Protein 9OPV (pdb70)

Radius of gyration: 39.74 Å; Cα contacts (8 Å, |Δi|>4): 251; chains: 10; bounding box: 102×103×92 Å

B-factor: mean 119.55, std 32.11, range [40.73, 216.34]

Sequence (780 aa):
AASRLVRLIINMDINDTVRSYLDRQAFRTAVVNNINGVLEGYINNLFGTIERLRETNAGLATQLQERDRELRRATVGDINDTVRSYLDEAGAFRTAVVNNINGVLEGYINNLFGTIERLRETNAGLATQLQERDRELRRATAGALERQQRAADLAAAASRLVRLIINMDINDTVRSYLDRQAFRTAVVNNINGVLEGYINNLFGTIERLRETNAGLATQLQERDRELRRATVGDINDTVRSYLDEAGAFRTAVVNNINGVLEGYINNLFGTIERLRETNAGLATQLQERDRELRRATAGALERQQRAADLAAAASRLVRLIINMDINDTVRSYLDRQAFRTAVVNNINGVLEGYINNLFGTIERLRETNAGLATQLQERDRELRRATVGDINDTVRSYLDEAGAFRTAVVNNINGVLEGYINNLFGTIERLRETNAGLATQLQERDRELRRATAGALERQQRAADLAAAASRLVRLIINMDINDTVRSYLDRQAFRTAVVNNINGVLEGYINNLFGTIERLRETNAGLATQLQERDRELRRATVGDINDTVRSYLDEAGAFRTAVVNNINGVLEGYINNLFGTIERLRETNAGLATQLQERDRELRRATAGALERQQRAADLAAAASRLVRLIINMDINDTVRSYLDRQAFRTAVVNNINGVLEGYINNLFGTIERLRETNAGLATQLQERDRELRRATVGDINDTVRSYLDEAGAFRTAVVNNINGVLEGYINNLFGTIERLRETNAGLATQLQERDRELRRATAGALERQQRAADLAA

Solvent-accessible surface area: 53303 Å² total; per-residue (Å²): 42,4,60,114,21,57,105,10,16,128,62,160,128,25,26,53,73,27,22,71,123,73,60,205,132,74,151,153,59,52,33,26,105,89,32,9,42,60,25,64,35,68,18,69,100,15,83,22,43,8,95,156,18,136,116,67,35,51,31,44,35,90,82,33,108,82,11,30,142,102,41,177,179,67,171,120,49,28,24,69,44,30,25,105,8,44,95,96,84,62,89,115,150,150,48,47,40,27,56,59,5,4,24,40,9,15,34,50,3,54,80,7,76,32,31,15,105,161,40,147,126,62,23,58,33,40,48,76,53,21,93,92,74,47,118,34,50,129,164,49,75,51,35,64,127,114,189,107,97,166,48,44,86,144,89,125,42,18,78,36,24,51,123,22,28,118,43,169,137,26,39,69,67,20,20,76,86,55,56,224,111,77,157,84,54,61,22,20,83,70,15,8,48,43,6,36,35,36,20,98,103,24,67,21,35,10,105,140,16,156,123,57,36,64,35,40,36,80,64,29,86,91,71,29,122,85,60,159,157,70,164,116,41,9,16,92,55,28,23,102,10,56,104,93,82,38,94,106,103,115,15,44,15,7,38,42,16,9,24,22,20,22,38,52,0,66,98,23,88,30,51,6,84,153,38,134,113,64,23,60,40,48,39,77,47,35,58,74,95,22,114,53,31,129,147,53,86,61,32,48,121,111,177,117,110,157,62,61,93,157,93,119,24,19,70,44,21,65,152,36,51,128,80,172,125,20,36,63,42,20,16,65,128,66,100,249,113,78,165,94,61,59,36,18,102,61,45,13,46,40,8,64,33,40,20,89,101,16,56,18,46,20,83,156,26,161,114,66,34,58,30,35,32,83,105,31,98,116,29,57,90,78,30,155,178,66,137,127,35,16,18,106,54,28,11,100,16,20,92,90,86,33,99,94,99,127,19,44,40,24,35,43,20,7,21,29,25,23,42,45,1,69,87,13,58,30,42,10,76,146,25,137,115,73,40,64,36,50,31,71,52,14,84,89,78,56,128,90,35,177,180,50,76,56,38,53,121,120,126,102,111,131,35,63,95,144,91,122,47,8,79,55,16,68,136,41,68,104,54,164,126,37,56,57,68,16,28,71,153,68,67,234,121,78,162,137,47,47,31,16,98,87,40,14,40,63,27,74,29,60,10,88,102,15,58,14,68,10,107,138,20,145,127,68,16,56,36,52,30,83,86,37,101,98,14,46,117,68,25,137,146,64,124,120,44,4,21,85,40,15,27,118,19,56,98,104,37,77,93,95,130,168,25,46,23,16,46,56,10,6,25,42,18,28,37,62,7,65,97,24,51,24,49,12,95,168,32,141,124,60,38,64,34,38,52,88,50,20,93,86,97,54,107,49,26,129,161,55,67,56,27,63,118,101,189,125,115,123,53,61,90,137,91,124,43,15,81,126,19,35,164,21,26,105,70,160,123,11,31,66,48,35,16,80,90,42,102,150,133,76,137,91,57,53,32,12,102,91,18,10,41,60,1,51,33,53,10,95,107,14,50,24,32,14,98,141,15,150,106,53,21,61,41,50,28,88,89,32,105,91,7,54,139,94,40,164,180,80,136,123,44,19,20,77,53,45,22,101,10,30,90,90,61,32,92,102,89,152,21,40,44,31,23,54,14,6,30,51,12,21,34,48,3,56,88,7,50,25,31,17,103,145,33,148,116,68,39,58,23,36,49,72,74,22,97,80,69,59,129,69,54,170,174,51,83,63,41,56,122,98,170,113,105,137,49,61,101,147,90,122

Secondary structure (DSSP, 8-state):
-HHHHHHHHHH--HHHHHHHHH--HHHHHHHHHHHHHHHHHHHHHHHHHHHHHHHHHHHHHHHHHHHHHHHHHH-/-HHHHHHHHHHHHHH--HHHHHHHHHHHHHHHHHHHHHHHHHHHHHHHHHHHHHHHHHHHHHHHHHHHHHHHHHHHHHHH-/-HHHHHHHHHH--HHHHHHHHH--HHHHHHHHHHHHHHHHHHHHHHHHHHHHHHHHHHHHHHHHHHHHHHHHHH-/-HHHHHHHHHHHHHH--HHHHHHHHHHHHHHHHHHHHHHHHHHHHHHHHHHHHHHHHHHHHHHHHHHHHHHHHHHHHHHH-/-HHHHHHHHHH--HHHHHHHHH--HHHHHHHHHHHHHHHHHHHHHHHHHHHHHHHHHHHHHHHHHHHHHHHHHH-/--HHHHHHHHHHHHH--HHHHHHHHHHHHHHHHHHHHHHHHHHHHHHHHHHHHHHHHHHHHHHHHHHHHHHHHHHHHHHH-/-HHHHHHHHHH--HHHHHHHHH--HHHHHHHHHHHHHHHHHHHHHHHHHHHHHHHHHHHHHHHHHHHHHHHHHH-/-THHHHHHHHHHHHH--HHHHHHHHHHHHHHHHHHHHHHHHHHHHHHHHHHHHHHHHHHHHHHHHHHHHHHHHHHHHHHH-/-HHHHHHHHHH--HHHHHHHHH--HHHHHHHHHHHHHHHHHHHHHHHHHHHHHHHHHHHHHHHHHHHHHHHHHH-/-HHHHHHHHHHHHHH--HHHHHHHHHHHHHHHHHHHHHHHHHHHHHHHHHHHHHHHHHHHHHHHHHHHHHHHHHHHHHHH-

Structure (mmCIF, N/CA/C/O backbone):
data_9OPV
#
_entry.id   9OPV
#
_cell.length_a   1.00
_cell.length_b   1.00
_cell.length_c   1.00
_cell.angle_alpha   90.00
_cell.angle_beta   90.00
_cell.angle_gamma   90.00
#
_symmetry.space_group_name_H-M   'P 1'
#
loop_
_atom_site.group_PDB
_atom_site.id
_atom_site.type_symbol
_atom_site.label_atom_id
_atom_site.label_alt_id
_atom_site.label_comp_id
_atom_site.label_asym_id
_atom_site.label_entity_id
_atom_site.label_seq_id
_atom_site.pdbx_PDB_ins_code
_atom_site.Cartn_x
_atom_site.Cartn_y
_atom_site.Cartn_z
_atom_site.occupancy
_atom_site.B_iso_or_equiv
_atom_site.auth_seq_id
_atom_site.auth_comp_id
_atom_site.auth_asym_id
_atom_site.auth_atom_id
_atom_site.pdbx_PDB_model_num
ATOM 1 N N . ALA A 1 337 ? 274.154 290.222 226.725 1.00 61.57 33 ALA M N 1
ATOM 2 C CA . ALA A 1 337 ? 273.358 289.578 227.763 1.00 61.57 33 ALA M CA 1
ATOM 3 C C . ALA A 1 337 ? 274.210 289.266 228.989 1.00 61.57 33 ALA M C 1
ATOM 4 O O . ALA A 1 337 ? 273.689 289.097 230.091 1.00 61.57 33 ALA M O 1
ATOM 6 N N . ALA A 1 338 ? 275.527 289.187 228.785 1.00 71.90 34 ALA M N 1
ATOM 7 C CA . ALA A 1 338 ? 276.433 288.926 229.898 1.00 71.90 34 ALA M CA 1
ATOM 8 C C . ALA A 1 338 ? 276.462 290.087 230.883 1.00 71.90 34 ALA M C 1
ATOM 9 O O . ALA A 1 338 ? 276.739 289.885 232.072 1.00 71.90 34 ALA M O 1
ATOM 11 N N . SER A 1 339 ? 276.190 291.305 230.409 1.00 81.60 35 SER M N 1
ATOM 12 C CA . SER A 1 339 ? 276.105 292.447 231.312 1.00 81.60 35 SER M CA 1
ATOM 13 C C . SER A 1 339 ? 274.962 292.273 232.303 1.00 81.60 35 SER M C 1
ATOM 14 O O . SER A 1 339 ? 275.094 292.620 233.482 1.00 81.60 35 SER M O 1
ATOM 17 N N . ARG A 1 340 ? 273.831 291.733 231.843 1.00 82.48 36 ARG M N 1
ATOM 18 C CA . ARG A 1 340 ? 272.739 291.418 232.758 1.00 82.48 36 ARG M CA 1
ATOM 19 C C . ARG A 1 340 ? 273.180 290.398 233.799 1.00 82.48 36 ARG M C 1
ATOM 20 O O . ARG A 1 340 ? 272.839 290.517 234.981 1.00 82.48 36 ARG M O 1
ATOM 28 N N . LEU A 1 341 ? 273.949 289.393 233.375 1.00 81.08 37 LEU M N 1
ATOM 29 C CA . LEU A 1 341 ? 274.453 288.385 234.302 1.00 81.08 37 LEU M CA 1
ATOM 30 C C . LEU A 1 341 ? 275.339 289.012 235.372 1.00 81.08 37 LEU M C 1
ATOM 31 O O . LEU A 1 341 ? 275.174 288.743 236.569 1.00 81.08 37 LEU M O 1
ATOM 36 N N . VAL A 1 342 ? 276.295 289.846 234.957 1.00 86.15 38 VAL M N 1
ATOM 37 C CA . VAL A 1 342 ? 277.216 290.427 235.929 1.00 86.15 38 VAL M CA 1
ATOM 38 C C . VAL A 1 342 ? 276.489 291.405 236.844 1.00 86.15 38 VAL M C 1
ATOM 39 O O . VAL A 1 342 ? 276.791 291.482 238.041 1.00 86.15 38 VAL M O 1
ATOM 43 N N . ARG A 1 343 ? 275.513 292.151 236.316 1.00 95.89 39 ARG M N 1
ATOM 44 C CA . ARG A 1 343 ? 274.731 293.047 237.159 1.00 95.89 39 ARG M CA 1
ATOM 45 C C . ARG A 1 343 ? 273.918 292.269 238.186 1.00 95.89 39 ARG M C 1
ATOM 46 O O . ARG A 1 343 ? 273.844 292.661 239.356 1.00 95.89 39 ARG M O 1
ATOM 54 N N . LEU A 1 344 ? 273.305 291.159 237.769 1.00 94.17 40 LEU M N 1
ATOM 55 C CA . LEU A 1 344 ? 272.545 290.339 238.706 1.00 94.17 40 LEU M CA 1
ATOM 56 C C . LEU A 1 344 ? 273.447 289.752 239.783 1.00 94.17 40 LEU M C 1
ATOM 57 O O . LEU A 1 344 ? 273.076 289.716 240.962 1.00 94.17 40 LEU M O 1
ATOM 62 N N . ILE A 1 345 ? 274.635 289.282 239.399 1.00 91.19 41 ILE M N 1
ATOM 63 C CA . ILE A 1 345 ? 275.527 288.664 240.375 1.00 91.19 41 ILE M CA 1
ATOM 64 C C . ILE A 1 345 ? 276.075 289.704 241.347 1.00 91.19 41 ILE M C 1
ATOM 65 O O . ILE A 1 345 ? 276.183 289.447 242.551 1.00 91.19 41 ILE M O 1
ATOM 70 N N . ILE A 1 346 ? 276.418 290.897 240.853 1.00 92.67 42 ILE M N 1
ATOM 71 C CA . ILE A 1 346 ? 276.874 291.959 241.742 1.00 92.67 42 ILE M CA 1
ATOM 72 C C . ILE A 1 346 ? 275.736 292.563 242.551 1.00 92.67 42 ILE M C 1
ATOM 73 O O . ILE A 1 346 ? 275.989 293.264 243.537 1.00 92.67 42 ILE M O 1
ATOM 78 N N . ASN A 1 347 ? 274.485 292.299 242.162 1.00 108.10 43 ASN M N 1
ATOM 79 C CA . ASN A 1 347 ? 273.346 292.859 242.881 1.00 108.10 43 ASN M CA 1
ATOM 80 C C . ASN A 1 347 ? 273.227 292.275 244.285 1.00 108.10 43 ASN M C 1
ATOM 81 O O . ASN A 1 347 ? 272.966 293.007 245.246 1.00 108.10 43 ASN M O 1
ATOM 86 N N . MET A 1 348 ? 273.418 290.966 244.428 1.00 93.83 44 MET M N 1
ATOM 87 C CA . MET A 1 348 ? 273.267 290.322 245.730 1.00 93.83 44 MET M CA 1
ATOM 88 C C . MET A 1 348 ? 274.443 290.645 246.645 1.00 93.83 44 MET M C 1
ATOM 89 O O . MET A 1 348 ? 274.659 289.971 247.652 1.00 93.83 44 MET M O 1
ATOM 94 N N . ASP A 1 356 ? 274.005 280.297 243.210 1.00 85.73 52 ASP M N 1
ATOM 95 C CA . ASP A 1 356 ? 272.785 279.729 242.646 1.00 85.73 52 ASP M CA 1
ATOM 96 C C . ASP A 1 356 ? 272.608 280.124 241.181 1.00 85.73 52 ASP M C 1
ATOM 97 O O . ASP A 1 356 ? 272.371 279.271 240.327 1.00 85.73 52 ASP M O 1
ATOM 102 N N . ILE A 1 357 ? 272.722 281.422 240.896 1.00 116.21 53 ILE M N 1
ATOM 103 C CA . ILE A 1 357 ? 272.598 281.896 239.520 1.00 116.21 53 ILE M CA 1
ATOM 104 C C . ILE A 1 357 ? 273.789 281.440 238.687 1.00 116.21 53 ILE M C 1
ATOM 105 O O . ILE A 1 357 ? 273.632 280.993 237.542 1.00 116.21 53 ILE M O 1
ATOM 110 N N . ASN A 1 358 ? 274.997 281.541 239.247 1.00 128.01 54 ASN M N 1
ATOM 111 C CA . ASN A 1 358 ? 276.202 281.211 238.492 1.00 128.01 54 ASN M CA 1
ATOM 112 C C . ASN A 1 358 ? 276.209 279.744 238.082 1.00 128.01 54 ASN M C 1
ATOM 113 O O . ASN A 1 358 ? 276.510 279.412 236.930 1.00 128.01 54 ASN M O 1
ATOM 118 N N . ASP A 1 359 ? 275.871 278.851 239.014 1.00 137.56 55 ASP M N 1
ATOM 119 C CA . ASP A 1 359 ? 275.887 277.423 238.712 1.00 137.56 55 ASP M CA 1
ATOM 120 C C . ASP A 1 359 ? 274.883 277.085 237.618 1.00 137.56 55 ASP M C 1
ATOM 121 O O . ASP A 1 359 ? 275.198 276.351 236.675 1.00 137.56 55 ASP M O 1
ATOM 126 N N . THR A 1 360 ? 273.668 277.627 237.721 1.00 120.54 56 THR M N 1
ATOM 127 C CA . THR A 1 360 ? 272.643 277.332 236.727 1.00 120.54 56 THR M CA 1
ATOM 128 C C . THR A 1 360 ? 273.032 277.873 235.356 1.00 120.54 56 THR M C 1
ATOM 129 O O . THR A 1 360 ? 272.888 277.183 234.339 1.00 120.54 56 THR M O 1
ATOM 133 N N . VAL A 1 361 ? 273.542 279.106 235.307 1.00 116.37 57 VAL M N 1
ATOM 134 C CA . VAL A 1 361 ? 273.864 279.693 234.010 1.00 116.37 57 VAL M CA 1
ATOM 135 C C . VAL A 1 361 ? 275.060 278.986 233.379 1.00 116.37 57 VAL M C 1
ATOM 136 O O . VAL A 1 361 ? 275.113 278.814 232.156 1.00 116.37 57 VAL M O 1
ATOM 140 N N . ARG A 1 362 ? 276.030 278.549 234.190 1.00 131.94 58 ARG M N 1
ATOM 141 C CA . ARG A 1 362 ? 277.182 277.860 233.616 1.00 131.94 58 ARG M CA 1
ATOM 142 C C . ARG A 1 362 ? 276.824 276.441 233.194 1.00 131.94 58 ARG M C 1
ATOM 143 O O . ARG A 1 362 ? 277.378 275.923 232.217 1.00 131.94 58 ARG M O 1
ATOM 151 N N . SER A 1 363 ? 275.900 275.792 233.911 1.00 135.47 59 SER M N 1
ATOM 152 C CA . SER A 1 363 ? 275.442 274.477 233.478 1.00 135.47 59 SER M CA 1
ATOM 153 C C . SER A 1 363 ? 274.610 274.572 232.207 1.00 135.47 59 SER M C 1
ATOM 154 O O . SER A 1 363 ? 274.639 273.653 231.380 1.00 135.47 59 SER M O 1
ATOM 157 N N . TYR A 1 364 ? 273.865 275.666 232.031 1.00 125.13 60 TYR M N 1
ATOM 158 C CA . TYR A 1 364 ? 273.148 275.859 230.774 1.00 125.13 60 TYR M CA 1
ATOM 159 C C . TYR A 1 364 ? 274.102 276.178 229.630 1.00 125.13 60 TYR M C 1
ATOM 160 O O . TYR A 1 364 ? 273.930 275.674 228.514 1.00 125.13 60 TYR M O 1
ATOM 169 N N . LEU A 1 365 ? 275.103 277.024 229.884 1.00 110.27 61 LEU M N 1
ATOM 170 C CA . LEU A 1 365 ? 275.997 277.460 228.816 1.00 110.27 61 LEU M CA 1
ATOM 171 C C . LEU A 1 365 ? 276.752 276.282 228.214 1.00 110.27 61 LEU M C 1
ATOM 172 O O . LEU A 1 365 ? 276.898 276.189 226.990 1.00 110.27 61 LEU M O 1
ATOM 177 N N . ASP A 1 366 ? 277.232 275.373 229.054 1.00 108.93 62 ASP M N 1
ATOM 178 C CA . ASP A 1 366 ? 277.957 274.203 228.579 1.00 108.93 62 ASP M CA 1
ATOM 179 C C . ASP A 1 366 ? 276.995 273.102 228.145 1.00 108.93 62 ASP M C 1
ATOM 180 O O . ASP A 1 366 ? 275.900 273.379 227.655 1.00 108.93 62 ASP M O 1
ATOM 185 N N . ARG A 1 407 ? 281.931 276.801 212.059 1.00 122.02 103 ARG M N 1
ATOM 186 C CA . ARG A 1 407 ? 281.628 277.157 213.440 1.00 122.02 103 ARG M CA 1
ATOM 187 C C . ARG A 1 407 ? 281.977 276.009 214.385 1.00 122.02 103 ARG M C 1
ATOM 188 O O . ARG A 1 407 ? 282.146 276.212 215.587 1.00 122.02 103 ARG M O 1
ATOM 196 N N . GLN A 1 408 ? 282.075 274.799 213.828 1.00 113.50 104 GLN M N 1
ATOM 197 C CA . GLN A 1 408 ? 282.429 273.633 214.631 1.00 113.50 104 GLN M CA 1
ATOM 198 C C . GLN A 1 408 ? 283.838 273.762 215.199 1.00 113.50 104 GLN M C 1
ATOM 199 O O . GLN A 1 408 ? 284.071 273.501 216.385 1.00 113.50 104 GLN M O 1
ATOM 205 N N . ALA A 1 409 ? 284.796 274.166 214.359 1.00 109.27 105 ALA M N 1
ATOM 206 C CA . ALA A 1 409 ? 286.166 274.345 214.828 1.00 109.27 105 ALA M CA 1
ATOM 207 C C . ALA A 1 409 ? 286.256 275.472 215.848 1.00 109.27 105 ALA M C 1
ATOM 208 O O . ALA A 1 409 ? 286.999 275.374 216.834 1.00 109.27 105 ALA M O 1
ATOM 210 N N . PHE A 1 410 ? 285.510 276.556 215.623 1.00 110.96 106 PHE M N 1
ATOM 211 C CA . PHE A 1 410 ? 285.490 277.658 216.579 1.00 110.96 106 PHE M CA 1
ATOM 212 C C . PHE A 1 410 ? 284.990 277.185 217.938 1.00 110.96 106 PHE M C 1
ATOM 213 O O . PHE A 1 410 ? 285.573 277.510 218.979 1.00 110.96 106 PHE M O 1
ATOM 221 N N . ARG A 1 411 ? 283.912 276.396 217.942 1.00 111.03 107 ARG M N 1
ATOM 222 C CA . ARG A 1 411 ? 283.373 275.886 219.197 1.00 111.03 107 ARG M CA 1
ATOM 223 C C . ARG A 1 411 ? 284.330 274.906 219.861 1.00 111.03 107 ARG M C 1
ATOM 224 O O . ARG A 1 411 ? 284.445 274.897 221.091 1.00 111.03 107 ARG M O 1
ATOM 232 N N . THR A 1 412 ? 285.030 274.086 219.074 1.00 108.79 108 THR M N 1
ATOM 233 C CA . THR A 1 412 ? 286.023 273.182 219.647 1.00 108.79 108 THR M CA 1
ATOM 234 C C . THR A 1 412 ? 287.141 273.962 220.332 1.00 108.79 108 THR M C 1
ATOM 235 O O . THR A 1 412 ? 287.554 273.632 221.451 1.00 108.79 108 THR M O 1
ATOM 239 N N . ALA A 1 413 ? 287.635 275.013 219.672 1.00 108.80 109 ALA M N 1
ATOM 240 C CA . ALA A 1 413 ? 288.685 275.834 220.268 1.00 108.80 109 ALA M CA 1
ATOM 241 C C . ALA A 1 413 ? 288.195 276.527 221.534 1.00 108.80 109 ALA M C 1
ATOM 242 O O . ALA A 1 413 ? 288.925 276.610 222.531 1.00 108.80 109 ALA M O 1
ATOM 244 N N . VAL A 1 414 ? 286.960 277.035 221.512 1.00 107.42 110 VAL M N 1
ATOM 245 C CA . VAL A 1 414 ? 286.402 277.688 222.694 1.00 107.42 110 VAL M CA 1
ATOM 246 C C . VAL A 1 414 ? 286.287 276.697 223.847 1.00 107.42 110 VAL M C 1
ATOM 247 O O . VAL A 1 414 ? 286.593 277.024 225.001 1.00 107.42 110 VAL M O 1
ATOM 251 N N . VAL A 1 415 ? 285.843 275.472 223.553 1.00 103.31 111 VAL M N 1
ATOM 252 C CA . VAL A 1 415 ? 285.743 274.440 224.581 1.00 103.31 111 VAL M CA 1
ATOM 253 C C . VAL A 1 415 ? 287.117 274.133 225.162 1.00 103.31 111 VAL M C 1
ATOM 254 O O . VAL A 1 415 ? 287.274 273.980 226.380 1.00 103.31 111 VAL M O 1
ATOM 258 N N . ASN A 1 416 ? 288.133 274.035 224.300 1.00 105.94 112 ASN M N 1
ATOM 259 C CA . ASN A 1 416 ? 289.488 273.771 224.778 1.00 105.94 112 ASN M CA 1
ATOM 260 C C . ASN A 1 416 ? 289.973 274.884 225.702 1.00 105.94 112 ASN M C 1
ATOM 261 O O . ASN A 1 416 ? 290.550 274.620 226.767 1.00 105.94 112 ASN M O 1
ATOM 266 N N . ASN A 1 417 ? 289.741 276.140 225.310 1.00 100.46 113 ASN M N 1
ATOM 267 C CA . ASN A 1 417 ? 290.161 277.264 226.144 1.00 100.46 113 ASN M CA 1
ATOM 268 C C . ASN A 1 417 ? 289.441 277.256 227.488 1.00 100.46 113 ASN M C 1
ATOM 269 O O . ASN A 1 417 ? 290.060 277.486 228.536 1.00 100.46 113 ASN M O 1
ATOM 274 N N . ILE A 1 418 ? 288.132 276.992 227.475 1.00 100.13 114 ILE M N 1
ATOM 275 C CA . ILE A 1 418 ? 287.368 276.942 228.718 1.00 100.13 114 ILE M CA 1
ATOM 276 C C . ILE A 1 418 ? 287.898 275.841 229.626 1.00 100.13 114 ILE M C 1
ATOM 277 O O . ILE A 1 418 ? 288.059 276.036 230.838 1.00 100.13 114 ILE M O 1
ATOM 282 N N . ASN A 1 419 ? 288.171 274.666 229.055 1.00 102.12 115 ASN M N 1
ATOM 283 C CA . ASN A 1 419 ? 288.664 273.551 229.856 1.00 102.12 115 ASN M CA 1
ATOM 284 C C . ASN A 1 419 ? 290.019 273.873 230.474 1.00 102.12 115 ASN M C 1
ATOM 285 O O . ASN A 1 419 ? 290.262 273.574 231.651 1.00 102.12 115 ASN M O 1
ATOM 290 N N . GLY A 1 420 ? 290.915 274.487 229.696 1.00 104.41 116 GLY M N 1
ATOM 291 C CA . GLY A 1 420 ? 292.208 274.871 230.242 1.00 104.41 116 GLY M CA 1
ATOM 292 C C . GLY A 1 420 ? 292.091 275.888 231.362 1.00 104.41 116 GLY M C 1
ATOM 293 O O . GLY A 1 420 ? 292.773 275.784 232.388 1.00 104.41 116 GLY M O 1
ATOM 294 N N . VAL A 1 421 ? 291.219 276.884 231.182 1.00 98.88 117 VAL M N 1
ATOM 295 C CA . VAL A 1 421 ? 291.007 277.888 232.223 1.00 98.88 117 VAL M CA 1
ATOM 296 C C . VAL A 1 421 ? 290.488 277.231 233.496 1.00 98.88 117 VAL M C 1
ATOM 297 O O . VAL A 1 421 ? 290.946 277.531 234.608 1.00 98.88 117 VAL M O 1
ATOM 301 N N . LEU A 1 422 ? 289.520 276.323 233.350 1.00 92.43 118 LEU M N 1
ATOM 302 C CA . LEU A 1 422 ? 288.963 275.650 234.518 1.00 92.43 118 LEU M CA 1
ATOM 303 C C . LEU A 1 422 ? 290.019 274.817 235.232 1.00 92.43 118 LEU M C 1
ATOM 304 O O . LEU A 1 422 ? 290.085 274.817 236.467 1.00 92.43 118 LEU M O 1
ATOM 309 N N . GLU A 1 423 ? 290.856 274.101 234.475 1.00 94.66 119 GLU M N 1
ATOM 310 C CA . GLU A 1 423 ? 291.904 273.298 235.102 1.00 94.66 119 GLU M CA 1
ATOM 311 C C . GLU A 1 423 ? 292.893 274.175 235.863 1.00 94.66 119 GLU M C 1
ATOM 312 O O . GLU A 1 423 ? 293.304 273.838 236.983 1.00 94.66 119 GLU M O 1
ATOM 318 N N . GLY A 1 424 ? 293.284 275.308 235.273 1.00 88.58 120 GLY M N 1
ATOM 319 C CA . GLY A 1 424 ? 294.171 276.221 235.978 1.00 88.58 120 GLY M CA 1
ATOM 320 C C . GLY A 1 424 ? 293.559 276.753 237.261 1.00 88.58 120 GLY M C 1
ATOM 321 O O . GLY A 1 424 ? 294.228 276.830 238.299 1.00 88.58 120 GLY M O 1
ATOM 322 N N . TYR A 1 425 ? 292.276 277.120 237.213 1.00 88.17 121 TYR M N 1
ATOM 323 C CA . TYR A 1 425 ? 291.626 277.632 238.414 1.00 88.17 121 TYR M CA 1
ATOM 324 C C . TYR A 1 425 ? 291.506 276.553 239.485 1.00 88.17 121 TYR M C 1
ATOM 325 O O . TYR A 1 425 ? 291.635 276.848 240.679 1.00 88.17 121 TYR M O 1
ATOM 334 N N . ILE A 1 426 ? 291.264 275.305 239.078 1.00 87.46 122 ILE M N 1
ATOM 335 C CA . ILE A 1 426 ? 291.220 274.198 240.032 1.00 87.46 122 ILE M CA 1
ATOM 336 C C . ILE A 1 426 ? 292.579 274.010 240.695 1.00 87.46 122 ILE M C 1
ATOM 337 O O . ILE A 1 426 ? 292.671 273.775 241.908 1.00 87.46 122 ILE M O 1
ATOM 342 N N . ASN A 1 427 ? 293.654 274.097 239.908 1.00 81.05 123 ASN M N 1
ATOM 343 C CA . ASN A 1 427 ? 294.993 274.004 240.485 1.00 81.05 123 ASN M CA 1
ATOM 344 C C . ASN A 1 427 ? 295.232 275.117 241.500 1.00 81.05 123 ASN M C 1
ATOM 345 O O . ASN A 1 427 ? 295.790 274.879 242.581 1.00 81.05 123 ASN M O 1
ATOM 350 N N . ASN A 1 428 ? 294.809 276.340 241.171 1.00 78.99 124 ASN M N 1
ATOM 351 C CA . ASN A 1 428 ? 294.972 277.449 242.108 1.00 78.99 124 ASN M CA 1
ATOM 352 C C . ASN A 1 428 ? 294.179 277.215 243.392 1.00 78.99 124 ASN M C 1
ATOM 353 O O . ASN A 1 428 ? 294.659 277.514 244.495 1.00 78.99 124 ASN M O 1
ATOM 358 N N . LEU A 1 429 ? 292.959 276.689 243.268 1.00 87.80 125 LEU M N 1
ATOM 359 C CA . LEU A 1 429 ? 292.164 276.389 244.455 1.00 87.80 125 LEU M CA 1
ATOM 360 C C . LEU A 1 429 ? 292.833 275.323 245.314 1.00 87.80 125 LEU M C 1
ATOM 361 O O . LEU A 1 429 ? 292.804 275.400 246.548 1.00 87.80 125 LEU M O 1
ATOM 366 N N . PHE A 1 430 ? 293.433 274.313 244.683 1.00 86.53 126 PHE M N 1
ATOM 367 C CA . PHE A 1 430 ? 294.166 273.312 245.453 1.00 86.53 126 PHE M CA 1
ATOM 368 C C . PHE A 1 430 ? 295.354 273.943 246.172 1.00 86.53 126 PHE M C 1
ATOM 369 O O . PHE A 1 430 ? 295.691 273.559 247.302 1.00 86.53 126 PHE M O 1
ATOM 377 N N . GLY A 1 431 ? 296.004 274.913 245.527 1.00 80.18 127 GLY M N 1
ATOM 378 C CA . GLY A 1 431 ? 297.064 275.648 246.201 1.00 80.18 127 GLY M CA 1
ATOM 379 C C . GLY A 1 431 ? 296.571 276.382 247.436 1.00 80.18 127 GLY M C 1
ATOM 380 O O . GLY A 1 431 ? 297.208 276.343 248.494 1.00 80.18 127 GLY M O 1
ATOM 381 N N . THR A 1 432 ? 295.427 277.060 247.323 1.00 78.01 128 THR M N 1
ATOM 382 C CA . THR A 1 432 ? 294.869 277.725 248.501 1.00 78.01 128 THR M CA 1
ATOM 383 C C . THR A 1 432 ? 294.510 276.710 249.582 1.00 78.01 128 THR M C 1
ATOM 384 O O . THR A 1 432 ? 294.662 276.983 250.782 1.00 78.01 128 THR M O 1
ATOM 388 N N . ILE A 1 433 ? 294.039 275.529 249.170 1.00 86.75 129 ILE M N 1
ATOM 389 C CA . ILE A 1 433 ? 293.730 274.467 250.126 1.00 86.75 129 ILE M CA 1
ATOM 390 C C . ILE A 1 433 ? 294.972 274.086 250.917 1.00 86.75 129 ILE M C 1
ATOM 391 O O . ILE A 1 433 ? 294.934 273.972 252.148 1.00 86.75 129 ILE M O 1
ATOM 396 N N . GLU A 1 434 ? 296.089 273.863 250.221 1.00 87.28 130 GLU M N 1
ATOM 397 C CA . GLU A 1 434 ? 297.295 273.456 250.937 1.00 87.28 130 GLU M CA 1
ATOM 398 C C . GLU A 1 434 ? 297.803 274.581 251.834 1.00 87.28 130 GLU M C 1
ATOM 399 O O . GLU A 1 434 ? 298.291 274.322 252.944 1.00 87.28 130 GLU M O 1
ATOM 405 N N . ARG A 1 435 ? 297.674 275.836 251.387 1.00 86.07 131 ARG M N 1
ATOM 406 C CA . ARG A 1 435 ? 298.046 276.961 252.245 1.00 86.07 131 ARG M CA 1
ATOM 407 C C . ARG A 1 435 ? 297.268 276.933 253.556 1.00 86.07 131 ARG M C 1
ATOM 408 O O . ARG A 1 435 ? 297.855 276.971 254.649 1.00 86.07 131 ARG M O 1
ATOM 416 N N . LEU A 1 436 ? 295.939 276.857 253.465 1.00 88.70 132 LEU M N 1
ATOM 417 C CA . LEU A 1 436 ? 295.136 276.907 254.683 1.00 88.70 132 LEU M CA 1
ATOM 418 C C . LEU A 1 436 ? 295.326 275.659 255.537 1.00 88.70 132 LEU M C 1
ATOM 419 O O . LEU A 1 436 ? 295.238 275.739 256.766 1.00 88.70 132 LEU M O 1
ATOM 424 N N . ARG A 1 437 ? 295.592 274.506 254.919 1.00 89.14 133 ARG M N 1
ATOM 425 C CA . ARG A 1 437 ? 295.846 273.303 255.706 1.00 89.14 133 ARG M CA 1
ATOM 426 C C . ARG A 1 437 ? 297.144 273.423 256.494 1.00 89.14 133 ARG M C 1
ATOM 427 O O . ARG A 1 437 ? 297.204 273.029 257.667 1.00 89.14 133 ARG M O 1
ATOM 435 N N . GLU A 1 438 ? 298.191 273.970 255.871 1.00 108.81 134 GLU M N 1
ATOM 436 C CA . GLU A 1 438 ? 299.428 274.220 256.603 1.00 108.81 134 GLU M CA 1
ATOM 437 C C . GLU A 1 438 ? 299.190 275.195 257.749 1.00 108.81 134 GLU M C 1
ATOM 438 O O . GLU A 1 438 ? 299.691 274.993 258.867 1.00 108.81 134 GLU M O 1
ATOM 444 N N . THR A 1 439 ? 298.416 276.253 257.492 1.00 109.35 135 THR M N 1
ATOM 445 C CA . THR A 1 439 ? 298.107 277.215 258.547 1.00 109.35 135 THR M CA 1
ATOM 446 C C . THR A 1 439 ? 297.383 276.542 259.709 1.00 109.35 135 THR M C 1
ATOM 447 O O . THR A 1 439 ? 297.712 276.771 260.880 1.00 109.35 135 THR M O 1
ATOM 451 N N . ASN A 1 440 ? 296.394 275.700 259.398 1.00 109.79 136 ASN M N 1
ATOM 452 C CA . ASN A 1 440 ? 295.633 275.018 260.439 1.00 109.79 136 ASN M CA 1
ATOM 453 C C . ASN A 1 440 ? 296.517 274.083 261.252 1.00 109.79 136 ASN M C 1
ATOM 454 O O . ASN A 1 440 ? 296.401 274.020 262.483 1.00 109.79 136 ASN M O 1
ATOM 459 N N . ALA A 1 441 ? 297.400 273.338 260.582 1.00 113.40 137 ALA M N 1
ATOM 460 C CA . ALA A 1 441 ? 298.299 272.438 261.298 1.00 113.40 137 ALA M CA 1
ATOM 461 C C . ALA A 1 441 ? 299.211 273.213 262.242 1.00 113.40 137 ALA M C 1
ATOM 462 O O . ALA A 1 441 ? 299.406 272.822 263.402 1.00 113.40 137 ALA M O 1
ATOM 464 N N . GLY A 1 442 ? 299.778 274.323 261.760 1.00 121.34 138 GLY M N 1
ATOM 465 C CA . GLY A 1 442 ? 300.627 275.133 262.619 1.00 121.34 138 GLY M CA 1
ATOM 466 C C . GLY A 1 442 ? 299.881 275.687 263.818 1.00 121.34 138 GLY M C 1
ATOM 467 O O . GLY A 1 442 ? 300.390 275.670 264.945 1.00 121.34 138 GLY M O 1
ATOM 468 N N . LEU A 1 443 ? 298.660 276.179 263.595 1.00 118.39 139 LEU M N 1
ATOM 469 C CA . LEU A 1 443 ? 297.871 276.711 264.700 1.00 118.39 139 LEU M CA 1
ATOM 470 C C . LEU A 1 443 ? 297.555 275.627 265.722 1.00 118.39 139 LEU M C 1
ATOM 471 O O . LEU A 1 443 ? 297.620 275.869 266.932 1.00 118.39 139 LEU M O 1
ATOM 476 N N . ALA A 1 444 ? 297.216 274.422 265.255 1.00 116.07 140 ALA M N 1
ATOM 477 C CA . ALA A 1 444 ? 296.905 273.333 266.178 1.00 116.07 140 ALA M CA 1
ATOM 478 C C . ALA A 1 444 ? 298.123 272.938 267.007 1.00 116.07 140 ALA M C 1
ATOM 479 O O . ALA A 1 444 ? 298.012 272.709 268.220 1.00 116.07 140 ALA M O 1
ATOM 481 N N . THR A 1 445 ? 299.294 272.843 266.370 1.00 122.29 141 THR M N 1
ATOM 482 C CA . THR A 1 445 ? 300.499 272.494 267.119 1.00 122.29 141 THR M CA 1
ATOM 483 C C . THR A 1 445 ? 300.837 273.565 268.151 1.00 122.29 141 THR M C 1
ATOM 484 O O . THR A 1 445 ? 301.203 273.246 269.291 1.00 122.29 141 THR M O 1
ATOM 488 N N . GLN A 1 446 ? 300.716 274.842 267.772 1.00 122.57 142 GLN M N 1
ATOM 489 C CA . GLN A 1 446 ? 300.969 275.914 268.731 1.00 122.57 142 GLN M CA 1
ATOM 490 C C . GLN A 1 446 ? 299.980 275.856 269.888 1.00 122.57 142 GLN M C 1
ATOM 491 O O . GLN A 1 446 ? 300.355 276.068 271.048 1.00 122.57 142 GLN M O 1
ATOM 497 N N . LEU A 1 447 ? 298.710 275.576 269.587 1.00 125.38 143 LEU M N 1
ATOM 498 C CA . LEU A 1 447 ? 297.694 275.435 270.625 1.00 125.38 143 LEU M CA 1
ATOM 499 C C . LEU A 1 447 ? 298.074 274.347 271.621 1.00 125.38 143 LEU M C 1
ATOM 500 O O . LEU A 1 447 ? 298.044 274.562 272.840 1.00 125.38 143 LEU M O 1
ATOM 505 N N . GLN A 1 448 ? 298.437 273.166 271.112 1.00 123.71 144 GLN M N 1
ATOM 506 C CA . GLN A 1 448 ? 298.787 272.061 271.999 1.00 123.71 144 GLN M CA 1
ATOM 507 C C . GLN A 1 448 ? 300.014 272.392 272.840 1.00 123.71 144 GLN M C 1
ATOM 508 O O . GLN A 1 448 ? 300.043 272.116 274.046 1.00 123.71 144 GLN M O 1
ATOM 514 N N . GLU A 1 449 ? 301.034 272.994 272.224 1.00 131.39 145 GLU M N 1
ATOM 515 C CA . GLU A 1 449 ? 302.247 273.338 272.960 1.00 131.39 145 GLU M CA 1
ATOM 516 C C . GLU A 1 449 ? 301.953 274.346 274.067 1.00 131.39 145 GLU M C 1
ATOM 517 O O . GLU A 1 449 ? 302.428 274.202 275.205 1.00 131.39 145 GLU M O 1
ATOM 523 N N . ARG A 1 450 ? 301.157 275.370 273.757 1.00 127.37 146 ARG M N 1
ATOM 524 C CA . ARG A 1 450 ? 300.853 276.384 274.758 1.00 127.37 146 ARG M CA 1
ATOM 525 C C . ARG A 1 450 ? 300.021 275.805 275.895 1.00 127.37 146 ARG M C 1
ATOM 526 O O . ARG A 1 450 ? 300.230 276.158 277.059 1.00 127.37 146 ARG M O 1
ATOM 534 N N . ASP A 1 451 ? 299.072 274.914 275.584 1.00 132.63 147 ASP M N 1
ATOM 535 C CA . ASP A 1 451 ? 298.350 274.233 276.656 1.00 132.63 147 ASP M CA 1
ATOM 536 C C . ASP A 1 451 ? 299.286 273.388 277.508 1.00 132.63 147 ASP M C 1
ATOM 537 O O . ASP A 1 451 ? 299.097 273.284 278.728 1.00 132.63 147 ASP M O 1
ATOM 542 N N . ARG A 1 452 ? 300.288 272.765 276.883 1.00 137.14 148 ARG M N 1
ATOM 543 C CA . ARG A 1 452 ? 301.269 271.998 277.641 1.00 137.14 148 ARG M CA 1
ATOM 544 C C . ARG A 1 452 ? 301.983 272.881 278.657 1.00 137.14 148 ARG M C 1
ATOM 545 O O . ARG A 1 452 ? 302.052 272.545 279.845 1.00 137.14 148 ARG M O 1
ATOM 553 N N . GLU A 1 453 ? 302.512 274.024 278.210 1.00 143.36 149 GLU M N 1
ATOM 554 C CA . GLU A 1 453 ? 303.130 274.934 279.176 1.00 143.36 149 GLU M CA 1
ATOM 555 C C . GLU A 1 453 ? 302.135 275.478 280.197 1.00 143.36 149 GLU M C 1
ATOM 556 O O . GLU A 1 453 ? 302.516 275.696 281.353 1.00 143.36 149 GLU M O 1
ATOM 562 N N . LEU A 1 454 ? 300.879 275.694 279.805 1.00 133.69 150 LEU M N 1
ATOM 563 C CA . LEU A 1 454 ? 299.864 276.132 280.758 1.00 133.69 150 LEU M CA 1
ATOM 564 C C . LEU A 1 454 ? 299.725 275.138 281.902 1.00 133.69 150 LEU M C 1
ATOM 565 O O . LEU A 1 454 ? 299.737 275.517 283.079 1.00 133.69 150 LEU M O 1
ATOM 570 N N . ARG A 1 455 ? 299.588 273.855 281.570 1.00 134.52 151 ARG M N 1
ATOM 571 C CA . ARG A 1 455 ? 299.414 272.846 282.608 1.00 134.52 151 ARG M CA 1
ATOM 572 C C . ARG A 1 455 ? 300.711 272.564 283.356 1.00 134.52 151 ARG M C 1
ATOM 573 O O . ARG A 1 455 ? 300.670 272.098 284.500 1.00 134.52 151 ARG M O 1
ATOM 581 N N . ARG A 1 456 ? 301.862 272.838 282.739 1.00 128.82 152 ARG M N 1
ATOM 582 C CA . ARG A 1 456 ? 303.131 272.712 283.446 1.00 128.82 152 ARG M CA 1
ATOM 583 C C . ARG A 1 456 ? 303.441 273.920 284.321 1.00 128.82 152 ARG M C 1
ATOM 584 O O . ARG A 1 456 ? 304.388 273.863 285.113 1.00 128.82 152 ARG M O 1
ATOM 592 N N . ALA A 1 457 ? 302.677 275.008 284.187 1.00 118.86 153 ALA M N 1
ATOM 593 C CA . ALA A 1 457 ? 302.966 276.217 284.954 1.00 118.86 153 ALA M CA 1
ATOM 594 C C . ALA A 1 457 ? 302.871 275.969 286.455 1.00 118.86 153 ALA M C 1
ATOM 595 O O . ALA A 1 457 ? 303.735 276.414 287.220 1.00 118.86 153 ALA M O 1
ATOM 597 N N . THR A 1 458 ? 301.834 275.266 286.897 1.00 101.24 154 THR M N 1
ATOM 598 C CA . THR A 1 458 ? 301.649 275.010 288.322 1.00 101.24 154 THR M CA 1
ATOM 599 C C . THR A 1 458 ? 302.648 273.976 288.831 1.00 101.24 154 THR M C 1
ATOM 600 O O . THR A 1 458 ? 303.404 274.240 289.766 1.00 101.24 154 THR M O 1
ATOM 604 N N . VAL B 1 354 ? 290.629 251.542 241.881 1.00 166.90 50 VAL N N 1
ATOM 605 C CA . VAL B 1 354 ? 291.507 252.424 241.123 1.00 166.90 50 VAL N CA 1
ATOM 606 C C . VAL B 1 354 ? 291.970 251.726 239.849 1.00 166.90 50 VAL N C 1
ATOM 607 O O . VAL B 1 354 ? 291.958 252.316 238.768 1.00 166.90 50 VAL N O 1
ATOM 611 N N . GLY B 1 355 ? 292.376 250.461 239.985 1.00 177.28 51 GLY N N 1
ATOM 612 C CA . GLY B 1 355 ? 292.797 249.698 238.823 1.00 177.28 51 GLY N CA 1
ATOM 613 C C . GLY B 1 355 ? 291.685 249.489 237.816 1.00 177.28 51 GLY N C 1
ATOM 614 O O . GLY B 1 355 ? 291.933 249.460 236.606 1.00 177.28 51 GLY N O 1
ATOM 615 N N . ASP B 1 356 ? 290.448 249.337 238.295 1.00 180.70 52 ASP N N 1
ATOM 616 C CA . ASP B 1 356 ? 289.312 249.227 237.386 1.00 180.70 52 ASP N CA 1
ATOM 617 C C . ASP B 1 356 ? 289.148 250.496 236.559 1.00 180.70 52 ASP N C 1
ATOM 618 O O . ASP B 1 356 ? 288.819 250.432 235.368 1.00 180.70 52 ASP N O 1
ATOM 623 N N . ILE B 1 357 ? 289.378 251.659 237.173 1.00 180.88 53 ILE N N 1
ATOM 624 C CA . ILE B 1 357 ? 289.304 252.918 236.439 1.00 180.88 53 ILE N CA 1
ATOM 625 C C . ILE B 1 357 ? 290.363 252.956 235.346 1.00 180.88 53 ILE N C 1
ATOM 626 O O . ILE B 1 357 ? 290.093 253.371 234.212 1.00 180.88 53 ILE N O 1
ATOM 631 N N . ASN B 1 358 ? 291.583 252.519 235.667 1.00 191.76 54 ASN N N 1
ATOM 632 C CA . ASN B 1 358 ? 292.645 252.487 234.667 1.00 191.76 54 ASN N CA 1
ATOM 633 C C . ASN B 1 358 ? 292.303 251.537 233.527 1.00 191.76 54 ASN N C 1
ATOM 634 O O . ASN B 1 358 ? 292.556 251.845 232.357 1.00 191.76 54 ASN N O 1
ATOM 639 N N . ASP B 1 359 ? 291.730 250.376 233.846 1.00 189.17 55 ASP N N 1
ATOM 640 C CA . ASP B 1 359 ? 291.383 249.423 232.797 1.00 189.17 55 ASP N CA 1
ATOM 641 C C . ASP B 1 359 ? 290.265 249.959 231.908 1.00 189.17 55 ASP N C 1
ATOM 642 O O . ASP B 1 359 ? 290.291 249.772 230.685 1.00 189.17 55 ASP N O 1
ATOM 647 N N . THR B 1 360 ? 289.272 250.625 232.504 1.00 186.44 56 THR N N 1
ATOM 648 C CA . THR B 1 360 ? 288.218 251.248 231.710 1.00 186.44 56 THR N CA 1
ATOM 649 C C . THR B 1 360 ? 288.784 252.343 230.814 1.00 186.44 56 THR N C 1
ATOM 650 O O . THR B 1 360 ? 288.383 252.479 229.650 1.00 186.44 56 THR N O 1
ATOM 654 N N . VAL B 1 361 ? 289.717 253.136 231.346 1.00 187.26 57 VAL N N 1
ATOM 655 C CA . VAL B 1 361 ? 290.383 254.159 230.546 1.00 187.26 57 VAL N CA 1
ATOM 656 C C . VAL B 1 361 ? 291.118 253.520 229.376 1.00 187.26 57 VAL N C 1
ATOM 657 O O . VAL B 1 361 ? 291.078 254.024 228.249 1.00 187.26 57 VAL N O 1
ATOM 661 N N . ARG B 1 362 ? 291.795 252.397 229.626 1.00 194.64 58 ARG N N 1
ATOM 662 C CA . ARG B 1 362 ? 292.492 251.684 228.559 1.00 194.64 58 ARG N CA 1
ATOM 663 C C . ARG B 1 362 ? 291.519 251.222 227.480 1.00 194.64 58 ARG N C 1
ATOM 664 O O . ARG B 1 362 ? 291.770 251.395 226.280 1.00 194.64 58 ARG N O 1
ATOM 672 N N . SER B 1 363 ? 290.397 250.628 227.894 1.00 184.57 59 SER N N 1
ATOM 673 C CA . SER B 1 363 ? 289.428 250.120 226.927 1.00 184.57 59 SER N CA 1
ATOM 674 C C . SER B 1 363 ? 288.842 251.246 226.084 1.00 184.57 59 SER N C 1
ATOM 675 O O . SER B 1 363 ? 288.698 251.113 224.861 1.00 184.57 59 SER N O 1
ATOM 678 N N . TYR B 1 364 ? 288.510 252.372 226.714 1.00 195.84 60 TYR N N 1
ATOM 679 C CA . TYR B 1 364 ? 287.910 253.464 225.958 1.00 195.84 60 TYR N CA 1
ATOM 680 C C . TYR B 1 364 ? 288.933 254.228 225.126 1.00 195.84 60 TYR N C 1
ATOM 681 O O . TYR B 1 364 ? 288.569 254.814 224.102 1.00 195.84 60 TYR N O 1
ATOM 690 N N . LEU B 1 365 ? 290.205 254.228 225.530 1.00 187.03 61 LEU N N 1
ATOM 691 C CA . LEU B 1 365 ? 291.249 254.749 224.656 1.00 187.03 61 LEU N CA 1
ATOM 692 C C . LEU B 1 365 ? 291.441 253.849 223.444 1.00 187.03 61 LEU N C 1
ATOM 693 O O . LEU B 1 365 ? 291.738 254.332 222.345 1.00 187.03 61 LEU N O 1
ATOM 698 N N . ASP B 1 366 ? 291.295 252.535 223.629 1.00 188.14 62 ASP N N 1
ATOM 699 C CA . ASP B 1 366 ? 291.313 251.628 222.485 1.00 188.14 62 ASP N CA 1
ATOM 700 C C . ASP B 1 366 ? 290.142 251.901 221.551 1.00 188.14 62 ASP N C 1
ATOM 701 O O . ASP B 1 366 ? 290.304 251.912 220.325 1.00 188.14 62 ASP N O 1
ATOM 706 N N . GLU B 1 367 ? 288.950 252.113 222.113 1.00 184.32 63 GLU N N 1
ATOM 707 C CA . GLU B 1 367 ? 287.779 252.380 221.281 1.00 184.32 63 GLU N CA 1
ATOM 708 C C . GLU B 1 367 ? 287.923 253.694 220.519 1.00 184.32 63 GLU N C 1
ATOM 709 O O . GLU B 1 367 ? 287.768 253.735 219.293 1.00 184.32 63 GLU N O 1
ATOM 715 N N . ALA B 1 368 ? 288.226 254.782 221.231 1.00 177.10 64 ALA N N 1
ATOM 716 C CA . ALA B 1 368 ? 288.234 256.102 220.610 1.00 177.10 64 ALA N CA 1
ATOM 717 C C . ALA B 1 368 ? 289.473 256.323 219.752 1.00 177.10 64 ALA N C 1
ATOM 718 O O . ALA B 1 368 ? 289.394 256.967 218.700 1.00 177.10 64 ALA N O 1
ATOM 720 N N . GLY B 1 369 ? 290.619 255.808 220.183 1.00 168.56 65 GLY N N 1
ATOM 721 C CA . GLY B 1 369 ? 291.866 256.000 219.467 1.00 168.56 65 GLY N CA 1
ATOM 722 C C . GLY B 1 369 ? 291.864 255.425 218.064 1.00 168.56 65 GLY N C 1
ATOM 723 O O . GLY B 1 369 ? 291.731 256.160 217.086 1.00 168.56 65 GLY N O 1
ATOM 724 N N . ALA B 1 409 ? 284.825 263.517 217.229 1.00 186.60 105 ALA N N 1
ATOM 725 C CA . ALA B 1 409 ? 283.535 264.093 217.592 1.00 186.60 105 ALA N CA 1
ATOM 726 C C . ALA B 1 409 ? 283.149 263.709 219.016 1.00 186.60 105 ALA N C 1
ATOM 727 O O . ALA B 1 409 ? 282.781 264.565 219.821 1.00 186.60 105 ALA N O 1
ATOM 729 N N . PHE B 1 410 ? 283.232 262.411 219.316 1.00 191.23 106 PHE N N 1
ATOM 730 C CA . PHE B 1 410 ? 282.911 261.938 220.659 1.00 191.23 106 PHE N CA 1
ATOM 731 C C . PHE B 1 410 ? 283.885 262.502 221.687 1.00 191.23 106 PHE N C 1
ATOM 732 O O . PHE B 1 410 ? 283.515 262.730 222.846 1.00 191.23 106 PHE N O 1
ATOM 740 N N . ARG B 1 411 ? 285.134 262.734 221.277 1.00 182.58 107 ARG N N 1
ATOM 741 C CA . ARG B 1 411 ? 286.132 263.279 222.192 1.00 182.58 107 ARG N CA 1
ATOM 742 C C . ARG B 1 411 ? 285.721 264.655 222.700 1.00 182.58 107 ARG N C 1
ATOM 743 O O . ARG B 1 411 ? 285.888 264.964 223.886 1.00 182.58 107 ARG N O 1
ATOM 751 N N . THR B 1 412 ? 285.172 265.494 221.817 1.00 180.12 108 THR N N 1
ATOM 752 C CA . THR B 1 412 ? 284.733 266.824 222.229 1.00 180.12 108 THR N CA 1
ATOM 753 C C . THR B 1 412 ? 283.593 266.746 223.241 1.00 180.12 108 THR N C 1
ATOM 754 O O . THR B 1 412 ? 283.568 267.503 224.218 1.00 180.12 108 THR N O 1
ATOM 758 N N . ALA B 1 413 ? 282.638 265.839 223.022 1.00 182.90 109 ALA N N 1
ATOM 759 C CA . ALA B 1 413 ? 281.536 265.683 223.968 1.00 182.90 109 ALA N CA 1
ATOM 760 C C . ALA B 1 413 ? 282.033 265.175 225.318 1.00 182.90 109 ALA N C 1
ATOM 761 O O . ALA B 1 413 ? 281.563 265.624 226.373 1.00 182.90 109 ALA N O 1
ATOM 763 N N . VAL B 1 414 ? 282.978 264.232 225.302 1.00 177.16 110 VAL N N 1
ATOM 764 C CA . VAL B 1 414 ? 283.569 263.755 226.550 1.00 177.16 110 VAL N CA 1
ATOM 765 C C . VAL B 1 414 ? 284.259 264.900 227.277 1.00 177.16 110 VAL N C 1
ATOM 766 O O . VAL B 1 414 ? 284.135 265.045 228.500 1.00 177.16 110 VAL N O 1
ATOM 770 N N . VAL B 1 415 ? 284.990 265.735 226.536 1.00 174.23 111 VAL N N 1
ATOM 771 C CA . VAL B 1 415 ? 285.653 266.890 227.136 1.00 174.23 111 VAL N CA 1
ATOM 772 C C . VAL B 1 415 ? 284.628 267.831 227.757 1.00 174.23 111 VAL N C 1
ATOM 773 O O . VAL B 1 415 ? 284.824 268.339 228.866 1.00 174.23 111 VAL N O 1
ATOM 777 N N . ASN B 1 416 ? 283.520 268.072 227.055 1.00 172.05 112 ASN N N 1
ATOM 778 C CA . ASN B 1 416 ? 282.483 268.964 227.570 1.00 172.05 112 ASN N CA 1
ATOM 779 C C . ASN B 1 416 ? 281.891 268.427 228.871 1.00 172.05 112 ASN N C 1
ATOM 780 O O . ASN B 1 416 ? 281.702 269.174 229.843 1.00 172.05 112 ASN N O 1
ATOM 785 N N . ASN B 1 417 ? 281.594 267.127 228.913 1.00 171.55 113 ASN N N 1
ATOM 786 C CA . ASN B 1 417 ? 280.987 266.582 230.123 1.00 171.55 113 ASN N CA 1
ATOM 787 C C . ASN B 1 417 ? 281.979 266.534 231.281 1.00 171.55 113 ASN N C 1
ATOM 788 O O . ASN B 1 417 ? 281.592 266.754 232.436 1.00 171.55 113 ASN N O 1
ATOM 793 N N . ILE B 1 418 ? 283.257 266.263 231.000 1.00 166.15 114 ILE N N 1
ATOM 794 C CA . ILE B 1 418 ? 284.270 266.346 232.049 1.00 166.15 114 ILE N CA 1
ATOM 795 C C . ILE B 1 418 ? 284.391 267.781 232.548 1.00 166.15 114 ILE N C 1
ATOM 796 O O . ILE B 1 418 ? 284.602 268.025 233.742 1.00 166.15 114 ILE N O 1
ATOM 801 N N . ASN B 1 419 ? 284.243 268.752 231.644 1.00 160.43 115 ASN N N 1
ATOM 802 C CA . ASN B 1 419 ? 284.239 270.152 232.049 1.00 160.43 115 ASN N CA 1
ATOM 803 C C . ASN B 1 419 ? 283.089 270.443 233.003 1.00 160.43 115 ASN N C 1
ATOM 804 O O . ASN B 1 419 ? 283.261 271.157 233.997 1.00 160.43 115 ASN N O 1
ATOM 809 N N . GLY B 1 420 ? 281.906 269.899 232.716 1.00 156.93 116 GLY N N 1
ATOM 810 C CA . GLY B 1 420 ? 280.786 270.067 233.634 1.00 156.93 116 GLY N CA 1
ATOM 811 C C . GLY B 1 420 ? 281.029 269.423 234.990 1.00 156.93 116 GLY N C 1
ATOM 812 O O . GLY B 1 420 ? 280.715 270.002 236.039 1.00 156.93 116 GLY N O 1
ATOM 813 N N . VAL B 1 421 ? 281.590 268.213 234.991 1.00 157.87 117 VAL N N 1
ATOM 814 C CA . VAL B 1 421 ? 281.882 267.548 236.259 1.00 157.87 117 VAL N CA 1
ATOM 815 C C . VAL B 1 421 ? 282.876 268.370 237.072 1.00 157.87 117 VAL N C 1
ATOM 816 O O . VAL B 1 421 ? 282.725 268.537 238.291 1.00 157.87 117 VAL N O 1
ATOM 820 N N . LEU B 1 422 ? 283.898 268.916 236.411 1.00 155.37 118 LEU N N 1
ATOM 821 C CA . LEU B 1 422 ? 284.882 269.715 237.132 1.00 155.37 118 LEU N CA 1
ATOM 822 C C . LEU B 1 422 ? 284.311 271.061 237.570 1.00 155.37 118 LEU N C 1
ATOM 823 O O . LEU B 1 422 ? 284.738 271.608 238.592 1.00 155.37 118 LEU N O 1
ATOM 828 N N . GLU B 1 423 ? 283.336 271.606 236.837 1.00 152.69 119 GLU N N 1
ATOM 829 C CA . GLU B 1 423 ? 282.717 272.845 237.299 1.00 152.69 119 GLU N CA 1
ATOM 830 C C . GLU B 1 423 ? 281.841 272.600 238.524 1.00 152.69 119 GLU N C 1
ATOM 831 O O . GLU B 1 423 ? 281.668 273.504 239.349 1.00 152.69 119 GLU N O 1
ATOM 837 N N . GLY B 1 424 ? 281.276 271.397 238.658 1.00 135.97 120 GLY N N 1
ATOM 838 C CA . GLY B 1 424 ? 280.670 271.025 239.933 1.00 135.97 120 GLY N CA 1
ATOM 839 C C . GLY B 1 424 ? 281.702 270.842 241.036 1.00 135.97 120 GLY N C 1
ATOM 840 O O . GLY B 1 424 ? 281.488 271.244 242.193 1.00 135.97 120 GLY N O 1
ATOM 841 N N . TYR B 1 425 ? 282.836 270.226 240.694 1.00 143.00 121 TYR N N 1
ATOM 842 C CA . TYR B 1 425 ? 283.941 270.116 241.640 1.00 143.00 121 TYR N CA 1
ATOM 843 C C . TYR B 1 425 ? 284.396 271.489 242.118 1.00 143.00 121 TYR N C 1
ATOM 844 O O . TYR B 1 425 ? 284.911 271.620 243.232 1.00 143.00 121 TYR N O 1
ATOM 853 N N . ILE B 1 426 ? 284.219 272.516 241.287 1.00 128.81 122 ILE N N 1
ATOM 854 C CA . ILE B 1 426 ? 284.558 273.882 241.686 1.00 128.81 122 ILE N CA 1
ATOM 855 C C . ILE B 1 426 ? 283.723 274.310 242.891 1.00 128.81 122 ILE N C 1
ATOM 856 O O . ILE B 1 426 ? 284.241 274.875 243.864 1.00 128.81 122 ILE N O 1
ATOM 861 N N . ASN B 1 427 ? 282.412 274.056 242.839 1.00 113.67 123 ASN N N 1
ATOM 862 C CA . ASN B 1 427 ? 281.546 274.390 243.966 1.00 113.67 123 ASN N CA 1
ATOM 863 C C . ASN B 1 427 ? 281.905 273.570 245.197 1.00 113.67 123 ASN N C 1
ATOM 864 O O . ASN B 1 427 ? 281.902 274.088 246.326 1.00 113.67 123 ASN N O 1
ATOM 869 N N . ASN B 1 428 ? 282.203 272.283 244.999 1.00 119.68 124 ASN N N 1
ATOM 870 C CA . ASN B 1 428 ? 282.682 271.467 246.116 1.00 119.68 124 ASN N CA 1
ATOM 871 C C . ASN B 1 428 ? 283.915 272.098 246.762 1.00 119.68 124 ASN N C 1
ATOM 872 O O . ASN B 1 428 ? 284.018 272.190 247.997 1.00 119.68 124 ASN N O 1
ATOM 877 N N . LEU B 1 429 ? 284.851 272.554 245.929 1.00 127.45 125 LEU N N 1
ATOM 878 C CA . LEU B 1 429 ? 286.079 273.165 246.420 1.00 127.45 125 LEU N CA 1
ATOM 879 C C . LEU B 1 429 ? 285.779 274.432 247.208 1.00 127.45 125 LEU N C 1
ATOM 880 O O . LEU B 1 429 ? 286.381 274.677 248.260 1.00 127.45 125 LEU N O 1
ATOM 885 N N . PHE B 1 430 ? 284.853 275.254 246.705 1.00 125.71 126 PHE N N 1
ATOM 886 C CA . PHE B 1 430 ? 284.485 276.480 247.408 1.00 125.71 126 PHE N CA 1
ATOM 887 C C . PHE B 1 430 ? 283.913 276.173 248.786 1.00 125.71 126 PHE N C 1
ATOM 888 O O . PHE B 1 430 ? 284.245 276.847 249.774 1.00 125.71 126 PHE N O 1
ATOM 896 N N . GLY B 1 431 ? 283.041 275.166 248.869 1.00 117.87 127 GLY N N 1
ATOM 897 C CA . GLY B 1 431 ? 282.496 274.786 250.164 1.00 117.87 127 GLY N CA 1
ATOM 898 C C . GLY B 1 431 ? 283.572 274.341 251.137 1.00 117.87 127 GLY N C 1
ATOM 899 O O . GLY B 1 431 ? 283.568 274.732 252.313 1.00 117.87 127 GLY N O 1
ATOM 900 N N . THR B 1 432 ? 284.514 273.523 250.657 1.00 118.46 128 THR N N 1
ATOM 901 C CA . THR B 1 432 ? 285.616 273.094 251.516 1.00 118.46 128 THR N CA 1
ATOM 902 C C . THR B 1 432 ? 286.439 274.288 251.993 1.00 118.46 128 THR N C 1
ATOM 903 O O . THR B 1 432 ? 286.820 274.362 253.172 1.00 118.46 128 THR N O 1
ATOM 907 N N . ILE B 1 433 ? 286.711 275.235 251.091 1.00 124.52 129 ILE N N 1
ATOM 908 C CA . ILE B 1 433 ? 287.479 276.427 251.449 1.00 124.52 129 ILE N CA 1
ATOM 909 C C . ILE B 1 433 ? 286.784 277.192 252.566 1.00 124.52 129 ILE N C 1
ATOM 910 O O . ILE B 1 433 ? 287.411 277.591 253.556 1.00 124.52 129 ILE N O 1
ATOM 915 N N . GLU B 1 434 ? 285.476 277.415 252.418 1.00 117.19 130 GLU N N 1
ATOM 916 C CA . GLU B 1 434 ? 284.746 278.193 253.415 1.00 117.19 130 GLU N CA 1
ATOM 917 C C . GLU B 1 434 ? 284.749 277.495 254.771 1.00 117.19 130 GLU N C 1
ATOM 918 O O . GLU B 1 434 ? 284.985 278.129 255.813 1.00 117.19 130 GLU N O 1
ATOM 924 N N . ARG B 1 435 ? 284.498 276.182 254.778 1.00 122.76 131 ARG N N 1
ATOM 925 C CA . ARG B 1 435 ? 284.476 275.455 256.045 1.00 122.76 131 ARG N CA 1
ATOM 926 C C . ARG B 1 435 ? 285.831 275.516 256.741 1.00 122.76 131 ARG N C 1
ATOM 927 O O . ARG B 1 435 ? 285.910 275.756 257.956 1.00 122.76 131 ARG N O 1
ATOM 935 N N . LEU B 1 436 ? 286.914 275.323 255.985 1.00 113.02 132 LEU N N 1
ATOM 936 C CA . LEU B 1 436 ? 288.234 275.330 256.603 1.00 113.02 132 LEU N CA 1
ATOM 937 C C . LEU B 1 436 ? 288.629 276.724 257.079 1.00 113.02 132 LEU N C 1
ATOM 938 O O . LEU B 1 436 ? 289.300 276.858 258.111 1.00 113.02 132 LEU N O 1
ATOM 943 N N . ARG B 1 437 ? 288.213 277.772 256.362 1.00 117.93 133 ARG N N 1
ATOM 944 C CA . ARG B 1 437 ? 288.462 279.130 256.841 1.00 117.93 133 ARG N CA 1
ATOM 945 C C . ARG B 1 437 ? 287.742 279.390 258.160 1.00 117.93 133 ARG N C 1
ATOM 946 O O . ARG B 1 437 ? 288.304 280.009 259.076 1.00 117.93 133 ARG N O 1
ATOM 954 N N . GLU B 1 438 ? 286.492 278.931 258.273 1.00 124.45 134 GLU N N 1
ATOM 955 C CA . GLU B 1 438 ? 285.772 279.083 259.535 1.00 124.45 134 GLU N CA 1
ATOM 956 C C . GLU B 1 438 ? 286.484 278.348 260.666 1.00 124.45 134 GLU N C 1
ATOM 957 O O . GLU B 1 438 ? 286.600 278.867 261.788 1.00 124.45 134 GLU N O 1
ATOM 963 N N . THR B 1 439 ? 286.967 277.134 260.385 1.00 113.17 135 THR N N 1
ATOM 964 C CA . THR B 1 439 ? 287.717 276.389 261.393 1.00 113.17 135 THR N CA 1
ATOM 965 C C . THR B 1 439 ? 288.962 277.155 261.830 1.00 113.17 135 THR N C 1
ATOM 966 O O . THR B 1 439 ? 289.282 277.212 263.026 1.00 113.17 135 THR N O 1
ATOM 970 N N . ASN B 1 440 ? 289.676 277.754 260.872 1.00 105.64 136 ASN N N 1
ATOM 971 C CA . ASN B 1 440 ? 290.871 278.523 261.209 1.00 105.64 136 ASN N CA 1
ATOM 972 C C . ASN B 1 440 ? 290.534 279.716 262.097 1.00 105.64 136 ASN N C 1
ATOM 973 O O . ASN B 1 440 ? 291.262 280.014 263.054 1.00 105.64 136 ASN N O 1
ATOM 978 N N . ALA B 1 441 ? 289.440 280.417 261.790 1.00 107.35 137 ALA N N 1
ATOM 979 C CA . ALA B 1 441 ? 289.047 281.559 262.616 1.00 107.35 137 ALA N CA 1
ATOM 980 C C . ALA B 1 441 ? 288.721 281.126 264.043 1.00 107.35 137 ALA N C 1
ATOM 981 O O . ALA B 1 441 ? 289.124 281.787 265.015 1.00 107.35 137 ALA N O 1
ATOM 983 N N . GLY B 1 442 ? 287.987 280.019 264.188 1.00 108.54 138 GLY N N 1
ATOM 984 C CA . GLY B 1 442 ? 287.701 279.513 265.523 1.00 108.54 138 GLY N CA 1
ATOM 985 C C . GLY B 1 442 ? 288.961 279.143 266.285 1.00 108.54 138 GLY N C 1
ATOM 986 O O . GLY B 1 442 ? 289.096 279.445 267.479 1.00 108.54 138 GLY N O 1
ATOM 987 N N . LEU B 1 443 ? 289.905 278.491 265.602 1.00 102.03 139 LEU N N 1
ATOM 988 C CA . LEU B 1 443 ? 291.175 278.160 266.239 1.00 102.03 139 LEU N CA 1
ATOM 989 C C . LEU B 1 443 ? 291.897 279.417 266.707 1.00 102.03 139 LEU N C 1
ATOM 990 O O . LEU B 1 443 ? 292.443 279.450 267.816 1.00 102.03 139 LEU N O 1
ATOM 995 N N . ALA B 1 444 ? 291.899 280.465 265.880 1.00 98.42 140 ALA N N 1
ATOM 996 C CA . ALA B 1 444 ? 292.581 281.702 266.253 1.00 98.42 140 ALA N CA 1
ATOM 997 C C . ALA B 1 444 ? 291.958 282.335 267.494 1.00 98.42 140 ALA N C 1
ATOM 998 O O . ALA B 1 444 ? 292.675 282.794 268.397 1.00 98.42 140 ALA N O 1
ATOM 1000 N N . THR B 1 445 ? 290.624 282.373 267.562 1.00 103.09 141 THR N N 1
ATOM 1001 C CA . THR B 1 445 ? 290.000 282.986 268.735 1.00 103.09 141 THR N CA 1
ATOM 1002 C C . THR B 1 445 ? 290.265 282.162 269.995 1.00 103.09 141 THR N C 1
ATOM 1003 O O . THR B 1 445 ? 290.479 282.725 271.082 1.00 103.09 141 THR N O 1
ATOM 1007 N N . GLN B 1 446 ? 290.294 280.829 269.868 1.00 103.47 142 GLN N N 1
ATOM 1008 C CA . GLN B 1 446 ? 290.655 280.003 271.017 1.00 103.47 142 GLN N CA 1
ATOM 1009 C C . GLN B 1 446 ? 292.087 280.286 271.460 1.00 103.47 142 GLN N C 1
ATOM 1010 O O . GLN B 1 446 ? 292.378 280.347 272.665 1.00 103.47 142 GLN N O 1
ATOM 1016 N N . LEU B 1 447 ? 292.994 280.453 270.494 1.00 99.22 143 LEU N N 1
ATOM 1017 C CA . LEU B 1 447 ? 294.371 280.819 270.809 1.00 99.22 143 LEU N CA 1
ATOM 1018 C C . LEU B 1 447 ? 294.413 282.104 271.624 1.00 99.22 143 LEU N C 1
ATOM 1019 O O . LEU B 1 447 ? 295.143 282.203 272.618 1.00 99.22 143 LEU N O 1
ATOM 1024 N N . GLN B 1 448 ? 293.638 283.105 271.203 1.00 107.02 144 GLN N N 1
ATOM 1025 C CA . GLN B 1 448 ? 293.644 284.389 271.902 1.00 107.02 144 GLN N CA 1
ATOM 1026 C C . GLN B 1 448 ? 293.151 284.240 273.339 1.00 107.02 144 GLN N C 1
ATOM 1027 O O . GLN B 1 448 ? 293.745 284.800 274.275 1.00 107.02 144 GLN N O 1
ATOM 1033 N N . GLU B 1 449 ? 292.069 283.479 273.536 1.00 103.94 145 GLU N N 1
ATOM 1034 C CA . GLU B 1 449 ? 291.558 283.267 274.891 1.00 103.94 145 GLU N CA 1
ATOM 1035 C C . GLU B 1 449 ? 292.601 282.587 275.774 1.00 103.94 145 GLU N C 1
ATOM 1036 O O . GLU B 1 449 ? 292.801 282.968 276.941 1.00 103.94 145 GLU N O 1
ATOM 1042 N N . ARG B 1 450 ? 293.274 281.568 275.235 1.00 101.64 146 ARG N N 1
ATOM 1043 C CA . ARG B 1 450 ? 294.273 280.860 276.028 1.00 101.64 146 ARG N CA 1
ATOM 1044 C C . ARG B 1 450 ? 295.462 281.759 276.354 1.00 101.64 146 ARG N C 1
ATOM 1045 O O . ARG B 1 450 ? 296.034 281.670 277.449 1.00 101.64 146 ARG N O 1
ATOM 1053 N N . ASP B 1 451 ? 295.843 282.637 275.424 1.00 101.07 147 ASP N N 1
ATOM 1054 C CA . ASP B 1 451 ? 296.885 283.614 275.725 1.00 101.07 147 ASP N CA 1
ATOM 1055 C C . ASP B 1 451 ? 296.477 284.495 276.898 1.00 101.07 147 ASP N C 1
ATOM 1056 O O . ASP B 1 451 ? 297.268 284.727 277.826 1.00 101.07 147 ASP N O 1
ATOM 1061 N N . ARG B 1 452 ? 295.235 284.987 276.876 1.00 101.59 148 ARG N N 1
ATOM 1062 C CA . ARG B 1 452 ? 294.748 285.806 277.984 1.00 101.59 148 ARG N CA 1
ATOM 1063 C C . ARG B 1 452 ? 294.893 285.074 279.312 1.00 101.59 148 ARG N C 1
ATOM 1064 O O . ARG B 1 452 ? 295.487 285.597 280.270 1.00 101.59 148 ARG N O 1
ATOM 1072 N N . GLU B 1 453 ? 294.364 283.849 279.381 1.00 97.63 149 GLU N N 1
ATOM 1073 C CA . GLU B 1 453 ? 294.341 283.146 280.661 1.00 97.63 149 GLU N CA 1
ATOM 1074 C C . GLU B 1 453 ? 295.751 282.820 281.147 1.00 97.63 149 GLU N C 1
ATOM 1075 O O . GLU B 1 453 ? 296.034 282.912 282.351 1.00 97.63 149 GLU N O 1
ATOM 1081 N N . LEU B 1 454 ? 296.657 282.449 280.234 1.00 85.02 150 LEU N N 1
ATOM 1082 C CA . LEU B 1 454 ? 298.021 282.160 280.668 1.00 85.02 150 LEU N CA 1
ATOM 1083 C C . LEU B 1 454 ? 298.702 283.413 281.202 1.00 85.02 150 LEU N C 1
ATOM 1084 O O . LEU B 1 454 ? 299.467 283.344 282.174 1.00 85.02 150 LEU N O 1
ATOM 1089 N N . ARG B 1 455 ? 298.449 284.568 280.575 1.00 100.07 151 ARG N N 1
ATOM 1090 C CA . ARG B 1 455 ? 299.037 285.803 281.086 1.00 100.07 151 ARG N CA 1
ATOM 1091 C C . ARG B 1 455 ? 298.543 286.105 282.496 1.00 100.07 151 ARG N C 1
ATOM 1092 O O . ARG B 1 455 ? 299.339 286.467 283.377 1.00 100.07 151 ARG N O 1
ATOM 1100 N N . ARG B 1 456 ? 297.235 285.949 282.738 1.00 99.89 152 ARG N N 1
ATOM 1101 C CA . ARG B 1 456 ? 296.739 286.175 284.097 1.00 99.89 152 ARG N CA 1
ATOM 1102 C C . ARG B 1 456 ? 297.377 285.206 285.086 1.00 99.89 152 ARG N C 1
ATOM 1103 O O . ARG B 1 456 ? 297.743 285.597 286.203 1.00 99.89 152 ARG N O 1
ATOM 1111 N N . ALA B 1 457 ? 297.513 283.935 284.697 1.00 88.01 153 ALA N N 1
ATOM 1112 C CA . ALA B 1 457 ? 298.093 282.945 285.600 1.00 88.01 153 ALA N CA 1
ATOM 1113 C C . ALA B 1 457 ? 299.531 283.302 285.964 1.00 88.01 153 ALA N C 1
ATOM 1114 O O . ALA B 1 457 ? 299.919 283.251 287.140 1.00 88.01 153 ALA N O 1
ATOM 1116 N N . THR B 1 458 ? 300.337 283.667 284.963 1.00 80.26 154 THR N N 1
ATOM 1117 C CA . THR B 1 458 ? 301.730 284.016 285.233 1.00 80.26 154 THR N CA 1
ATOM 1118 C C . THR B 1 458 ? 301.828 285.253 286.118 1.00 80.26 154 THR N C 1
ATOM 1119 O O . THR B 1 458 ? 302.653 285.301 287.044 1.00 80.26 154 THR N O 1
ATOM 1123 N N . ALA B 1 459 ? 300.997 286.266 285.850 1.00 76.72 155 ALA N N 1
ATOM 1124 C CA . ALA B 1 459 ? 301.02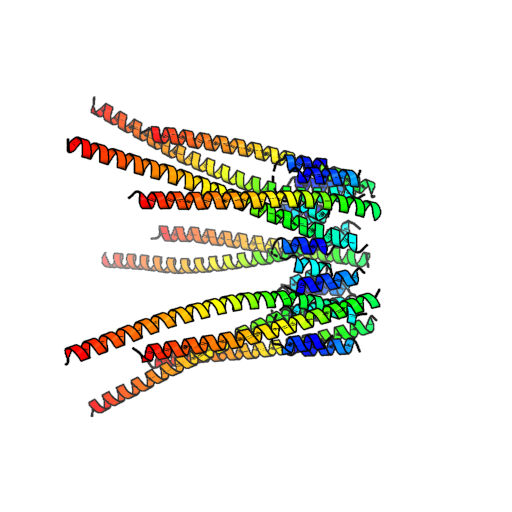1 287.464 286.682 1.00 76.72 155 ALA N CA 1
ATOM 1125 C C . ALA B 1 459 ? 300.676 287.137 288.129 1.00 76.72 155 ALA N C 1
ATOM 1126 O O . ALA B 1 459 ? 301.346 287.607 289.058 1.00 76.72 155 ALA N O 1
ATOM 1128 N N . GLY B 1 460 ? 299.640 286.322 288.340 1.00 79.66 156 GLY N N 1
ATOM 1129 C CA . GLY B 1 460 ? 299.277 285.946 289.696 1.00 79.66 156 GLY N CA 1
ATOM 1130 C C . GLY B 1 460 ? 300.376 285.177 290.405 1.00 79.66 156 GLY N C 1
ATOM 1131 O O . GLY B 1 460 ? 300.640 285.402 291.591 1.00 79.66 156 GLY N O 1
ATOM 1132 N N . ALA B 1 461 ? 301.029 284.257 289.690 1.00 77.17 157 ALA N N 1
ATOM 1133 C CA . ALA B 1 461 ? 302.117 283.493 290.292 1.00 77.17 157 ALA N CA 1
ATOM 1134 C C . ALA B 1 461 ? 303.257 284.408 290.722 1.00 77.17 157 ALA N C 1
ATOM 1135 O O . ALA B 1 461 ? 303.798 284.277 291.830 1.00 77.17 157 ALA N O 1
ATOM 1137 N N . LEU B 1 462 ? 303.634 285.352 289.854 1.00 74.70 158 LEU N N 1
ATOM 1138 C CA . LEU B 1 462 ? 304.709 286.275 290.206 1.00 74.70 158 LEU N CA 1
ATOM 1139 C C . LEU B 1 462 ? 304.326 287.137 291.402 1.00 74.70 158 LEU N C 1
ATOM 1140 O O . LEU B 1 462 ? 305.155 287.391 292.286 1.00 74.70 158 LEU N O 1
ATOM 1145 N N . GLU B 1 463 ? 303.072 287.599 291.446 1.00 78.08 159 GLU N N 1
ATOM 1146 C CA . GLU B 1 463 ? 302.629 288.411 292.575 1.00 78.08 159 GLU N CA 1
ATOM 1147 C C . GLU B 1 463 ? 302.688 287.627 293.880 1.00 78.08 159 GLU N C 1
ATOM 1148 O O . GLU B 1 463 ? 303.125 288.154 294.912 1.00 78.08 159 GLU N O 1
ATOM 1154 N N . ARG B 1 464 ? 302.249 286.364 293.858 1.00 72.18 160 ARG N N 1
ATOM 1155 C CA . ARG B 1 464 ? 302.309 285.551 295.070 1.00 72.18 160 ARG N CA 1
ATOM 1156 C C . ARG B 1 464 ? 303.749 285.336 295.517 1.00 72.18 160 ARG N C 1
ATOM 1157 O O . ARG B 1 464 ? 304.055 285.411 296.716 1.00 72.18 160 ARG N O 1
ATOM 1165 N N . GLN B 1 465 ? 304.649 285.063 294.568 1.00 73.44 161 GLN N N 1
ATOM 1166 C CA . GLN B 1 465 ? 306.051 284.876 294.928 1.00 73.44 161 GLN N CA 1
ATOM 1167 C C . GLN B 1 465 ? 306.630 286.142 295.550 1.00 73.44 161 GLN N C 1
ATOM 1168 O O . GLN B 1 465 ? 307.356 286.077 296.551 1.00 73.44 161 GLN N O 1
ATOM 1174 N N . GLN B 1 466 ? 306.314 287.305 294.973 1.00 76.42 162 GLN N N 1
ATOM 1175 C CA . GLN B 1 466 ? 306.817 288.560 295.524 1.00 76.42 162 GLN N CA 1
ATOM 1176 C C . GLN B 1 466 ? 306.271 288.808 296.924 1.00 76.42 162 GLN N C 1
ATOM 1177 O O . GLN B 1 466 ? 307.001 289.269 297.810 1.00 76.42 162 GLN N O 1
ATOM 1183 N N . ARG B 1 467 ? 304.986 288.515 297.142 1.00 77.13 163 ARG N N 1
ATOM 1184 C CA . ARG B 1 467 ? 304.412 288.676 298.475 1.00 77.13 163 ARG N CA 1
ATOM 1185 C C . ARG B 1 467 ? 305.106 287.774 299.487 1.00 77.13 163 ARG N C 1
ATOM 1186 O O . ARG B 1 467 ? 305.416 288.203 300.607 1.00 77.13 163 ARG N O 1
ATOM 1194 N N . ALA B 1 468 ? 305.356 286.517 299.111 1.00 75.86 164 ALA N N 1
ATOM 1195 C CA . ALA B 1 468 ? 306.043 285.602 300.017 1.00 75.86 164 ALA N CA 1
ATOM 1196 C C . ALA B 1 468 ? 307.450 286.093 300.331 1.00 75.86 164 ALA N C 1
ATOM 1197 O O . ALA B 1 468 ? 307.901 286.022 301.481 1.00 75.86 164 ALA N O 1
ATOM 1199 N N . ALA B 1 469 ? 308.159 286.596 299.317 1.00 74.49 165 ALA N N 1
ATOM 1200 C CA . ALA B 1 469 ? 309.499 287.127 299.544 1.00 74.49 165 ALA N CA 1
ATOM 1201 C C . ALA B 1 469 ? 309.464 288.328 300.481 1.00 74.49 165 ALA N C 1
ATOM 1202 O O . ALA B 1 469 ? 310.328 288.470 301.354 1.00 74.49 165 ALA N O 1
ATOM 1204 N N . ASP B 1 470 ? 308.474 289.208 300.309 1.00 82.79 166 ASP N N 1
ATOM 1205 C CA . ASP B 1 470 ? 308.347 290.361 301.196 1.00 82.79 166 ASP N CA 1
ATOM 1206 C C . ASP B 1 470 ? 308.084 289.926 302.631 1.00 82.79 166 ASP N C 1
ATOM 1207 O O . ASP B 1 470 ? 308.660 290.485 303.572 1.00 82.79 166 ASP N O 1
ATOM 1212 N N . LEU B 1 471 ? 307.211 288.933 302.821 1.00 83.08 167 LEU N N 1
ATOM 1213 C CA . LEU B 1 471 ? 306.952 288.435 304.169 1.00 83.08 167 LEU N CA 1
ATOM 1214 C C . LEU B 1 471 ? 308.204 287.817 304.780 1.00 83.08 167 LEU N C 1
ATOM 1215 O O . LEU B 1 471 ? 308.476 287.999 305.973 1.00 83.08 167 LEU N O 1
ATOM 1220 N N . ALA B 1 472 ? 308.977 287.079 303.979 1.00 84.86 168 ALA N N 1
ATOM 1221 C CA . ALA B 1 472 ? 310.170 286.424 304.504 1.00 84.86 168 ALA N CA 1
ATOM 1222 C C . ALA B 1 472 ? 311.226 287.429 304.947 1.00 84.86 168 ALA N C 1
ATOM 1223 O O . ALA B 1 472 ? 311.959 287.169 305.909 1.00 84.86 168 ALA N O 1
ATOM 1225 N N . ALA B 1 473 ? 311.324 288.567 304.267 1.00 70.76 169 ALA N N 1
ATOM 1226 C CA . ALA B 1 473 ? 312.329 289.573 304.593 1.00 70.76 169 ALA N CA 1
ATOM 1227 C C . ALA B 1 473 ? 312.103 290.157 305.983 1.00 70.76 169 ALA N C 1
ATOM 1228 O O . ALA B 1 473 ? 312.894 289.927 306.898 1.00 70.76 169 ALA N O 1
ATOM 1230 N N . ALA C 1 337 ? 291.542 263.401 226.940 1.00 57.17 33 ALA O N 1
ATOM 1231 C CA . ALA C 1 337 ? 290.432 263.283 227.878 1.00 57.17 33 ALA O CA 1
ATOM 1232 C C . ALA C 1 337 ? 290.760 262.291 228.988 1.00 57.17 33 ALA O C 1
ATOM 1233 O O . ALA C 1 337 ? 290.450 262.526 230.156 1.00 57.17 33 ALA O O 1
ATOM 1235 N N . ALA C 1 338 ? 291.387 261.174 228.610 1.00 70.63 34 ALA O N 1
ATOM 1236 C CA . ALA C 1 338 ? 291.775 260.173 229.597 1.00 70.63 34 ALA O CA 1
ATOM 1237 C C . ALA C 1 338 ? 292.830 260.708 230.553 1.00 70.63 34 ALA O C 1
ATOM 1238 O O . ALA C 1 338 ? 292.865 260.313 231.725 1.00 70.63 34 ALA O O 1
ATOM 1240 N N . SER C 1 339 ? 293.702 261.598 230.071 1.00 75.18 35 SER O N 1
ATOM 1241 C CA . SER C 1 339 ? 294.726 262.174 230.935 1.00 75.18 35 SER O CA 1
ATOM 1242 C C . SER C 1 339 ? 294.102 262.980 232.067 1.00 75.18 35 SER O C 1
ATOM 1243 O O . SER C 1 339 ? 294.572 262.927 233.208 1.00 75.18 35 SER O O 1
ATOM 1246 N N . ARG C 1 340 ? 293.038 263.730 231.772 1.00 81.01 36 ARG O N 1
ATOM 1247 C CA . ARG C 1 340 ? 292.368 264.493 232.819 1.00 81.01 36 ARG O CA 1
ATOM 1248 C C . ARG C 1 340 ? 291.759 263.573 233.870 1.00 81.01 36 ARG O C 1
ATOM 1249 O O . ARG C 1 340 ? 291.862 263.839 235.074 1.00 81.01 36 ARG O O 1
ATOM 1257 N N . LEU C 1 341 ? 291.123 262.483 233.435 1.00 79.43 37 LEU O N 1
ATOM 1258 C CA . LEU C 1 341 ? 290.522 261.552 234.384 1.00 79.43 37 LEU O CA 1
ATOM 1259 C C . LEU C 1 341 ? 291.581 260.868 235.240 1.00 79.43 37 LEU O C 1
ATOM 1260 O O . LEU C 1 341 ? 291.394 260.705 236.453 1.00 79.43 37 LEU O O 1
ATOM 1265 N N . VAL C 1 342 ? 292.697 260.457 234.633 1.00 92.17 38 VAL O N 1
ATOM 1266 C CA . VAL C 1 342 ? 293.738 259.805 235.422 1.00 92.17 38 VAL O CA 1
ATOM 1267 C C . VAL C 1 342 ? 294.391 260.799 236.376 1.00 92.17 38 VAL O C 1
ATOM 1268 O O . VAL C 1 342 ? 294.746 260.439 237.503 1.00 92.17 38 VAL O O 1
ATOM 1272 N N . ARG C 1 343 ? 294.535 262.063 235.967 1.00 93.58 39 ARG O N 1
ATOM 1273 C CA . ARG C 1 343 ? 295.040 263.086 236.878 1.00 93.58 39 ARG O CA 1
ATOM 1274 C C . ARG C 1 343 ? 294.093 263.282 238.057 1.00 93.58 39 ARG O C 1
ATOM 1275 O O . ARG C 1 343 ? 294.528 263.376 239.212 1.00 93.58 39 ARG O O 1
ATOM 1283 N N . LEU C 1 344 ? 292.788 263.336 237.783 1.00 89.16 40 LEU O N 1
ATOM 1284 C CA . LEU C 1 344 ? 291.821 263.556 238.852 1.00 89.16 40 LEU O CA 1
ATOM 1285 C C . LEU C 1 344 ? 291.747 262.368 239.802 1.00 89.16 40 LEU O C 1
ATOM 1286 O O . LEU C 1 344 ? 291.519 262.552 241.003 1.00 89.16 40 LEU O O 1
ATOM 1291 N N . ILE C 1 345 ? 291.926 261.146 239.294 1.00 92.18 41 ILE O N 1
ATOM 1292 C CA . ILE C 1 345 ? 291.922 259.996 240.193 1.00 92.18 41 ILE O CA 1
ATOM 1293 C C . ILE C 1 345 ? 293.250 259.889 240.937 1.00 92.18 41 ILE O C 1
ATOM 1294 O O . ILE C 1 345 ? 293.304 259.351 242.050 1.00 92.18 41 ILE O O 1
ATOM 1299 N N . ILE C 1 346 ? 294.336 260.398 240.348 1.00 93.59 42 ILE O N 1
ATOM 1300 C CA . ILE C 1 346 ? 295.605 260.485 241.061 1.00 93.59 42 ILE O CA 1
ATOM 1301 C C . ILE C 1 346 ? 295.508 261.501 242.191 1.00 93.59 42 ILE O C 1
ATOM 1302 O O . ILE C 1 346 ? 296.151 261.343 243.238 1.00 93.59 42 ILE O O 1
ATOM 1307 N N . ASN C 1 347 ? 294.697 262.547 242.006 1.00 87.25 43 ASN O N 1
ATOM 1308 C CA . ASN C 1 347 ? 294.482 263.536 243.059 1.00 87.25 43 ASN O CA 1
ATOM 1309 C C . ASN C 1 347 ? 294.046 262.876 244.363 1.00 87.25 43 ASN O C 1
ATOM 1310 O O . ASN C 1 347 ? 294.506 263.255 245.446 1.00 87.25 43 ASN O O 1
ATOM 1315 N N . MET C 1 348 ? 293.168 261.882 244.279 1.00 60.92 44 MET O N 1
ATOM 1316 C CA . MET C 1 348 ? 292.709 261.168 245.465 1.00 60.92 44 MET O CA 1
ATOM 1317 C C . MET C 1 348 ? 293.758 260.176 245.959 1.00 60.92 44 MET O C 1
ATOM 1318 O O . MET C 1 348 ? 294.820 260.026 245.355 1.00 60.92 44 MET O O 1
ATOM 1323 N N . ASP C 1 356 ? 282.446 259.669 243.207 1.00 82.23 52 ASP O N 1
ATOM 1324 C CA . ASP C 1 356 ? 281.657 260.748 242.621 1.00 82.23 52 ASP O CA 1
ATOM 1325 C C . ASP C 1 356 ? 282.089 261.033 241.184 1.00 82.23 52 ASP O C 1
ATOM 1326 O O . ASP C 1 356 ? 281.251 261.138 240.288 1.00 82.23 52 ASP O O 1
ATOM 1331 N N . ILE C 1 357 ? 283.399 261.160 240.968 1.00 116.78 53 ILE O N 1
ATOM 1332 C CA . ILE C 1 357 ? 283.913 261.378 239.618 1.00 116.78 53 ILE O CA 1
ATOM 1333 C C . ILE C 1 357 ? 283.684 260.146 238.750 1.00 116.78 53 ILE O C 1
ATOM 1334 O O . ILE C 1 357 ? 283.164 260.240 237.630 1.00 116.78 53 ILE O O 1
ATOM 1339 N N . ASN C 1 358 ? 284.047 258.968 239.263 1.00 131.83 54 ASN O N 1
ATOM 1340 C CA . ASN C 1 358 ? 283.936 257.755 238.463 1.00 131.83 54 ASN O CA 1
ATOM 1341 C C . ASN C 1 358 ? 282.481 257.409 238.187 1.00 131.83 54 ASN O C 1
ATOM 1342 O O . ASN C 1 358 ? 282.150 256.940 237.093 1.00 131.83 54 ASN O O 1
ATOM 1347 N N . ASP C 1 359 ? 281.600 257.633 239.164 1.00 135.11 55 ASP O N 1
ATOM 1348 C CA . ASP C 1 359 ? 280.182 257.355 238.960 1.00 135.11 55 ASP O CA 1
ATOM 1349 C C . ASP C 1 359 ? 279.637 258.152 237.782 1.00 135.11 55 ASP O C 1
ATOM 1350 O O . ASP C 1 359 ? 279.038 257.587 236.859 1.00 135.11 55 ASP O O 1
ATOM 1355 N N . THR C 1 360 ? 279.858 259.469 237.785 1.00 130.25 56 THR O N 1
ATOM 1356 C CA . THR C 1 360 ? 279.353 260.310 236.705 1.00 130.25 56 THR O CA 1
ATOM 1357 C C . THR C 1 360 ? 280.017 259.974 235.374 1.00 130.25 56 THR O C 1
ATOM 1358 O O . THR C 1 360 ? 279.344 259.918 234.335 1.00 130.25 56 THR O O 1
ATOM 1362 N N . VAL C 1 361 ? 281.333 259.747 235.382 1.00 123.03 57 VAL O N 1
ATOM 1363 C CA . VAL C 1 361 ? 282.038 259.455 234.135 1.00 123.03 57 VAL O CA 1
ATOM 1364 C C . VAL C 1 361 ? 281.513 258.165 233.517 1.00 123.03 57 VAL O C 1
ATOM 1365 O O . VAL C 1 361 ? 281.200 258.111 232.320 1.00 123.03 57 VAL O O 1
ATOM 1369 N N . ARG C 1 362 ? 281.390 257.110 234.329 1.00 135.13 58 ARG O N 1
ATOM 1370 C CA . ARG C 1 362 ? 280.915 255.831 233.817 1.00 135.13 58 ARG O CA 1
ATOM 1371 C C . ARG C 1 362 ? 279.439 255.886 233.451 1.00 135.13 58 ARG O C 1
ATOM 1372 O O . ARG C 1 362 ? 279.000 255.151 232.560 1.00 135.13 58 ARG O O 1
ATOM 1380 N N . SER C 1 363 ? 278.658 256.741 234.116 1.00 139.00 59 SER O N 1
ATOM 1381 C CA . SER C 1 363 ? 277.268 256.914 233.716 1.00 139.00 59 SER O CA 1
ATOM 1382 C C . SER C 1 363 ? 277.164 257.597 232.361 1.00 139.00 59 SER O C 1
ATOM 1383 O O . SER C 1 363 ? 276.272 257.267 231.570 1.00 139.00 59 SER O O 1
ATOM 1386 N N . TYR C 1 364 ? 278.058 258.545 232.073 1.00 122.07 60 TYR O N 1
ATOM 1387 C CA . TYR C 1 364 ? 278.022 259.203 230.770 1.00 122.07 60 TYR O CA 1
ATOM 1388 C C . TYR C 1 364 ? 278.511 258.274 229.665 1.00 122.07 60 TYR O C 1
ATOM 1389 O O . TYR C 1 364 ? 277.836 258.106 228.642 1.00 122.07 60 TYR O O 1
ATOM 1398 N N . LEU C 1 365 ? 279.688 257.669 229.847 1.00 112.94 61 LEU O N 1
ATOM 1399 C CA . LEU C 1 365 ? 280.267 256.859 228.776 1.00 112.94 61 LEU O CA 1
ATOM 1400 C C . LEU C 1 365 ? 279.410 255.642 228.448 1.00 112.94 61 LEU O C 1
ATOM 1401 O O . LEU C 1 365 ? 279.370 255.210 227.291 1.00 112.94 61 LEU O O 1
ATOM 1406 N N . ASP C 1 366 ? 278.723 255.081 229.436 1.00 123.46 62 ASP O N 1
ATOM 1407 C CA . ASP C 1 366 ? 277.886 253.911 229.202 1.00 123.46 62 ASP O CA 1
ATOM 1408 C C . ASP C 1 366 ? 276.570 254.314 228.545 1.00 123.46 62 ASP O C 1
ATOM 1409 O O . ASP C 1 366 ? 276.539 254.689 227.373 1.00 123.46 62 ASP O O 1
ATOM 1414 N N . ARG C 1 407 ? 279.308 251.145 212.528 1.00 130.27 103 ARG O N 1
ATOM 1415 C CA . ARG C 1 407 ? 279.531 251.545 213.913 1.00 130.27 103 ARG O CA 1
ATOM 1416 C C . ARG C 1 407 ? 279.055 250.453 214.867 1.00 130.27 103 ARG O C 1
ATOM 1417 O O . ARG C 1 407 ? 279.501 250.375 216.012 1.00 130.27 103 ARG O O 1
ATOM 1425 N N . GLN C 1 408 ? 278.148 249.604 214.378 1.00 144.95 104 GLN O N 1
ATOM 1426 C CA . GLN C 1 408 ? 277.577 248.558 215.221 1.00 144.95 104 GLN O CA 1
ATOM 1427 C C . GLN C 1 408 ? 278.621 247.520 215.618 1.00 144.95 104 GLN O C 1
ATOM 1428 O O . GLN C 1 408 ? 278.617 247.037 216.756 1.00 144.95 104 GLN O O 1
ATOM 1434 N N . ALA C 1 409 ? 279.515 247.155 214.695 1.00 132.74 105 ALA O N 1
ATOM 1435 C CA . ALA C 1 409 ? 280.494 246.108 214.981 1.00 132.74 105 ALA O CA 1
ATOM 1436 C C . ALA C 1 409 ? 281.476 246.545 216.064 1.00 132.74 105 ALA O C 1
ATOM 1437 O O . ALA C 1 409 ? 281.738 245.802 217.020 1.00 132.74 105 ALA O O 1
ATOM 1439 N N . PHE C 1 410 ? 282.038 247.747 215.922 1.00 135.21 106 PHE O N 1
ATOM 1440 C CA . PHE C 1 410 ? 282.961 248.257 216.932 1.00 135.21 106 PHE O CA 1
ATOM 1441 C C . PHE C 1 410 ? 282.259 248.428 218.271 1.00 135.21 106 PHE O C 1
ATOM 1442 O O . PHE C 1 410 ? 282.828 248.121 219.327 1.00 135.21 106 PHE O O 1
ATOM 1450 N N . ARG C 1 411 ? 281.022 248.928 218.244 1.00 131.97 107 ARG O N 1
ATOM 1451 C CA . ARG C 1 411 ? 280.235 249.063 219.464 1.00 131.97 107 ARG O CA 1
ATOM 1452 C C . ARG C 1 411 ? 280.073 247.718 220.159 1.00 131.97 107 ARG O C 1
ATOM 1453 O O . ARG C 1 411 ? 280.294 247.602 221.370 1.00 131.97 107 ARG O O 1
ATOM 1461 N N . THR C 1 412 ? 279.713 246.683 219.398 1.00 125.39 108 THR O N 1
ATOM 1462 C CA . THR C 1 412 ? 279.526 245.357 219.978 1.00 125.39 108 THR O CA 1
ATOM 1463 C C . THR C 1 412 ? 280.826 244.818 220.562 1.00 125.39 108 THR O C 1
ATOM 1464 O O . THR C 1 412 ? 280.834 244.260 221.665 1.00 125.39 108 THR O O 1
ATOM 1468 N N . ALA C 1 413 ? 281.937 244.977 219.838 1.00 119.01 109 ALA O N 1
ATOM 1469 C CA . ALA C 1 413 ? 283.213 244.454 220.320 1.00 119.01 109 ALA O CA 1
ATOM 1470 C C . ALA C 1 413 ? 283.642 245.142 221.612 1.00 119.01 109 ALA O C 1
ATOM 1471 O O . ALA C 1 413 ? 284.054 244.484 222.579 1.00 119.01 109 ALA O O 1
ATOM 1473 N N . VAL C 1 414 ? 283.550 246.475 221.648 1.00 113.61 110 VAL O N 1
ATOM 1474 C CA . VAL C 1 414 ? 283.927 247.208 222.852 1.00 113.61 110 VAL O CA 1
ATOM 1475 C C . VAL C 1 414 ? 283.007 246.837 224.007 1.00 113.61 110 VAL O C 1
ATOM 1476 O O . VAL C 1 414 ? 283.453 246.686 225.153 1.00 113.61 110 VAL O O 1
ATOM 1480 N N . VAL C 1 415 ? 281.712 246.674 223.725 1.00 114.47 111 VAL O N 1
ATOM 1481 C CA . VAL C 1 415 ? 280.770 246.281 224.767 1.00 114.47 111 VAL O CA 1
ATOM 1482 C C . VAL C 1 415 ? 281.149 244.924 225.342 1.00 114.47 111 VAL O C 1
ATOM 1483 O O . VAL C 1 415 ? 281.161 244.737 226.563 1.00 114.47 111 VAL O O 1
ATOM 1487 N N . ASN C 1 416 ? 281.481 243.962 224.475 1.00 122.19 112 ASN O N 1
ATOM 1488 C CA . ASN C 1 416 ? 281.858 242.634 224.952 1.00 122.19 112 ASN O CA 1
ATOM 1489 C C . ASN C 1 416 ? 283.121 242.686 225.804 1.00 122.19 112 ASN O C 1
ATOM 1490 O O . ASN C 1 416 ? 283.211 242.007 226.836 1.00 122.19 112 ASN O O 1
ATOM 1495 N N . ASN C 1 417 ? 284.112 243.479 225.386 1.00 122.30 113 ASN O N 1
ATOM 1496 C CA . ASN C 1 417 ? 285.325 243.614 226.192 1.00 122.30 113 ASN O CA 1
ATOM 1497 C C . ASN C 1 417 ? 285.010 244.202 227.564 1.00 122.30 113 ASN O C 1
ATOM 1498 O O . ASN C 1 417 ? 285.526 243.733 228.593 1.00 122.30 113 ASN O O 1
ATOM 1503 N N . ILE C 1 418 ? 284.155 245.229 227.595 1.00 109.11 114 ILE O N 1
ATOM 1504 C CA . ILE C 1 418 ? 283.754 245.831 228.862 1.00 109.11 114 ILE O CA 1
ATOM 1505 C C . ILE C 1 418 ? 283.068 244.801 229.747 1.00 109.11 114 ILE O C 1
ATOM 1506 O O . ILE C 1 418 ? 283.353 244.707 230.946 1.00 109.11 114 ILE O O 1
ATOM 1511 N N . ASN C 1 419 ? 282.157 244.011 229.172 1.00 110.65 115 ASN O N 1
ATOM 1512 C CA . ASN C 1 419 ? 281.462 242.990 229.952 1.00 110.65 115 ASN O CA 1
ATOM 1513 C C . ASN C 1 419 ? 282.448 241.993 230.538 1.00 110.65 115 ASN O C 1
ATOM 1514 O O . ASN C 1 419 ? 282.343 241.613 231.710 1.00 110.65 115 ASN O O 1
ATOM 1519 N N . GLY C 1 420 ? 283.408 241.547 229.726 1.00 125.50 116 GLY O N 1
ATOM 1520 C CA . GLY C 1 420 ? 284.381 240.586 230.218 1.00 125.50 116 GLY O CA 1
ATOM 1521 C C . GLY C 1 420 ? 285.161 241.118 231.404 1.00 125.50 116 GLY O C 1
ATOM 1522 O O . GLY C 1 420 ? 285.265 240.458 232.443 1.00 125.50 116 GLY O O 1
ATOM 1523 N N . VAL C 1 421 ? 285.682 242.342 231.281 1.00 116.31 117 VAL O N 1
ATOM 1524 C CA . VAL C 1 421 ? 286.465 242.921 232.375 1.00 116.31 117 VAL O CA 1
ATOM 1525 C C . VAL C 1 421 ? 285.600 243.092 233.622 1.00 116.31 117 VAL O C 1
ATOM 1526 O O . VAL C 1 421 ? 286.002 242.730 234.745 1.00 116.31 117 VAL O O 1
ATOM 1530 N N . LEU C 1 422 ? 284.398 243.651 233.443 1.00 100.80 118 LEU O N 1
ATOM 1531 C CA . LEU C 1 422 ? 283.548 243.954 234.585 1.00 100.80 118 LEU O CA 1
ATOM 1532 C C . LEU C 1 422 ? 283.143 242.687 235.321 1.00 100.80 118 LEU O C 1
ATOM 1533 O O . LEU C 1 422 ? 283.212 242.634 236.552 1.00 100.80 118 LEU O O 1
ATOM 1538 N N . GLU C 1 423 ? 282.739 241.647 234.586 1.00 97.31 119 GLU O N 1
ATOM 1539 C CA . GLU C 1 423 ? 282.351 240.403 235.241 1.00 97.31 119 GLU O CA 1
ATOM 1540 C C . GLU C 1 423 ? 283.550 239.698 235.860 1.00 97.31 119 GLU O C 1
ATOM 1541 O O . GLU C 1 423 ? 283.405 239.027 236.890 1.00 97.31 119 GLU O O 1
ATOM 1547 N N . GLY C 1 424 ? 284.741 239.851 235.273 1.00 94.40 120 GLY O N 1
ATOM 1548 C CA . GLY C 1 424 ? 285.926 239.293 235.902 1.00 94.40 120 GLY O CA 1
ATOM 1549 C C . GLY C 1 424 ? 286.165 239.862 237.287 1.00 94.40 120 GLY O C 1
ATOM 1550 O O . GLY C 1 424 ? 286.300 239.120 238.270 1.00 94.40 120 GLY O O 1
ATOM 1551 N N . TYR C 1 425 ? 286.187 241.193 237.401 1.00 87.52 121 TYR O N 1
ATOM 1552 C CA . TYR C 1 425 ? 286.446 241.688 238.751 1.00 87.52 121 TYR O CA 1
ATOM 1553 C C . TYR C 1 425 ? 285.195 241.661 239.626 1.00 87.52 121 TYR O C 1
ATOM 1554 O O . TYR C 1 425 ? 285.317 241.741 240.849 1.00 87.52 121 TYR O O 1
ATOM 1563 N N . ILE C 1 426 ? 284.011 241.476 239.037 1.00 78.78 122 ILE O N 1
ATOM 1564 C CA . ILE C 1 426 ? 282.824 241.108 239.809 1.00 78.78 122 ILE O CA 1
ATOM 1565 C C . ILE C 1 426 ? 283.037 239.780 240.527 1.00 78.78 122 ILE O C 1
ATOM 1566 O O . ILE C 1 426 ? 282.760 239.645 241.728 1.00 78.78 122 ILE O O 1
ATOM 1571 N N . ASN C 1 427 ? 283.516 238.772 239.796 1.00 68.30 123 ASN O N 1
ATOM 1572 C CA . ASN C 1 427 ? 283.799 237.484 240.419 1.00 68.30 123 ASN O CA 1
ATOM 1573 C C . ASN C 1 427 ? 284.893 237.618 241.471 1.00 68.30 123 ASN O C 1
ATOM 1574 O O . ASN C 1 427 ? 284.818 237.004 242.545 1.00 68.30 123 ASN O O 1
ATOM 1579 N N . ASN C 1 428 ? 285.917 238.426 241.182 1.00 78.81 124 ASN O N 1
ATOM 1580 C CA . ASN C 1 428 ? 286.966 238.657 242.175 1.00 78.81 124 ASN O CA 1
ATOM 1581 C C . ASN C 1 428 ? 286.403 239.295 243.445 1.00 78.81 124 ASN O C 1
ATOM 1582 O O . ASN C 1 428 ? 286.782 238.922 244.564 1.00 78.81 124 ASN O O 1
ATOM 1587 N N . LEU C 1 429 ? 285.491 240.259 243.292 1.00 72.44 125 LEU O N 1
ATOM 1588 C CA . LEU C 1 429 ? 284.901 240.910 244.456 1.00 72.44 125 LEU O CA 1
ATOM 1589 C C . LEU C 1 429 ? 284.025 239.947 245.252 1.00 72.44 125 LEU O C 1
ATOM 1590 O O . LEU C 1 429 ? 283.991 240.013 246.486 1.00 72.44 125 LEU O O 1
ATOM 1595 N N . PHE C 1 430 ? 283.300 239.052 244.572 1.00 67.94 126 PHE O N 1
ATOM 1596 C CA . PHE C 1 430 ? 282.567 238.030 245.321 1.00 67.94 126 PHE O CA 1
ATOM 1597 C C . PHE C 1 430 ? 283.505 237.098 246.077 1.00 67.94 126 PHE O C 1
ATOM 1598 O O . PHE C 1 430 ? 283.182 236.666 247.192 1.00 67.94 126 PHE O O 1
ATOM 1606 N N . GLY C 1 431 ? 284.651 236.758 245.486 1.00 75.75 127 GLY O N 1
ATOM 1607 C CA . GLY C 1 431 ? 285.644 235.997 246.231 1.00 75.75 127 GLY O CA 1
ATOM 1608 C C . GLY C 1 431 ? 286.103 236.733 247.476 1.00 75.75 127 GLY O C 1
ATOM 1609 O O . GLY C 1 431 ? 286.257 236.142 248.552 1.00 75.75 127 GLY O O 1
ATOM 1610 N N . THR C 1 432 ? 286.318 238.043 247.346 1.00 71.94 128 THR O N 1
ATOM 1611 C CA . THR C 1 432 ? 286.672 238.853 248.508 1.00 71.94 128 THR O CA 1
ATOM 1612 C C . THR C 1 432 ? 285.571 238.807 249.564 1.00 71.94 128 THR O C 1
ATOM 1613 O O . THR C 1 432 ? 285.851 238.685 250.763 1.00 71.94 128 THR O O 1
ATOM 1617 N N . ILE C 1 433 ? 284.312 238.896 249.131 1.00 88.20 129 ILE O N 1
ATOM 1618 C CA . ILE C 1 433 ? 283.186 238.867 250.065 1.00 88.20 129 ILE O CA 1
ATOM 1619 C C . ILE C 1 433 ? 283.152 237.548 250.828 1.00 88.20 129 ILE O C 1
ATOM 1620 O O . ILE C 1 433 ? 282.972 237.523 252.052 1.00 88.20 129 ILE O O 1
ATOM 1625 N N . GLU C 1 434 ? 283.305 236.429 250.115 1.00 83.12 130 GLU O N 1
ATOM 1626 C CA . GLU C 1 434 ? 283.224 235.136 250.789 1.00 83.12 130 GLU O CA 1
ATOM 1627 C C . GLU C 1 434 ? 284.399 234.934 251.742 1.00 83.12 130 GLU O C 1
ATOM 1628 O O . GLU C 1 434 ? 284.224 234.394 252.845 1.00 83.12 130 GLU O O 1
ATOM 1634 N N . ARG C 1 435 ? 285.600 235.375 251.350 1.00 80.06 131 ARG O N 1
ATOM 1635 C CA . ARG C 1 435 ? 286.735 235.267 252.262 1.00 80.06 131 ARG O CA 1
ATOM 1636 C C . ARG C 1 435 ? 286.516 236.121 253.508 1.00 80.06 131 ARG O C 1
ATOM 1637 O O . ARG C 1 435 ? 286.834 235.699 254.629 1.00 80.06 131 ARG O O 1
ATOM 1645 N N . LEU C 1 436 ? 285.936 237.312 253.337 1.00 82.80 132 LEU O N 1
ATOM 1646 C CA . LEU C 1 436 ? 285.649 238.163 254.484 1.00 82.80 132 LEU O CA 1
ATOM 1647 C C . LEU C 1 436 ? 284.615 237.521 255.401 1.00 82.80 132 LEU O C 1
ATOM 1648 O O . LEU C 1 436 ? 284.720 237.619 256.628 1.00 82.80 132 LEU O O 1
ATOM 1653 N N . ARG C 1 437 ? 283.591 236.891 254.824 1.00 84.66 133 ARG O N 1
ATOM 1654 C CA . ARG C 1 437 ? 282.574 236.240 255.645 1.00 84.66 133 ARG O CA 1
ATOM 1655 C C . ARG C 1 437 ? 283.166 235.077 256.432 1.00 84.66 133 ARG O C 1
ATOM 1656 O O . ARG C 1 437 ? 282.825 234.870 257.606 1.00 84.66 133 ARG O O 1
ATOM 1664 N N . GLU C 1 438 ? 284.062 234.312 255.805 1.00 96.19 134 GLU O N 1
ATOM 1665 C CA . GLU C 1 438 ? 284.760 233.258 256.535 1.00 96.19 134 GLU O CA 1
ATOM 1666 C C . GLU C 1 438 ? 285.575 233.836 257.687 1.00 96.19 134 GLU O C 1
ATOM 1667 O O . GLU C 1 438 ? 285.585 233.282 258.797 1.00 96.19 134 GLU O O 1
ATOM 1673 N N . THR C 1 439 ? 286.265 234.954 257.440 1.00 97.80 135 THR O N 1
ATOM 1674 C CA . THR C 1 439 ? 287.024 235.604 258.505 1.00 97.80 135 THR O CA 1
ATOM 1675 C C . THR C 1 439 ? 286.112 236.036 259.648 1.00 97.80 135 THR O C 1
ATOM 1676 O O . THR C 1 439 ? 286.452 235.865 260.826 1.00 97.80 135 THR O O 1
ATOM 1680 N N . ASN C 1 440 ? 284.951 236.603 259.314 1.00 95.21 136 ASN O N 1
ATOM 1681 C CA . ASN C 1 440 ? 284.001 237.025 260.338 1.00 95.21 136 ASN O CA 1
ATOM 1682 C C . ASN C 1 440 ? 283.537 235.847 261.178 1.00 95.21 136 ASN O C 1
ATOM 1683 O O . ASN C 1 440 ? 283.460 235.944 262.407 1.00 95.21 136 ASN O O 1
ATOM 1688 N N . ALA C 1 441 ? 283.218 234.725 260.532 1.00 108.09 137 ALA O N 1
ATOM 1689 C CA . ALA C 1 441 ? 282.773 233.551 261.277 1.00 108.09 137 ALA O CA 1
ATOM 1690 C C . ALA C 1 441 ? 283.865 233.043 262.211 1.00 108.09 137 ALA O C 1
ATOM 1691 O O . ALA C 1 441 ? 283.600 232.734 263.382 1.00 108.09 137 ALA O O 1
ATOM 1693 N N . GLY C 1 442 ? 285.101 232.958 261.713 1.00 115.11 138 GLY O N 1
ATOM 1694 C CA . GLY C 1 442 ? 286.194 232.500 262.560 1.00 115.11 138 GLY O CA 1
ATOM 1695 C C . GLY C 1 442 ? 286.414 233.398 263.763 1.00 115.11 138 GLY O C 1
ATOM 1696 O O . GLY C 1 442 ? 286.561 232.922 264.894 1.00 115.11 138 GLY O O 1
ATOM 1697 N N . LEU C 1 443 ? 286.431 234.715 263.534 1.00 123.00 139 LEU O N 1
ATOM 1698 C CA . LEU C 1 443 ? 286.613 235.653 264.638 1.00 123.00 139 LEU O CA 1
ATOM 1699 C C . LEU C 1 443 ? 285.477 235.551 265.645 1.00 123.00 139 LEU O C 1
ATOM 1700 O O . LEU C 1 443 ? 285.711 235.567 266.854 1.00 123.00 139 LEU O O 1
ATOM 1705 N N . ALA C 1 444 ? 284.242 235.424 265.166 1.00 127.20 140 ALA O N 1
ATOM 1706 C CA . ALA C 1 444 ? 283.095 235.323 266.063 1.00 127.20 140 ALA O CA 1
ATOM 1707 C C . ALA C 1 444 ? 283.206 234.091 266.948 1.00 127.20 140 ALA O C 1
ATOM 1708 O O . ALA C 1 444 ? 283.098 234.187 268.173 1.00 127.20 140 ALA O O 1
ATOM 1710 N N . THR C 1 445 ? 283.446 232.920 266.346 1.00 127.47 141 THR O N 1
ATOM 1711 C CA . THR C 1 445 ? 283.513 231.695 267.142 1.00 127.47 141 THR O CA 1
ATOM 1712 C C . THR C 1 445 ? 284.690 231.720 268.104 1.00 127.47 141 THR O C 1
ATOM 1713 O O . THR C 1 445 ? 284.573 231.218 269.229 1.00 127.47 141 THR O O 1
ATOM 1717 N N . GLN C 1 446 ? 285.813 232.325 267.704 1.00 134.05 142 GLN O N 1
ATOM 1718 C CA . GLN C 1 446 ? 286.917 232.503 268.640 1.00 134.05 142 GLN O CA 1
ATOM 1719 C C . GLN C 1 446 ? 286.495 233.378 269.815 1.00 134.05 142 GLN O C 1
ATOM 1720 O O . GLN C 1 446 ? 286.860 233.110 270.968 1.00 134.05 142 GLN O O 1
ATOM 1726 N N . LEU C 1 447 ? 285.704 234.418 269.540 1.00 143.67 143 LEU O N 1
ATOM 1727 C CA . LEU C 1 447 ? 285.205 235.286 270.602 1.00 143.67 143 LEU O CA 1
ATOM 1728 C C . LEU C 1 447 ? 284.311 234.526 271.581 1.00 143.67 143 LEU O C 1
ATOM 1729 O O . LEU C 1 447 ? 284.467 234.657 272.802 1.00 143.67 143 LEU O O 1
ATOM 1734 N N . GLN C 1 448 ? 283.348 233.744 271.076 1.00 148.30 144 GLN O N 1
ATOM 1735 C CA . GLN C 1 448 ? 282.501 233.002 272.015 1.00 148.30 144 GLN O CA 1
ATOM 1736 C C . GLN C 1 448 ? 283.322 232.005 272.813 1.00 148.30 144 GLN O C 1
ATOM 1737 O O . GLN C 1 448 ? 283.065 231.795 274.004 1.00 148.30 144 GLN O O 1
ATOM 1743 N N . GLU C 1 449 ? 284.315 231.378 272.178 1.00 152.54 145 GLU O N 1
ATOM 1744 C CA . GLU C 1 449 ? 285.141 230.419 272.901 1.00 152.54 145 GLU O CA 1
ATOM 1745 C C . GLU C 1 449 ? 285.904 231.092 274.040 1.00 152.54 145 GLU O C 1
ATOM 1746 O O . GLU C 1 449 ? 285.961 230.562 275.159 1.00 152.54 145 GLU O O 1
ATOM 1752 N N . ARG C 1 450 ? 286.484 232.269 273.785 1.00 152.14 146 ARG O N 1
ATOM 1753 C CA . ARG C 1 450 ? 287.223 232.952 274.846 1.00 152.14 146 ARG O CA 1
ATOM 1754 C C . ARG C 1 450 ? 286.291 233.444 275.948 1.00 152.14 146 ARG O C 1
ATOM 1755 O O . ARG C 1 450 ? 286.652 233.420 277.131 1.00 152.14 146 ARG O O 1
ATOM 1763 N N . ASP C 1 451 ? 285.093 233.908 275.582 1.00 160.56 147 ASP O N 1
ATOM 1764 C CA . ASP C 1 451 ? 284.131 234.331 276.597 1.00 160.56 147 ASP O CA 1
ATOM 1765 C C . ASP C 1 451 ? 283.708 233.160 277.476 1.00 160.56 147 ASP O C 1
ATOM 1766 O O . ASP C 1 451 ? 283.574 233.303 278.700 1.00 160.56 147 ASP O O 1
ATOM 1771 N N . ARG C 1 452 ? 283.487 231.992 276.869 1.00 162.21 148 ARG O N 1
ATOM 1772 C CA . ARG C 1 452 ? 283.153 230.806 277.648 1.00 162.21 148 ARG O CA 1
ATOM 1773 C C . ARG C 1 452 ? 284.302 230.413 278.566 1.00 162.21 148 ARG O C 1
ATOM 1774 O O . ARG C 1 452 ? 284.077 229.992 279.706 1.00 162.21 148 ARG O O 1
ATOM 1782 N N . GLU C 1 453 ? 285.542 230.536 278.084 1.00 168.86 149 GLU O N 1
ATOM 1783 C CA . GLU C 1 453 ? 286.689 230.272 278.950 1.00 168.86 149 GLU O CA 1
ATOM 1784 C C . GLU C 1 453 ? 286.713 231.234 280.133 1.00 168.86 149 GLU O C 1
ATOM 1785 O O . GLU C 1 453 ? 286.985 230.829 281.270 1.00 168.86 149 GLU O O 1
ATOM 1791 N N . LEU C 1 454 ? 286.427 232.513 279.879 1.00 151.11 150 LEU O N 1
ATOM 1792 C CA . LEU C 1 454 ? 286.316 233.487 280.961 1.00 151.11 150 LEU O CA 1
ATOM 1793 C C . LEU C 1 454 ? 285.278 233.045 281.983 1.00 151.11 150 LEU O C 1
ATOM 1794 O O . LEU C 1 454 ? 285.512 233.105 283.195 1.00 151.11 150 LEU O O 1
ATOM 1799 N N . ARG C 1 455 ? 284.114 232.608 281.503 1.00 156.48 151 ARG O N 1
ATOM 1800 C CA . ARG C 1 455 ? 283.056 232.188 282.417 1.00 156.48 151 ARG O CA 1
ATOM 1801 C C . ARG C 1 455 ? 283.476 230.969 283.231 1.00 156.48 151 ARG O C 1
ATOM 1802 O O . ARG C 1 455 ? 283.178 230.881 284.428 1.00 156.48 151 ARG O O 1
ATOM 1810 N N . ARG C 1 456 ? 284.170 230.017 282.603 1.00 161.42 152 ARG O N 1
ATOM 1811 C CA . ARG C 1 456 ? 284.633 228.843 283.340 1.00 161.42 152 ARG O CA 1
ATOM 1812 C C . ARG C 1 456 ? 285.752 229.193 284.313 1.00 161.42 152 ARG O C 1
ATOM 1813 O O . ARG C 1 456 ? 286.001 228.441 285.263 1.00 161.42 152 ARG O O 1
ATOM 1821 N N . ALA C 1 457 ? 286.442 230.314 284.086 1.00 149.11 153 ALA O N 1
ATOM 1822 C CA . ALA C 1 457 ? 287.601 230.654 284.908 1.00 149.11 153 ALA O CA 1
ATOM 1823 C C . ALA C 1 457 ? 287.218 230.845 286.370 1.00 149.11 153 ALA O C 1
ATOM 1824 O O . ALA C 1 457 ? 287.924 230.375 287.270 1.00 149.11 153 ALA O O 1
ATOM 1826 N N . THR C 1 458 ? 286.109 231.529 286.628 1.00 129.35 154 THR O N 1
ATOM 1827 C CA . THR C 1 458 ? 285.681 231.801 287.995 1.00 129.35 154 THR O CA 1
ATOM 1828 C C . THR C 1 458 ? 285.262 230.521 288.710 1.00 129.35 154 THR O C 1
ATOM 1829 O O . THR C 1 458 ? 285.971 230.029 289.588 1.00 129.35 154 THR O O 1
ATOM 1833 N N . VAL D 1 354 ? 261.065 233.666 242.934 1.00 100.49 50 VAL P N 1
ATOM 1834 C CA . VAL D 1 354 ? 259.715 234.027 242.521 1.00 100.49 50 VAL P CA 1
ATOM 1835 C C . VAL D 1 354 ? 259.520 233.702 241.043 1.00 100.49 50 VAL P C 1
ATOM 1836 O O . VAL D 1 354 ? 260.428 233.886 240.235 1.00 100.49 50 VAL P O 1
ATOM 1840 N N . GLY D 1 355 ? 258.329 233.209 240.697 1.00 123.69 51 GLY P N 1
ATOM 1841 C CA . GLY D 1 355 ? 258.060 232.806 239.328 1.00 123.69 51 GLY P CA 1
ATOM 1842 C C . GLY D 1 355 ? 257.841 233.955 238.366 1.00 123.69 51 GLY P C 1
ATOM 1843 O O . GLY D 1 355 ? 257.908 233.747 237.150 1.00 123.69 51 GLY P O 1
ATOM 1844 N N . ASP D 1 356 ? 257.572 235.158 238.879 1.00 128.02 52 ASP P N 1
ATOM 1845 C CA . ASP D 1 356 ? 257.307 236.292 237.998 1.00 128.02 52 ASP P CA 1
ATOM 1846 C C . ASP D 1 356 ? 258.537 236.659 237.176 1.00 128.02 52 ASP P C 1
ATOM 1847 O O . ASP D 1 356 ? 258.434 236.925 235.972 1.00 128.02 52 ASP P O 1
ATOM 1852 N N . ILE D 1 357 ? 259.712 236.679 237.809 1.00 124.35 53 ILE P N 1
ATOM 1853 C CA . ILE D 1 357 ? 260.937 237.011 237.087 1.00 124.35 53 ILE P CA 1
ATOM 1854 C C . ILE D 1 357 ? 261.256 235.940 236.051 1.00 124.35 53 ILE P C 1
ATOM 1855 O O . ILE D 1 357 ? 261.700 236.247 234.938 1.00 124.35 53 ILE P O 1
ATOM 1860 N N . ASN D 1 358 ? 261.025 234.670 236.391 1.00 129.09 54 ASN P N 1
ATOM 1861 C CA . ASN D 1 358 ? 261.253 233.596 235.432 1.00 129.09 54 ASN P CA 1
ATOM 1862 C C . ASN D 1 358 ? 260.308 233.712 234.244 1.00 129.09 54 ASN P C 1
ATOM 1863 O O . ASN D 1 358 ? 260.714 233.501 233.095 1.00 129.09 54 ASN P O 1
ATOM 1868 N N . ASP D 1 359 ? 259.043 234.049 234.501 1.00 133.71 55 ASP P N 1
ATOM 1869 C CA . ASP D 1 359 ? 258.087 234.228 233.414 1.00 133.71 55 ASP P CA 1
ATOM 1870 C C . ASP D 1 359 ? 258.479 235.399 232.523 1.00 133.71 55 ASP P C 1
ATOM 1871 O O . ASP D 1 359 ? 258.373 235.316 231.294 1.00 133.71 55 ASP P O 1
ATOM 1876 N N . THR D 1 360 ? 258.929 236.503 233.124 1.00 134.50 56 THR P N 1
ATOM 1877 C CA . THR D 1 360 ? 259.379 237.644 232.332 1.00 134.50 56 THR P CA 1
ATOM 1878 C C . THR D 1 360 ? 260.590 237.278 231.481 1.00 134.50 56 THR P C 1
ATOM 1879 O O . THR D 1 360 ? 260.676 237.658 230.305 1.00 134.50 56 THR P O 1
ATOM 1883 N N . VAL D 1 361 ? 261.534 236.533 232.060 1.00 137.84 57 VAL P N 1
ATOM 1884 C CA . VAL D 1 361 ? 262.708 236.089 231.315 1.00 137.84 57 VAL P CA 1
ATOM 1885 C C . VAL D 1 361 ? 262.293 235.212 230.141 1.00 137.84 57 VAL P C 1
ATOM 1886 O O . VAL D 1 361 ? 262.798 235.366 229.023 1.00 137.84 57 VAL P O 1
ATOM 1890 N N . ARG D 1 362 ? 261.365 234.281 230.377 1.00 146.52 58 ARG P N 1
ATOM 1891 C CA . ARG D 1 362 ? 260.889 233.415 229.303 1.00 146.52 58 ARG P CA 1
ATOM 1892 C C . ARG D 1 362 ? 260.207 234.222 228.206 1.00 146.52 58 ARG P C 1
ATOM 1893 O O . ARG D 1 362 ? 260.415 233.964 227.014 1.00 146.52 58 ARG P O 1
ATOM 1901 N N . SER D 1 363 ? 259.384 235.200 228.590 1.00 145.29 59 SER P N 1
ATOM 1902 C CA . SER D 1 363 ? 258.687 236.011 227.598 1.00 145.29 59 SER P CA 1
ATOM 1903 C C . SER D 1 363 ? 259.667 236.812 226.752 1.00 145.29 59 SER P C 1
ATOM 1904 O O . SER D 1 363 ? 259.521 236.891 225.526 1.00 145.29 59 SER P O 1
ATOM 1907 N N . TYR D 1 364 ? 260.684 237.404 227.382 1.00 163.26 60 TYR P N 1
ATOM 1908 C CA . TYR D 1 364 ? 261.646 238.178 226.604 1.00 163.26 60 TYR P CA 1
ATOM 1909 C C . TYR D 1 364 ? 262.528 237.280 225.746 1.00 163.26 60 TYR P C 1
ATOM 1910 O O . TYR D 1 364 ? 262.932 237.682 224.648 1.00 163.26 60 TYR P O 1
ATOM 1919 N N . LEU D 1 365 ? 262.843 236.073 226.221 1.00 157.86 61 LEU P N 1
ATOM 1920 C CA . LEU D 1 365 ? 263.595 235.131 225.399 1.00 157.86 61 LEU P CA 1
ATOM 1921 C C . LEU D 1 365 ? 262.785 234.704 224.181 1.00 157.86 61 LEU P C 1
ATOM 1922 O O . LEU D 1 365 ? 263.334 234.544 223.085 1.00 157.86 61 LEU P O 1
ATOM 1927 N N . ASP D 1 366 ? 261.477 234.506 224.359 1.00 155.78 62 ASP P N 1
ATOM 1928 C CA . ASP D 1 366 ? 260.607 234.226 223.221 1.00 155.78 62 ASP P CA 1
ATOM 1929 C C . ASP D 1 366 ? 260.549 235.415 222.270 1.00 155.78 62 ASP P C 1
ATOM 1930 O O . ASP D 1 366 ? 260.512 235.242 221.046 1.00 155.78 62 ASP P O 1
ATOM 1935 N N . GLU D 1 367 ? 260.529 236.632 222.819 1.00 161.21 63 GLU P N 1
ATOM 1936 C CA . GLU D 1 367 ? 260.548 237.830 221.985 1.00 161.21 63 GLU P CA 1
ATOM 1937 C C . GLU D 1 367 ? 261.818 237.892 221.144 1.00 161.21 63 GLU P C 1
ATOM 1938 O O . GLU D 1 367 ? 261.776 238.235 219.957 1.00 161.21 63 GLU P O 1
ATOM 1944 N N . ALA D 1 368 ? 262.962 237.568 221.751 1.00 157.27 64 ALA P N 1
ATOM 1945 C CA . ALA D 1 368 ? 264.224 237.586 221.018 1.00 157.27 64 ALA P CA 1
ATOM 1946 C C . ALA D 1 368 ? 264.225 236.563 219.890 1.00 157.27 64 ALA P C 1
ATOM 1947 O O . ALA D 1 368 ? 264.686 236.851 218.780 1.00 157.27 64 ALA P O 1
ATOM 1949 N N . GLY D 1 369 ? 263.715 235.364 220.154 1.00 158.32 65 GLY P N 1
ATOM 1950 C CA . GLY D 1 369 ? 263.661 234.320 219.149 1.00 158.32 65 GLY P CA 1
ATOM 1951 C C . GLY D 1 369 ? 262.257 234.039 218.652 1.00 158.32 65 GLY P C 1
ATOM 1952 O O . GLY D 1 369 ? 261.845 232.884 218.541 1.00 158.32 65 GLY P O 1
ATOM 1953 N N . ALA D 1 409 ? 270.984 243.525 217.372 1.00 135.03 105 ALA P N 1
ATOM 1954 C CA . ALA D 1 409 ? 270.454 244.836 217.730 1.00 135.03 105 ALA P CA 1
ATOM 1955 C C . ALA D 1 409 ? 269.927 244.836 219.160 1.00 135.03 105 ALA P C 1
ATOM 1956 O O . ALA D 1 409 ? 270.413 245.580 220.012 1.00 135.03 105 ALA P O 1
ATOM 1958 N N . PHE D 1 410 ? 268.923 243.994 219.411 1.00 145.97 106 PHE P N 1
ATOM 1959 C CA . PHE D 1 410 ? 268.356 243.887 220.752 1.00 145.97 106 PHE P CA 1
ATOM 1960 C C . PHE D 1 410 ? 269.381 243.360 221.748 1.00 145.97 106 PHE P C 1
ATOM 1961 O O . PHE D 1 410 ? 269.422 243.803 222.904 1.00 145.97 106 PHE P O 1
ATOM 1969 N N . ARG D 1 411 ? 270.218 242.412 221.317 1.00 148.98 107 ARG P N 1
ATOM 1970 C CA . ARG D 1 411 ? 271.187 241.798 222.218 1.00 148.98 107 ARG P CA 1
ATOM 1971 C C . ARG D 1 411 ? 272.151 242.834 222.782 1.00 148.98 107 ARG P C 1
ATOM 1972 O O . ARG D 1 411 ? 272.414 242.861 223.990 1.00 148.98 107 ARG P O 1
ATOM 1980 N N . THR D 1 412 ? 272.680 243.706 221.920 1.00 147.28 108 THR P N 1
ATOM 1981 C CA . THR D 1 412 ? 273.653 244.695 222.373 1.00 147.28 108 THR P CA 1
ATOM 1982 C C . THR D 1 412 ? 273.029 245.678 223.357 1.00 147.28 108 THR P C 1
ATOM 1983 O O . THR D 1 412 ? 273.648 246.037 224.366 1.00 147.28 108 THR P O 1
ATOM 1987 N N . ALA D 1 413 ? 271.801 246.126 223.082 1.00 146.51 109 ALA P N 1
ATOM 1988 C CA . ALA D 1 413 ? 271.131 247.051 223.993 1.00 146.51 109 ALA P CA 1
ATOM 1989 C C . ALA D 1 413 ? 270.851 246.398 225.341 1.00 146.51 109 ALA P C 1
ATOM 1990 O O . ALA D 1 413 ? 271.033 247.024 226.395 1.00 146.51 109 ALA P O 1
ATOM 1992 N N . VAL D 1 414 ? 270.406 245.139 225.330 1.00 151.46 110 VAL P N 1
ATOM 1993 C CA . VAL D 1 414 ? 270.163 244.434 226.586 1.00 151.46 110 VAL P CA 1
ATOM 1994 C C . VAL D 1 414 ? 271.461 244.287 227.368 1.00 151.46 110 VAL P C 1
ATOM 1995 O O . VAL D 1 414 ? 271.488 244.443 228.597 1.00 151.46 110 VAL P O 1
ATOM 1999 N N . VAL D 1 415 ? 272.559 243.997 226.670 1.00 148.48 111 VAL P N 1
ATOM 2000 C CA . VAL D 1 415 ? 273.850 243.872 227.338 1.00 148.48 111 VAL P CA 1
ATOM 2001 C C . VAL D 1 415 ? 274.285 245.212 227.922 1.00 148.48 111 VAL P C 1
ATOM 2002 O O . VAL D 1 415 ? 274.880 245.269 229.002 1.00 148.48 111 VAL P O 1
ATOM 2006 N N . ASN D 1 416 ? 273.997 246.311 227.221 1.00 143.22 112 ASN P N 1
ATOM 2007 C CA . ASN D 1 416 ? 274.312 247.633 227.757 1.00 143.22 112 ASN P CA 1
ATOM 2008 C C . ASN D 1 416 ? 273.516 247.915 229.029 1.00 143.22 112 ASN P C 1
ATOM 2009 O O . ASN D 1 416 ? 274.043 248.481 229.998 1.00 143.22 112 ASN P O 1
ATOM 2014 N N . ASN D 1 417 ? 272.239 247.529 229.040 1.00 148.32 113 ASN P N 1
ATOM 2015 C CA . ASN D 1 417 ? 271.431 247.687 230.247 1.00 148.32 113 ASN P CA 1
ATOM 2016 C C . ASN D 1 417 ? 271.997 246.858 231.396 1.00 148.32 113 ASN P C 1
ATOM 2017 O O . ASN D 1 417 ? 272.042 247.314 232.551 1.00 148.32 113 ASN P O 1
ATOM 2022 N N . ILE D 1 418 ? 272.429 245.633 231.093 1.00 156.21 114 ILE P N 1
ATOM 2023 C CA . ILE D 1 418 ? 273.054 244.786 232.105 1.00 156.21 114 ILE P CA 1
ATOM 2024 C C . ILE D 1 418 ? 274.345 245.424 232.603 1.00 156.21 114 ILE P C 1
ATOM 2025 O O . ILE D 1 418 ? 274.687 245.329 233.784 1.00 156.21 114 ILE P O 1
ATOM 2030 N N . ASN D 1 419 ? 275.073 246.098 231.712 1.00 146.95 115 ASN P N 1
ATOM 2031 C CA . ASN D 1 419 ? 276.273 246.827 232.112 1.00 146.95 115 ASN P CA 1
ATOM 2032 C C . ASN D 1 419 ? 275.940 247.940 233.101 1.00 146.95 115 ASN P C 1
ATOM 2033 O O . ASN D 1 419 ? 276.651 248.138 234.097 1.00 146.95 115 ASN P O 1
ATOM 2038 N N . GLY D 1 420 ? 274.863 248.681 232.840 1.00 142.54 116 GLY P N 1
ATOM 2039 C CA . GLY D 1 420 ? 274.470 249.739 233.762 1.00 142.54 116 GLY P CA 1
ATOM 2040 C C . GLY D 1 420 ? 274.093 249.207 235.135 1.00 142.54 116 GLY P C 1
ATOM 2041 O O . GLY D 1 420 ? 274.538 249.724 236.171 1.00 142.54 116 GLY P O 1
ATOM 2042 N N . VAL D 1 421 ? 273.270 248.156 235.166 1.00 147.84 117 VAL P N 1
ATOM 2043 C CA . VAL D 1 421 ? 272.904 247.598 236.467 1.00 147.84 117 VAL P CA 1
ATOM 2044 C C . VAL D 1 421 ? 274.128 246.986 237.142 1.00 147.84 117 VAL P C 1
ATOM 2045 O O . VAL D 1 421 ? 274.246 247.005 238.376 1.00 147.84 117 VAL P O 1
ATOM 2049 N N . LEU D 1 422 ? 275.076 246.477 236.350 1.00 145.76 118 LEU P N 1
ATOM 2050 C CA . LEU D 1 422 ? 276.294 245.908 236.910 1.00 145.76 118 LEU P CA 1
ATOM 2051 C C . LEU D 1 422 ? 277.145 246.974 237.584 1.00 145.76 118 LEU P C 1
ATOM 2052 O O . LEU D 1 422 ? 277.706 246.731 238.654 1.00 145.76 118 LEU P O 1
ATOM 2057 N N . GLU D 1 423 ? 277.268 248.157 236.976 1.00 140.58 119 GLU P N 1
ATOM 2058 C CA . GLU D 1 423 ? 278.061 249.201 237.626 1.00 140.58 119 GLU P CA 1
ATOM 2059 C C . GLU D 1 423 ? 277.354 249.749 238.865 1.00 140.58 119 GLU P C 1
ATOM 2060 O O . GLU D 1 423 ? 278.014 250.079 239.868 1.00 140.58 119 GLU P O 1
ATOM 2066 N N . GLY D 1 424 ? 276.020 249.829 238.834 1.00 131.10 120 GLY P N 1
ATOM 2067 C CA . GLY D 1 424 ? 275.300 250.145 240.061 1.00 131.10 120 GLY P CA 1
ATOM 2068 C C . GLY D 1 424 ? 275.607 249.160 241.176 1.00 131.10 120 GLY P C 1
ATOM 2069 O O . GLY D 1 424 ? 275.872 249.550 242.322 1.00 131.10 120 GLY P O 1
ATOM 2070 N N . TYR D 1 425 ? 275.607 247.866 240.851 1.00 127.58 121 TYR P N 1
ATOM 2071 C CA . TYR D 1 425 ? 275.955 246.866 241.852 1.00 127.58 121 TYR P CA 1
ATOM 2072 C C . TYR D 1 425 ? 277.431 246.908 242.229 1.00 127.58 121 TYR P C 1
ATOM 2073 O O . TYR D 1 425 ? 277.776 246.507 243.341 1.00 127.58 121 TYR P O 1
ATOM 2082 N N . ILE D 1 426 ? 278.302 247.388 241.339 1.00 113.00 122 ILE P N 1
ATOM 2083 C CA . ILE D 1 426 ? 279.690 247.654 241.717 1.00 113.00 122 ILE P CA 1
ATOM 2084 C C . ILE D 1 426 ? 279.738 248.651 242.864 1.00 113.00 122 ILE P C 1
ATOM 2085 O O . ILE D 1 426 ? 280.437 248.447 243.866 1.00 113.00 122 ILE P O 1
ATOM 2090 N N . ASN D 1 427 ? 279.000 249.753 242.725 1.00 95.15 123 ASN P N 1
ATOM 2091 C CA . ASN D 1 427 ? 278.969 250.752 243.792 1.00 95.15 123 ASN P CA 1
ATOM 2092 C C . ASN D 1 427 ? 278.419 250.153 245.086 1.00 95.15 123 ASN P C 1
ATOM 2093 O O . ASN D 1 427 ? 278.989 250.343 246.175 1.00 95.15 123 ASN P O 1
ATOM 2098 N N . ASN D 1 428 ? 277.316 249.407 244.977 1.00 103.17 124 ASN P N 1
ATOM 2099 C CA . ASN D 1 428 ? 276.715 248.790 246.160 1.00 103.17 124 ASN P CA 1
ATOM 2100 C C . ASN D 1 428 ? 277.700 247.846 246.849 1.00 103.17 124 ASN P C 1
ATOM 2101 O O . ASN D 1 428 ? 277.832 247.845 248.083 1.00 103.17 124 ASN P O 1
ATOM 2106 N N . LEU D 1 429 ? 278.405 247.035 246.059 1.00 108.31 125 LEU P N 1
ATOM 2107 C CA . LEU D 1 429 ? 279.320 246.051 246.617 1.00 108.31 125 LEU P CA 1
ATOM 2108 C C . LEU D 1 429 ? 280.527 246.723 247.256 1.00 108.31 125 LEU P C 1
ATOM 2109 O O . LEU D 1 429 ? 281.022 246.260 248.288 1.00 108.31 125 LEU P O 1
ATOM 2114 N N . PHE D 1 430 ? 281.013 247.819 246.669 1.00 100.96 126 PHE P N 1
ATOM 2115 C CA . PHE D 1 430 ? 282.083 248.577 247.313 1.00 100.96 126 PHE P CA 1
ATOM 2116 C C . PHE D 1 430 ? 281.641 249.080 248.683 1.00 100.96 126 PHE P C 1
ATOM 2117 O O . PHE D 1 430 ? 282.386 248.981 249.672 1.00 100.96 126 PHE P O 1
ATOM 2125 N N . GLY D 1 431 ? 280.421 249.619 248.759 1.00 97.04 127 GLY P N 1
ATOM 2126 C CA . GLY D 1 431 ? 279.918 250.080 250.046 1.00 97.04 127 GLY P CA 1
ATOM 2127 C C . GLY D 1 431 ? 279.859 248.969 251.080 1.00 97.04 127 GLY P C 1
ATOM 2128 O O . GLY D 1 431 ? 280.308 249.133 252.225 1.00 97.04 127 GLY P O 1
ATOM 2129 N N . THR D 1 432 ? 279.314 247.814 250.687 1.00 104.75 128 THR P N 1
ATOM 2130 C CA . THR D 1 432 ? 279.204 246.719 251.647 1.00 104.75 128 THR P CA 1
ATOM 2131 C C . THR D 1 432 ? 280.578 246.180 252.044 1.00 104.75 128 THR P C 1
ATOM 2132 O O . THR D 1 432 ? 280.768 245.771 253.197 1.00 104.75 128 THR P O 1
ATOM 2136 N N . ILE D 1 433 ? 281.551 246.205 251.127 1.00 104.39 129 ILE P N 1
ATOM 2137 C CA . ILE D 1 433 ? 282.912 245.792 251.468 1.00 104.39 129 ILE P CA 1
ATOM 2138 C C . ILE D 1 433 ? 283.488 246.702 252.543 1.00 104.39 129 ILE P C 1
ATOM 2139 O O . ILE D 1 433 ? 284.097 246.238 253.516 1.00 104.39 129 ILE P O 1
ATOM 2144 N N . GLU D 1 434 ? 283.315 248.016 252.377 1.00 105.69 130 GLU P N 1
ATOM 2145 C CA . GLU D 1 434 ? 283.839 248.947 253.375 1.00 105.69 130 GLU P CA 1
ATOM 2146 C C . GLU D 1 434 ? 283.198 248.710 254.739 1.00 105.69 130 GLU P C 1
ATOM 2147 O O . GLU D 1 434 ? 283.891 248.655 255.770 1.00 105.69 130 GLU P O 1
ATOM 2153 N N . ARG D 1 435 ? 281.871 248.551 254.763 1.00 107.41 131 ARG P N 1
ATOM 2154 C CA . ARG D 1 435 ? 281.187 248.325 256.035 1.00 107.41 131 ARG P CA 1
ATOM 2155 C C . ARG D 1 435 ? 281.685 247.047 256.705 1.00 107.41 131 ARG P C 1
ATOM 2156 O O . ARG D 1 435 ? 281.946 247.018 257.918 1.00 107.41 131 ARG P O 1
ATOM 2164 N N . LEU D 1 436 ? 281.834 245.979 255.920 1.00 98.35 132 LEU P N 1
ATOM 2165 C CA . LEU D 1 436 ? 282.284 244.709 256.475 1.00 98.35 132 LEU P CA 1
ATOM 2166 C C . LEU D 1 436 ? 283.710 244.805 257.005 1.00 98.35 132 LEU P C 1
ATOM 2167 O O . LEU D 1 436 ? 284.040 244.198 258.030 1.00 98.35 132 LEU P O 1
ATOM 2172 N N . ARG D 1 437 ? 284.574 245.556 256.317 1.00 99.83 133 ARG P N 1
ATOM 2173 C CA . ARG D 1 437 ? 285.935 245.745 256.811 1.00 99.83 133 ARG P CA 1
ATOM 2174 C C . ARG D 1 437 ? 285.938 246.459 258.158 1.00 99.83 133 ARG P C 1
ATOM 2175 O O . ARG D 1 437 ? 286.687 246.083 259.074 1.00 99.83 133 ARG P O 1
ATOM 2183 N N . GLU D 1 438 ? 285.104 247.495 258.300 1.00 107.21 134 GLU P N 1
ATOM 2184 C CA . GLU D 1 438 ? 285.011 248.172 259.593 1.00 107.21 134 GLU P CA 1
ATOM 2185 C C . GLU D 1 438 ? 284.537 247.214 260.683 1.00 107.21 134 GLU P C 1
ATOM 2186 O O . GLU D 1 438 ? 285.059 247.225 261.811 1.00 107.21 134 GLU P O 1
ATOM 2192 N N . THR D 1 439 ? 283.552 246.371 260.359 1.00 112.57 135 THR P N 1
ATOM 2193 C CA . THR D 1 439 ? 283.084 245.384 261.330 1.00 112.57 135 THR P CA 1
ATOM 2194 C C . THR D 1 439 ? 284.207 244.435 261.735 1.00 112.57 135 THR P C 1
ATOM 2195 O O . THR D 1 439 ? 284.359 244.103 262.921 1.00 112.57 135 THR P O 1
ATOM 2199 N N . ASN D 1 440 ? 285.004 243.990 260.760 1.00 107.92 136 ASN P N 1
ATOM 2200 C CA . ASN D 1 440 ? 286.128 243.109 261.062 1.00 107.92 136 ASN P CA 1
ATOM 2201 C C . ASN D 1 440 ? 287.102 243.773 262.021 1.00 107.92 136 ASN P C 1
ATOM 2202 O O . ASN D 1 440 ? 287.591 243.137 262.962 1.00 107.92 136 ASN P O 1
ATOM 2207 N N . ALA D 1 441 ? 287.405 245.050 261.789 1.00 107.00 137 ALA P N 1
ATOM 2208 C CA . ALA D 1 441 ? 288.328 245.760 262.671 1.00 107.00 137 ALA P CA 1
ATOM 2209 C C . ALA D 1 441 ? 287.786 245.822 264.096 1.00 107.00 137 ALA P C 1
ATOM 2210 O O . ALA D 1 441 ? 288.522 245.592 265.068 1.00 107.00 137 ALA P O 1
ATOM 2212 N N . GLY D 1 442 ? 286.495 246.131 264.237 1.00 110.85 138 GLY P N 1
ATOM 2213 C CA . GLY D 1 442 ? 285.909 246.186 265.570 1.00 110.85 138 GLY P CA 1
ATOM 2214 C C . GLY D 1 442 ? 285.986 244.854 266.295 1.00 110.85 138 GLY P C 1
ATOM 2215 O O . GLY D 1 442 ? 286.349 244.788 267.479 1.00 110.85 138 GLY P O 1
ATOM 2216 N N . LEU D 1 443 ? 285.643 243.770 265.590 1.00 114.86 139 LEU P N 1
ATOM 2217 C CA . LEU D 1 443 ? 285.725 242.445 266.201 1.00 114.86 139 LEU P CA 1
ATOM 2218 C C . LEU D 1 443 ? 287.157 242.099 266.589 1.00 114.86 139 LEU P C 1
ATOM 2219 O O . LEU D 1 443 ? 287.399 241.544 267.670 1.00 114.86 139 LEU P O 1
ATOM 2224 N N . ALA D 1 444 ? 288.122 242.422 265.725 1.00 116.98 140 ALA P N 1
ATOM 2225 C CA . ALA D 1 444 ? 289.520 242.184 266.063 1.00 116.98 140 ALA P CA 1
ATOM 2226 C C . ALA D 1 444 ? 289.888 242.881 267.370 1.00 116.98 140 ALA P C 1
ATOM 2227 O O . ALA D 1 444 ? 290.422 242.254 268.297 1.00 116.98 140 ALA P O 1
ATOM 2229 N N . THR D 1 445 ? 289.563 244.173 267.476 1.00 120.72 141 THR P N 1
ATOM 2230 C CA . THR D 1 445 ? 289.936 244.940 268.664 1.00 120.72 141 THR P CA 1
ATOM 2231 C C . THR D 1 445 ? 289.316 244.350 269.925 1.00 120.72 141 THR P C 1
ATOM 2232 O O . THR D 1 445 ? 289.997 244.174 270.951 1.00 120.72 141 THR P O 1
ATOM 2236 N N . GLN D 1 446 ? 288.019 244.042 269.871 1.00 123.67 142 GLN P N 1
ATOM 2237 C CA . GLN D 1 446 ? 287.367 243.519 271.065 1.00 123.67 142 GLN P CA 1
ATOM 2238 C C . GLN D 1 446 ? 287.925 242.152 271.456 1.00 123.67 142 GLN P C 1
ATOM 2239 O O . GLN D 1 446 ? 288.017 241.836 272.651 1.00 123.67 142 GLN P O 1
ATOM 2245 N N . LEU D 1 447 ? 288.350 241.341 270.481 1.00 122.25 143 LEU P N 1
ATOM 2246 C CA . LEU D 1 447 ? 288.920 240.051 270.856 1.00 122.25 143 LEU P CA 1
ATOM 2247 C C . LEU D 1 447 ? 290.287 240.208 271.524 1.00 122.25 143 LEU P C 1
ATOM 2248 O O . LEU D 1 447 ? 290.575 239.510 272.507 1.00 122.25 143 LEU P O 1
ATOM 2253 N N . GLN D 1 448 ? 291.147 241.126 271.045 1.00 128.70 144 GLN P N 1
ATOM 2254 C CA . GLN D 1 448 ? 292.421 241.209 271.772 1.00 128.70 144 GLN P CA 1
ATOM 2255 C C . GLN D 1 448 ? 292.228 241.812 273.160 1.00 128.70 144 GLN P C 1
ATOM 2256 O O . GLN D 1 448 ? 292.955 241.445 274.095 1.00 128.70 144 GLN P O 1
ATOM 2262 N N . GLU D 1 449 ? 291.265 242.727 273.330 1.00 128.09 145 GLU P N 1
ATOM 2263 C CA . GLU D 1 449 ? 291.064 243.269 274.674 1.00 128.09 145 GLU P CA 1
ATOM 2264 C C . GLU D 1 449 ? 290.506 242.204 275.618 1.00 128.09 145 GLU P C 1
ATOM 2265 O O . GLU D 1 449 ? 290.873 242.159 276.803 1.00 128.09 145 GLU P O 1
ATOM 2271 N N . ARG D 1 450 ? 289.638 241.323 275.105 1.00 130.21 146 ARG P N 1
ATOM 2272 C CA . ARG D 1 450 ? 289.193 240.184 275.904 1.00 130.21 146 ARG P CA 1
ATOM 2273 C C . ARG D 1 450 ? 290.3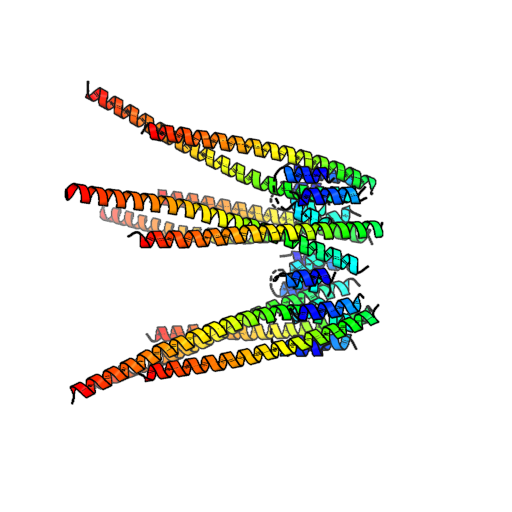66 239.289 276.291 1.00 130.21 146 ARG P C 1
ATOM 2274 O O . ARG D 1 450 ? 290.451 238.814 277.431 1.00 130.21 146 ARG P O 1
ATOM 2282 N N . ASP D 1 451 ? 291.275 239.036 275.348 1.00 127.95 147 ASP P N 1
ATOM 2283 C CA . ASP D 1 451 ? 292.444 238.220 275.662 1.00 127.95 147 ASP P CA 1
ATOM 2284 C C . ASP D 1 451 ? 293.270 238.848 276.779 1.00 127.95 147 ASP P C 1
ATOM 2285 O O . ASP D 1 451 ? 293.720 238.156 277.705 1.00 127.95 147 ASP P O 1
ATOM 2290 N N . ARG D 1 452 ? 293.480 240.162 276.707 1.00 132.39 148 ARG P N 1
ATOM 2291 C CA . ARG D 1 452 ? 294.294 240.840 277.712 1.00 132.39 148 ARG P CA 1
ATOM 2292 C C . ARG D 1 452 ? 293.641 240.779 279.094 1.00 132.39 148 ARG P C 1
ATOM 2293 O O . ARG D 1 452 ? 294.309 240.505 280.107 1.00 132.39 148 ARG P O 1
ATOM 2301 N N . GLU D 1 453 ? 292.329 241.031 279.160 1.00 129.81 149 GLU P N 1
ATOM 2302 C CA . GLU D 1 453 ? 291.661 240.970 280.459 1.00 129.81 149 GLU P CA 1
ATOM 2303 C C . GLU D 1 453 ? 291.666 239.552 281.030 1.00 129.81 149 GLU P C 1
ATOM 2304 O O . GLU D 1 453 ? 291.850 239.365 282.242 1.00 129.81 149 GLU P O 1
ATOM 2310 N N . LEU D 1 454 ? 291.509 238.532 280.179 1.00 116.37 150 LEU P N 1
ATOM 2311 C CA . LEU D 1 454 ? 291.537 237.176 280.721 1.00 116.37 150 LEU P CA 1
ATOM 2312 C C . LEU D 1 454 ? 292.938 236.783 281.181 1.00 116.37 150 LEU P C 1
ATOM 2313 O O . LEU D 1 454 ? 293.077 236.009 282.139 1.00 116.37 150 LEU P O 1
ATOM 2318 N N . ARG D 1 455 ? 293.987 237.295 280.525 1.00 123.29 151 ARG P N 1
ATOM 231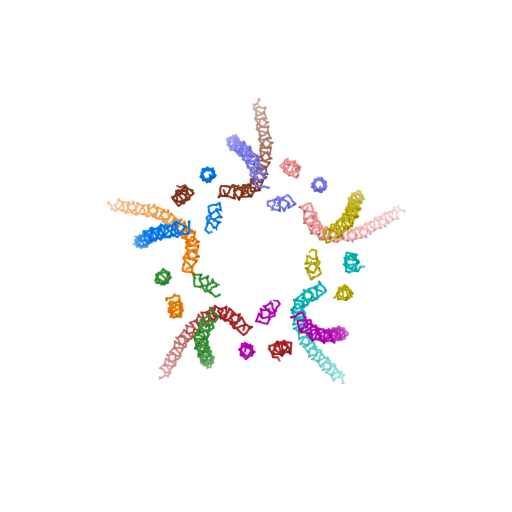9 C CA . ARG D 1 455 ? 295.331 236.973 280.998 1.00 123.29 151 ARG P CA 1
ATOM 2320 C C . ARG D 1 455 ? 295.612 237.625 282.350 1.00 123.29 151 ARG P C 1
ATOM 2321 O O . ARG D 1 455 ? 296.213 236.992 283.231 1.00 123.29 151 ARG P O 1
ATOM 2329 N N . ARG D 1 456 ? 295.162 238.872 282.558 1.00 119.35 152 ARG P N 1
ATOM 2330 C CA . ARG D 1 456 ? 295.244 239.415 283.917 1.00 119.35 152 ARG P CA 1
ATOM 2331 C C . ARG D 1 456 ? 294.443 238.579 284.912 1.00 119.35 152 ARG P C 1
ATOM 2332 O O . ARG D 1 456 ? 294.887 238.364 286.049 1.00 119.35 152 ARG P O 1
ATOM 2340 N N . ALA D 1 457 ? 293.262 238.103 284.511 1.00 100.59 153 ALA P N 1
ATOM 2341 C CA . ALA D 1 457 ? 292.457 237.284 285.415 1.00 100.59 153 ALA P CA 1
ATOM 2342 C C . ALA D 1 457 ? 293.221 236.044 285.871 1.00 100.59 153 ALA P C 1
ATOM 2343 O O . ALA D 1 457 ? 293.317 235.759 287.075 1.00 100.59 153 ALA P O 1
ATOM 2345 N N . THR D 1 458 ? 293.780 235.295 284.917 1.00 96.22 154 THR P N 1
ATOM 2346 C CA . THR D 1 458 ? 294.471 234.060 285.277 1.00 96.22 154 THR P CA 1
ATOM 2347 C C . THR D 1 458 ? 295.748 234.335 286.066 1.00 96.22 154 THR P C 1
ATOM 2348 O O . THR D 1 458 ? 296.088 233.566 286.977 1.00 96.22 154 THR P O 1
ATOM 2352 N N . ALA D 1 459 ? 296.457 235.427 285.756 1.00 101.17 155 ALA P N 1
ATOM 2353 C CA . ALA D 1 459 ? 297.645 235.767 286.534 1.00 101.17 155 ALA P CA 1
ATOM 2354 C C . ALA D 1 459 ? 297.280 236.060 287.984 1.00 101.17 155 ALA P C 1
ATOM 2355 O O . ALA D 1 459 ? 297.954 235.597 288.916 1.00 101.17 155 ALA P O 1
ATOM 2357 N N . GLY D 1 460 ? 296.209 236.828 288.195 1.00 93.08 156 GLY P N 1
ATOM 2358 C CA . GLY D 1 460 ? 295.768 237.100 289.552 1.00 93.08 156 GLY P CA 1
ATOM 2359 C C . GLY D 1 460 ? 295.364 235.840 290.292 1.00 93.08 156 GLY P C 1
ATOM 2360 O O . GLY D 1 460 ? 295.670 235.677 291.479 1.00 93.08 156 GLY P O 1
ATOM 2361 N N . ALA D 1 461 ? 294.671 234.930 289.602 1.00 98.11 157 ALA P N 1
ATOM 2362 C CA . ALA D 1 461 ? 294.276 233.673 290.232 1.00 98.11 157 ALA P CA 1
ATOM 2363 C C . ALA D 1 461 ? 295.497 232.871 290.672 1.00 98.11 157 ALA P C 1
ATOM 2364 O O . ALA D 1 461 ? 295.540 232.336 291.790 1.00 98.11 157 ALA P O 1
ATOM 2366 N N . LEU D 1 462 ? 296.505 232.780 289.800 1.00 96.43 158 LEU P N 1
ATOM 2367 C CA . LEU D 1 462 ? 297.713 232.040 290.152 1.00 96.43 158 LEU P CA 1
ATOM 2368 C C . LEU D 1 462 ? 298.430 232.683 291.333 1.00 96.43 158 LEU P C 1
ATOM 2369 O O . LEU D 1 462 ? 298.929 231.982 292.223 1.00 96.43 158 LEU P O 1
ATOM 2374 N N . GLU D 1 463 ? 298.498 234.018 291.354 1.00 97.72 159 GLU P N 1
ATOM 2375 C CA . GLU D 1 463 ? 299.138 234.697 292.477 1.00 97.72 159 GLU P CA 1
ATOM 2376 C C . GLU D 1 463 ? 298.411 234.409 293.784 1.00 97.72 159 GLU P C 1
ATOM 2377 O O . GLU D 1 463 ? 299.047 234.162 294.818 1.00 97.72 159 GLU P O 1
ATOM 2383 N N . ARG D 1 464 ? 297.075 234.441 293.761 1.00 95.72 160 ARG P N 1
ATOM 2384 C CA . ARG D 1 464 ? 296.314 234.137 294.969 1.00 95.72 160 ARG P CA 1
ATOM 2385 C C . ARG D 1 464 ? 296.575 232.714 295.444 1.00 95.72 160 ARG P C 1
ATOM 2386 O O . ARG D 1 464 ? 296.758 232.474 296.646 1.00 95.72 160 ARG P O 1
ATOM 2394 N N . GLN D 1 465 ? 296.589 231.754 294.515 1.00 92.14 161 GLN P N 1
ATOM 2395 C CA . GLN D 1 465 ? 296.861 230.373 294.902 1.00 92.14 161 GLN P CA 1
ATOM 2396 C C . GLN D 1 465 ? 298.248 230.237 295.518 1.00 92.14 161 GLN P C 1
ATOM 2397 O O . GLN D 1 465 ? 298.424 229.540 296.526 1.00 92.14 161 GLN P O 1
ATOM 2403 N N . GLN D 1 466 ? 299.246 230.897 294.925 1.00 98.90 162 GLN P N 1
ATOM 2404 C CA . GLN D 1 466 ? 300.601 230.812 295.460 1.00 98.90 162 GLN P CA 1
ATOM 2405 C C . GLN D 1 466 ? 300.684 231.408 296.859 1.00 98.90 162 GLN P C 1
ATOM 2406 O O . GLN D 1 466 ? 301.327 230.835 297.747 1.00 98.90 162 GLN P O 1
ATOM 2412 N N . ARG D 1 467 ? 300.044 232.561 297.076 1.00 95.62 163 ARG P N 1
ATOM 2413 C CA . ARG D 1 467 ? 300.066 233.168 298.404 1.00 95.62 163 ARG P CA 1
ATOM 2414 C C . ARG D 1 467 ? 299.384 232.274 299.432 1.00 95.62 163 ARG P C 1
ATOM 2415 O O . ARG D 1 467 ? 299.878 232.117 300.557 1.00 95.62 163 ARG P O 1
ATOM 2423 N N . ALA D 1 468 ? 298.243 231.682 299.066 1.00 94.67 164 ALA P N 1
ATOM 2424 C CA . ALA D 1 468 ? 297.552 230.791 299.993 1.00 94.67 164 ALA P CA 1
ATOM 2425 C C . ALA D 1 468 ? 298.409 229.578 300.333 1.00 94.67 164 ALA P C 1
ATOM 2426 O O . ALA D 1 468 ? 298.491 229.172 301.499 1.00 94.67 164 ALA P O 1
ATOM 2428 N N . ALA D 1 469 ? 299.061 228.990 299.326 1.00 93.88 165 ALA P N 1
ATOM 2429 C CA . ALA D 1 469 ? 299.923 227.840 299.576 1.00 93.88 165 ALA P CA 1
ATOM 2430 C C . ALA D 1 469 ? 301.099 228.214 300.469 1.00 93.88 165 ALA P C 1
ATOM 2431 O O . ALA D 1 469 ? 301.473 227.451 301.367 1.00 93.88 165 ALA P O 1
ATOM 2433 N N . ASP D 1 470 ? 301.698 229.384 300.233 1.00 105.80 166 ASP P N 1
ATOM 2434 C CA . ASP D 1 470 ? 302.819 229.819 301.057 1.00 105.80 166 ASP P CA 1
ATOM 2435 C C . ASP D 1 470 ? 302.393 230.029 302.504 1.00 105.80 166 ASP P C 1
ATOM 2436 O O . ASP D 1 470 ? 303.103 229.623 303.433 1.00 105.80 166 ASP P O 1
ATOM 2441 N N . LEU D 1 471 ? 301.237 230.662 302.718 1.00 110.28 167 LEU P N 1
ATOM 2442 C CA . LEU D 1 471 ? 300.766 230.877 304.083 1.00 110.28 167 LEU P CA 1
ATOM 2443 C C . LEU D 1 471 ? 300.420 229.560 304.765 1.00 110.28 167 LEU P C 1
ATOM 2444 O O . LEU D 1 471 ? 300.664 229.394 305.966 1.00 110.28 167 LEU P O 1
ATOM 2449 N N . ALA D 1 472 ? 299.850 228.611 304.018 1.00 104.99 168 ALA P N 1
ATOM 2450 C CA . ALA D 1 472 ? 299.496 227.324 304.608 1.00 104.99 168 ALA P CA 1
ATOM 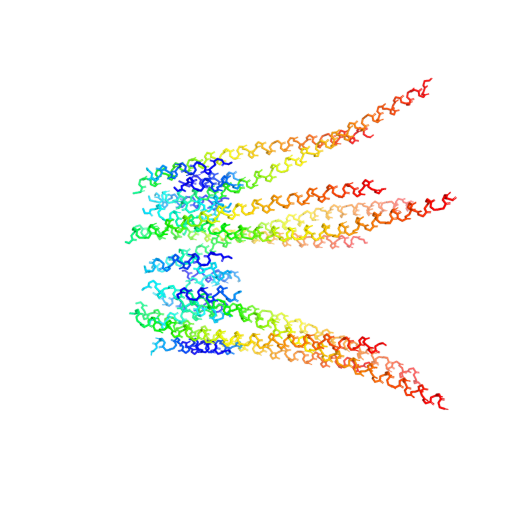2451 C C . ALA D 1 472 ? 300.728 226.529 305.021 1.00 104.99 168 ALA P C 1
ATOM 2452 O O . ALA D 1 472 ? 300.662 225.737 305.968 1.00 104.99 168 ALA P O 1
ATOM 2454 N N . ALA D 1 473 ? 301.848 226.720 304.332 1.00 93.45 169 ALA P N 1
ATOM 2455 C CA . ALA D 1 473 ? 303.068 225.979 304.629 1.00 93.45 169 ALA P CA 1
ATOM 2456 C C . ALA D 1 473 ? 303.628 226.358 305.996 1.00 93.45 169 ALA P C 1
ATOM 2457 O O . ALA D 1 473 ? 304.182 225.517 306.703 1.00 93.45 169 ALA P O 1
ATOM 2459 N N . ALA E 1 337 ? 271.576 236.604 227.096 1.00 92.22 33 ALA Q N 1
ATOM 2460 C CA . ALA E 1 337 ? 271.173 237.765 227.879 1.00 92.22 33 ALA Q CA 1
ATOM 2461 C C . ALA E 1 337 ? 270.427 237.332 229.133 1.00 92.22 33 ALA Q C 1
ATOM 2462 O O . ALA E 1 337 ? 270.651 237.867 230.218 1.00 92.22 33 ALA Q O 1
ATOM 2464 N N . ALA E 1 338 ? 269.533 236.354 228.970 1.00 99.81 34 ALA Q N 1
ATOM 2465 C CA . ALA E 1 338 ? 268.781 235.838 230.108 1.00 99.81 34 ALA Q CA 1
ATOM 2466 C C . ALA E 1 338 ? 269.693 235.175 231.130 1.00 99.81 34 ALA Q C 1
ATOM 2467 O O . ALA E 1 338 ? 269.397 235.193 232.331 1.00 99.81 34 ALA Q O 1
ATOM 2469 N N . SER E 1 339 ? 270.801 234.584 230.676 1.00 111.63 35 SER Q N 1
ATOM 2470 C CA . SER E 1 339 ? 271.722 233.926 231.596 1.00 111.63 35 SER Q CA 1
ATOM 2471 C C . SER E 1 339 ? 272.324 234.920 232.579 1.00 111.63 35 SER Q C 1
ATOM 2472 O O . SER E 1 339 ? 272.554 234.586 233.747 1.00 111.63 35 SER Q O 1
ATOM 2475 N N . ARG E 1 340 ? 272.595 236.145 232.125 1.00 117.34 36 ARG Q N 1
ATOM 2476 C CA . ARG E 1 340 ? 273.124 237.165 233.025 1.00 117.34 36 ARG Q CA 1
ATOM 2477 C C . ARG E 1 340 ? 272.111 237.533 234.102 1.00 117.34 36 ARG Q C 1
ATOM 2478 O O . ARG E 1 340 ? 272.475 237.705 235.271 1.00 117.34 36 ARG Q O 1
ATOM 2486 N N . LEU E 1 341 ? 270.833 237.652 233.730 1.00 105.76 37 LEU Q N 1
ATOM 2487 C CA . LEU E 1 341 ? 269.795 237.901 234.726 1.00 105.76 37 LEU Q CA 1
ATOM 2488 C C . LEU E 1 341 ? 269.685 236.741 235.707 1.00 105.76 37 LEU Q C 1
ATOM 2489 O O . LEU E 1 341 ? 269.500 236.952 236.912 1.00 105.76 37 LEU Q O 1
ATOM 2494 N N . VAL E 1 342 ? 269.787 235.508 235.206 1.00 108.99 38 VAL Q N 1
ATOM 2495 C CA . VAL E 1 342 ? 269.730 234.339 236.082 1.00 108.99 38 VAL Q CA 1
ATOM 2496 C C . VAL E 1 342 ? 270.885 234.366 237.076 1.00 108.99 38 VAL Q C 1
ATOM 2497 O O . VAL E 1 342 ? 270.703 234.124 238.276 1.00 108.99 38 VAL Q O 1
ATOM 2501 N N . ARG E 1 343 ? 272.091 234.668 236.589 1.00 119.31 39 ARG Q N 1
ATOM 2502 C CA . ARG E 1 343 ? 273.247 234.806 237.470 1.00 119.31 39 ARG Q CA 1
ATOM 2503 C C . ARG E 1 343 ? 273.002 235.871 238.530 1.00 119.31 39 ARG Q C 1
ATOM 2504 O O . ARG E 1 343 ? 273.223 235.643 239.727 1.00 119.31 39 ARG Q O 1
ATOM 2512 N N . LEU E 1 344 ? 272.538 237.046 238.102 1.00 113.44 40 LEU Q N 1
ATOM 2513 C CA . LEU E 1 344 ? 272.387 238.170 239.016 1.00 113.44 40 LEU Q CA 1
ATOM 2514 C C . LEU E 1 344 ? 271.300 237.916 240.052 1.00 113.44 40 LEU Q C 1
ATOM 2515 O O . LEU E 1 344 ? 271.382 238.437 241.170 1.00 113.44 40 LEU Q O 1
ATOM 2520 N N . ILE E 1 345 ? 270.280 237.130 239.708 1.00 105.78 41 ILE Q N 1
ATOM 2521 C CA . ILE E 1 345 ? 269.239 236.854 240.692 1.00 105.78 41 ILE Q CA 1
ATOM 2522 C C . ILE E 1 345 ? 269.629 235.683 241.593 1.00 105.78 41 ILE Q C 1
ATOM 2523 O O . ILE E 1 345 ? 269.176 235.607 242.741 1.00 105.78 41 ILE Q O 1
ATOM 2528 N N . ILE E 1 346 ? 270.466 234.761 241.108 1.00 107.14 42 ILE Q N 1
ATOM 2529 C CA . ILE E 1 346 ? 271.028 233.751 242.000 1.00 107.14 42 ILE Q CA 1
ATOM 2530 C C . ILE E 1 346 ? 271.991 234.398 242.987 1.00 107.14 42 ILE Q C 1
ATOM 2531 O O . ILE E 1 346 ? 272.150 233.921 244.118 1.00 107.14 42 ILE Q O 1
ATOM 2536 N N . ASN E 1 347 ? 272.632 235.499 242.583 1.00 110.18 43 ASN Q N 1
ATOM 2537 C CA . ASN E 1 347 ? 273.534 236.225 243.474 1.00 110.18 43 ASN Q CA 1
ATOM 2538 C C . ASN E 1 347 ? 272.853 236.577 244.792 1.00 110.18 43 ASN Q C 1
ATOM 2539 O O . ASN E 1 347 ? 273.391 236.316 245.874 1.00 110.18 43 ASN Q O 1
ATOM 2544 N N . MET E 1 348 ? 271.665 237.169 244.721 1.00 97.46 44 MET Q N 1
ATOM 2545 C CA . MET E 1 348 ? 270.940 237.562 245.923 1.00 97.46 44 MET Q CA 1
ATOM 2546 C C . MET E 1 348 ? 270.217 236.372 246.544 1.00 97.46 44 MET Q C 1
ATOM 2547 O O . MET E 1 348 ? 270.006 235.351 245.890 1.00 97.46 44 MET Q O 1
ATOM 2552 N N . ASP E 1 356 ? 265.221 245.111 243.032 1.00 136.79 52 ASP Q N 1
ATOM 2553 C CA . ASP E 1 356 ? 265.654 246.298 242.302 1.00 136.79 52 ASP Q CA 1
ATOM 2554 C C . ASP E 1 356 ? 266.087 245.952 240.879 1.00 136.79 52 ASP Q C 1
ATOM 2555 O O . ASP E 1 356 ? 265.897 246.745 239.956 1.00 136.79 52 ASP Q O 1
ATOM 2560 N N . ILE E 1 357 ? 266.674 244.766 240.705 1.00 160.64 53 ILE Q N 1
ATOM 2561 C CA . ILE E 1 357 ? 267.095 244.341 239.374 1.00 160.64 53 ILE Q CA 1
ATOM 2562 C C . ILE E 1 357 ? 265.884 244.083 238.486 1.00 160.64 53 ILE Q C 1
ATOM 2563 O O . ILE E 1 357 ? 265.865 244.467 237.310 1.00 160.64 53 ILE Q O 1
ATOM 2568 N N . ASN E 1 358 ? 264.853 243.434 239.034 1.00 183.04 54 ASN Q N 1
ATOM 2569 C CA . ASN E 1 358 ? 263.665 243.125 238.245 1.00 183.04 54 ASN Q CA 1
ATOM 2570 C C . ASN E 1 358 ? 262.965 244.394 237.777 1.00 183.04 54 ASN Q C 1
ATOM 2571 O O . ASN E 1 358 ? 262.537 244.485 236.619 1.00 183.04 54 ASN Q O 1
ATOM 2576 N N . ASP E 1 359 ? 262.838 245.383 238.664 1.00 189.55 55 ASP Q N 1
ATOM 2577 C CA . ASP E 1 359 ? 262.182 246.632 238.295 1.00 189.55 55 ASP Q CA 1
ATOM 2578 C C . ASP E 1 359 ? 262.932 247.334 237.171 1.00 189.55 55 ASP Q C 1
ATOM 2579 O O . ASP E 1 359 ? 262.328 247.784 236.192 1.00 189.55 55 ASP Q O 1
ATOM 2584 N N . THR E 1 360 ? 264.258 247.426 237.293 1.00 174.05 56 THR Q N 1
ATOM 2585 C CA . THR E 1 360 ? 265.048 248.083 236.257 1.00 174.05 56 THR Q CA 1
ATOM 2586 C C . THR E 1 360 ? 264.965 247.328 234.937 1.00 174.05 56 THR Q C 1
ATOM 2587 O O . THR E 1 360 ? 264.821 247.941 233.871 1.00 174.05 56 THR Q O 1
ATOM 2591 N N . VAL E 1 361 ? 265.041 245.997 234.987 1.00 160.63 57 VAL Q N 1
ATOM 2592 C CA . VAL E 1 361 ? 264.988 245.203 233.763 1.00 160.63 57 VAL Q CA 1
ATOM 2593 C C . VAL E 1 361 ? 263.646 245.390 233.066 1.00 160.63 57 VAL Q C 1
ATOM 2594 O O . VAL E 1 361 ? 263.585 245.639 231.856 1.00 160.63 57 VAL Q O 1
ATOM 2598 N N . ARG E 1 362 ? 262.549 245.295 233.823 1.00 176.70 58 ARG Q N 1
ATOM 2599 C CA . ARG E 1 362 ? 261.230 245.418 233.213 1.00 176.70 58 ARG Q CA 1
ATOM 2600 C C . ARG E 1 362 ? 260.962 246.839 232.731 1.00 176.70 58 ARG Q C 1
ATOM 2601 O O . ARG E 1 362 ? 260.249 247.027 231.739 1.00 176.70 58 ARG Q O 1
ATOM 2609 N N . SER E 1 363 ? 261.515 247.848 233.411 1.00 186.51 59 SER Q N 1
ATOM 2610 C CA . SER E 1 363 ? 261.360 249.219 232.940 1.00 186.51 59 SER Q CA 1
ATOM 2611 C C . SER E 1 363 ? 262.140 249.448 231.652 1.00 186.51 59 SER Q C 1
ATOM 2612 O O . SER E 1 363 ? 261.677 250.167 230.759 1.00 186.51 59 SER Q O 1
ATOM 2615 N N . TYR E 1 364 ? 263.327 248.846 231.538 1.00 184.38 60 TYR Q N 1
ATOM 2616 C CA . TYR E 1 364 ? 264.094 248.978 230.305 1.00 184.38 60 TYR Q CA 1
ATOM 2617 C C . TYR E 1 364 ? 263.461 248.186 229.168 1.00 184.38 60 TYR Q C 1
ATOM 2618 O O . TYR E 1 364 ? 263.616 248.555 227.998 1.00 184.38 60 TYR Q O 1
ATOM 2627 N N . LEU E 1 365 ? 262.754 247.099 229.486 1.00 157.38 61 LEU Q N 1
ATOM 2628 C CA . LEU E 1 365 ? 261.986 246.396 228.463 1.00 157.38 61 LEU Q CA 1
ATOM 2629 C C . LEU E 1 365 ? 260.885 247.287 227.902 1.00 157.38 61 LEU Q C 1
ATOM 2630 O O . LEU E 1 365 ? 260.622 247.276 226.694 1.00 157.38 61 LEU Q O 1
ATOM 2635 N N . ASP E 1 366 ? 260.230 248.057 228.765 1.00 169.27 62 ASP Q N 1
ATOM 2636 C CA . ASP E 1 366 ? 259.187 248.990 228.354 1.00 169.27 62 ASP Q CA 1
ATOM 2637 C C . ASP E 1 366 ? 259.734 250.026 227.375 1.00 169.27 62 ASP Q C 1
ATOM 2638 O O . ASP E 1 366 ? 260.923 250.343 227.391 1.00 169.27 62 ASP Q O 1
ATOM 2643 N N . ARG E 1 407 ? 256.361 245.371 212.396 1.00 124.57 103 ARG Q N 1
ATOM 2644 C CA . ARG E 1 407 ? 256.811 245.310 213.782 1.00 124.57 103 ARG Q CA 1
ATOM 2645 C C . ARG E 1 407 ? 255.623 245.400 214.736 1.00 124.57 103 ARG Q C 1
ATOM 2646 O O . ARG E 1 407 ? 255.703 244.973 215.888 1.00 124.57 103 ARG Q O 1
ATOM 2654 N N . GLN E 1 408 ? 254.515 245.955 214.239 1.00 120.30 104 GLN Q N 1
ATOM 2655 C CA . GLN E 1 408 ? 253.341 246.155 215.083 1.00 120.30 104 GLN Q CA 1
ATOM 2656 C C . GLN E 1 408 ? 252.737 244.829 215.533 1.00 120.30 104 GLN Q C 1
ATOM 2657 O O . GLN E 1 408 ? 252.323 244.691 216.689 1.00 120.30 104 GLN Q O 1
ATOM 2663 N N . ALA E 1 409 ? 252.675 243.843 214.635 1.00 119.23 105 ALA Q N 1
ATOM 2664 C CA . ALA E 1 409 ? 252.008 242.584 214.958 1.00 119.23 105 ALA Q CA 1
ATOM 2665 C C . ALA E 1 409 ? 252.764 241.808 216.033 1.00 119.23 105 ALA Q C 1
ATOM 2666 O O . ALA E 1 409 ? 252.167 241.338 217.011 1.00 119.23 105 ALA Q O 1
ATOM 2668 N N . PHE E 1 410 ? 254.078 241.652 215.860 1.00 127.28 106 PHE Q N 1
ATOM 2669 C CA . PHE E 1 410 ? 254.872 240.931 216.850 1.00 127.28 106 PHE Q CA 1
ATOM 2670 C C . PHE E 1 410 ? 254.861 241.654 218.190 1.00 127.28 106 PHE Q C 1
ATOM 2671 O O . PHE E 1 410 ? 254.773 241.019 219.250 1.00 127.28 106 PHE Q O 1
ATOM 2679 N N . ARG E 1 411 ? 254.949 242.986 218.161 1.00 118.61 107 ARG Q N 1
ATOM 2680 C CA . ARG E 1 411 ? 254.885 243.764 219.393 1.00 118.61 107 ARG Q CA 1
ATOM 2681 C C . ARG E 1 411 ? 253.552 243.562 220.100 1.00 118.61 107 ARG Q C 1
ATOM 2682 O O . ARG E 1 411 ? 253.510 243.388 221.323 1.00 118.61 107 ARG Q O 1
ATOM 2690 N N . THR E 1 412 ? 252.452 243.564 219.342 1.00 129.42 108 THR Q N 1
ATOM 2691 C CA . THR E 1 412 ? 251.138 243.341 219.935 1.00 129.42 108 THR Q CA 1
ATOM 2692 C C . THR E 1 412 ? 251.040 241.953 220.554 1.00 129.42 108 THR Q C 1
ATOM 2693 O O . THR E 1 412 ? 250.506 241.794 221.659 1.00 129.42 108 THR Q O 1
ATOM 2697 N N . ALA E 1 413 ? 251.552 240.934 219.858 1.00 123.96 109 ALA Q N 1
ATOM 2698 C CA . ALA E 1 413 ? 251.497 239.576 220.394 1.00 123.96 109 ALA Q CA 1
ATOM 2699 C C . ALA E 1 413 ? 252.303 239.452 221.682 1.00 123.96 109 ALA Q C 1
ATOM 2700 O O . ALA E 1 413 ? 251.848 238.836 222.657 1.00 123.96 109 ALA Q O 1
ATOM 2702 N N . VAL E 1 414 ? 253.504 240.035 221.708 1.00 126.19 110 VAL Q N 1
ATOM 2703 C CA . VAL E 1 414 ? 254.332 239.973 222.910 1.00 126.19 110 VAL Q CA 1
ATOM 2704 C C . VAL E 1 414 ? 253.661 240.719 224.057 1.00 126.19 110 VAL Q C 1
ATOM 2705 O O . VAL E 1 414 ? 253.675 240.262 225.209 1.00 126.19 110 VAL Q O 1
ATOM 2709 N N . VAL E 1 415 ? 253.063 241.876 223.762 1.00 122.49 111 VAL Q N 1
ATOM 2710 C CA . VAL E 1 415 ? 252.354 242.635 224.787 1.00 122.49 111 VAL Q CA 1
ATOM 2711 C C . VAL E 1 415 ? 251.200 241.815 225.350 1.00 122.49 111 VAL Q C 1
ATOM 2712 O O . VAL E 1 415 ? 250.973 241.789 226.565 1.00 122.49 111 VAL Q O 1
ATOM 2716 N N . ASN E 1 416 ? 250.459 241.128 224.477 1.00 129.77 112 ASN Q N 1
ATOM 2717 C CA . ASN E 1 416 ? 249.362 240.281 224.935 1.00 129.77 112 ASN Q CA 1
ATOM 2718 C C . ASN E 1 416 ? 249.864 239.163 225.841 1.00 129.77 112 ASN Q C 1
ATOM 2719 O O . ASN E 1 416 ? 249.247 238.865 226.873 1.00 129.77 112 ASN Q O 1
ATOM 2724 N N . ASN E 1 417 ? 250.977 238.526 225.468 1.00 131.61 113 ASN Q N 1
ATOM 2725 C CA . ASN E 1 417 ? 251.529 237.457 226.298 1.00 131.61 113 ASN Q CA 1
ATOM 2726 C C . ASN E 1 417 ? 251.925 237.980 227.676 1.00 131.61 113 ASN Q C 1
ATOM 2727 O O . ASN E 1 417 ? 251.614 237.363 228.708 1.00 131.61 113 ASN Q O 1
ATOM 2732 N N . ILE E 1 418 ? 252.609 239.128 227.709 1.00 128.62 114 ILE Q N 1
ATOM 2733 C CA . ILE E 1 418 ? 253.020 239.713 228.982 1.00 128.62 114 ILE Q CA 1
ATOM 2734 C C . ILE E 1 418 ? 251.800 240.056 229.828 1.00 128.62 114 ILE Q C 1
ATOM 2735 O O . ILE E 1 418 ? 251.778 239.812 231.041 1.00 128.62 114 ILE Q O 1
ATOM 2740 N N . ASN E 1 419 ? 250.767 240.625 229.200 1.00 126.77 115 ASN Q N 1
ATOM 2741 C CA . ASN E 1 419 ? 249.557 240.982 229.932 1.00 126.77 115 ASN Q CA 1
ATOM 2742 C C . ASN E 1 419 ? 248.889 239.755 230.531 1.00 126.77 115 ASN Q C 1
ATOM 2743 O O . ASN E 1 419 ? 248.446 239.784 231.684 1.00 126.77 115 ASN Q O 1
ATOM 2748 N N . GLY E 1 420 ? 248.798 238.670 229.760 1.00 134.45 116 GLY Q N 1
ATOM 2749 C CA . GLY E 1 420 ? 248.182 237.460 230.284 1.00 134.45 116 GLY Q CA 1
ATOM 2750 C C . GLY E 1 420 ? 248.944 236.893 231.466 1.00 134.45 116 GLY Q C 1
ATOM 2751 O O . GLY E 1 420 ? 248.354 236.532 232.493 1.00 134.45 116 GLY Q O 1
ATOM 2752 N N . VAL E 1 421 ? 250.273 236.823 231.344 1.00 140.24 117 VAL Q N 1
ATOM 2753 C CA . VAL E 1 421 ? 251.088 236.301 232.441 1.00 140.24 117 VAL Q CA 1
ATOM 2754 C C . VAL E 1 421 ? 250.916 237.163 233.687 1.00 140.24 117 VAL Q C 1
ATOM 2755 O O . VAL E 1 421 ? 250.728 236.655 234.803 1.00 140.24 117 VAL Q O 1
ATOM 2759 N N . LEU E 1 422 ? 250.966 238.486 233.511 1.00 134.86 118 LEU Q N 1
ATOM 2760 C CA . LEU E 1 422 ? 250.868 239.385 234.653 1.00 134.86 118 LEU Q CA 1
ATOM 2761 C C . LEU E 1 422 ? 249.494 239.305 235.308 1.00 134.86 118 LEU Q C 1
ATOM 2762 O O . LEU E 1 422 ? 249.385 239.339 236.539 1.00 134.86 118 LEU Q O 1
ATOM 2767 N N . GLU E 1 423 ? 248.433 239.202 234.503 1.00 131.49 119 GLU Q N 1
ATOM 2768 C CA . GLU E 1 423 ? 247.089 239.076 235.059 1.00 131.49 119 GLU Q CA 1
ATOM 2769 C C . GLU E 1 423 ? 246.943 237.790 235.862 1.00 131.49 119 GLU Q C 1
ATOM 2770 O O . GLU E 1 423 ? 246.354 237.792 236.952 1.00 131.49 119 GLU Q O 1
ATOM 2776 N N . GLY E 1 424 ? 247.470 236.680 235.338 1.00 123.84 120 GLY Q N 1
ATOM 2777 C CA . GLY E 1 424 ? 247.441 235.442 236.101 1.00 123.84 120 GLY Q CA 1
ATOM 2778 C C . GLY E 1 424 ? 248.179 235.559 237.421 1.00 123.84 120 GLY Q C 1
ATOM 2779 O O . GLY E 1 424 ? 247.693 235.102 238.465 1.00 123.84 120 GLY Q O 1
ATOM 2780 N N . TYR E 1 425 ? 249.356 236.189 237.400 1.00 128.13 121 TYR Q N 1
ATOM 2781 C CA . TYR E 1 425 ? 250.113 236.340 238.639 1.00 128.13 121 TYR Q CA 1
ATOM 2782 C C . TYR E 1 425 ? 249.387 237.237 239.635 1.00 128.13 121 TYR Q C 1
ATOM 2783 O O . TYR E 1 425 ? 249.422 236.975 240.842 1.00 128.13 121 TYR Q O 1
ATOM 2792 N N . ILE E 1 426 ? 248.722 238.291 239.154 1.00 117.67 122 ILE Q N 1
ATOM 2793 C CA . ILE E 1 426 ? 247.956 239.161 240.044 1.00 117.67 122 ILE Q CA 1
ATOM 2794 C C . ILE E 1 426 ? 246.796 238.400 240.672 1.00 117.67 122 ILE Q C 1
ATOM 2795 O O . ILE E 1 426 ? 246.493 238.570 241.860 1.00 117.67 122 ILE Q O 1
ATOM 2800 N N . ASN E 1 427 ? 246.106 237.578 239.878 1.00 109.55 123 ASN Q N 1
ATOM 2801 C CA . ASN E 1 427 ? 245.022 236.775 240.434 1.00 109.55 123 ASN Q CA 1
ATOM 2802 C C . ASN E 1 427 ? 245.541 235.836 241.517 1.00 109.55 123 ASN Q C 1
ATOM 2803 O O . ASN E 1 427 ? 244.912 235.683 242.574 1.00 109.55 123 ASN Q O 1
ATOM 2808 N N . ASN E 1 428 ? 246.695 235.209 241.276 1.00 119.51 124 ASN Q N 1
ATOM 2809 C CA . ASN E 1 428 ? 247.288 234.349 242.298 1.00 119.51 124 ASN Q CA 1
ATOM 2810 C C . ASN E 1 428 ? 247.636 235.139 243.557 1.00 119.51 124 ASN Q C 1
ATOM 2811 O O . ASN E 1 428 ? 247.420 234.664 244.681 1.00 119.51 124 ASN Q O 1
ATOM 2816 N N . LEU E 1 429 ? 248.181 236.346 243.386 1.00 124.02 125 LEU Q N 1
ATOM 2817 C CA . LEU E 1 429 ? 248.522 237.180 244.535 1.00 124.02 125 LEU Q CA 1
ATOM 2818 C C . LEU E 1 429 ? 247.282 237.524 245.350 1.00 124.02 125 LEU Q C 1
ATOM 2819 O O . LEU E 1 429 ? 247.299 237.463 246.585 1.00 124.02 125 LEU Q O 1
ATOM 2824 N N . PHE E 1 430 ? 246.196 237.899 244.671 1.00 113.70 126 PHE Q N 1
ATOM 2825 C CA . PHE E 1 430 ? 244.959 238.226 245.375 1.00 113.70 126 PHE Q CA 1
ATOM 2826 C C . PHE E 1 430 ? 244.407 237.013 246.110 1.00 113.70 126 PHE Q C 1
ATOM 2827 O O . PHE E 1 430 ? 243.896 237.134 247.233 1.00 113.70 126 PHE Q O 1
ATOM 2835 N N . GLY E 1 431 ? 244.483 235.836 245.485 1.00 124.43 127 GLY Q N 1
ATOM 2836 C CA . GLY E 1 431 ? 244.059 234.626 246.171 1.00 124.43 127 GLY Q CA 1
ATOM 2837 C C . GLY E 1 431 ? 244.850 234.382 247.442 1.00 124.43 127 GLY Q C 1
ATOM 2838 O O . GLY E 1 431 ? 244.283 234.091 248.499 1.00 124.43 127 GLY Q O 1
ATOM 2839 N N . THR E 1 432 ? 246.176 234.514 247.357 1.00 128.65 128 THR Q N 1
ATOM 2840 C CA . THR E 1 432 ? 247.007 234.355 248.547 1.00 128.65 128 THR Q CA 1
ATOM 2841 C C . THR E 1 432 ? 246.628 235.369 249.619 1.00 128.65 128 THR Q C 1
ATOM 2842 O O . THR E 1 432 ? 246.529 235.026 250.809 1.00 128.65 128 THR Q O 1
ATOM 2846 N N . ILE E 1 433 ? 246.407 236.622 249.210 1.00 135.26 129 ILE Q N 1
ATOM 2847 C CA . ILE E 1 433 ? 246.086 237.683 250.160 1.00 135.26 129 ILE Q CA 1
ATOM 2848 C C . ILE E 1 433 ? 244.797 237.361 250.901 1.00 135.26 129 ILE Q C 1
ATOM 2849 O O . ILE E 1 433 ? 244.727 237.471 252.129 1.00 135.26 129 ILE Q O 1
ATOM 2854 N N . GLU E 1 434 ? 243.756 236.954 250.171 1.00 143.76 130 GLU Q N 1
ATOM 2855 C CA . GLU E 1 434 ? 242.498 236.647 250.848 1.00 143.76 130 GLU Q CA 1
ATOM 2856 C C . GLU E 1 434 ? 242.643 235.433 251.761 1.00 143.76 130 GLU Q C 1
ATOM 2857 O O . GLU E 1 434 ? 242.124 235.435 252.887 1.00 143.76 130 GLU Q O 1
ATOM 2863 N N . ARG E 1 435 ? 243.350 234.393 251.300 1.00 142.82 131 ARG Q N 1
ATOM 2864 C CA . ARG E 1 435 ? 243.609 233.227 252.141 1.00 142.82 131 ARG Q CA 1
ATOM 2865 C C . ARG E 1 435 ? 244.167 233.648 253.494 1.00 142.82 131 ARG Q C 1
ATOM 2866 O O . ARG E 1 435 ? 243.573 233.390 254.550 1.00 142.82 131 ARG Q O 1
ATOM 2874 N N . LEU E 1 436 ? 245.317 234.317 253.469 1.00 130.71 132 LEU Q N 1
ATOM 2875 C CA . LEU E 1 436 ? 245.948 234.725 254.716 1.00 130.71 132 LEU Q CA 1
ATOM 2876 C C . LEU E 1 436 ? 245.142 235.771 255.475 1.00 130.71 132 LEU Q C 1
ATOM 2877 O O . LEU E 1 436 ? 245.312 235.895 256.690 1.00 130.71 132 LEU Q O 1
ATOM 2882 N N . ARG E 1 437 ? 244.264 236.518 254.803 1.00 135.80 133 ARG Q N 1
ATOM 2883 C CA . ARG E 1 437 ? 243.422 237.467 255.521 1.00 135.80 133 ARG Q CA 1
ATOM 2884 C C . ARG E 1 437 ? 242.415 236.741 256.401 1.00 135.80 133 ARG Q C 1
ATOM 2885 O O . ARG E 1 437 ? 242.260 237.069 257.587 1.00 135.80 133 ARG Q O 1
ATOM 2893 N N . GLU E 1 438 ? 241.726 235.738 255.845 1.00 155.23 134 GLU Q N 1
ATOM 2894 C CA . GLU E 1 438 ? 240.878 234.921 256.712 1.00 155.23 134 GLU Q CA 1
ATOM 2895 C C . GLU E 1 438 ? 241.698 234.185 257.763 1.00 155.23 134 GLU Q C 1
ATOM 2896 O O . GLU E 1 438 ? 241.229 233.998 258.893 1.00 155.23 134 GLU Q O 1
ATOM 2902 N N . THR E 1 439 ? 242.923 233.775 257.423 1.00 147.09 135 THR Q N 1
ATOM 2903 C CA . THR E 1 439 ? 243.781 233.131 258.416 1.00 147.09 135 THR Q CA 1
ATOM 2904 C C . THR E 1 439 ? 244.043 234.054 259.604 1.00 147.09 135 THR Q C 1
ATOM 2905 O O . THR E 1 439 ? 243.919 233.646 260.766 1.00 147.09 135 THR Q O 1
ATOM 2909 N N . ASN E 1 440 ? 244.403 235.309 259.325 1.00 144.40 136 ASN Q N 1
ATOM 2910 C CA . ASN E 1 440 ? 244.686 236.263 260.392 1.00 144.40 136 ASN Q CA 1
ATOM 2911 C C . ASN E 1 440 ? 243.433 236.584 261.194 1.00 144.40 136 ASN Q C 1
ATOM 2912 O O . ASN E 1 440 ? 243.498 236.748 262.418 1.00 144.40 136 ASN Q O 1
ATOM 2917 N N . ALA E 1 441 ? 242.283 236.687 260.524 1.00 160.85 137 ALA Q N 1
ATOM 2918 C CA . ALA E 1 441 ? 241.036 236.922 261.248 1.00 160.85 137 ALA Q CA 1
ATOM 2919 C C . ALA E 1 441 ? 240.746 235.781 262.217 1.00 160.85 137 ALA Q C 1
ATOM 2920 O O . ALA E 1 441 ? 240.389 236.008 263.382 1.00 160.85 137 ALA Q O 1
ATOM 2922 N N . GLY E 1 442 ? 240.908 234.540 261.751 1.00 167.37 138 GLY Q N 1
ATOM 2923 C CA . GLY E 1 442 ? 240.689 233.399 262.624 1.00 167.37 138 GLY Q CA 1
ATOM 2924 C C . GLY E 1 442 ? 241.660 233.359 263.788 1.00 167.37 138 GLY Q C 1
ATOM 2925 O O . GLY E 1 442 ? 241.278 233.045 264.918 1.00 167.37 138 GLY Q O 1
ATOM 2926 N N . LEU E 1 443 ? 242.931 233.673 263.530 1.00 160.06 139 LEU Q N 1
ATOM 2927 C CA . LEU E 1 443 ? 243.911 233.684 264.612 1.00 160.06 139 LEU Q CA 1
ATOM 2928 C C . LEU E 1 443 ? 243.586 234.759 265.643 1.00 160.06 139 LEU Q C 1
ATOM 2929 O O . LEU E 1 443 ? 243.713 234.529 266.852 1.00 160.06 139 LEU Q O 1
ATOM 2934 N N . ALA E 1 444 ? 243.164 235.941 265.186 1.00 167.07 140 ALA Q N 1
ATOM 2935 C CA . ALA E 1 444 ? 242.792 237.001 266.117 1.00 167.07 140 ALA Q CA 1
ATOM 2936 C C . ALA E 1 444 ? 241.592 236.597 266.965 1.00 167.07 140 ALA Q C 1
ATOM 2937 O O . ALA E 1 444 ? 241.571 236.834 268.182 1.00 167.07 140 ALA Q O 1
ATOM 2939 N N . THR E 1 445 ? 240.579 235.986 266.343 1.00 171.61 141 THR Q N 1
ATOM 2940 C CA . THR E 1 445 ? 239.417 235.549 267.113 1.00 171.61 141 THR Q CA 1
ATOM 2941 C C . THR E 1 445 ? 239.796 234.461 268.111 1.00 171.61 141 THR Q C 1
ATOM 2942 O O . THR E 1 445 ? 239.279 234.433 269.235 1.00 171.61 141 THR Q O 1
ATOM 2946 N N . GLN E 1 446 ? 240.702 233.557 267.722 1.00 169.45 142 GLN Q N 1
ATOM 2947 C CA . GLN E 1 446 ? 241.194 232.553 268.661 1.00 169.45 142 GLN Q CA 1
ATOM 2948 C C . GLN E 1 446 ? 241.901 233.205 269.842 1.00 169.45 142 GLN Q C 1
ATOM 2949 O O . GLN E 1 446 ? 241.721 232.787 270.993 1.00 169.45 142 GLN Q O 1
ATOM 2955 N N . LEU E 1 447 ? 242.720 234.225 269.573 1.00 175.63 143 LEU Q N 1
ATOM 2956 C CA . LEU E 1 447 ? 243.397 234.945 270.647 1.00 175.63 143 LEU Q CA 1
ATOM 2957 C C . LEU E 1 447 ? 242.391 235.561 271.610 1.00 175.63 143 LEU Q C 1
ATOM 2958 O O . LEU E 1 447 ? 242.520 235.426 272.834 1.00 175.63 143 LEU Q O 1
ATOM 2963 N N . GLN E 1 448 ? 241.383 236.250 271.071 1.00 182.38 144 GLN Q N 1
ATOM 2964 C CA . GLN E 1 448 ? 240.385 236.874 271.935 1.00 182.38 144 GLN Q CA 1
ATOM 2965 C C . GLN E 1 448 ? 239.635 235.833 272.756 1.00 182.38 144 GLN Q C 1
ATOM 2966 O O . GLN E 1 448 ? 239.414 236.023 273.959 1.00 182.38 144 GLN Q O 1
ATOM 2972 N N . GLU E 1 449 ? 239.250 234.718 272.129 1.00 189.00 145 GLU Q N 1
ATOM 2973 C CA . GLU E 1 449 ? 238.506 233.685 272.842 1.00 189.00 145 GLU Q CA 1
ATOM 2974 C C . GLU E 1 449 ? 239.341 233.087 273.968 1.00 189.00 145 GLU Q C 1
ATOM 2975 O O . GLU E 1 449 ? 238.850 232.901 275.088 1.00 189.00 145 GLU Q O 1
ATOM 2981 N N . ARG E 1 450 ? 240.609 232.776 273.689 1.00 178.83 146 ARG Q N 1
ATOM 2982 C CA . ARG E 1 450 ? 241.454 232.186 274.722 1.00 178.83 146 ARG Q CA 1
ATOM 2983 C C . ARG E 1 450 ? 241.716 233.167 275.857 1.00 178.83 146 ARG Q C 1
ATOM 2984 O O . ARG E 1 450 ? 241.728 232.775 277.029 1.00 178.83 146 ARG Q O 1
ATOM 2992 N N . ASP E 1 451 ? 241.942 234.444 275.535 1.00 196.06 147 ASP Q N 1
ATOM 2993 C CA . ASP E 1 451 ? 242.154 235.429 276.589 1.00 196.06 147 ASP Q CA 1
ATOM 2994 C C . ASP E 1 451 ? 240.909 235.583 277.451 1.00 196.06 147 ASP Q C 1
ATOM 2995 O O . ASP E 1 451 ? 241.004 235.708 278.679 1.00 196.06 147 ASP Q O 1
ATOM 3000 N N . ARG E 1 452 ? 239.729 235.571 276.826 1.00 206.85 148 ARG Q N 1
ATOM 3001 C CA . ARG E 1 452 ? 238.498 235.683 277.597 1.00 206.85 148 ARG Q CA 1
ATOM 3002 C C . ARG E 1 452 ? 238.292 234.452 278.473 1.00 206.85 148 ARG Q C 1
ATOM 3003 O O . ARG E 1 452 ? 237.800 234.562 279.600 1.00 206.85 148 ARG Q O 1
ATOM 3011 N N . GLU E 1 453 ? 238.655 233.267 277.971 1.00 213.02 149 GLU Q N 1
ATOM 3012 C CA . GLU E 1 453 ? 238.574 232.064 278.798 1.00 213.02 149 GLU Q CA 1
ATOM 3013 C C . GLU E 1 453 ? 239.545 232.141 279.970 1.00 213.02 149 GLU Q C 1
ATOM 3014 O O . GLU E 1 453 ? 239.232 231.692 281.079 1.00 213.02 149 GLU Q O 1
ATOM 3020 N N . LEU E 1 454 ? 240.739 232.690 279.737 1.00 195.31 150 LEU Q N 1
ATOM 3021 C CA . LEU E 1 454 ? 241.689 232.881 280.829 1.00 195.31 150 LEU Q CA 1
ATOM 3022 C C . LEU E 1 454 ? 241.123 233.827 281.881 1.00 195.31 150 LEU Q C 1
ATOM 3023 O O . LEU E 1 454 ? 241.273 233.589 283.085 1.00 195.31 150 LEU Q O 1
ATOM 3028 N N . ARG E 1 455 ? 240.470 234.907 281.443 1.00 200.07 151 ARG Q N 1
ATOM 3029 C CA . ARG E 1 455 ? 239.837 235.820 282.392 1.00 200.07 151 ARG Q CA 1
ATOM 3030 C C . ARG E 1 455 ? 238.682 235.150 283.129 1.00 200.07 151 ARG Q C 1
ATOM 3031 O O . ARG E 1 455 ? 238.424 235.471 284.294 1.00 200.07 151 ARG Q O 1
ATOM 3039 N N . ARG E 1 456 ? 237.963 234.247 282.458 1.00 216.34 152 ARG Q N 1
ATOM 3040 C CA . ARG E 1 456 ? 237.007 233.385 283.149 1.00 216.34 152 ARG Q CA 1
ATOM 3041 C C . ARG E 1 456 ? 237.688 232.573 284.240 1.00 216.34 152 ARG Q C 1
ATOM 3042 O O . ARG E 1 456 ? 237.145 232.410 285.338 1.00 216.34 152 ARG Q O 1
ATOM 3050 N N . ALA E 1 457 ? 238.878 232.042 283.947 1.00 204.47 153 ALA Q N 1
ATOM 3051 C CA . ALA E 1 457 ? 239.549 231.153 284.889 1.00 204.47 153 ALA Q CA 1
ATOM 3052 C C . ALA E 1 457 ? 239.889 231.857 286.196 1.00 204.47 153 ALA Q C 1
ATOM 3053 O O . ALA E 1 457 ? 239.782 231.254 287.270 1.00 204.47 153 ALA Q O 1
ATOM 3055 N N . THR E 1 458 ? 240.294 233.120 286.128 1.00 198.72 154 THR Q N 1
ATOM 3056 C CA . THR E 1 458 ? 240.681 233.870 287.317 1.00 198.72 154 THR Q CA 1
ATOM 3057 C C . THR E 1 458 ? 239.520 234.022 288.295 1.00 198.72 154 THR Q C 1
ATOM 3058 O O . THR E 1 458 ? 239.449 233.318 289.302 1.00 198.72 154 THR Q O 1
ATOM 3062 N N . VAL F 1 354 ? 233.929 258.919 243.942 1.00 83.70 50 VAL R N 1
ATOM 3063 C CA . VAL F 1 354 ? 234.831 259.556 242.991 1.00 83.70 50 VAL R CA 1
ATOM 3064 C C . VAL F 1 354 ? 234.450 259.171 241.566 1.00 83.70 50 VAL R C 1
ATOM 3065 O O . VAL F 1 354 ? 234.767 258.076 241.099 1.00 83.70 50 VAL R O 1
ATOM 3069 N N . GLY F 1 355 ? 233.759 260.078 240.880 1.00 92.12 51 GLY R N 1
ATOM 3070 C CA . GLY F 1 355 ? 233.335 259.857 239.515 1.00 92.12 51 GLY R CA 1
ATOM 3071 C C . GLY F 1 355 ? 234.338 260.227 238.449 1.00 92.12 51 GLY R C 1
ATOM 3072 O O . GLY F 1 355 ? 234.022 260.133 237.260 1.00 92.12 51 GLY R O 1
ATOM 3073 N N . ASP F 1 356 ? 235.542 260.652 238.839 1.00 101.77 52 ASP R N 1
ATOM 3074 C CA . ASP F 1 356 ? 236.540 261.062 237.856 1.00 101.77 52 ASP R CA 1
ATOM 3075 C C . ASP F 1 356 ? 236.957 259.897 236.967 1.00 101.77 52 ASP R C 1
ATOM 3076 O O . ASP F 1 356 ? 237.159 260.072 235.759 1.00 101.77 52 ASP R O 1
ATOM 3081 N N . ILE F 1 357 ? 237.101 258.704 237.547 1.00 102.46 53 ILE R N 1
ATOM 3082 C CA . ILE F 1 357 ? 237.521 257.541 236.769 1.00 102.46 53 ILE R CA 1
ATOM 3083 C C . ILE F 1 357 ? 236.502 257.234 235.678 1.00 102.46 53 ILE R C 1
ATOM 3084 O O . ILE F 1 357 ? 236.860 256.985 234.521 1.00 102.46 53 ILE R O 1
ATOM 3089 N N . ASN F 1 358 ? 235.215 257.248 236.033 1.00 107.24 54 ASN R N 1
ATOM 3090 C CA . ASN F 1 358 ? 234.175 256.942 235.055 1.00 107.24 54 ASN R CA 1
ATOM 3091 C C . ASN F 1 358 ? 234.133 257.983 233.944 1.00 107.24 54 ASN R C 1
ATOM 3092 O O . ASN F 1 358 ? 233.971 257.637 232.768 1.00 107.24 54 ASN R O 1
ATOM 3097 N N . ASP F 1 359 ? 234.271 259.263 234.295 1.00 107.34 55 ASP R N 1
ATOM 3098 C CA . ASP F 1 359 ? 234.270 260.310 233.278 1.00 107.34 55 ASP R CA 1
ATOM 3099 C C . ASP F 1 359 ? 235.470 260.180 232.348 1.00 107.34 55 ASP R C 1
ATOM 3100 O O . ASP F 1 359 ? 235.341 260.356 231.130 1.00 107.34 55 ASP R O 1
ATOM 3105 N N . THR F 1 360 ? 236.646 259.876 232.903 1.00 111.24 56 THR R N 1
ATOM 3106 C CA . THR F 1 360 ? 237.824 259.676 232.067 1.00 111.24 56 THR R CA 1
ATOM 3107 C C . THR F 1 360 ? 237.642 258.480 231.141 1.00 111.24 56 THR R C 1
ATOM 3108 O O . THR F 1 360 ? 238.024 258.530 229.966 1.00 111.24 56 THR R O 1
ATOM 3112 N N . VAL F 1 361 ? 237.057 257.395 231.655 1.00 116.00 57 VAL R N 1
ATOM 3113 C CA . VAL F 1 361 ? 236.791 256.221 230.827 1.00 116.00 57 VAL R CA 1
ATOM 3114 C C . VAL F 1 361 ? 235.844 256.579 229.689 1.00 116.00 57 VAL R C 1
ATOM 3115 O O . VAL F 1 361 ? 236.054 256.185 228.535 1.00 116.00 57 VAL R O 1
ATOM 3119 N N . ARG F 1 362 ? 234.785 257.330 230.000 1.00 118.37 58 ARG R N 1
ATOM 3120 C CA . ARG F 1 362 ? 233.836 257.734 228.968 1.00 118.37 58 ARG R CA 1
ATOM 3121 C C . ARG F 1 362 ? 234.507 258.594 227.906 1.00 118.37 58 ARG R C 1
ATOM 3122 O O . ARG F 1 362 ? 234.288 258.394 226.705 1.00 118.37 58 ARG R O 1
ATOM 3130 N N . SER F 1 363 ? 235.332 259.555 228.330 1.00 115.73 59 SER R N 1
ATOM 3131 C CA . SER F 1 363 ? 236.016 260.416 227.370 1.00 115.73 59 SER R CA 1
ATOM 3132 C C . SER F 1 363 ? 236.967 259.617 226.489 1.00 115.73 59 SER R C 1
ATOM 3133 O O . SER F 1 363 ? 237.033 259.837 225.273 1.00 115.73 59 SER R O 1
ATOM 3136 N N . TYR F 1 364 ? 237.713 258.681 227.083 1.00 130.33 60 TYR R N 1
ATOM 3137 C CA . TYR F 1 364 ? 238.636 257.867 226.300 1.00 130.33 60 TYR R CA 1
ATOM 3138 C C . TYR F 1 364 ? 237.891 256.989 225.303 1.00 130.33 60 TYR R C 1
ATOM 3139 O O . TYR F 1 364 ? 238.322 256.845 224.153 1.00 130.33 60 TYR R O 1
ATOM 3148 N N . LEU F 1 365 ? 236.776 256.386 225.726 1.00 128.28 61 LEU R N 1
ATOM 3149 C CA . LEU F 1 365 ? 236.003 255.548 224.815 1.00 128.28 61 LEU R CA 1
ATOM 3150 C C . LEU F 1 365 ? 235.398 256.371 223.684 1.00 128.28 61 LEU R C 1
ATOM 3151 O O . LEU F 1 365 ? 235.330 255.905 222.540 1.00 128.28 61 LEU R O 1
ATOM 3156 N N . ASP F 1 366 ? 234.945 257.591 223.983 1.00 125.32 62 ASP R N 1
ATOM 3157 C CA . ASP F 1 366 ? 234.438 258.464 222.930 1.00 125.32 62 ASP R CA 1
ATOM 3158 C C . ASP F 1 366 ? 235.543 258.848 221.953 1.00 125.32 62 ASP R C 1
ATOM 3159 O O . ASP F 1 366 ? 235.320 258.888 220.737 1.00 125.32 62 ASP R O 1
ATOM 3164 N N . GLU F 1 367 ? 236.741 259.140 222.466 1.00 130.71 63 GLU R N 1
ATOM 3165 C CA . GLU F 1 367 ? 237.855 259.490 221.590 1.00 130.71 63 GLU R CA 1
ATOM 3166 C C . GLU F 1 367 ? 238.252 258.317 220.701 1.00 130.71 63 GLU R C 1
ATOM 3167 O O . GLU F 1 367 ? 238.515 258.496 219.506 1.00 130.71 63 GLU R O 1
ATOM 3173 N N . ALA F 1 368 ? 238.305 257.110 221.268 1.00 127.87 64 ALA R N 1
ATOM 3174 C CA . ALA F 1 368 ? 238.689 255.937 220.488 1.00 127.87 64 ALA R CA 1
ATOM 3175 C C . ALA F 1 368 ? 237.669 255.635 219.398 1.00 127.87 64 ALA R C 1
ATOM 3176 O O . ALA F 1 368 ? 238.041 255.292 218.270 1.00 127.87 64 ALA R O 1
ATOM 3178 N N . GLY F 1 369 ? 236.383 255.756 219.713 1.00 126.43 65 GLY R N 1
ATOM 3179 C CA . GLY F 1 369 ? 235.333 255.492 218.747 1.00 126.43 65 GLY R CA 1
ATOM 3180 C C . GLY F 1 369 ? 234.447 256.692 218.480 1.00 126.43 65 GLY R C 1
ATOM 3181 O O . GLY F 1 369 ? 233.232 256.559 218.338 1.00 126.43 65 GLY R O 1
ATOM 3182 N N . ALA F 1 409 ? 246.772 251.371 216.893 1.00 145.18 105 ALA R N 1
ATOM 3183 C CA . ALA F 1 409 ? 248.039 252.011 217.225 1.00 145.18 105 ALA R CA 1
ATOM 3184 C C . ALA F 1 409 ? 247.996 252.605 218.628 1.00 145.18 105 ALA R C 1
ATOM 3185 O O . ALA F 1 409 ? 248.803 252.252 219.488 1.00 145.18 105 ALA R O 1
ATOM 3187 N N . PHE F 1 410 ? 247.045 253.516 218.848 1.00 143.35 106 PHE R N 1
ATOM 3188 C CA . PHE F 1 410 ? 246.891 254.127 220.165 1.00 143.35 106 PHE R CA 1
ATOM 3189 C C . PHE F 1 410 ? 246.500 253.091 221.212 1.00 143.35 106 PHE R C 1
ATOM 3190 O O . PHE F 1 410 ? 246.924 253.177 222.372 1.00 143.35 106 PHE R O 1
ATOM 3198 N N . ARG F 1 411 ? 245.683 252.110 220.821 1.00 144.20 107 ARG R N 1
ATOM 3199 C CA . ARG F 1 411 ? 245.264 251.072 221.757 1.00 144.20 107 ARG R CA 1
ATOM 3200 C C . ARG F 1 411 ? 246.463 250.284 222.270 1.00 144.20 107 ARG R C 1
ATOM 3201 O O . ARG F 1 411 ? 246.578 250.016 223.471 1.00 144.20 107 ARG R O 1
ATOM 3209 N N . THR F 1 412 ? 247.379 249.917 221.372 1.00 146.10 108 THR R N 1
ATOM 3210 C CA . THR F 1 412 ? 248.563 249.175 221.793 1.00 146.10 108 THR R CA 1
ATOM 3211 C C . THR F 1 412 ? 249.425 250.002 222.741 1.00 146.10 108 THR R C 1
ATOM 3212 O O . THR F 1 412 ? 249.952 249.479 223.730 1.00 146.10 108 THR R O 1
ATOM 3216 N N . ALA F 1 413 ? 249.575 251.299 222.458 1.00 147.91 109 ALA R N 1
ATOM 3217 C CA . ALA F 1 413 ? 250.385 252.157 223.318 1.00 147.91 109 ALA R CA 1
ATOM 3218 C C . ALA F 1 413 ? 249.772 252.297 224.708 1.00 147.91 109 ALA R C 1
ATOM 3219 O O . ALA F 1 413 ? 250.484 252.220 225.720 1.00 147.91 109 ALA R O 1
ATOM 3221 N N . VAL F 1 414 ? 248.455 252.510 224.782 1.00 145.45 110 VAL R N 1
ATOM 3222 C CA . VAL F 1 414 ? 247.829 252.646 226.094 1.00 145.45 110 VAL R CA 1
ATOM 3223 C C . VAL F 1 414 ? 247.871 251.320 226.846 1.00 145.45 110 VAL R C 1
ATOM 3224 O O . VAL F 1 414 ? 248.011 251.301 228.076 1.00 145.45 110 VAL R O 1
ATOM 3228 N N . VAL F 1 415 ? 247.775 250.194 226.132 1.00 140.13 111 VAL R N 1
ATOM 3229 C CA . VAL F 1 415 ? 247.921 248.895 226.784 1.00 140.13 111 VAL R CA 1
ATOM 3230 C C . VAL F 1 415 ? 249.332 248.728 227.336 1.00 140.13 111 VAL R C 1
ATOM 3231 O O . VAL F 1 415 ? 249.523 248.212 228.442 1.00 140.13 111 VAL R O 1
ATOM 3235 N N . ASN F 1 416 ? 250.342 249.165 226.582 1.00 135.33 112 ASN R N 1
ATOM 3236 C CA . ASN F 1 416 ? 251.713 249.100 227.082 1.00 135.33 112 ASN R CA 1
ATOM 3237 C C . ASN F 1 416 ? 251.882 249.952 228.337 1.00 135.33 112 ASN R C 1
ATOM 3238 O O . ASN F 1 416 ? 252.532 249.532 229.306 1.00 135.33 112 ASN R O 1
ATOM 3243 N N . ASN F 1 417 ? 251.304 251.154 228.337 1.00 138.10 113 ASN R N 1
ATOM 3244 C CA . ASN F 1 417 ? 251.425 252.022 229.506 1.00 138.10 113 ASN R CA 1
ATOM 3245 C C . ASN F 1 417 ? 250.725 251.424 230.723 1.00 138.10 113 ASN R C 1
ATOM 3246 O O . ASN F 1 417 ? 251.268 251.456 231.838 1.00 138.10 113 ASN R O 1
ATOM 3251 N N . ILE F 1 418 ? 249.521 250.878 230.535 1.00 135.30 114 ILE R N 1
ATOM 3252 C CA . ILE F 1 418 ? 248.830 250.252 231.657 1.00 135.30 114 ILE R CA 1
ATOM 3253 C C . ILE F 1 418 ? 249.590 249.015 232.124 1.00 135.30 114 ILE R C 1
ATOM 3254 O O . ILE F 1 418 ? 249.587 248.693 233.317 1.00 135.30 114 ILE R O 1
ATOM 3259 N N . ASN F 1 419 ? 250.276 248.325 231.209 1.00 127.87 115 ASN R N 1
ATOM 3260 C CA . ASN F 1 419 ? 251.136 247.209 231.587 1.00 127.87 115 ASN R CA 1
ATOM 3261 C C . ASN F 1 419 ? 252.259 247.684 232.504 1.00 127.87 115 ASN R C 1
ATOM 3262 O O . ASN F 1 419 ? 252.545 247.062 233.534 1.00 127.87 115 ASN R O 1
ATOM 3267 N N . GLY F 1 420 ? 252.900 248.796 232.145 1.00 123.28 116 GLY R N 1
ATOM 3268 C CA . GLY F 1 420 ? 253.961 249.328 232.990 1.00 123.28 116 GLY R CA 1
ATOM 3269 C C . GLY F 1 420 ? 253.467 249.739 234.366 1.00 123.28 116 GLY R C 1
ATOM 3270 O O . GLY F 1 420 ? 254.110 249.456 235.385 1.00 123.28 116 GLY R O 1
ATOM 3271 N N . VAL F 1 421 ? 252.313 250.407 234.420 1.00 122.57 117 VAL R N 1
ATOM 3272 C CA . VAL F 1 421 ? 251.780 250.820 235.717 1.00 122.57 117 VAL R CA 1
ATOM 3273 C C . VAL F 1 421 ? 251.371 249.604 236.548 1.00 122.57 117 VAL R C 1
ATOM 3274 O O . VAL F 1 421 ? 251.510 249.602 237.780 1.00 122.57 117 VAL R O 1
ATOM 3278 N N . LEU F 1 422 ? 250.864 248.556 235.898 1.00 119.80 118 LEU R N 1
ATOM 3279 C CA . LEU F 1 422 ? 250.586 247.297 236.580 1.00 119.80 118 LEU R CA 1
ATOM 3280 C C . LEU F 1 422 ? 251.858 246.702 237.178 1.00 119.80 118 LEU R C 1
ATOM 3281 O O . LEU F 1 422 ? 251.867 246.219 238.324 1.00 119.80 118 LEU R O 1
ATOM 3286 N N . GLU F 1 423 ? 252.944 246.718 236.401 1.00 117.87 119 GLU R N 1
ATOM 3287 C CA . GLU F 1 423 ? 254.234 246.272 236.915 1.00 117.87 119 GLU R CA 1
ATOM 3288 C C . GLU F 1 423 ? 254.623 247.065 238.154 1.00 117.87 119 GLU R C 1
ATOM 3289 O O . GLU F 1 423 ? 255.144 246.505 239.125 1.00 117.87 119 GLU R O 1
ATOM 3295 N N . GLY F 1 424 ? 254.366 248.373 238.138 1.00 107.83 120 GLY R N 1
ATOM 3296 C CA . GLY F 1 424 ? 254.601 249.174 239.331 1.00 107.83 120 GLY R CA 1
ATOM 3297 C C . GLY F 1 424 ? 253.766 248.723 240.519 1.00 107.83 120 GLY R C 1
ATOM 3298 O O . GLY F 1 424 ? 254.265 248.635 241.644 1.00 107.83 120 GLY R O 1
ATOM 3299 N N . TYR F 1 425 ? 252.483 248.434 240.283 1.00 104.87 121 TYR R N 1
ATOM 3300 C CA . TYR F 1 425 ? 251.586 247.996 241.355 1.00 104.87 121 TYR R CA 1
ATOM 3301 C C . TYR F 1 425 ? 252.037 246.677 241.980 1.00 104.87 121 TYR R C 1
ATOM 3302 O O . TYR F 1 425 ? 251.740 246.402 243.158 1.00 104.87 121 TYR R O 1
ATOM 3311 N N . ILE F 1 426 ? 252.727 245.844 241.199 1.00 92.48 122 ILE R N 1
ATOM 3312 C CA . ILE F 1 426 ? 253.178 244.547 241.709 1.00 92.48 122 ILE R CA 1
ATOM 3313 C C . ILE F 1 426 ? 254.054 244.718 242.950 1.00 92.48 122 ILE R C 1
ATOM 3314 O O . ILE F 1 426 ? 253.957 243.941 243.909 1.00 92.48 122 ILE R O 1
ATOM 3319 N N . ASN F 1 427 ? 254.930 245.727 242.950 1.00 86.66 123 ASN R N 1
ATOM 3320 C CA . ASN F 1 427 ? 255.824 245.929 244.090 1.00 86.66 123 ASN R CA 1
ATOM 3321 C C . ASN F 1 427 ? 255.057 246.324 245.348 1.00 86.66 123 ASN R C 1
ATOM 3322 O O . ASN F 1 427 ? 255.407 245.896 246.456 1.00 86.66 123 ASN R O 1
ATOM 3327 N N . ASN F 1 428 ? 254.027 247.161 245.203 1.00 89.21 124 ASN R N 1
ATOM 3328 C CA . ASN F 1 428 ? 253.167 247.475 246.339 1.00 89.21 124 ASN R CA 1
ATOM 3329 C C . ASN F 1 428 ? 252.525 246.209 246.888 1.00 89.21 124 ASN R C 1
ATOM 3330 O O . ASN F 1 428 ? 252.463 246.006 248.112 1.00 89.21 124 ASN R O 1
ATOM 3335 N N . LEU F 1 429 ? 252.054 245.338 245.991 1.00 90.64 125 LEU R N 1
ATOM 3336 C CA . LEU F 1 429 ? 251.490 244.067 246.437 1.00 90.64 125 LEU R CA 1
ATOM 3337 C C . LEU F 1 429 ? 252.516 243.255 247.224 1.00 90.64 125 LEU R C 1
ATOM 3338 O O . LEU F 1 429 ? 252.196 242.672 248.269 1.00 90.64 125 LEU R O 1
ATOM 3343 N N . PHE F 1 430 ? 253.759 243.216 246.737 1.00 86.72 126 PHE R N 1
ATOM 3344 C CA . PHE F 1 430 ? 254.809 242.456 247.414 1.00 86.72 126 PHE R CA 1
ATOM 3345 C C . PHE F 1 430 ? 255.089 243.008 248.810 1.00 86.72 126 PHE R C 1
ATOM 3346 O O . PHE F 1 430 ? 255.241 242.249 249.777 1.00 86.72 126 PHE R O 1
ATOM 3354 N N . GLY F 1 431 ? 255.186 244.332 248.929 1.00 87.49 127 GLY R N 1
ATOM 3355 C CA . GLY F 1 431 ? 255.426 244.921 250.238 1.00 87.49 127 GLY R CA 1
ATOM 3356 C C . GLY F 1 431 ? 254.310 244.611 251.217 1.00 87.49 127 GLY R C 1
ATOM 3357 O O . GLY F 1 431 ? 254.560 244.260 252.381 1.00 87.49 127 GLY R O 1
ATOM 3358 N N . THR F 1 432 ? 253.062 244.717 250.752 1.00 88.33 128 THR R N 1
ATOM 3359 C CA . THR F 1 432 ? 251.929 244.376 251.604 1.00 88.33 128 THR R CA 1
ATOM 3360 C C . THR F 1 432 ? 252.013 242.926 252.063 1.00 88.33 128 THR R C 1
ATOM 3361 O O . THR F 1 432 ? 251.812 242.624 253.248 1.00 88.33 128 THR R O 1
ATOM 3365 N N . ILE F 1 433 ? 252.331 242.015 251.137 1.00 87.98 129 ILE R N 1
ATOM 3366 C CA . ILE F 1 433 ? 252.334 240.595 251.478 1.00 87.98 129 ILE R CA 1
ATOM 3367 C C . ILE F 1 433 ? 253.423 240.303 252.508 1.00 87.98 129 ILE R C 1
ATOM 3368 O O . ILE F 1 433 ? 253.211 239.542 253.463 1.00 87.98 129 ILE R O 1
ATOM 3373 N N . GLU F 1 434 ? 254.585 240.948 252.372 1.00 84.20 130 GLU R N 1
ATOM 3374 C CA . GLU F 1 434 ? 255.655 240.719 253.339 1.00 84.20 130 GLU R CA 1
ATOM 3375 C C . GLU F 1 434 ? 255.259 241.209 254.728 1.00 84.20 130 GLU R C 1
ATOM 3376 O O . GLU F 1 434 ? 255.406 240.477 255.723 1.00 84.20 130 GLU R O 1
ATOM 3382 N N . ARG F 1 435 ? 254.752 242.445 254.818 1.00 88.81 131 ARG R N 1
ATOM 3383 C CA . ARG F 1 435 ? 254.430 242.988 256.136 1.00 88.81 131 ARG R CA 1
ATOM 3384 C C . ARG F 1 435 ? 253.341 242.168 256.823 1.00 88.81 131 ARG R C 1
ATOM 3385 O O . ARG F 1 435 ? 253.439 241.874 258.026 1.00 88.81 131 ARG R O 1
ATOM 3393 N N . LEU F 1 436 ? 252.307 241.760 256.079 1.00 79.36 132 LEU R N 1
ATOM 3394 C CA . LEU F 1 436 ? 251.277 240.946 256.714 1.00 79.36 132 LEU R CA 1
ATOM 3395 C C . LEU F 1 436 ? 251.803 239.568 257.103 1.00 79.36 132 LEU R C 1
ATOM 3396 O O . LEU F 1 436 ? 251.326 238.985 258.082 1.00 79.36 132 LEU R O 1
ATOM 3401 N N . ARG F 1 437 ? 252.782 239.030 256.366 1.00 86.11 133 ARG R N 1
ATOM 3402 C CA . ARG F 1 437 ? 253.358 237.751 256.772 1.00 86.11 133 ARG R CA 1
ATOM 3403 C C . ARG F 1 437 ? 254.080 237.871 258.112 1.00 86.11 133 ARG R C 1
ATOM 3404 O O . ARG F 1 437 ? 253.934 237.001 258.989 1.00 86.11 133 ARG R O 1
ATOM 3412 N N . GLU F 1 438 ? 254.852 238.947 258.298 1.00 92.78 134 GLU R N 1
ATOM 3413 C CA . GLU F 1 438 ? 255.485 239.145 259.604 1.00 92.78 134 GLU R CA 1
ATOM 3414 C C . GLU F 1 438 ? 254.439 239.318 260.702 1.00 92.78 134 GLU R C 1
ATOM 3415 O O . GLU F 1 438 ? 254.601 238.796 261.818 1.00 92.78 134 GLU R O 1
ATOM 3421 N N . THR F 1 439 ? 253.359 240.048 260.405 1.00 91.52 135 THR R N 1
ATOM 3422 C CA . THR F 1 439 ? 252.285 240.203 261.384 1.00 91.52 135 THR R CA 1
ATOM 3423 C C . THR F 1 439 ? 251.693 238.852 261.772 1.00 91.52 135 THR R C 1
ATOM 3424 O O . THR F 1 439 ? 251.422 238.594 262.954 1.00 91.52 135 THR R O 1
ATOM 3428 N N . ASN F 1 440 ? 251.483 237.978 260.786 1.00 88.96 136 ASN R N 1
ATOM 3429 C CA . ASN F 1 440 ? 250.944 236.649 261.054 1.00 88.96 136 ASN R CA 1
ATOM 3430 C C . ASN F 1 440 ? 251.872 235.857 261.967 1.00 88.96 136 ASN R C 1
ATOM 3431 O O . ASN F 1 440 ? 251.421 235.193 262.910 1.00 88.96 136 ASN R O 1
ATOM 3436 N N . ALA F 1 441 ? 253.178 235.912 261.698 1.00 91.30 137 ALA R N 1
ATOM 3437 C CA . ALA F 1 441 ? 254.129 235.179 262.534 1.00 91.30 137 ALA R CA 1
ATOM 3438 C C . ALA F 1 441 ? 254.090 235.671 263.979 1.00 91.30 137 ALA R C 1
ATOM 3439 O O . ALA F 1 441 ? 254.078 234.869 264.928 1.00 91.30 137 ALA R O 1
ATOM 3441 N N . GLY F 1 442 ? 254.071 236.995 264.163 1.00 99.39 138 GLY R N 1
ATOM 3442 C CA . GLY F 1 442 ? 253.993 237.537 265.512 1.00 99.39 138 GLY R CA 1
ATOM 3443 C C . GLY F 1 442 ? 252.726 237.118 266.235 1.00 99.39 138 GLY R C 1
ATOM 3444 O O . GLY F 1 442 ? 252.762 236.737 267.414 1.00 99.39 138 GLY R O 1
ATOM 3445 N N . LEU F 1 443 ? 251.588 237.174 265.536 1.00 91.80 139 LEU R N 1
ATOM 3446 C CA . LEU F 1 443 ? 250.334 236.735 266.139 1.00 91.80 139 LEU R CA 1
ATOM 3447 C C . LEU F 1 443 ? 250.417 235.279 266.570 1.00 91.80 139 LEU R C 1
ATOM 3448 O O . LEU F 1 443 ? 249.979 234.923 267.671 1.00 91.80 139 LEU R O 1
ATOM 3453 N N . ALA F 1 444 ? 250.993 234.427 265.720 1.00 95.61 140 ALA R N 1
ATOM 3454 C CA . ALA F 1 444 ? 251.103 233.010 266.049 1.00 95.61 140 ALA R CA 1
ATOM 3455 C C . ALA F 1 444 ? 251.922 232.801 267.318 1.00 95.61 140 ALA R C 1
ATOM 3456 O O . ALA F 1 444 ? 251.493 232.092 268.239 1.00 95.61 140 ALA R O 1
ATOM 3458 N N . THR F 1 445 ? 253.103 233.423 267.392 1.00 100.17 141 THR R N 1
ATOM 3459 C CA . THR F 1 445 ? 253.960 233.196 268.556 1.00 100.17 141 THR R CA 1
ATOM 3460 C C . THR F 1 445 ? 253.296 233.708 269.831 1.00 100.17 141 THR R C 1
ATOM 3461 O O . THR F 1 445 ? 253.400 233.073 270.892 1.00 100.17 141 THR R O 1
ATOM 3465 N N . GLN F 1 446 ? 252.572 234.830 269.739 1.00 100.12 142 GLN R N 1
ATOM 3466 C CA . GLN F 1 446 ? 251.819 235.308 270.895 1.00 100.12 142 GLN R CA 1
ATOM 3467 C C . GLN F 1 446 ? 250.763 234.287 271.310 1.00 100.12 142 GLN R C 1
ATOM 3468 O O . GLN F 1 446 ? 250.533 234.058 272.510 1.00 100.12 142 GLN R O 1
ATOM 3474 N N . LEU F 1 447 ? 250.121 233.655 270.324 1.00 101.13 143 LEU R N 1
ATOM 3475 C CA . LEU F 1 447 ? 249.159 232.596 270.609 1.00 101.13 143 LEU R CA 1
ATOM 3476 C C . LEU F 1 447 ? 249.794 231.472 271.420 1.00 101.13 143 LEU R C 1
ATOM 3477 O O . LEU F 1 447 ? 249.235 231.034 272.435 1.00 101.13 143 LEU R O 1
ATOM 3482 N N . GLN F 1 448 ? 250.953 230.971 270.978 1.00 107.75 144 GLN R N 1
ATOM 3483 C CA . GLN F 1 448 ? 251.560 229.867 271.729 1.00 107.75 144 GLN R CA 1
ATOM 3484 C C . GLN F 1 448 ? 251.951 230.295 273.140 1.00 107.75 144 GLN R C 1
ATOM 3485 O O . GLN F 1 448 ? 251.793 229.519 274.096 1.00 107.75 144 GLN R O 1
ATOM 3491 N N . GLU F 1 449 ? 252.475 231.515 273.295 1.00 101.30 145 GLU R N 1
ATOM 3492 C CA . GLU F 1 449 ? 252.862 231.952 274.635 1.00 101.30 145 GLU R CA 1
ATOM 3493 C C . GLU F 1 449 ? 251.662 231.978 275.577 1.00 101.30 145 GLU R C 1
ATOM 3494 O O . GLU F 1 449 ? 251.744 231.505 276.723 1.00 101.30 145 GLU R O 1
ATOM 3500 N N . ARG F 1 450 ? 250.532 232.516 275.109 1.00 100.43 146 ARG R N 1
ATOM 3501 C CA . ARG F 1 450 ? 249.354 232.552 275.971 1.00 100.43 146 ARG R CA 1
ATOM 3502 C C . ARG F 1 450 ? 248.820 231.150 276.240 1.00 100.43 146 ARG R C 1
ATOM 3503 O O . ARG F 1 450 ? 248.313 230.874 277.336 1.00 100.43 146 ARG R O 1
ATOM 3511 N N . ASP F 1 451 ? 248.923 230.254 275.253 1.00 98.60 147 ASP R N 1
ATOM 3512 C CA . ASP F 1 451 ? 248.566 228.855 275.475 1.00 98.60 147 ASP R CA 1
ATOM 3513 C C . ASP F 1 451 ? 249.327 228.285 276.663 1.00 98.60 147 ASP R C 1
ATOM 3514 O O . ASP F 1 451 ? 248.737 227.706 277.588 1.00 98.60 147 ASP R O 1
ATOM 3519 N N . ARG F 1 452 ? 250.652 228.445 276.647 1.00 99.41 148 ARG R N 1
ATOM 3520 C CA . ARG F 1 452 ? 251.475 227.883 277.714 1.00 99.41 148 ARG R CA 1
ATOM 3521 C C . ARG F 1 452 ? 251.132 228.503 279.063 1.00 99.41 148 ARG R C 1
ATOM 3522 O O . ARG F 1 452 ? 251.030 227.794 280.075 1.00 99.41 148 ARG R O 1
ATOM 3530 N N . GLU F 1 453 ? 250.948 229.827 279.096 1.00 100.79 149 GLU R N 1
ATOM 3531 C CA . GLU F 1 453 ? 250.618 230.482 280.361 1.00 100.79 149 GLU R CA 1
ATOM 3532 C C . GLU F 1 453 ? 249.305 229.954 280.930 1.00 100.79 149 GLU R C 1
ATOM 3533 O O . GLU F 1 453 ? 249.200 229.690 282.137 1.00 100.79 149 GLU R O 1
ATOM 3539 N N . LEU F 1 454 ? 248.293 229.789 280.073 1.00 94.81 150 LEU R N 1
ATOM 3540 C CA . LEU F 1 454 ? 247.012 229.271 280.539 1.00 94.81 150 LEU R CA 1
ATOM 3541 C C . LEU F 1 454 ? 247.155 227.849 281.067 1.00 94.81 150 LEU R C 1
ATOM 3542 O O . LEU F 1 454 ? 246.541 227.491 282.083 1.00 94.81 150 LEU R O 1
ATOM 3547 N N . ARG F 1 455 ? 247.950 227.019 280.385 1.00 97.45 151 ARG R N 1
ATOM 3548 C CA . ARG F 1 455 ? 248.157 225.652 280.858 1.00 97.45 151 ARG R CA 1
ATOM 3549 C C . ARG F 1 455 ? 248.773 225.639 282.253 1.00 97.45 151 ARG R C 1
ATOM 3550 O O . ARG F 1 455 ? 248.317 224.903 283.142 1.00 97.45 151 ARG R O 1
ATOM 3558 N N . ARG F 1 456 ? 249.813 226.453 282.466 1.00 93.76 152 ARG R N 1
ATOM 3559 C CA . ARG F 1 456 ? 250.438 226.497 283.788 1.00 93.76 152 ARG R CA 1
ATOM 3560 C C . ARG F 1 456 ? 249.459 226.986 284.850 1.00 93.76 152 ARG R C 1
ATOM 3561 O O . ARG F 1 456 ? 249.423 226.450 285.967 1.00 93.76 152 ARG R O 1
ATOM 3569 N N . ALA F 1 457 ? 248.660 228.007 284.523 1.00 86.79 153 ALA R N 1
ATOM 3570 C CA . ALA F 1 457 ? 247.694 228.515 285.492 1.00 86.79 153 ALA R CA 1
ATOM 3571 C C . ALA F 1 457 ? 246.686 227.441 285.886 1.00 86.79 153 ALA R C 1
ATOM 3572 O O . ALA F 1 457 ? 246.384 227.263 287.076 1.00 86.79 153 ALA R O 1
ATOM 3574 N N . THR F 1 458 ? 246.160 226.708 284.901 1.00 80.08 154 THR R N 1
ATOM 3575 C CA . THR F 1 458 ? 245.186 225.663 285.204 1.00 80.08 154 THR R CA 1
ATOM 3576 C C . THR F 1 458 ? 245.806 224.555 286.046 1.00 80.08 154 THR R C 1
ATOM 3577 O O . THR F 1 458 ? 245.174 224.048 286.985 1.00 80.08 154 THR R O 1
ATOM 3581 N N . ALA F 1 459 ? 247.042 224.160 285.723 1.00 80.94 155 ALA R N 1
ATOM 3582 C CA . ALA F 1 459 ? 247.705 223.125 286.509 1.00 80.94 155 ALA R CA 1
ATOM 3583 C C . ALA F 1 459 ? 247.884 223.563 287.958 1.00 80.94 155 ALA R C 1
ATOM 3584 O O . ALA F 1 459 ? 247.626 222.787 288.889 1.00 80.94 155 ALA R O 1
ATOM 3586 N N . GLY F 1 460 ? 248.319 224.808 288.168 1.00 78.45 156 GLY R N 1
ATOM 3587 C CA . GLY F 1 460 ? 248.468 225.304 289.526 1.00 78.45 156 GLY R CA 1
ATOM 3588 C C . GLY F 1 460 ? 247.155 225.331 290.284 1.00 78.45 156 GLY R C 1
ATOM 3589 O O . GLY F 1 460 ? 247.097 224.966 291.464 1.00 78.45 156 GLY R O 1
ATOM 3590 N N . ALA F 1 461 ? 246.080 225.763 289.617 1.00 86.05 157 ALA R N 1
ATOM 3591 C CA . ALA F 1 461 ? 244.775 225.793 290.271 1.00 86.05 157 ALA R CA 1
ATOM 3592 C C . ALA F 1 461 ? 244.332 224.395 290.686 1.00 86.05 157 ALA R C 1
ATOM 3593 O O . ALA F 1 461 ? 243.830 224.196 291.803 1.00 86.05 157 ALA R O 1
ATOM 3595 N N . LEU F 1 462 ? 244.510 223.412 289.800 1.00 82.16 158 LEU R N 1
ATOM 3596 C CA . LEU F 1 462 ? 244.123 222.045 290.138 1.00 82.16 158 LEU R CA 1
ATOM 3597 C C . LEU F 1 462 ? 244.944 221.512 291.305 1.00 82.16 158 LEU R C 1
ATOM 3598 O O . LEU F 1 462 ? 244.408 220.839 292.196 1.00 82.16 158 LEU R O 1
ATOM 3603 N N . GLU F 1 463 ? 246.249 221.800 291.317 1.00 88.37 159 GLU R N 1
ATOM 3604 C CA . GLU F 1 463 ? 247.085 221.355 292.429 1.00 88.37 159 GLU R CA 1
ATOM 3605 C C . GLU F 1 463 ? 246.623 221.966 293.746 1.00 88.37 159 GLU R C 1
ATOM 3606 O O . GLU F 1 463 ? 246.562 221.276 294.773 1.00 88.37 159 GLU R O 1
ATOM 3612 N N . ARG F 1 464 ? 246.296 223.261 293.738 1.00 83.24 160 ARG R N 1
ATOM 3613 C CA . ARG F 1 464 ? 245.831 223.911 294.960 1.00 83.24 160 ARG R CA 1
ATOM 3614 C C . ARG F 1 464 ? 244.521 223.301 295.447 1.00 83.24 160 ARG R C 1
ATOM 3615 O O . ARG F 1 464 ? 244.349 223.051 296.649 1.00 83.24 160 ARG R O 1
ATOM 3623 N N . GLN F 1 465 ? 243.588 223.045 294.524 1.00 81.53 161 GLN R N 1
ATOM 3624 C CA . GLN F 1 465 ? 242.326 222.423 294.915 1.00 81.53 161 GLN R CA 1
ATOM 3625 C C . GLN F 1 465 ? 242.553 221.043 295.517 1.00 81.53 161 GLN R C 1
ATOM 3626 O O . GLN F 1 465 ? 241.950 220.696 296.542 1.00 81.53 161 GLN R O 1
ATOM 3632 N N . GLN F 1 466 ? 243.416 220.238 294.891 1.00 84.35 162 GLN R N 1
ATOM 3633 C CA . GLN F 1 466 ? 243.674 218.897 295.405 1.00 84.35 162 GLN R CA 1
ATOM 3634 C C . GLN F 1 466 ? 244.319 218.948 296.784 1.00 84.35 162 GLN R C 1
ATOM 3635 O O . GLN F 1 466 ? 243.970 218.158 297.669 1.00 84.35 162 GLN R O 1
ATOM 3641 N N . ARG F 1 467 ? 245.264 219.870 296.985 1.00 81.83 163 ARG R N 1
ATOM 3642 C CA . ARG F 1 467 ? 245.901 219.996 298.292 1.00 81.83 163 ARG R CA 1
ATOM 3643 C C . ARG F 1 467 ? 244.890 220.390 299.361 1.00 81.83 163 ARG R C 1
ATOM 3644 O O . ARG F 1 467 ? 244.903 219.843 300.473 1.00 81.83 163 ARG R O 1
ATOM 3652 N N . ALA F 1 468 ? 244.005 221.340 299.045 1.00 83.99 164 ALA R N 1
ATOM 3653 C CA . ALA F 1 468 ? 242.987 221.739 300.011 1.00 83.99 164 ALA R CA 1
ATOM 3654 C C . ALA F 1 468 ? 242.057 220.579 300.343 1.00 83.99 164 ALA R C 1
ATOM 3655 O O . ALA F 1 468 ? 241.710 220.365 301.511 1.00 83.99 164 ALA R O 1
ATOM 3657 N N . ALA F 1 469 ? 241.644 219.819 299.325 1.00 83.38 165 ALA R N 1
ATOM 3658 C CA . ALA F 1 469 ? 240.771 218.676 299.568 1.00 83.38 165 ALA R CA 1
ATOM 3659 C C . ALA F 1 469 ? 241.461 217.627 300.430 1.00 83.38 165 ALA R C 1
ATOM 3660 O O . ALA F 1 469 ? 240.840 217.043 301.327 1.00 83.38 165 ALA R O 1
ATOM 3662 N N . ASP F 1 470 ? 242.745 217.372 300.170 1.00 87.90 166 ASP R N 1
ATOM 3663 C CA . ASP F 1 470 ? 243.485 216.402 300.970 1.00 87.90 166 ASP R CA 1
ATOM 3664 C C . ASP F 1 470 ? 243.597 216.854 302.420 1.00 87.90 166 ASP R C 1
ATOM 3665 O O . ASP F 1 470 ? 243.435 216.047 303.344 1.00 87.90 166 ASP R O 1
ATOM 3670 N N . LEU F 1 471 ? 243.877 218.141 302.642 1.00 84.18 167 LEU R N 1
ATOM 3671 C CA . LEU F 1 471 ? 243.962 218.646 304.010 1.00 84.18 167 LEU R CA 1
ATOM 3672 C C . LEU F 1 471 ? 242.615 218.560 304.718 1.00 84.18 167 LEU R C 1
ATOM 3673 O O . LEU F 1 471 ? 242.551 218.219 305.905 1.00 84.18 167 LEU R O 1
ATOM 3678 N N . ALA F 1 472 ? 241.528 218.867 304.007 1.00 84.15 168 ALA R N 1
ATOM 3679 C CA . ALA F 1 472 ? 240.208 218.839 304.628 1.00 84.15 168 ALA R CA 1
ATOM 3680 C C . ALA F 1 472 ? 239.786 217.426 305.012 1.00 84.15 168 ALA R C 1
ATOM 3681 O O . ALA F 1 472 ? 238.948 217.253 305.904 1.00 84.15 168 ALA R O 1
ATOM 3683 N N . ALA F 1 473 ? 240.343 216.413 304.357 1.00 82.39 169 ALA R N 1
ATOM 3684 C CA . ALA F 1 473 ? 239.978 215.027 304.631 1.00 82.39 169 ALA R CA 1
ATOM 3685 C C . ALA F 1 473 ? 240.382 214.614 306.042 1.00 82.39 169 ALA R C 1
ATOM 3686 O O . ALA F 1 473 ? 239.530 214.407 306.905 1.00 82.39 169 ALA R O 1
ATOM 3688 N N . ALA G 1 337 ? 242.856 248.363 227.978 1.00 44.56 33 ALA S N 1
ATOM 3689 C CA . ALA G 1 337 ? 241.708 249.194 227.635 1.00 44.56 33 ALA S CA 1
ATOM 3690 C C . ALA G 1 337 ? 241.051 249.762 228.888 1.00 44.56 33 ALA S C 1
ATOM 3691 O O . ALA G 1 337 ? 241.638 249.752 229.969 1.00 44.56 33 ALA S O 1
ATOM 3693 N N . ALA G 1 338 ? 239.823 250.259 228.730 1.00 49.71 34 ALA S N 1
ATOM 3694 C CA . ALA G 1 338 ? 239.095 250.834 229.855 1.00 49.71 34 ALA S CA 1
ATOM 3695 C C . ALA G 1 338 ? 238.684 249.785 230.879 1.00 49.71 34 ALA S C 1
ATOM 3696 O O . ALA G 1 338 ? 238.447 250.133 232.043 1.00 49.71 34 ALA S O 1
ATOM 3698 N N . SER G 1 339 ? 238.588 248.517 230.473 1.00 59.04 35 SER S N 1
ATOM 3699 C CA . SER G 1 339 ? 238.221 247.464 231.414 1.00 59.04 35 SER S CA 1
ATOM 3700 C C . SER G 1 339 ? 239.241 247.338 232.536 1.00 59.04 35 SER S C 1
ATOM 3701 O O . SER G 1 339 ? 238.876 247.019 233.672 1.00 59.04 35 SER S O 1
ATOM 3704 N N . ARG G 1 340 ? 240.520 247.582 232.242 1.00 63.75 36 ARG S N 1
ATOM 3705 C CA . ARG G 1 340 ? 241.533 247.552 233.291 1.00 63.75 36 ARG S CA 1
ATOM 3706 C C . ARG G 1 340 ? 241.309 248.667 234.305 1.00 63.75 36 ARG S C 1
ATOM 3707 O O . ARG G 1 340 ? 241.460 248.452 235.513 1.00 63.75 36 ARG S O 1
ATOM 3715 N N . LEU G 1 341 ? 240.944 249.862 233.836 1.00 61.58 37 LEU S N 1
ATOM 3716 C CA . LEU G 1 341 ? 240.623 250.948 234.758 1.00 61.58 37 LEU S CA 1
ATOM 3717 C C . LEU G 1 341 ? 239.389 250.618 235.587 1.00 61.58 37 LEU S C 1
ATOM 3718 O O . LEU G 1 341 ? 239.327 250.938 236.781 1.00 61.58 37 LEU S O 1
ATOM 3723 N N . VAL G 1 342 ? 238.390 249.986 234.965 1.00 68.62 38 VAL S N 1
ATOM 3724 C CA . VAL G 1 342 ? 237.196 249.576 235.702 1.00 68.62 38 VAL S CA 1
ATOM 3725 C C . VAL G 1 342 ? 237.561 248.573 236.790 1.00 68.62 38 VAL S C 1
ATOM 3726 O O . VAL G 1 342 ? 237.088 248.668 237.930 1.00 68.62 38 VAL S O 1
ATOM 3730 N N . ARG G 1 343 ? 238.406 247.597 236.457 1.00 77.80 39 ARG S N 1
ATOM 3731 C CA . ARG G 1 343 ? 238.851 246.630 237.454 1.00 77.80 39 ARG S CA 1
ATOM 3732 C C . ARG G 1 343 ? 239.629 247.314 238.571 1.00 77.80 39 ARG S C 1
ATOM 3733 O O . ARG G 1 343 ? 239.472 246.972 239.749 1.00 77.80 39 ARG S O 1
ATOM 3741 N N . LEU G 1 344 ? 240.468 248.290 238.219 1.00 70.03 40 LEU S N 1
ATOM 3742 C CA . LEU G 1 344 ? 241.241 249.004 239.228 1.00 70.03 40 LEU S CA 1
ATOM 3743 C C . LEU G 1 344 ? 240.337 249.765 240.188 1.00 70.03 40 LEU S C 1
ATOM 3744 O O . LEU G 1 344 ? 240.555 249.740 241.405 1.00 70.03 40 LEU S O 1
ATOM 3749 N N . ILE G 1 345 ? 239.319 250.453 239.666 1.00 76.21 41 ILE S N 1
ATOM 3750 C CA . ILE G 1 345 ? 238.456 251.235 240.548 1.00 76.21 41 ILE S CA 1
ATOM 3751 C C . ILE G 1 345 ? 237.581 250.319 241.399 1.00 76.21 41 ILE S C 1
ATOM 3752 O O . ILE G 1 345 ? 237.374 250.577 242.591 1.00 76.21 41 ILE S O 1
ATOM 3757 N N . ILE G 1 346 ? 237.061 249.231 240.818 1.00 76.55 42 ILE S N 1
ATOM 3758 C CA . ILE G 1 346 ? 236.224 248.334 241.609 1.00 76.55 42 ILE S CA 1
ATOM 3759 C C . ILE G 1 346 ? 237.047 247.530 242.606 1.00 76.55 42 ILE S C 1
ATOM 3760 O O . ILE G 1 346 ? 236.493 247.003 243.577 1.00 76.55 42 ILE S O 1
ATOM 3765 N N . ASN G 1 347 ? 238.361 247.417 242.392 1.00 60.45 43 ASN S N 1
ATOM 3766 C CA . ASN G 1 347 ? 239.213 246.726 243.352 1.00 60.45 43 ASN S CA 1
ATOM 3767 C C . ASN G 1 347 ? 239.274 247.451 244.690 1.00 60.45 43 ASN S C 1
ATOM 3768 O O . ASN G 1 347 ? 239.559 246.820 245.713 1.00 60.45 43 ASN S O 1
ATOM 3773 N N . MET G 1 348 ? 239.009 248.754 244.706 1.00 40.73 44 MET S N 1
ATOM 3774 C CA . MET G 1 348 ? 238.996 249.521 245.945 1.00 40.73 44 MET S CA 1
ATOM 3775 C C . MET G 1 348 ? 237.615 249.487 246.591 1.00 40.73 44 MET S C 1
ATOM 3776 O O . MET G 1 348 ? 236.698 248.843 246.082 1.00 40.73 44 MET S O 1
ATOM 3781 N N . ASP G 1 356 ? 248.158 256.588 243.563 1.00 180.58 52 ASP S N 1
ATOM 3782 C CA . ASP G 1 356 ? 248.963 257.264 242.552 1.00 180.58 52 ASP S CA 1
ATOM 3783 C C . ASP G 1 356 ? 248.952 256.488 241.239 1.00 180.58 52 ASP S C 1
ATOM 3784 O O . ASP G 1 356 ? 249.394 256.990 240.208 1.00 180.58 52 ASP S O 1
ATOM 3789 N N . ILE G 1 357 ? 248.449 255.254 241.292 1.00 182.89 53 ILE S N 1
ATOM 3790 C CA . ILE G 1 357 ? 248.360 254.429 240.090 1.00 182.89 53 ILE S CA 1
ATOM 3791 C C . ILE G 1 357 ? 247.384 255.046 239.095 1.00 182.89 53 ILE S C 1
ATOM 3792 O O . ILE G 1 357 ? 247.721 255.295 237.928 1.00 182.89 53 ILE S O 1
ATOM 3797 N N . ASN G 1 358 ? 246.163 255.328 239.555 1.00 184.43 54 ASN S N 1
ATOM 3798 C CA . ASN G 1 358 ? 245.168 255.946 238.687 1.00 184.43 54 ASN S CA 1
ATOM 3799 C C . ASN G 1 358 ? 245.599 257.344 238.266 1.00 184.43 54 ASN S C 1
ATOM 3800 O O . ASN G 1 358 ? 245.369 257.751 237.121 1.00 184.43 54 ASN S O 1
ATOM 3805 N N . ASP G 1 359 ? 246.234 258.089 239.173 1.00 190.85 55 ASP S N 1
ATOM 3806 C CA . ASP G 1 359 ? 246.741 259.409 238.816 1.00 190.85 55 ASP S CA 1
ATOM 3807 C C . ASP G 1 359 ? 247.772 259.313 237.701 1.00 190.85 55 ASP S C 1
ATOM 3808 O O . ASP G 1 359 ? 247.742 260.101 236.750 1.00 190.85 55 ASP S O 1
ATOM 3813 N N . THR G 1 360 ? 248.683 258.343 237.793 1.00 186.75 56 THR S N 1
ATOM 3814 C CA . THR G 1 360 ? 249.694 258.180 236.754 1.00 186.75 56 THR S CA 1
ATOM 3815 C C . THR G 1 360 ? 249.063 257.797 235.420 1.00 186.75 56 THR S C 1
ATOM 3816 O O . THR G 1 360 ? 249.441 258.335 234.370 1.00 186.75 56 THR S O 1
ATOM 3820 N N . VAL G 1 361 ? 248.094 256.876 235.436 1.00 175.53 57 VAL S N 1
ATOM 3821 C CA . VAL G 1 361 ? 247.519 256.434 234.167 1.00 175.53 57 VAL S CA 1
ATOM 3822 C C . VAL G 1 361 ? 246.708 257.553 233.520 1.00 175.53 57 VAL S C 1
ATOM 3823 O O . VAL G 1 361 ? 246.734 257.719 232.294 1.00 175.53 57 VAL S O 1
ATOM 3827 N N . ARG G 1 362 ? 245.994 258.355 234.319 1.00 179.03 58 ARG S N 1
ATOM 3828 C CA . ARG G 1 362 ? 245.248 259.461 233.725 1.00 179.03 58 ARG S CA 1
ATOM 3829 C C . ARG G 1 362 ? 246.172 260.592 233.292 1.00 179.03 58 ARG S C 1
ATOM 3830 O O . ARG G 1 362 ? 245.865 261.303 232.329 1.00 179.03 58 ARG S O 1
ATOM 3838 N N . SER G 1 363 ? 247.300 260.778 233.985 1.00 177.01 59 SER S N 1
ATOM 3839 C CA . SER G 1 363 ? 248.273 261.774 233.551 1.00 177.01 59 SER S CA 1
ATOM 3840 C C . SER G 1 363 ? 248.890 261.391 232.214 1.00 177.01 59 SER S C 1
ATOM 3841 O O . SER G 1 363 ? 249.075 262.246 231.340 1.00 177.01 59 SER S O 1
ATOM 3844 N N . TYR G 1 364 ? 249.219 260.109 232.033 1.00 168.63 60 TYR S N 1
ATOM 3845 C CA . TYR G 1 364 ? 249.788 259.689 230.756 1.00 168.63 60 TYR S CA 1
ATOM 3846 C C . TYR G 1 364 ? 248.735 259.682 229.656 1.00 168.63 60 TYR S C 1
ATOM 3847 O O . TYR G 1 364 ? 249.041 259.988 228.497 1.00 168.63 60 TYR S O 1
ATOM 3856 N N . LEU G 1 365 ? 247.491 259.330 229.993 1.00 152.72 61 LEU S N 1
ATOM 3857 C CA . LEU G 1 365 ? 246.432 259.335 228.989 1.00 152.72 61 LEU S CA 1
ATOM 3858 C C . LEU G 1 365 ? 246.199 260.741 228.449 1.00 152.72 61 LEU S C 1
ATOM 3859 O O . LEU G 1 365 ? 245.989 260.924 227.244 1.00 152.72 61 LEU S O 1
ATOM 3864 N N . ASP G 1 366 ? 246.238 261.743 229.321 1.00 152.34 62 ASP S N 1
ATOM 3865 C CA . ASP G 1 366 ? 246.045 263.130 228.913 1.00 152.34 62 ASP S CA 1
ATOM 3866 C C . ASP G 1 366 ? 247.232 263.631 228.094 1.00 152.34 62 ASP S C 1
ATOM 3867 O O . ASP G 1 366 ? 248.222 262.922 227.914 1.00 152.34 62 ASP S O 1
ATOM 3872 N N . ARG G 1 407 ? 242.363 265.320 212.177 1.00 144.24 103 ARG S N 1
ATOM 3873 C CA . ARG G 1 407 ? 243.488 265.158 213.090 1.00 144.24 103 ARG S CA 1
ATOM 3874 C C . ARG G 1 407 ? 243.497 266.255 214.150 1.00 144.24 103 ARG S C 1
ATOM 3875 O O . ARG G 1 407 ? 243.212 266.003 215.321 1.00 144.24 103 ARG S O 1
ATOM 3883 N N . GLN G 1 408 ? 243.834 267.475 213.726 1.00 146.35 104 GLN S N 1
ATOM 3884 C CA . GLN G 1 408 ? 243.879 268.597 214.658 1.00 146.35 104 GLN S CA 1
ATOM 3885 C C . GLN G 1 408 ? 242.493 268.935 215.195 1.00 146.35 104 GLN S C 1
ATOM 3886 O O . GLN G 1 408 ? 242.337 269.236 216.384 1.00 146.35 104 GLN S O 1
ATOM 3892 N N . ALA G 1 409 ? 241.474 268.895 214.332 1.00 148.43 105 ALA S N 1
ATOM 3893 C CA . ALA G 1 409 ? 240.130 269.291 214.745 1.00 148.43 105 ALA S CA 1
ATOM 3894 C C . ALA G 1 409 ? 239.571 268.347 215.804 1.00 148.43 105 ALA S C 1
ATOM 3895 O O . ALA G 1 409 ? 239.010 268.790 216.815 1.00 148.43 105 ALA S O 1
ATOM 3897 N N . PHE G 1 410 ? 239.708 267.038 215.583 1.00 148.80 106 PHE S N 1
ATOM 3898 C CA . PHE G 1 410 ? 239.210 266.069 216.554 1.00 148.80 106 PHE S CA 1
ATOM 3899 C C . PHE G 1 410 ? 239.943 266.199 217.883 1.00 148.80 106 PHE S C 1
ATOM 3900 O O . PHE G 1 410 ? 239.323 266.144 218.954 1.00 148.80 106 PHE S O 1
ATOM 3908 N N . ARG G 1 411 ? 241.266 266.371 217.832 1.00 142.30 107 ARG S N 1
ATOM 3909 C CA . ARG G 1 411 ? 242.041 266.544 219.055 1.00 142.30 107 ARG S CA 1
ATOM 3910 C C . ARG G 1 411 ? 241.592 267.786 219.811 1.00 142.30 107 ARG S C 1
ATOM 3911 O O . ARG G 1 411 ? 241.432 267.753 221.037 1.00 142.30 107 ARG S O 1
ATOM 3919 N N . THR G 1 412 ? 241.375 268.889 219.091 1.00 136.33 108 THR S N 1
ATOM 3920 C CA . THR G 1 412 ? 240.923 270.121 219.728 1.00 136.33 108 THR S CA 1
ATOM 3921 C C . THR G 1 412 ? 239.556 269.936 220.372 1.00 136.33 108 THR S C 1
ATOM 3922 O O . THR G 1 412 ? 239.326 270.393 221.498 1.00 136.33 108 THR S O 1
ATOM 3926 N N . ALA G 1 413 ? 238.637 269.263 219.677 1.00 131.57 109 ALA S N 1
ATOM 3927 C CA . ALA G 1 413 ? 237.304 269.044 220.230 1.00 131.57 109 ALA S CA 1
ATOM 3928 C C . ALA G 1 413 ? 237.365 268.198 221.497 1.00 131.57 109 ALA S C 1
ATOM 3929 O O . ALA G 1 413 ? 236.713 268.513 222.502 1.00 131.57 109 ALA S O 1
ATOM 3931 N N . VAL G 1 414 ? 238.151 267.119 221.469 1.00 125.95 110 VAL S N 1
ATOM 3932 C CA . VAL G 1 414 ? 238.265 266.257 222.643 1.00 125.95 110 VAL S CA 1
ATOM 3933 C C . VAL G 1 414 ? 238.885 267.019 223.808 1.00 125.95 110 VAL S C 1
ATOM 3934 O O . VAL G 1 414 ? 238.434 266.905 224.956 1.00 125.95 110 VAL S O 1
ATOM 3938 N N . VAL G 1 415 ? 239.928 267.809 223.533 1.00 120.46 111 VAL S N 1
ATOM 3939 C CA . VAL G 1 415 ? 240.572 268.589 224.586 1.00 120.46 111 VAL S CA 1
ATOM 3940 C C . VAL G 1 415 ? 239.590 269.587 225.186 1.00 120.46 111 VAL S C 1
ATOM 3941 O O . VAL G 1 415 ? 239.537 269.771 226.409 1.00 120.46 111 VAL S O 1
ATOM 3945 N N . ASN G 1 416 ? 238.796 270.245 224.337 1.00 124.65 112 ASN S N 1
ATOM 3946 C CA . ASN G 1 416 ? 237.813 271.204 224.830 1.00 124.65 112 ASN S CA 1
ATOM 3947 C C . ASN G 1 416 ? 236.773 270.524 225.711 1.00 124.65 112 ASN S C 1
ATOM 3948 O O . ASN G 1 416 ? 236.406 271.049 226.770 1.00 124.65 112 ASN S O 1
ATOM 3953 N N . ASN G 1 417 ? 236.286 269.352 225.291 1.00 118.15 113 ASN S N 1
ATOM 3954 C CA . ASN G 1 417 ? 235.308 268.632 226.104 1.00 118.15 113 ASN S CA 1
ATOM 3955 C C . ASN G 1 417 ? 235.895 268.237 227.454 1.00 118.15 113 ASN S C 1
ATOM 3956 O O . ASN G 1 417 ? 235.241 268.393 228.496 1.00 118.15 113 ASN S O 1
ATOM 3961 N N . ILE G 1 418 ? 237.130 267.728 227.454 1.00 113.90 114 ILE S N 1
ATOM 3962 C CA . ILE G 1 418 ? 237.774 267.338 228.706 1.00 113.90 114 ILE S CA 1
ATOM 3963 C C . ILE G 1 418 ? 237.923 268.546 229.623 1.00 113.90 114 ILE S C 1
ATOM 3964 O O . ILE G 1 418 ? 237.628 268.478 230.823 1.00 113.90 114 ILE S O 1
ATOM 3969 N N . ASN G 1 419 ? 238.381 269.671 229.068 1.00 117.43 115 ASN S N 1
ATOM 3970 C CA . ASN G 1 419 ? 238.586 270.868 229.876 1.00 117.43 115 ASN S CA 1
ATOM 3971 C C . ASN G 1 419 ? 237.274 271.370 230.464 1.00 117.43 115 ASN S C 1
ATOM 3972 O O . ASN G 1 419 ? 237.220 271.755 231.639 1.00 117.43 115 ASN S O 1
ATOM 3977 N N . GLY G 1 420 ? 236.204 271.372 229.665 1.00 122.54 116 GLY S N 1
ATOM 3978 C CA . GLY G 1 420 ? 234.916 271.811 230.178 1.00 122.54 116 GLY S CA 1
ATOM 3979 C C . GLY G 1 420 ? 234.390 270.917 231.285 1.00 122.54 116 GLY S C 1
ATOM 3980 O O . GLY G 1 420 ? 233.887 271.403 232.305 1.00 122.54 116 GLY S O 1
ATOM 3981 N N . VAL G 1 421 ? 234.501 269.598 231.103 1.00 105.68 117 VAL S N 1
ATOM 3982 C CA . VAL G 1 421 ? 234.046 268.668 232.134 1.00 105.68 117 VAL S CA 1
ATOM 3983 C C . VAL G 1 421 ? 234.840 268.877 233.419 1.00 105.68 117 VAL S C 1
ATOM 3984 O O . VAL G 1 421 ? 234.277 268.916 234.524 1.00 105.68 117 VAL S O 1
ATOM 3988 N N . LEU G 1 422 ? 236.162 269.023 233.290 1.00 106.86 118 LEU S N 1
ATOM 3989 C CA . LEU G 1 422 ? 236.996 269.243 234.465 1.00 106.86 118 LEU S CA 1
ATOM 3990 C C . LEU G 1 422 ? 236.619 270.533 235.179 1.00 106.86 118 LEU S C 1
ATOM 3991 O O . LEU G 1 422 ? 236.520 270.559 236.409 1.00 106.86 118 LEU S O 1
ATOM 3996 N N . GLU G 1 423 ? 236.397 271.615 234.425 1.00 109.86 119 GLU S N 1
ATOM 3997 C CA . GLU G 1 423 ? 236.051 272.888 235.052 1.00 109.86 119 GLU S CA 1
ATOM 3998 C C . GLU G 1 423 ? 234.710 272.807 235.773 1.00 109.86 119 GLU S C 1
ATOM 3999 O O . GLU G 1 423 ? 234.557 273.343 236.879 1.00 109.86 119 GLU S O 1
ATOM 4005 N N . GLY G 1 424 ? 233.726 272.140 235.165 1.00 105.55 120 GLY S N 1
ATOM 4006 C CA . GLY G 1 424 ? 232.444 271.977 235.836 1.00 105.55 120 GLY S CA 1
ATOM 4007 C C . GLY G 1 424 ? 232.562 271.186 237.125 1.00 105.55 120 GLY S C 1
ATOM 4008 O O . GLY G 1 424 ? 232.011 271.571 238.165 1.00 105.55 120 GLY S O 1
ATOM 4009 N N . TYR G 1 425 ? 233.293 270.068 237.079 1.00 97.14 121 TYR S N 1
ATOM 4010 C CA . TYR G 1 425 ? 233.462 269.265 238.285 1.00 97.14 121 TYR S CA 1
ATOM 4011 C C . TYR G 1 425 ? 234.238 270.029 239.352 1.00 97.14 121 TYR S C 1
ATOM 4012 O O . TYR G 1 425 ? 233.967 269.874 240.548 1.00 97.14 121 TYR S O 1
ATOM 4021 N N . ILE G 1 426 ? 235.186 270.871 238.935 1.00 104.83 122 ILE S N 1
ATOM 4022 C CA . ILE G 1 426 ? 235.937 271.699 239.875 1.00 104.83 122 ILE S CA 1
ATOM 4023 C C . ILE G 1 426 ? 235.019 272.706 240.553 1.00 104.83 122 ILE S C 1
ATOM 4024 O O . ILE G 1 426 ? 235.117 272.941 241.764 1.00 104.83 122 ILE S O 1
ATOM 4029 N N . ASN G 1 427 ? 234.127 273.331 239.783 1.00 101.39 123 ASN S N 1
ATOM 4030 C CA . ASN G 1 427 ? 233.166 274.255 240.378 1.00 101.39 123 ASN S CA 1
ATOM 4031 C C . ASN G 1 427 ? 232.279 273.540 241.390 1.00 101.39 123 ASN S C 1
ATOM 4032 O O . ASN G 1 427 ? 232.004 274.070 242.477 1.00 101.39 123 ASN S O 1
ATOM 4037 N N . ASN G 1 428 ? 231.828 272.330 241.053 1.00 102.67 124 ASN S N 1
ATOM 4038 C CA . ASN G 1 428 ? 231.009 271.566 241.991 1.00 102.67 124 ASN S CA 1
ATOM 4039 C C . ASN G 1 428 ? 231.782 271.238 243.267 1.00 102.67 124 ASN S C 1
ATOM 4040 O O . ASN G 1 428 ? 231.236 271.326 244.375 1.00 102.67 124 ASN S O 1
ATOM 4045 N N . LEU G 1 429 ? 233.054 270.855 243.130 1.00 107.27 125 LEU S N 1
ATOM 4046 C CA . LEU G 1 429 ? 233.872 270.568 244.306 1.00 107.27 125 LEU S CA 1
ATOM 4047 C C . LEU G 1 429 ? 234.066 271.812 245.166 1.00 107.27 125 LEU S C 1
ATOM 4048 O O . LEU G 1 429 ? 234.050 271.730 246.402 1.00 107.27 125 LEU S O 1
ATOM 4053 N N . PHE G 1 430 ? 234.279 272.967 244.531 1.00 109.35 126 PHE S N 1
ATOM 4054 C CA . PHE G 1 430 ? 234.386 274.220 245.273 1.00 109.35 126 PHE S CA 1
ATOM 4055 C C . PHE G 1 430 ? 233.116 274.486 246.068 1.00 109.35 126 PHE S C 1
ATOM 4056 O O . PHE G 1 430 ? 233.170 274.859 247.247 1.00 109.35 126 PHE S O 1
ATOM 4064 N N . GLY G 1 431 ? 231.959 274.299 245.432 1.00 111.33 127 GLY S N 1
ATOM 4065 C CA . GLY G 1 431 ? 230.706 274.472 246.149 1.00 111.33 127 GLY S CA 1
ATOM 4066 C C . GLY G 1 431 ? 230.589 273.535 247.336 1.00 111.33 127 GLY S C 1
ATOM 4067 O O . GLY G 1 431 ? 230.181 273.941 248.429 1.00 111.33 127 GLY S O 1
ATOM 4068 N N . THR G 1 432 ? 230.963 272.268 247.138 1.00 112.80 128 THR S N 1
ATOM 4069 C CA . THR G 1 432 ? 230.872 271.288 248.218 1.00 112.80 128 THR S CA 1
ATOM 4070 C C . THR G 1 432 ? 231.766 271.669 249.393 1.00 112.80 128 THR S C 1
ATOM 4071 O O . THR G 1 432 ? 231.344 271.600 250.557 1.00 112.80 128 THR S O 1
ATOM 4075 N N . ILE G 1 433 ? 233.005 272.077 249.110 1.00 125.96 129 ILE S N 1
ATOM 4076 C CA . ILE G 1 433 ? 233.910 272.445 250.194 1.00 125.96 129 ILE S CA 1
ATOM 4077 C C . ILE G 1 433 ? 233.422 273.708 250.895 1.00 125.96 129 ILE S C 1
ATOM 4078 O O . ILE G 1 433 ? 233.593 273.852 252.112 1.00 125.96 129 ILE S O 1
ATOM 4083 N N . GLU G 1 434 ? 232.795 274.632 250.160 1.00 121.54 130 GLU S N 1
ATOM 4084 C CA . GLU G 1 434 ? 232.228 275.811 250.807 1.00 121.54 130 GLU S CA 1
ATOM 4085 C C . GLU G 1 434 ? 231.096 275.427 251.754 1.00 121.54 130 GLU S C 1
ATOM 4086 O O . GLU G 1 434 ? 231.006 275.951 252.874 1.00 121.54 130 GLU S O 1
ATOM 4092 N N . ARG G 1 435 ? 230.225 274.506 251.324 1.00 116.89 131 ARG S N 1
ATOM 4093 C CA . ARG G 1 435 ? 229.161 274.043 252.213 1.00 116.89 131 ARG S CA 1
ATOM 4094 C C . ARG G 1 435 ? 229.742 273.401 253.465 1.00 116.89 131 ARG S C 1
ATOM 4095 O O . ARG G 1 435 ? 229.265 273.646 254.582 1.00 116.89 131 ARG S O 1
ATOM 4103 N N . LEU G 1 436 ? 230.769 272.566 253.295 1.00 117.65 132 LEU S N 1
ATOM 4104 C CA . LEU G 1 436 ? 231.365 271.894 254.445 1.00 117.65 132 LEU S CA 1
ATOM 4105 C C . LEU G 1 436 ? 231.988 272.901 255.406 1.00 117.65 132 LEU S C 1
ATOM 4106 O O . LEU G 1 436 ? 231.856 272.765 256.630 1.00 117.65 132 LEU S O 1
ATOM 4111 N N . ARG G 1 437 ? 232.674 273.915 254.872 1.00 114.87 133 ARG S N 1
ATOM 4112 C CA . ARG G 1 437 ? 233.272 274.935 255.729 1.00 114.87 133 ARG S CA 1
ATOM 4113 C C . ARG G 1 437 ? 232.207 275.706 256.496 1.00 114.87 133 ARG S C 1
ATOM 4114 O O . ARG G 1 437 ? 232.377 275.995 257.688 1.00 114.87 133 ARG S O 1
ATOM 4122 N N . GLU G 1 438 ? 231.103 276.057 255.830 1.00 124.75 134 GLU S N 1
ATOM 4123 C CA . GLU G 1 438 ? 230.027 276.757 256.525 1.00 124.75 134 GLU S CA 1
ATOM 4124 C C . GLU G 1 438 ? 229.438 275.893 257.634 1.00 124.75 134 GLU S C 1
ATOM 4125 O O . GLU G 1 438 ? 229.154 276.385 258.735 1.00 124.75 134 GLU S O 1
ATOM 4131 N N . THR G 1 439 ? 229.248 274.599 257.361 1.00 128.23 135 THR S N 1
ATOM 4132 C CA . THR G 1 439 ? 228.730 273.697 258.385 1.00 128.23 135 THR S CA 1
ATOM 4133 C C . THR G 1 439 ? 229.675 273.618 259.578 1.00 128.23 135 THR S C 1
ATOM 4134 O O . THR G 1 439 ? 229.233 273.653 260.735 1.00 128.23 135 THR S O 1
ATOM 4138 N N . ASN G 1 440 ? 230.980 273.512 259.316 1.00 122.17 136 ASN S N 1
ATOM 4139 C CA . ASN G 1 440 ? 231.950 273.448 260.405 1.00 122.17 136 ASN S CA 1
ATOM 4140 C C . ASN G 1 440 ? 231.941 274.730 261.229 1.00 122.17 136 ASN S C 1
ATOM 4141 O O . ASN G 1 440 ? 232.015 274.683 262.463 1.00 122.17 136 ASN S O 1
ATOM 4146 N N . ALA G 1 441 ? 231.851 275.884 260.564 1.00 130.83 137 ALA S N 1
ATOM 4147 C CA . ALA G 1 441 ? 231.794 277.150 261.288 1.00 130.83 137 ALA S CA 1
ATOM 4148 C C . ALA G 1 441 ? 230.557 277.219 262.176 1.00 130.83 137 ALA S C 1
ATOM 4149 O O . ALA G 1 441 ? 230.634 277.635 263.341 1.00 130.83 137 ALA S O 1
ATOM 4151 N N . GLY G 1 442 ? 229.403 276.814 261.640 1.00 140.80 138 GLY S N 1
ATOM 4152 C CA . GLY G 1 442 ? 228.189 276.820 262.441 1.00 140.80 138 GLY S CA 1
ATOM 4153 C C . GLY G 1 442 ? 228.281 275.904 263.647 1.00 140.80 138 GLY S C 1
ATOM 4154 O O . GLY G 1 442 ? 227.859 276.265 264.751 1.00 140.80 138 GLY S O 1
ATOM 4155 N N . LEU G 1 443 ? 228.840 274.707 263.455 1.00 144.83 139 LEU S N 1
ATOM 4156 C CA . LEU G 1 443 ? 229.012 273.791 264.577 1.00 144.83 139 LEU S CA 1
ATOM 4157 C C . LEU G 1 443 ? 229.955 274.372 265.623 1.00 144.83 139 LEU S C 1
ATOM 4158 O O . LEU G 1 443 ? 229.727 274.217 266.828 1.00 144.83 139 LEU S O 1
ATOM 4163 N N . ALA G 1 444 ? 231.019 275.047 265.183 1.00 143.44 140 ALA S N 1
ATOM 4164 C CA . ALA G 1 444 ? 231.940 275.674 266.127 1.00 143.44 140 ALA S CA 1
ATOM 4165 C C . ALA G 1 444 ? 231.239 276.747 266.954 1.00 143.44 140 ALA S C 1
ATOM 4166 O O . ALA G 1 444 ? 231.408 276.815 268.180 1.00 143.44 140 ALA S O 1
ATOM 4168 N N . THR G 1 445 ? 230.448 277.602 266.297 1.00 144.34 141 THR S N 1
ATOM 4169 C CA . THR G 1 445 ? 229.733 278.643 267.033 1.00 144.34 141 THR S CA 1
ATOM 4170 C C . THR G 1 445 ? 228.732 278.040 268.012 1.00 144.34 141 THR S C 1
ATOM 4171 O O . THR G 1 445 ? 228.568 278.544 269.131 1.00 144.34 141 THR S O 1
ATOM 4175 N N . GLN G 1 446 ? 228.051 276.964 267.609 1.00 148.02 142 GLN S N 1
ATOM 4176 C CA . GLN G 1 446 ? 227.157 276.277 268.538 1.00 148.02 142 GLN S CA 1
ATOM 4177 C C . GLN G 1 446 ? 227.931 275.737 269.736 1.00 148.02 142 GLN S C 1
ATOM 4178 O O . GLN G 1 446 ? 227.457 275.808 270.877 1.00 148.02 142 GLN S O 1
ATOM 4184 N N . LEU G 1 447 ? 229.122 275.189 269.488 1.00 148.91 143 LEU S N 1
ATOM 4185 C CA . LEU G 1 447 ? 229.978 274.711 270.570 1.00 148.91 143 LEU S CA 1
ATOM 4186 C C . LEU G 1 447 ? 230.283 275.823 271.565 1.00 148.91 143 LEU S C 1
ATOM 4187 O O . LEU G 1 447 ? 230.116 275.649 272.780 1.00 148.91 143 LEU S O 1
ATOM 4192 N N . GLN G 1 448 ? 230.739 276.975 271.066 1.00 154.71 144 GLN S N 1
ATOM 4193 C CA . GLN G 1 448 ? 231.074 278.071 271.973 1.00 154.71 144 GLN S CA 1
ATOM 4194 C C . GLN G 1 448 ? 229.846 278.564 272.729 1.00 154.71 144 GLN S C 1
ATOM 4195 O O . GLN G 1 448 ? 229.922 278.841 273.933 1.00 154.71 144 GLN S O 1
ATOM 4201 N N . GLU G 1 449 ? 228.705 278.679 272.044 1.00 164.54 145 GLU S N 1
ATOM 4202 C CA . GLU G 1 449 ? 227.498 279.162 272.707 1.00 164.54 145 GLU S CA 1
ATOM 4203 C C . GLU G 1 449 ? 227.061 278.218 273.821 1.00 164.54 145 GLU S C 1
ATOM 4204 O O . GLU G 1 449 ? 226.719 278.661 274.925 1.00 164.54 145 GLU S O 1
ATOM 4210 N N . ARG G 1 450 ? 227.074 276.910 273.555 1.00 164.10 146 ARG S N 1
ATOM 4211 C CA . ARG G 1 450 ? 226.651 275.957 274.573 1.00 164.10 146 ARG S CA 1
ATOM 4212 C C . ARG G 1 450 ? 227.648 275.893 275.724 1.00 164.10 146 ARG S C 1
ATOM 4213 O O . ARG G 1 450 ? 227.244 275.725 276.881 1.00 164.10 146 ARG S O 1
ATOM 4221 N N . ASP G 1 451 ? 228.946 276.034 275.440 1.00 165.46 147 ASP S N 1
ATOM 4222 C CA . ASP G 1 451 ? 229.924 276.080 276.524 1.00 165.46 147 ASP S CA 1
ATOM 4223 C C . ASP G 1 451 ? 229.720 277.314 277.396 1.00 165.46 147 ASP S C 1
ATOM 4224 O O . ASP G 1 451 ? 229.837 277.241 278.626 1.00 165.46 147 ASP S O 1
ATOM 4229 N N . ARG G 1 452 ? 229.414 278.457 276.776 1.00 172.88 148 ARG S N 1
ATOM 4230 C CA . ARG G 1 452 ? 229.116 279.657 277.550 1.00 172.88 148 ARG S CA 1
ATOM 4231 C C . ARG G 1 452 ? 227.865 279.466 278.398 1.00 172.88 148 ARG S C 1
ATOM 4232 O O . ARG G 1 452 ? 227.811 279.915 279.549 1.00 172.88 148 ARG S O 1
ATOM 4240 N N . GLU G 1 453 ? 226.848 278.803 277.844 1.00 187.32 149 GLU S N 1
ATOM 4241 C CA . GLU G 1 453 ? 225.651 278.502 278.626 1.00 187.32 149 GLU S CA 1
ATOM 4242 C C . GLU G 1 453 ? 225.983 277.612 279.818 1.00 187.32 149 GLU S C 1
ATOM 4243 O O . GLU G 1 453 ? 225.461 277.815 280.921 1.00 187.32 149 GLU S O 1
ATOM 4249 N N . LEU G 1 454 ? 226.845 276.615 279.610 1.00 167.91 150 LEU S N 1
ATOM 4250 C CA . LEU G 1 454 ? 227.264 275.756 280.713 1.00 167.91 150 LEU S CA 1
ATOM 4251 C C . LEU G 1 454 ? 227.984 276.554 281.791 1.00 167.91 150 LEU S C 1
ATOM 4252 O O . LEU G 1 454 ? 227.740 276.356 282.988 1.00 167.91 150 LEU S O 1
ATOM 4257 N N . ARG G 1 455 ? 228.883 277.455 281.388 1.00 171.70 151 ARG S N 1
ATOM 4258 C CA . ARG G 1 455 ? 229.568 278.292 282.369 1.00 171.70 151 ARG S CA 1
ATOM 4259 C C . ARG G 1 455 ? 228.591 279.195 283.110 1.00 171.70 151 ARG S C 1
ATOM 4260 O O . ARG G 1 455 ? 228.787 279.479 284.298 1.00 171.70 151 ARG S O 1
ATOM 4268 N N . ARG G 1 456 ? 227.544 279.664 282.429 1.00 188.45 152 ARG S N 1
ATOM 4269 C CA . ARG G 1 456 ? 226.492 280.407 283.116 1.00 188.45 152 ARG S CA 1
ATOM 4270 C C . ARG G 1 456 ? 225.792 279.534 284.148 1.00 188.45 152 ARG S C 1
ATOM 4271 O O . ARG G 1 456 ? 225.471 279.995 285.250 1.00 188.45 152 ARG S O 1
ATOM 4279 N N . ALA G 1 457 ? 225.539 278.268 283.804 1.00 187.52 153 ALA S N 1
ATOM 4280 C CA . ALA G 1 457 ? 224.833 277.374 284.716 1.00 187.52 153 ALA S CA 1
ATOM 4281 C C . ALA G 1 457 ? 225.623 277.144 285.999 1.00 187.52 153 ALA S C 1
ATOM 4282 O O . ALA G 1 457 ? 225.048 277.119 287.094 1.00 187.52 153 ALA S O 1
ATOM 4284 N N . THR G 1 458 ? 226.936 276.971 285.886 1.00 173.66 154 THR S N 1
ATOM 4285 C CA . THR G 1 458 ? 227.775 276.706 287.049 1.00 173.66 154 THR S CA 1
ATOM 4286 C C . THR G 1 458 ? 227.802 277.897 288.002 1.00 173.66 154 THR S C 1
ATOM 4287 O O . THR G 1 458 ? 227.142 277.888 289.042 1.00 173.66 154 THR S O 1
ATOM 4291 N N . VAL H 1 354 ? 249.252 290.878 243.981 1.00 77.68 50 VAL T N 1
ATOM 4292 C CA . VAL H 1 354 ? 250.346 290.604 243.057 1.00 77.68 50 VAL T CA 1
ATOM 4293 C C . VAL H 1 354 ? 249.878 290.785 241.617 1.00 77.68 50 VAL T C 1
ATOM 4294 O O . VAL H 1 354 ? 249.148 289.952 241.080 1.00 77.68 50 VAL T O 1
ATOM 4298 N N . GLY H 1 355 ? 250.302 291.884 240.999 1.00 95.47 51 GLY T N 1
ATOM 4299 C CA . GLY H 1 355 ? 249.925 292.207 239.639 1.00 95.47 51 GLY T CA 1
ATOM 4300 C C . GLY H 1 355 ? 250.782 291.601 238.555 1.00 95.47 51 GLY T C 1
ATOM 4301 O O . GLY H 1 355 ? 250.549 291.877 237.375 1.00 95.47 51 GLY T O 1
ATOM 4302 N N . ASP H 1 356 ? 251.775 290.786 238.916 1.00 102.13 52 ASP T N 1
ATOM 4303 C CA . ASP H 1 356 ? 252.655 290.199 237.910 1.00 102.13 52 ASP T CA 1
ATOM 4304 C C . ASP H 1 356 ? 251.899 289.240 236.999 1.00 102.13 52 ASP T C 1
ATOM 4305 O O . ASP H 1 356 ? 252.179 289.164 235.796 1.00 102.13 52 ASP T O 1
ATOM 4310 N N . ILE H 1 357 ? 250.943 288.493 237.555 1.00 98.20 53 ILE T N 1
ATOM 4311 C CA . ILE H 1 357 ? 250.206 287.522 236.753 1.00 98.20 53 ILE T CA 1
ATOM 4312 C C . ILE H 1 357 ? 249.380 288.226 235.684 1.00 98.20 53 ILE T C 1
ATOM 4313 O O . ILE H 1 357 ? 249.273 287.746 234.550 1.00 98.20 53 ILE T O 1
ATOM 4318 N N . ASN H 1 358 ? 248.781 289.370 236.023 1.00 104.44 54 ASN T N 1
ATOM 4319 C CA . ASN H 1 358 ? 248.024 290.126 235.029 1.00 104.44 54 ASN T CA 1
ATOM 4320 C C . ASN H 1 358 ? 248.927 290.618 233.904 1.00 104.44 54 ASN T C 1
ATOM 4321 O O . ASN H 1 358 ? 248.541 290.590 232.728 1.00 104.44 54 ASN T O 1
ATOM 4326 N N . ASP H 1 359 ? 250.131 291.082 234.248 1.00 103.91 55 ASP T N 1
ATOM 4327 C CA . ASP H 1 359 ? 251.079 291.512 233.226 1.00 103.91 55 ASP T CA 1
ATOM 4328 C C . ASP H 1 359 ? 251.478 290.351 232.325 1.00 103.91 55 ASP T C 1
ATOM 4329 O O . ASP H 1 359 ? 251.559 290.501 231.100 1.00 103.91 55 ASP T O 1
ATOM 4334 N N . THR H 1 360 ? 251.727 289.181 232.916 1.00 102.01 56 THR T N 1
ATOM 4335 C CA . THR H 1 360 ? 252.043 288.006 232.112 1.00 102.01 56 THR T CA 1
ATOM 4336 C C . THR H 1 360 ? 250.882 287.644 231.194 1.00 102.01 56 THR T C 1
ATOM 4337 O O . THR H 1 360 ? 251.086 287.299 230.024 1.00 102.01 56 THR T O 1
ATOM 4341 N N . VAL H 1 361 ? 249.654 287.730 231.708 1.00 110.74 57 VAL T N 1
ATOM 4342 C CA . VAL H 1 361 ? 248.477 287.382 230.916 1.00 110.74 57 VAL T CA 1
ATOM 4343 C C . VAL H 1 361 ? 248.337 288.321 229.725 1.00 110.74 57 VAL T C 1
ATOM 4344 O O . VAL H 1 361 ? 248.107 287.882 228.592 1.00 110.74 57 VAL T O 1
ATOM 4348 N N . ARG H 1 362 ? 248.473 289.628 229.961 1.00 117.58 58 ARG T N 1
ATOM 4349 C CA . ARG H 1 362 ? 248.329 290.575 228.857 1.00 117.58 58 ARG T CA 1
ATOM 4350 C C . ARG H 1 362 ? 249.462 290.421 227.849 1.00 117.58 58 ARG T C 1
ATOM 4351 O O . ARG H 1 362 ? 249.236 290.523 226.636 1.00 117.58 58 ARG T O 1
ATOM 4359 N N . SER H 1 363 ? 250.685 290.159 228.322 1.00 117.14 59 SER T N 1
ATOM 4360 C CA . SER H 1 363 ? 251.795 289.952 227.398 1.00 117.14 59 SER T CA 1
ATOM 4361 C C . SER H 1 363 ? 251.576 288.712 226.541 1.00 117.14 59 SER T C 1
ATOM 4362 O O . SER H 1 363 ? 251.844 288.727 225.334 1.00 117.14 59 SER T O 1
ATOM 4365 N N . TYR H 1 364 ? 251.078 287.628 227.140 1.00 129.91 60 TYR T N 1
ATOM 4366 C CA . TYR H 1 364 ? 250.832 286.417 226.365 1.00 129.91 60 TYR T CA 1
ATOM 4367 C C . TYR H 1 364 ? 249.668 286.594 225.398 1.00 129.91 60 TYR T C 1
ATOM 4368 O O . TYR H 1 364 ? 249.694 286.039 224.294 1.00 129.91 60 TYR T O 1
ATOM 4377 N N . LEU H 1 365 ? 248.642 287.353 225.791 1.00 120.14 61 LEU T N 1
ATOM 4378 C CA . LEU H 1 365 ? 247.549 287.646 224.870 1.00 120.14 61 LEU T CA 1
ATOM 4379 C C . LEU H 1 365 ? 248.035 288.481 223.693 1.00 120.14 61 LEU T C 1
ATOM 4380 O O . LEU H 1 365 ? 247.589 288.286 222.556 1.00 120.14 61 LEU T O 1
ATOM 4385 N N . ASP H 1 366 ? 248.944 289.425 223.948 1.00 124.69 62 ASP T N 1
ATOM 4386 C CA . ASP H 1 366 ? 249.556 290.176 222.857 1.00 124.69 62 ASP T CA 1
ATOM 4387 C C . ASP H 1 366 ? 250.392 289.265 221.966 1.00 124.69 62 ASP T C 1
ATOM 4388 O O . ASP H 1 366 ? 250.406 289.423 220.739 1.00 124.69 62 ASP T O 1
ATOM 4393 N N . GLU H 1 367 ? 251.104 288.311 222.570 1.00 128.63 63 GLU T N 1
ATOM 4394 C CA . GLU H 1 367 ? 251.889 287.355 221.794 1.00 128.63 63 GLU T CA 1
ATOM 4395 C C . GLU H 1 367 ? 250.996 286.527 220.877 1.00 128.63 63 GLU T C 1
ATOM 4396 O O . GLU H 1 367 ? 251.324 286.304 219.706 1.00 128.63 63 GLU T O 1
ATOM 4402 N N . ALA H 1 368 ? 249.860 286.058 221.399 1.00 122.87 64 ALA T N 1
ATOM 4403 C CA . ALA H 1 368 ? 248.948 285.255 220.591 1.00 122.87 64 ALA T CA 1
ATOM 4404 C C . ALA H 1 368 ? 248.376 286.063 219.434 1.00 122.87 64 ALA T C 1
ATOM 4405 O O . ALA H 1 368 ? 248.255 285.557 218.312 1.00 122.87 64 ALA T O 1
ATOM 4407 N N . GLY H 1 369 ? 248.020 287.319 219.685 1.00 122.96 65 GLY T N 1
ATOM 4408 C CA . GLY H 1 369 ? 247.482 288.181 218.650 1.00 122.96 65 GLY T CA 1
ATOM 4409 C C . GLY H 1 369 ? 248.518 289.115 218.056 1.00 122.96 65 GLY T C 1
ATOM 4410 O O . GLY H 1 369 ? 249.701 288.782 217.986 1.00 122.96 65 GLY T O 1
ATOM 4411 N N . ALA H 1 409 ? 247.080 276.237 217.028 1.00 157.07 105 ALA T N 1
ATOM 4412 C CA . ALA H 1 409 ? 247.679 274.995 217.501 1.00 157.07 105 ALA T CA 1
ATOM 4413 C C . ALA H 1 409 ? 248.227 275.159 218.914 1.00 157.07 105 ALA T C 1
ATOM 4414 O O . ALA H 1 409 ? 248.087 274.268 219.753 1.00 157.07 105 ALA T O 1
ATOM 4416 N N . PHE H 1 410 ? 248.857 276.308 219.167 1.00 156.58 106 PHE T N 1
ATOM 4417 C CA . PHE H 1 410 ? 249.400 276.581 220.494 1.00 156.58 106 PHE T CA 1
ATOM 4418 C C . PHE H 1 410 ? 248.289 276.668 221.533 1.00 156.58 106 PHE T C 1
ATOM 4419 O O . PHE H 1 410 ? 248.483 276.293 222.696 1.00 156.58 106 PHE T O 1
ATOM 4427 N N . ARG H 1 411 ? 247.117 277.163 221.128 1.00 165.17 107 ARG T N 1
ATOM 4428 C CA . ARG H 1 411 ? 245.992 277.283 222.050 1.00 165.17 107 ARG T CA 1
ATOM 4429 C C . ARG H 1 411 ? 245.557 275.920 222.576 1.00 165.17 107 ARG T C 1
ATOM 4430 O O . ARG H 1 411 ? 245.232 275.777 223.761 1.00 165.17 107 ARG T O 1
ATOM 4438 N N . THR H 1 412 ? 245.544 274.905 221.707 1.00 158.64 108 THR T N 1
ATOM 4439 C CA . THR H 1 412 ? 245.149 273.566 222.136 1.00 158.64 108 THR T CA 1
ATOM 4440 C C . THR H 1 412 ? 246.108 273.010 223.185 1.00 158.64 108 THR T C 1
ATOM 4441 O O . THR H 1 412 ? 245.674 272.450 224.199 1.00 158.64 108 THR T O 1
ATOM 4445 N N . ALA H 1 413 ? 247.417 273.162 222.963 1.00 160.78 109 ALA T N 1
ATOM 4446 C CA . ALA H 1 413 ? 248.392 272.690 223.942 1.00 160.78 109 ALA T CA 1
ATOM 4447 C C . ALA H 1 413 ? 248.289 273.474 225.244 1.00 160.78 109 ALA T C 1
ATOM 4448 O O . ALA H 1 413 ? 248.461 272.913 226.337 1.00 160.78 109 ALA T O 1
ATOM 4450 N N . VAL H 1 414 ? 248.019 274.778 225.146 1.00 159.07 110 VAL T N 1
ATOM 4451 C CA . VAL H 1 414 ? 247.827 275.589 226.343 1.00 159.07 110 VAL T CA 1
ATOM 4452 C C . VAL H 1 414 ? 246.649 275.063 227.152 1.00 159.07 110 VAL T C 1
ATOM 4453 O O . VAL H 1 414 ? 246.741 274.902 228.374 1.00 159.07 110 VAL T O 1
ATOM 4457 N N . VAL H 1 415 ? 245.535 274.763 226.481 1.00 164.49 111 VAL T N 1
ATOM 4458 C CA . VAL H 1 415 ? 244.366 274.227 227.177 1.00 164.49 111 VAL T CA 1
ATOM 4459 C C . VAL H 1 415 ? 244.679 272.858 227.773 1.00 164.49 111 VAL T C 1
ATOM 4460 O O . VAL H 1 415 ? 244.204 272.513 228.864 1.00 164.49 111 VAL T O 1
ATOM 4464 N N . ASN H 1 416 ? 245.477 272.055 227.065 1.00 162.14 112 ASN T N 1
ATOM 4465 C CA . ASN H 1 416 ? 245.857 270.739 227.573 1.00 162.14 112 ASN T CA 1
ATOM 4466 C C . ASN H 1 416 ? 246.619 270.860 228.890 1.00 162.14 112 ASN T C 1
ATOM 4467 O O . ASN H 1 416 ? 246.280 270.210 229.891 1.00 162.14 112 ASN T O 1
ATOM 4472 N N . ASN H 1 417 ? 247.651 271.703 228.910 1.00 166.69 113 ASN T N 1
ATOM 4473 C CA . ASN H 1 417 ? 248.395 271.901 230.149 1.00 166.69 113 ASN T CA 1
ATOM 4474 C C . ASN H 1 417 ? 247.524 272.545 231.221 1.00 166.69 113 ASN T C 1
ATOM 4475 O O . ASN H 1 417 ? 247.694 272.262 232.416 1.00 166.69 113 ASN T O 1
ATOM 4480 N N . ILE H 1 418 ? 246.572 273.387 230.814 1.00 164.45 114 ILE T N 1
ATOM 4481 C CA . ILE H 1 418 ? 245.674 274.019 231.775 1.00 164.45 114 ILE T CA 1
ATOM 4482 C C . ILE H 1 418 ? 244.842 272.966 232.496 1.00 164.45 114 ILE T C 1
ATOM 4483 O O . ILE H 1 418 ? 244.755 272.961 233.728 1.00 164.45 114 ILE T O 1
ATOM 4488 N N . ASN H 1 419 ? 244.228 272.048 231.745 1.00 157.53 115 ASN T N 1
ATOM 4489 C CA . ASN H 1 419 ? 243.411 271.052 232.432 1.00 157.53 115 ASN T CA 1
ATOM 4490 C C . ASN H 1 419 ? 244.266 270.031 233.171 1.00 157.53 115 ASN T C 1
ATOM 4491 O O . ASN H 1 419 ? 243.790 269.445 234.145 1.00 157.53 115 ASN T O 1
ATOM 4496 N N . GLY H 1 420 ? 245.526 269.836 232.773 1.00 150.24 116 GLY T N 1
ATOM 4497 C CA . GLY H 1 420 ? 246.420 269.044 233.610 1.00 150.24 116 GLY T CA 1
ATOM 4498 C C . GLY H 1 420 ? 246.659 269.683 234.970 1.00 150.24 116 GLY T C 1
ATOM 4499 O O . GLY H 1 420 ? 246.585 269.020 236.016 1.00 150.24 116 GLY T O 1
ATOM 4500 N N . VAL H 1 421 ? 246.940 270.989 234.974 1.00 152.98 117 VAL T N 1
ATOM 4501 C CA . VAL H 1 421 ? 247.135 271.702 236.235 1.00 152.98 117 VAL T CA 1
ATOM 4502 C C . VAL H 1 421 ? 245.856 271.674 237.066 1.00 152.98 117 VAL T C 1
ATOM 4503 O O . VAL H 1 421 ? 245.893 271.511 238.295 1.00 152.98 117 VAL T O 1
ATOM 4507 N N . LEU H 1 422 ? 244.705 271.832 236.410 1.00 150.61 118 LEU T N 1
ATOM 4508 C CA . LEU H 1 422 ? 243.441 271.762 237.135 1.00 150.61 118 LEU T CA 1
ATOM 4509 C C . LEU H 1 422 ? 243.169 270.360 237.671 1.00 150.61 118 LEU T C 1
ATOM 4510 O O . LEU H 1 422 ? 242.510 270.217 238.702 1.00 150.61 118 LEU T O 1
ATOM 4515 N N . GLU H 1 423 ? 243.670 269.319 237.004 1.00 143.20 119 GLU T N 1
ATOM 4516 C CA . GLU H 1 423 ? 243.588 267.968 237.557 1.00 143.20 119 GLU T CA 1
ATOM 4517 C C . GLU H 1 423 ? 244.418 267.841 238.831 1.00 143.20 119 GLU T C 1
ATOM 4518 O O . GLU H 1 423 ? 243.978 267.237 239.824 1.00 143.20 119 GLU T O 1
ATOM 4524 N N . GLY H 1 424 ? 245.629 268.400 238.817 1.00 131.02 120 GLY T N 1
ATOM 4525 C CA . GLY H 1 424 ? 246.418 268.438 240.041 1.00 131.02 120 GLY T CA 1
ATOM 4526 C C . GLY H 1 424 ? 245.695 269.155 241.169 1.00 131.02 120 GLY T C 1
ATOM 4527 O O . GLY H 1 424 ? 245.669 268.684 242.315 1.00 131.02 120 GLY T O 1
ATOM 4528 N N . TYR H 1 425 ? 245.081 270.296 240.856 1.00 125.51 121 TYR T N 1
ATOM 4529 C CA . TYR H 1 425 ? 244.311 271.009 241.870 1.00 125.51 121 TYR T CA 1
ATOM 4530 C C . TYR H 1 425 ? 243.067 270.229 242.285 1.00 125.51 121 TYR T C 1
ATOM 4531 O O . TYR H 1 425 ? 242.592 270.386 243.413 1.00 125.51 121 TYR T O 1
ATOM 4540 N N . ILE H 1 426 ? 242.535 269.384 241.400 1.00 117.14 122 ILE T N 1
ATOM 4541 C CA . ILE H 1 426 ? 241.442 268.489 241.776 1.00 117.14 122 ILE T CA 1
ATOM 4542 C C . ILE H 1 426 ? 241.898 267.541 242.874 1.00 117.14 122 ILE T C 1
ATOM 4543 O O . ILE H 1 426 ? 241.195 267.322 243.869 1.00 117.14 122 ILE T O 1
ATOM 4548 N N . ASN H 1 427 ? 243.084 266.957 242.700 1.00 102.74 123 ASN T N 1
ATOM 4549 C CA . ASN H 1 427 ? 243.626 266.080 243.738 1.00 102.74 123 ASN T CA 1
ATOM 4550 C C . ASN H 1 427 ? 243.826 266.840 245.048 1.00 102.74 123 ASN T C 1
ATOM 4551 O O . ASN H 1 427 ? 243.487 266.341 246.135 1.00 102.74 123 ASN T O 1
ATOM 4556 N N . ASN H 1 428 ? 244.369 268.057 244.956 1.00 110.74 124 ASN T N 1
ATOM 4557 C CA . ASN H 1 428 ? 244.558 268.882 246.148 1.00 110.74 124 ASN T CA 1
ATOM 4558 C C . ASN H 1 428 ? 243.231 269.128 246.863 1.00 110.74 124 ASN T C 1
ATOM 4559 O O . ASN H 1 428 ? 243.134 269.002 248.094 1.00 110.74 124 ASN T O 1
ATOM 4564 N N . LEU H 1 429 ? 242.193 269.477 246.101 1.00 114.64 125 LEU T N 1
ATOM 4565 C CA . LEU H 1 429 ? 240.895 269.773 246.694 1.00 114.64 125 LEU T CA 1
ATOM 4566 C C . LEU H 1 429 ? 240.272 268.526 247.307 1.00 114.64 125 LEU T C 1
ATOM 4567 O O . LEU H 1 429 ? 239.595 268.610 248.337 1.00 114.64 125 LEU T O 1
ATOM 4572 N N . PHE H 1 430 ? 240.484 267.363 246.686 1.00 109.02 126 PHE T N 1
ATOM 4573 C CA . PHE H 1 430 ? 240.013 266.113 247.276 1.00 109.02 126 PHE T CA 1
ATOM 4574 C C . PHE H 1 430 ? 240.638 265.894 248.647 1.00 109.02 126 PHE T C 1
ATOM 4575 O O . PHE H 1 430 ? 239.945 265.556 249.621 1.00 109.02 126 PHE T O 1
ATOM 4583 N N . GLY H 1 431 ? 241.956 266.086 248.740 1.00 101.20 127 GLY T N 1
ATOM 4584 C CA . GLY H 1 431 ? 242.616 265.944 250.030 1.00 101.20 127 GLY T CA 1
ATOM 4585 C C . GLY H 1 431 ? 242.072 266.910 251.066 1.00 101.20 127 GLY T C 1
ATOM 4586 O O . GLY H 1 431 ? 241.797 266.531 252.213 1.00 101.20 127 GLY T O 1
ATOM 4587 N N . THR H 1 432 ? 241.898 268.173 250.670 1.00 104.14 128 THR T N 1
ATOM 4588 C CA . THR H 1 432 ? 241.379 269.171 251.602 1.00 104.14 128 THR T CA 1
ATOM 4589 C C . THR H 1 432 ? 239.975 268.807 252.075 1.00 104.14 128 THR T C 1
ATOM 4590 O O . THR H 1 432 ? 239.650 268.961 253.261 1.00 104.14 128 THR T O 1
ATOM 4594 N N . ILE H 1 433 ? 239.132 268.319 251.162 1.00 102.55 129 ILE T N 1
ATOM 4595 C CA . ILE H 1 433 ? 237.768 267.940 251.520 1.00 102.55 129 ILE T CA 1
ATOM 4596 C C . ILE H 1 433 ? 237.776 266.796 252.525 1.00 102.55 129 ILE T C 1
ATOM 4597 O O . ILE H 1 433 ? 237.014 266.802 253.501 1.00 102.55 129 ILE T O 1
ATOM 4602 N N . GLU H 1 434 ? 238.633 265.795 252.305 1.00 97.11 130 GLU T N 1
ATOM 4603 C CA . GLU H 1 434 ? 238.693 264.676 253.244 1.00 97.11 130 GLU T CA 1
ATOM 4604 C C . GLU H 1 434 ? 239.148 265.132 254.629 1.00 97.11 130 GLU T C 1
ATOM 4605 O O . GLU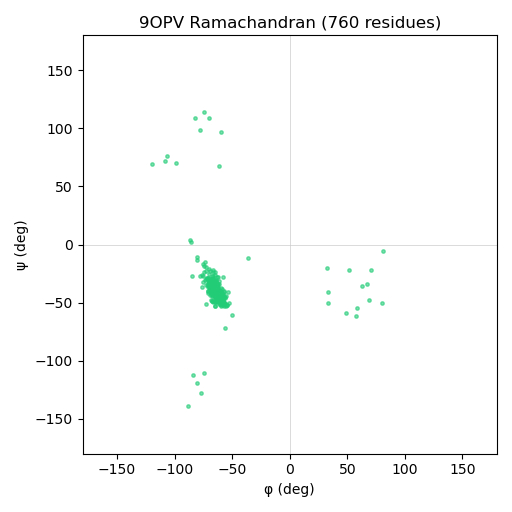 H 1 434 ? 238.582 264.714 255.652 1.00 97.11 130 GLU T O 1
ATOM 4611 N N . ARG H 1 435 ? 240.166 265.997 254.683 1.00 95.45 131 ARG T N 1
ATOM 4612 C CA . ARG H 1 435 ? 240.623 266.494 255.980 1.00 95.45 131 ARG T CA 1
ATOM 4613 C C . ARG H 1 435 ? 239.527 267.288 256.685 1.00 95.45 131 ARG T C 1
ATOM 4614 O O . ARG H 1 435 ? 239.336 267.161 257.904 1.00 95.45 131 ARG T O 1
ATOM 4622 N N . LEU H 1 436 ? 238.787 268.105 255.932 1.00 84.88 132 LEU T N 1
ATOM 4623 C CA . LEU H 1 436 ? 237.696 268.868 256.528 1.00 84.88 132 LEU T CA 1
ATOM 4624 C C . LEU H 1 436 ? 236.595 267.948 257.047 1.00 84.88 132 LEU T C 1
ATOM 4625 O O . LEU H 1 436 ? 235.985 268.222 258.088 1.00 84.88 132 LEU T O 1
ATOM 4630 N N . ARG H 1 437 ? 236.322 266.854 256.331 1.00 85.48 133 ARG T N 1
ATOM 4631 C CA . ARG H 1 437 ? 235.347 265.880 256.817 1.00 85.48 133 ARG T CA 1
ATOM 4632 C C . ARG H 1 437 ? 235.792 265.267 258.141 1.00 85.48 133 ARG T C 1
ATOM 4633 O O . ARG H 1 437 ? 234.979 265.085 259.061 1.00 85.48 133 ARG T O 1
ATOM 4641 N N . GLU H 1 438 ? 237.080 264.931 258.251 1.00 91.36 134 GLU T N 1
ATOM 4642 C CA . GLU H 1 438 ? 237.588 264.398 259.514 1.00 91.36 134 GLU T CA 1
ATOM 4643 C C . GLU H 1 438 ? 237.425 265.413 260.642 1.00 91.36 134 GLU T C 1
ATOM 4644 O O . GLU H 1 438 ? 237.036 265.058 261.767 1.00 91.36 134 GLU T O 1
ATOM 4650 N N . THR H 1 439 ? 237.714 266.685 260.356 1.00 88.61 135 THR T N 1
ATOM 4651 C CA . THR H 1 439 ? 237.525 267.730 261.360 1.00 88.61 135 THR T CA 1
ATOM 4652 C C . THR H 1 439 ? 236.063 267.826 261.785 1.00 88.61 135 THR T C 1
ATOM 4653 O O . THR H 1 439 ? 235.760 268.004 262.973 1.00 88.61 135 THR T O 1
ATOM 4657 N N . ASN H 1 440 ? 235.144 267.713 260.823 1.00 87.70 136 ASN T N 1
ATOM 4658 C CA . ASN H 1 440 ? 233.719 267.746 261.140 1.00 87.70 136 ASN T CA 1
ATOM 4659 C C . ASN H 1 440 ? 233.332 266.597 262.065 1.00 87.70 136 ASN T C 1
ATOM 4660 O O . ASN H 1 440 ? 232.568 266.786 263.022 1.00 87.70 136 ASN T O 1
ATOM 4665 N N . ALA H 1 441 ? 233.847 265.396 261.792 1.00 83.37 137 ALA T N 1
ATOM 4666 C CA . ALA H 1 441 ? 233.541 264.255 262.653 1.00 83.37 137 ALA T CA 1
ATOM 4667 C C . ALA H 1 441 ? 234.055 264.477 264.073 1.00 83.37 137 ALA T C 1
ATOM 4668 O O . ALA H 1 441 ? 233.358 264.174 265.056 1.00 83.37 137 ALA T O 1
ATOM 4670 N N . GLY H 1 442 ? 235.276 265.002 264.201 1.00 88.15 138 GLY T N 1
ATOM 4671 C CA . GLY H 1 442 ? 235.800 265.301 265.528 1.00 88.15 138 GLY T CA 1
ATOM 4672 C C . GLY H 1 442 ? 234.960 266.326 266.269 1.00 88.15 138 GLY T C 1
ATOM 4673 O O . GLY H 1 442 ? 234.704 266.191 267.473 1.00 88.15 138 GLY T O 1
ATOM 4674 N N . LEU H 1 443 ? 234.516 267.365 265.557 1.00 86.90 139 LEU T N 1
ATOM 4675 C CA . LEU H 1 443 ? 233.643 268.359 266.172 1.00 86.90 139 LEU T CA 1
ATOM 4676 C C . LEU H 1 443 ? 232.349 267.720 266.660 1.00 86.90 139 LEU T C 1
ATOM 4677 O O . LEU H 1 443 ? 231.876 268.016 267.765 1.00 86.90 139 LEU T O 1
ATOM 4682 N N . ALA H 1 444 ? 231.770 266.829 265.852 1.00 85.96 140 ALA T N 1
ATOM 4683 C CA . ALA H 1 444 ? 230.533 266.167 266.255 1.00 85.96 140 ALA T CA 1
ATOM 4684 C C . ALA H 1 444 ? 230.727 265.347 267.527 1.00 85.96 140 ALA T C 1
ATOM 4685 O O . ALA H 1 444 ? 229.898 265.405 268.447 1.00 85.96 140 ALA T O 1
ATOM 4687 N N . THR H 1 445 ? 231.821 264.583 267.606 1.00 93.32 141 THR T N 1
ATOM 4688 C CA . THR H 1 445 ? 232.000 263.729 268.781 1.00 93.32 141 THR T CA 1
ATOM 4689 C C . THR H 1 445 ? 232.274 264.555 270.039 1.00 93.32 141 THR T C 1
ATOM 4690 O O . THR H 1 445 ? 231.780 264.220 271.130 1.00 93.32 141 THR T O 1
ATOM 4694 N N . GLN H 1 446 ? 233.030 265.654 269.916 1.00 98.08 142 GLN T N 1
ATOM 4695 C CA . GLN H 1 446 ? 233.259 266.478 271.100 1.00 98.08 142 GLN T CA 1
ATOM 4696 C C . GLN H 1 446 ? 231.972 267.169 271.541 1.00 98.08 142 GLN T C 1
ATOM 4697 O O . GLN H 1 446 ? 231.725 267.326 272.746 1.00 98.08 142 GLN T O 1
ATOM 4703 N N . LEU H 1 447 ? 231.125 267.563 270.582 1.00 92.03 143 LEU T N 1
ATOM 4704 C CA . LEU H 1 447 ? 229.812 268.090 270.937 1.00 92.03 143 LEU T CA 1
ATOM 4705 C C . LEU H 1 447 ? 228.992 267.056 271.696 1.00 92.03 143 LEU T C 1
ATOM 4706 O O . LEU H 1 447 ? 228.309 267.389 272.671 1.00 92.03 143 LEU T O 1
ATOM 4711 N N . GLN H 1 448 ? 229.036 265.798 271.253 1.00 101.24 144 GLN T N 1
ATOM 4712 C CA . GLN H 1 448 ? 228.299 264.745 271.949 1.00 101.24 144 GLN T CA 1
ATOM 4713 C C . GLN H 1 448 ? 228.764 264.612 273.397 1.00 101.24 144 GLN T C 1
ATOM 4714 O O . GLN H 1 448 ? 227.944 264.553 274.327 1.00 101.24 144 GLN T O 1
ATOM 4720 N N . GLU H 1 449 ? 230.083 264.576 273.607 1.00 99.67 145 GLU T N 1
ATOM 4721 C CA . GLU H 1 449 ? 230.606 264.450 274.968 1.00 99.67 145 GLU T CA 1
ATOM 4722 C C . GLU H 1 449 ? 230.186 265.635 275.836 1.00 99.67 145 GLU T C 1
ATOM 4723 O O . GLU H 1 449 ? 229.808 265.466 277.010 1.00 99.67 145 GLU T O 1
ATOM 4729 N N . ARG H 1 450 ? 230.250 266.845 275.274 1.00 95.53 146 ARG T N 1
ATOM 4730 C CA . ARG H 1 450 ? 229.835 268.025 276.023 1.00 95.53 146 ARG T CA 1
ATOM 4731 C C . ARG H 1 450 ? 228.354 267.962 276.378 1.00 95.53 146 ARG T C 1
ATOM 4732 O O . ARG H 1 450 ? 227.951 268.383 277.469 1.00 95.53 146 ARG T O 1
ATOM 4740 N N . ASP H 1 451 ? 227.526 267.439 275.468 1.00 89.74 147 ASP T N 1
ATOM 4741 C CA . ASP H 1 451 ? 226.112 267.257 275.781 1.00 89.74 147 ASP T CA 1
ATOM 4742 C C . ASP H 1 451 ? 225.928 266.314 276.963 1.00 89.74 147 ASP T C 1
ATOM 4743 O O . ASP H 1 451 ? 225.116 266.581 277.861 1.00 89.74 147 ASP T O 1
ATOM 4748 N N . ARG H 1 452 ? 226.668 265.201 276.973 1.00 91.78 148 ARG T N 1
ATOM 4749 C CA . ARG H 1 452 ? 226.570 264.270 278.097 1.00 91.78 148 ARG T CA 1
ATOM 4750 C C . ARG H 1 452 ? 226.886 264.963 279.417 1.00 91.78 148 ARG T C 1
ATOM 4751 O O . ARG H 1 452 ? 226.122 264.862 280.389 1.00 91.78 148 ARG T O 1
ATOM 4759 N N . GLU H 1 453 ? 228.017 265.672 279.471 1.00 96.22 149 GLU T N 1
ATOM 4760 C CA . GLU H 1 453 ? 228.402 266.273 280.747 1.00 96.22 149 GLU T CA 1
ATOM 4761 C C . GLU H 1 453 ? 227.448 267.394 281.158 1.00 96.22 149 GLU T C 1
ATOM 4762 O O . GLU H 1 453 ? 227.168 267.559 282.354 1.00 96.22 149 GLU T O 1
ATOM 4768 N N . LEU H 1 454 ? 226.918 268.152 280.192 1.00 86.34 150 LEU T N 1
ATOM 4769 C CA . LEU H 1 454 ? 225.932 269.179 280.519 1.00 86.34 150 LEU T CA 1
ATOM 4770 C C . LEU H 1 454 ? 224.669 268.571 281.113 1.00 86.34 150 LEU T C 1
ATOM 4771 O O . LEU H 1 454 ? 224.123 269.092 282.096 1.00 86.34 150 LEU T O 1
ATOM 4776 N N . ARG H 1 455 ? 224.177 267.478 280.522 1.00 92.32 151 ARG T N 1
ATOM 4777 C CA . ARG H 1 455 ? 222.986 266.835 281.070 1.00 92.32 151 ARG T CA 1
ATOM 4778 C C . ARG H 1 455 ? 223.245 266.310 282.476 1.00 92.32 151 ARG T C 1
ATOM 4779 O O . ARG H 1 455 ? 222.390 266.439 283.365 1.00 92.32 151 ARG T O 1
ATOM 4787 N N . ARG H 1 456 ? 224.424 265.721 282.700 1.00 86.69 152 ARG T N 1
ATOM 4788 C CA . ARG H 1 456 ? 224.768 265.266 284.044 1.00 86.69 152 ARG T CA 1
ATOM 4789 C C . ARG H 1 456 ? 224.725 266.419 285.042 1.00 86.69 152 ARG T C 1
ATOM 4790 O O . ARG H 1 456 ? 224.128 266.303 286.122 1.00 86.69 152 ARG T O 1
ATOM 4798 N N . ALA H 1 457 ? 225.353 267.545 284.690 1.00 83.54 153 ALA T N 1
ATOM 4799 C CA . ALA H 1 457 ? 225.405 268.679 285.609 1.00 83.54 153 ALA T CA 1
ATOM 4800 C C . ALA H 1 457 ? 224.013 269.227 285.901 1.00 83.54 153 ALA T C 1
ATOM 4801 O O . ALA H 1 457 ? 223.688 269.538 287.057 1.00 83.54 153 ALA T O 1
ATOM 4803 N N . THR H 1 458 ? 223.178 269.361 284.867 1.00 75.84 154 THR T N 1
ATOM 4804 C CA . THR H 1 458 ? 221.836 269.898 285.070 1.00 75.84 154 THR T CA 1
ATOM 4805 C C . THR H 1 458 ? 221.013 268.987 285.972 1.00 75.84 154 THR T C 1
ATOM 4806 O O . THR H 1 458 ? 220.346 269.452 286.908 1.00 75.84 154 THR T O 1
ATOM 4810 N N . ALA H 1 459 ? 221.061 267.676 285.715 1.00 81.46 155 ALA T N 1
ATOM 4811 C CA . ALA H 1 459 ? 220.330 266.740 286.562 1.00 81.46 155 ALA T CA 1
ATOM 4812 C C . ALA H 1 459 ? 220.799 266.839 288.007 1.00 81.46 155 ALA T C 1
ATOM 4813 O O . ALA H 1 459 ? 219.978 266.894 288.935 1.00 81.46 155 ALA T O 1
ATOM 4815 N N . GLY H 1 460 ? 222.122 266.881 288.212 1.00 75.05 156 GLY T N 1
ATOM 4816 C CA . GLY H 1 460 ? 222.656 266.962 289.562 1.00 75.05 156 GLY T CA 1
ATOM 4817 C C . GLY H 1 460 ? 222.189 268.198 290.305 1.00 75.05 156 GLY T C 1
ATOM 4818 O O . GLY H 1 460 ? 221.775 268.119 291.469 1.00 75.05 156 GLY T O 1
ATOM 4819 N N . ALA H 1 461 ? 222.250 269.357 289.644 1.00 75.44 157 ALA T N 1
ATOM 4820 C CA . ALA H 1 461 ? 221.741 270.578 290.258 1.00 75.44 157 ALA T CA 1
ATOM 4821 C C . ALA H 1 461 ? 220.267 270.433 290.611 1.00 75.44 157 ALA T C 1
ATOM 4822 O O . ALA H 1 461 ? 219.819 270.910 291.665 1.00 75.44 157 ALA T O 1
ATOM 4824 N N . LEU H 1 462 ? 219.501 269.759 289.749 1.00 77.24 158 LEU T N 1
ATOM 4825 C CA . LEU H 1 462 ? 218.078 269.584 290.021 1.00 77.24 158 LEU T CA 1
ATOM 4826 C C . LEU H 1 462 ? 217.852 268.780 291.297 1.00 77.24 158 LEU T C 1
ATOM 4827 O O . LEU H 1 462 ? 217.058 269.181 292.160 1.00 77.24 158 LEU T O 1
ATOM 4832 N N . GLU H 1 463 ? 218.540 267.637 291.445 1.00 81.84 159 GLU T N 1
ATOM 4833 C CA . GLU H 1 463 ? 218.260 266.860 292.654 1.00 81.84 159 GLU T CA 1
ATOM 4834 C C . GLU H 1 463 ? 218.810 267.550 293.895 1.00 81.84 159 GLU T C 1
ATOM 4835 O O . GLU H 1 463 ? 218.236 267.402 294.978 1.00 81.84 159 GLU T O 1
ATOM 4841 N N . ARG H 1 464 ? 219.899 268.317 293.770 1.00 74.14 160 ARG T N 1
ATOM 4842 C CA . ARG H 1 464 ? 220.379 269.058 294.935 1.00 74.14 160 ARG T CA 1
ATOM 4843 C C . ARG H 1 464 ? 219.353 270.091 295.387 1.00 74.14 160 ARG T C 1
ATOM 4844 O O . ARG H 1 464 ? 219.071 270.218 296.587 1.00 74.14 160 ARG T O 1
ATOM 4852 N N . GLN H 1 465 ? 218.780 270.836 294.437 1.00 67.97 161 GLN T N 1
ATOM 4853 C CA . GLN H 1 465 ? 217.763 271.818 294.797 1.00 67.97 161 GLN T CA 1
ATOM 4854 C C . GLN H 1 465 ? 216.538 271.145 295.402 1.00 67.97 161 GLN T C 1
ATOM 4855 O O . GLN H 1 465 ? 215.956 271.652 296.370 1.00 67.97 161 GLN T O 1
ATOM 4861 N N . GLN H 1 466 ? 216.130 270.000 294.845 1.00 71.82 162 GLN T N 1
ATOM 4862 C CA . GLN H 1 466 ? 214.972 269.297 295.393 1.00 71.82 162 GLN T CA 1
ATOM 4863 C C . GLN H 1 466 ? 215.235 268.810 296.814 1.00 71.82 162 GLN T C 1
ATOM 4864 O O . GLN H 1 466 ? 214.355 268.905 297.678 1.00 71.82 162 GLN T O 1
ATOM 4870 N N . ARG H 1 467 ? 216.434 268.282 297.076 1.00 72.11 163 ARG T N 1
ATOM 4871 C CA . ARG H 1 467 ? 216.766 267.849 298.430 1.00 72.11 163 ARG T CA 1
ATOM 4872 C C . ARG H 1 467 ? 216.772 269.023 299.399 1.00 72.11 163 ARG T C 1
ATOM 4873 O O . ARG H 1 467 ? 216.290 268.904 300.533 1.00 72.11 163 ARG T O 1
ATOM 4881 N N . ALA H 1 468 ? 217.323 270.163 298.975 1.00 75.59 164 ALA T N 1
ATOM 4882 C CA . ALA H 1 468 ? 217.309 271.342 299.837 1.00 75.59 164 ALA T CA 1
ATOM 4883 C C . ALA H 1 468 ? 215.883 271.778 300.148 1.00 75.59 164 ALA T C 1
ATOM 4884 O O . ALA H 1 468 ? 215.559 272.104 301.299 1.00 75.59 164 ALA T O 1
ATOM 4886 N N . ALA H 1 469 ? 215.013 271.782 299.135 1.00 71.94 165 ALA T N 1
ATOM 4887 C CA . ALA H 1 469 ? 213.621 272.162 299.355 1.00 71.94 165 ALA T CA 1
ATOM 4888 C C . ALA H 1 469 ? 212.925 271.191 300.301 1.00 71.94 165 ALA T C 1
ATOM 4889 O O . ALA H 1 469 ? 212.148 271.607 301.169 1.00 71.94 165 ALA T O 1
ATOM 4891 N N . ASP H 1 470 ? 213.188 269.892 300.145 1.00 75.70 166 ASP T N 1
ATOM 4892 C CA . ASP H 1 470 ? 212.593 268.904 301.040 1.00 75.70 166 ASP T CA 1
ATOM 4893 C C . ASP H 1 470 ? 213.064 269.107 302.474 1.00 75.70 166 ASP T C 1
ATOM 4894 O O . ASP H 1 470 ? 212.274 268.989 303.418 1.00 75.70 166 ASP T O 1
ATOM 4899 N N . LEU H 1 471 ? 214.353 269.407 302.657 1.00 70.18 167 LEU T N 1
ATOM 4900 C CA . LEU H 1 471 ? 214.859 269.688 303.997 1.00 70.18 167 LEU T CA 1
ATOM 4901 C C . LEU H 1 471 ? 214.195 270.925 304.587 1.00 70.18 167 LEU T C 1
ATOM 4902 O O . LEU H 1 471 ? 213.871 270.955 305.780 1.00 70.18 167 LEU T O 1
ATOM 4907 N N . ALA H 1 472 ? 213.990 271.959 303.767 1.00 70.90 168 ALA T N 1
ATOM 4908 C CA . ALA H 1 472 ? 213.344 273.172 304.257 1.00 70.90 168 ALA T CA 1
ATOM 4909 C C . ALA H 1 472 ? 211.913 272.910 304.710 1.00 70.90 168 ALA T C 1
ATOM 4910 O O . ALA H 1 472 ? 211.403 273.612 305.590 1.00 70.90 168 ALA T O 1
ATOM 4912 N N . ALA H 1 473 ? 211.252 271.914 304.126 1.00 58.72 169 ALA T N 1
ATOM 4913 C CA . ALA H 1 473 ? 209.873 271.595 304.478 1.00 58.72 169 ALA T CA 1
ATOM 4914 C C . ALA H 1 473 ? 209.768 271.108 305.919 1.00 58.72 169 ALA T C 1
ATOM 4915 O O . ALA H 1 473 ? 209.168 271.772 306.764 1.00 58.72 169 ALA T O 1
ATOM 4917 N N . ALA I 1 337 ? 242.091 281.779 226.788 1.00 61.68 33 ALA U N 1
ATOM 4918 C CA . ALA I 1 337 ? 242.316 280.750 227.796 1.00 61.68 33 ALA U CA 1
ATOM 4919 C C . ALA I 1 337 ? 242.991 281.337 229.031 1.00 61.68 33 ALA U C 1
ATOM 4920 O O . ALA I 1 337 ? 242.957 280.745 230.110 1.00 61.68 33 ALA U O 1
ATOM 4922 N N . ALA I 1 338 ? 243.610 282.506 228.861 1.00 81.50 34 ALA U N 1
ATOM 4923 C CA . ALA I 1 338 ? 244.278 283.160 229.981 1.00 81.50 34 ALA U CA 1
ATOM 4924 C C . ALA I 1 338 ? 243.277 283.626 231.031 1.00 81.50 34 ALA U C 1
ATOM 4925 O O . ALA I 1 338 ? 243.561 283.575 232.234 1.00 81.50 34 ALA U O 1
ATOM 4927 N N . SER I 1 339 ? 242.103 284.090 230.594 1.00 98.07 35 SER U N 1
ATOM 4928 C CA . SER I 1 339 ? 241.088 284.550 231.537 1.00 98.07 35 SER U CA 1
ATOM 4929 C C . SER I 1 339 ? 240.633 283.430 232.462 1.00 98.07 35 SER U C 1
ATOM 4930 O O . SER I 1 339 ? 240.265 283.687 233.613 1.00 98.07 35 SER U O 1
ATOM 4933 N N . ARG I 1 340 ? 240.650 282.185 231.981 1.00 104.11 36 ARG U N 1
ATOM 4934 C CA . ARG I 1 340 ? 240.295 281.058 232.838 1.00 104.11 36 ARG U CA 1
ATOM 4935 C C . ARG I 1 340 ? 241.288 280.910 233.984 1.00 104.11 36 ARG U C 1
ATOM 4936 O O . ARG I 1 340 ? 240.894 280.713 235.140 1.00 104.11 36 ARG U O 1
ATOM 4944 N N . LEU I 1 341 ? 242.584 281.028 233.687 1.00 96.74 37 LEU U N 1
ATOM 4945 C CA . LEU I 1 341 ? 243.586 280.978 234.744 1.00 96.74 37 LEU U CA 1
ATOM 4946 C C . LEU I 1 341 ? 243.504 282.198 235.652 1.00 96.74 37 LEU U C 1
ATOM 4947 O O . LEU I 1 341 ? 243.787 282.095 236.850 1.00 96.74 37 LEU U O 1
ATOM 4952 N N . VAL I 1 342 ? 243.118 283.355 235.109 1.00 100.58 38 VAL U N 1
ATOM 4953 C CA . VAL I 1 342 ? 242.918 284.537 235.946 1.00 100.58 38 VAL U CA 1
ATOM 4954 C C . VAL I 1 342 ? 241.790 284.292 236.943 1.00 100.58 38 VAL U C 1
ATOM 4955 O O . VAL I 1 342 ? 241.902 284.613 238.133 1.00 100.58 38 VAL U O 1
ATOM 4959 N N . ARG I 1 343 ? 240.685 283.718 236.468 1.00 111.09 39 ARG U N 1
ATOM 4960 C CA . ARG I 1 343 ? 239.586 283.382 237.366 1.00 111.09 39 ARG U CA 1
ATOM 4961 C C . ARG I 1 343 ? 240.023 282.352 238.398 1.00 111.09 39 ARG U C 1
ATOM 4962 O O . ARG I 1 343 ? 239.640 282.433 239.572 1.00 111.09 39 ARG U O 1
ATOM 4970 N N . LEU I 1 344 ? 240.833 281.378 237.980 1.00 108.70 40 LEU U N 1
ATOM 4971 C CA . LEU I 1 344 ? 241.325 280.371 238.916 1.00 108.70 40 LEU U CA 1
ATOM 4972 C C . LEU I 1 344 ? 242.172 281.000 240.017 1.00 108.70 40 LEU U C 1
ATOM 4973 O O . LEU I 1 344 ? 242.018 280.670 241.198 1.00 108.70 40 LEU U O 1
ATOM 4978 N N . ILE I 1 345 ? 243.080 281.908 239.649 1.00 102.77 41 ILE U N 1
ATOM 4979 C CA . ILE I 1 345 ? 243.963 282.500 240.652 1.00 102.77 41 ILE U CA 1
ATOM 4980 C C . ILE I 1 345 ? 243.188 283.441 241.569 1.00 102.77 41 ILE U C 1
ATOM 4981 O O . ILE I 1 345 ? 243.465 283.514 242.772 1.00 102.77 41 ILE U O 1
ATOM 4986 N N . ILE I 1 346 ? 242.214 284.181 241.029 1.00 103.54 42 ILE U N 1
ATOM 4987 C CA . ILE I 1 346 ? 241.434 285.058 241.896 1.00 103.54 42 ILE U CA 1
ATOM 4988 C C . ILE I 1 346 ? 240.454 284.265 242.750 1.00 103.54 42 ILE U C 1
ATOM 4989 O O . ILE I 1 346 ? 239.957 284.782 243.757 1.00 103.54 42 ILE U O 1
ATOM 4994 N N . ASN I 1 347 ? 240.158 283.018 242.371 1.00 116.85 43 ASN U N 1
ATOM 4995 C CA . ASN I 1 347 ? 239.298 282.179 243.199 1.00 116.85 43 ASN U CA 1
ATOM 4996 C C . ASN I 1 347 ? 239.951 281.876 244.543 1.00 116.85 43 ASN U C 1
ATOM 4997 O O . ASN I 1 347 ? 239.290 281.919 245.587 1.00 116.85 43 ASN U O 1
ATOM 5002 N N . MET I 1 348 ? 241.246 281.575 244.539 1.00 88.18 44 MET U N 1
ATOM 5003 C CA . MET I 1 348 ? 241.956 281.261 245.775 1.00 88.18 44 MET U CA 1
ATOM 5004 C C . MET I 1 348 ? 242.417 282.527 246.489 1.00 88.18 44 MET U C 1
ATOM 5005 O O . MET I 1 348 ? 243.046 282.460 247.544 1.00 88.18 44 MET U O 1
ATOM 5010 N N . ASP I 1 356 ? 251.428 278.459 243.643 1.00 87.52 52 ASP U N 1
ATOM 5011 C CA . ASP I 1 356 ? 251.874 277.302 242.877 1.00 87.52 52 ASP U CA 1
ATOM 5012 C C . ASP I 1 356 ? 251.400 277.395 241.432 1.00 87.52 52 ASP U C 1
ATOM 5013 O O . ASP I 1 356 ? 252.097 276.972 240.510 1.00 87.52 52 ASP U O 1
ATOM 5018 N N . ILE I 1 357 ? 250.200 277.949 241.246 1.00 107.35 53 ILE U N 1
ATOM 5019 C CA . ILE I 1 357 ? 249.641 278.082 239.904 1.00 107.35 53 ILE U CA 1
ATOM 5020 C C . ILE I 1 357 ? 250.481 279.036 239.063 1.00 107.35 53 ILE U C 1
ATOM 5021 O O . ILE I 1 357 ? 250.750 278.774 237.884 1.00 107.35 53 ILE U O 1
ATOM 5026 N N . ASN I 1 358 ? 250.912 280.154 239.655 1.00 107.96 54 ASN U N 1
ATOM 5027 C CA . ASN I 1 358 ? 251.684 281.140 238.905 1.00 107.96 54 ASN U CA 1
ATOM 5028 C C . ASN I 1 358 ? 253.004 280.559 238.418 1.00 107.96 54 ASN U C 1
ATOM 5029 O O . ASN I 1 358 ? 253.395 280.770 237.264 1.00 107.96 54 ASN U O 1
ATOM 5034 N N . ASP I 1 359 ? 253.702 279.818 239.281 1.00 109.25 55 ASP U N 1
ATOM 5035 C CA . ASP I 1 359 ? 254.981 279.236 238.888 1.00 109.25 55 ASP U CA 1
ATOM 5036 C C . ASP I 1 359 ? 254.805 278.271 237.723 1.00 109.25 55 ASP U C 1
ATOM 5037 O O . ASP I 1 359 ? 255.565 278.310 236.750 1.00 109.25 55 ASP U O 1
ATOM 5042 N N . THR I 1 360 ? 253.789 277.410 237.797 1.00 95.55 56 THR U N 1
ATOM 5043 C CA . THR I 1 360 ? 253.577 276.422 236.744 1.00 95.55 56 THR U CA 1
ATOM 5044 C C . THR I 1 360 ? 253.178 277.086 235.431 1.00 95.55 56 THR U C 1
ATOM 5045 O O . THR I 1 360 ? 253.686 276.723 234.361 1.00 95.55 56 THR U O 1
ATOM 5049 N N . VAL I 1 361 ? 252.268 278.063 235.486 1.00 95.49 57 VAL U N 1
ATOM 5050 C CA . VAL I 1 361 ? 251.822 278.701 234.251 1.00 95.49 57 VAL U CA 1
ATOM 5051 C C . VAL I 1 361 ? 252.956 279.503 233.625 1.00 95.49 57 VAL U C 1
ATOM 5052 O O . VAL I 1 361 ? 253.099 279.539 232.397 1.00 95.49 57 VAL U O 1
ATOM 5056 N N . ARG I 1 362 ? 253.794 280.143 234.447 1.00 105.50 58 ARG U N 1
ATOM 5057 C CA . ARG I 1 362 ? 254.923 280.884 233.899 1.00 105.50 58 ARG U CA 1
ATOM 5058 C C . ARG I 1 362 ? 255.983 279.950 233.332 1.00 105.50 58 ARG U C 1
ATOM 5059 O O . ARG I 1 362 ? 256.603 280.268 232.311 1.00 105.50 58 ARG U O 1
ATOM 5067 N N . SER I 1 363 ? 256.206 278.801 233.976 1.00 109.31 59 SER U N 1
ATOM 5068 C CA . SER I 1 363 ? 257.177 277.843 233.463 1.00 109.31 59 SER U CA 1
ATOM 5069 C C . SER I 1 363 ? 256.723 277.253 232.135 1.00 109.31 59 SER U C 1
ATOM 5070 O O . SER I 1 363 ? 257.536 277.069 231.222 1.00 109.31 59 SER U O 1
ATOM 5073 N N . TYR I 1 364 ? 255.429 276.946 232.004 1.00 100.81 60 TYR U N 1
ATOM 5074 C CA . TYR I 1 364 ? 254.946 276.418 230.732 1.00 100.81 60 TYR U CA 1
ATOM 5075 C C . TYR I 1 364 ? 254.841 277.507 229.671 1.00 100.81 60 TYR U C 1
ATOM 5076 O O . TYR I 1 364 ? 254.943 277.213 228.474 1.00 100.81 60 TYR U O 1
ATOM 5085 N N . LEU I 1 365 ? 254.640 278.761 230.084 1.00 82.69 61 LEU U N 1
ATOM 5086 C CA . LEU I 1 365 ? 254.512 279.847 229.118 1.00 82.69 61 LEU U CA 1
ATOM 5087 C C . LEU I 1 365 ? 255.770 279.978 228.272 1.00 82.69 61 LEU U C 1
ATOM 5088 O O . LEU I 1 365 ? 255.692 280.208 227.060 1.00 82.69 61 LEU U O 1
ATOM 5093 N N . ASP I 1 366 ? 256.936 279.834 228.892 1.00 90.92 62 ASP U N 1
ATOM 5094 C CA . ASP I 1 366 ? 258.198 279.831 228.167 1.00 90.92 62 ASP U CA 1
ATOM 5095 C C . ASP I 1 366 ? 258.380 278.516 227.414 1.00 90.92 62 ASP U C 1
ATOM 5096 O O . ASP I 1 366 ? 257.577 278.165 226.549 1.00 90.92 62 ASP U O 1
ATOM 5101 N N . ARG I 1 407 ? 257.825 283.208 213.218 1.00 128.75 103 ARG U N 1
ATOM 5102 C CA . ARG I 1 407 ? 257.571 283.394 214.642 1.00 128.75 103 ARG U CA 1
ATOM 5103 C C . ARG I 1 407 ? 258.843 283.853 215.352 1.00 128.75 103 ARG U C 1
ATOM 5104 O O . ARG I 1 407 ? 258.821 284.177 216.537 1.00 128.75 103 ARG U O 1
ATOM 5112 N N . GLN I 1 408 ? 259.953 283.886 214.611 1.00 133.01 104 GLN U N 1
ATOM 5113 C CA . GLN I 1 408 ? 261.234 284.263 215.205 1.00 133.01 104 GLN U CA 1
ATOM 5114 C C . GLN I 1 408 ? 261.239 285.726 215.637 1.00 133.01 104 GLN U C 1
ATOM 5115 O O . GLN I 1 408 ? 261.621 286.048 216.768 1.00 133.01 104 GLN U O 1
ATOM 5121 N N . ALA I 1 409 ? 260.822 286.629 214.746 1.00 127.42 105 ALA U N 1
ATOM 5122 C CA . ALA I 1 409 ? 260.776 288.044 215.101 1.00 127.42 105 ALA U CA 1
ATOM 5123 C C . ALA I 1 409 ? 259.774 288.300 216.219 1.00 127.42 105 ALA U C 1
ATOM 5124 O O . ALA I 1 409 ? 260.052 289.064 217.154 1.00 127.42 105 ALA U O 1
ATOM 5126 N N . PHE I 1 410 ? 258.601 287.668 216.138 1.00 139.38 106 PHE U N 1
ATOM 5127 C CA . PHE I 1 410 ? 257.584 287.848 217.168 1.00 139.38 106 PHE U CA 1
ATOM 5128 C C . PHE I 1 410 ? 258.092 287.375 218.524 1.00 139.38 106 PHE U C 1
ATOM 5129 O O . PHE I 1 410 ? 257.940 288.073 219.535 1.00 139.38 106 PHE U O 1
ATOM 5137 N N . ARG I 1 411 ? 258.705 286.189 218.564 1.00 141.15 107 ARG U N 1
ATOM 5138 C CA . ARG I 1 411 ? 259.200 285.670 219.833 1.00 141.15 107 ARG U CA 1
ATOM 5139 C C . ARG I 1 411 ? 260.342 286.526 220.365 1.00 141.15 107 ARG U C 1
ATOM 5140 O O . ARG I 1 411 ? 260.431 286.758 221.573 1.00 141.15 107 ARG U O 1
ATOM 5148 N N . THR I 1 412 ? 261.207 287.028 219.480 1.00 133.68 108 THR U N 1
ATOM 5149 C CA . THR I 1 412 ? 262.285 287.906 219.924 1.00 133.68 108 THR U CA 1
ATOM 5150 C C . THR I 1 412 ? 261.728 289.166 220.576 1.00 133.68 108 THR U C 1
ATOM 5151 O O . THR I 1 412 ? 262.147 289.552 221.675 1.00 133.68 108 THR U O 1
ATOM 5155 N N . ALA I 1 413 ? 260.761 289.809 219.916 1.00 136.49 109 ALA U N 1
ATOM 5156 C CA . ALA I 1 413 ? 260.181 291.031 220.465 1.00 136.49 109 ALA U CA 1
ATOM 5157 C C . ALA I 1 413 ? 259.473 290.766 221.788 1.00 136.49 109 ALA U C 1
ATOM 5158 O O . ALA I 1 413 ? 259.618 291.538 222.745 1.00 136.49 109 ALA U O 1
ATOM 5160 N N . VAL I 1 414 ? 258.709 289.674 221.866 1.00 128.52 110 VAL U N 1
ATOM 5161 C CA . VAL I 1 414 ? 257.965 289.382 223.087 1.00 128.52 110 VAL U CA 1
ATOM 5162 C C . VAL I 1 414 ? 258.915 289.055 224.233 1.00 128.52 110 VAL U C 1
ATOM 5163 O O . VAL I 1 414 ? 258.689 289.465 225.379 1.00 128.52 110 VAL U O 1
ATOM 5167 N N . VAL I 1 415 ? 259.991 288.316 223.949 1.00 136.06 111 VAL U N 1
ATOM 5168 C CA . VAL I 1 415 ? 260.977 288.015 224.981 1.00 136.06 111 VAL U CA 1
ATOM 5169 C C . VAL I 1 415 ? 261.651 289.293 225.462 1.00 136.06 111 VAL U C 1
ATOM 5170 O O . VAL I 1 415 ? 261.880 289.474 226.664 1.00 136.06 111 VAL U O 1
ATOM 5174 N N . ASN I 1 416 ? 261.966 290.206 224.541 1.00 140.74 112 ASN U N 1
ATOM 5175 C CA . ASN I 1 416 ? 262.543 291.484 224.948 1.00 140.74 112 ASN U CA 1
ATOM 5176 C C . ASN I 1 416 ? 261.590 292.249 225.862 1.00 140.74 112 ASN U C 1
ATOM 5177 O O . ASN I 1 416 ? 261.999 292.782 226.905 1.00 140.74 112 ASN U O 1
ATOM 5182 N N . ASN I 1 417 ? 260.308 292.299 225.492 1.00 136.47 113 ASN U N 1
ATOM 5183 C CA . ASN I 1 417 ? 259.332 293.029 226.297 1.00 136.47 113 ASN U CA 1
ATOM 5184 C C . ASN I 1 417 ? 259.190 292.418 227.687 1.00 136.47 113 ASN U C 1
ATOM 5185 O O . ASN I 1 417 ? 259.191 293.135 228.697 1.00 136.47 113 ASN U O 1
ATOM 5190 N N . ILE I 1 418 ? 259.065 291.090 227.761 1.00 131.60 114 ILE U N 1
ATOM 5191 C CA . ILE I 1 418 ? 258.884 290.454 229.061 1.00 131.60 114 ILE U CA 1
ATOM 5192 C C . ILE I 1 418 ? 260.140 290.593 229.910 1.00 131.60 114 ILE U C 1
ATOM 5193 O O . ILE I 1 418 ? 260.052 290.745 231.134 1.00 131.60 114 ILE U O 1
ATOM 5198 N N . ASN I 1 419 ? 261.324 290.554 229.292 1.00 135.03 115 ASN U N 1
ATOM 5199 C CA . ASN I 1 419 ? 262.553 290.745 230.052 1.00 135.03 115 ASN U CA 1
ATOM 5200 C C . ASN I 1 419 ? 262.636 292.153 230.624 1.00 135.03 115 ASN U C 1
ATOM 5201 O O . ASN I 1 419 ? 263.023 292.332 231.785 1.00 135.03 115 ASN U O 1
ATOM 5206 N N . GLY I 1 420 ? 262.267 293.163 229.834 1.00 142.62 116 GLY U N 1
ATOM 5207 C CA . GLY I 1 420 ? 262.225 294.516 230.369 1.00 142.62 116 GLY U CA 1
ATOM 5208 C C . GLY I 1 420 ? 261.232 294.657 231.509 1.00 142.62 116 GLY U C 1
ATOM 5209 O O . GLY I 1 420 ? 261.521 295.295 232.530 1.00 142.62 116 GLY U O 1
ATOM 5210 N N . VAL I 1 421 ? 260.051 294.052 231.353 1.00 137.32 117 VAL U N 1
ATOM 5211 C CA . VAL I 1 421 ? 259.033 294.116 232.399 1.00 137.32 117 VAL U CA 1
ATOM 5212 C C . VAL I 1 421 ? 259.550 293.478 233.683 1.00 137.32 117 VAL U C 1
ATOM 5213 O O . VAL I 1 421 ? 259.394 294.029 234.780 1.00 137.32 117 VAL U O 1
ATOM 5217 N N . LEU I 1 422 ? 260.178 292.307 233.567 1.00 129.30 118 LEU U N 1
ATOM 5218 C CA . LEU I 1 422 ? 260.662 291.630 234.762 1.00 129.30 118 LEU U CA 1
ATOM 5219 C C . LEU I 1 422 ? 261.819 292.388 235.399 1.00 129.30 118 LEU U C 1
ATOM 5220 O O . LEU I 1 422 ? 261.944 292.414 236.627 1.00 129.30 118 LEU U O 1
ATOM 5225 N N . GLU I 1 423 ? 262.680 293.008 234.587 1.00 121.44 119 GLU U N 1
ATOM 5226 C CA . GLU I 1 423 ? 263.758 293.823 235.142 1.00 121.44 119 GLU U CA 1
ATOM 5227 C C . GLU I 1 423 ? 263.200 294.980 235.960 1.00 121.44 119 GLU U C 1
ATOM 5228 O O . GLU I 1 423 ? 263.652 295.241 237.085 1.00 121.44 119 GLU U 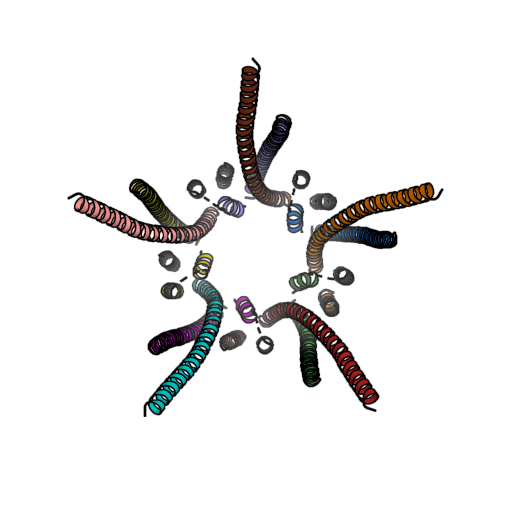O 1
ATOM 5234 N N . GLY I 1 424 ? 262.206 295.683 235.412 1.00 119.39 120 GLY U N 1
ATOM 5235 C CA . GLY I 1 424 ? 261.583 296.762 236.164 1.00 119.39 120 GLY U CA 1
ATOM 5236 C C . GLY I 1 424 ? 260.916 296.277 237.438 1.00 119.39 120 GLY U C 1
ATOM 5237 O O . GLY I 1 424 ? 261.037 296.904 238.497 1.00 119.39 120 GLY U O 1
ATOM 5238 N N . TYR I 1 425 ? 260.208 295.147 237.355 1.00 110.77 121 TYR U N 1
ATOM 5239 C CA . TYR I 1 425 ? 259.521 294.612 238.525 1.00 110.77 121 TYR U CA 1
ATOM 5240 C C . TYR I 1 425 ? 260.515 294.203 239.607 1.00 110.77 121 TYR U C 1
ATOM 5241 O O . TYR I 1 425 ? 260.276 294.429 240.798 1.00 110.77 121 TYR U O 1
ATOM 5250 N N . ILE I 1 426 ? 261.642 293.609 239.207 1.00 108.65 122 ILE U N 1
ATOM 5251 C CA . ILE I 1 426 ? 262.676 293.220 240.160 1.00 108.65 122 ILE U CA 1
ATOM 5252 C C . ILE I 1 426 ? 263.303 294.448 240.807 1.00 108.65 122 ILE U C 1
ATOM 5253 O O . ILE I 1 426 ? 263.594 294.451 242.009 1.00 108.65 122 ILE U O 1
ATOM 5258 N N . ASN I 1 427 ? 263.535 295.505 240.024 1.00 102.49 123 ASN U N 1
ATOM 5259 C CA . ASN I 1 427 ? 264.059 296.737 240.607 1.00 102.49 123 ASN U CA 1
ATOM 5260 C C . ASN I 1 427 ? 263.095 297.304 241.643 1.00 102.49 123 ASN U C 1
ATOM 5261 O O . ASN I 1 427 ? 263.513 297.736 242.727 1.00 102.49 123 ASN U O 1
ATOM 5266 N N . ASN I 1 428 ? 261.797 297.300 241.331 1.00 102.52 124 ASN U N 1
ATOM 5267 C CA . ASN I 1 428 ? 260.810 297.789 242.291 1.00 102.52 124 ASN U CA 1
ATOM 5268 C C . ASN I 1 428 ? 260.774 296.917 243.544 1.00 102.52 124 ASN U C 1
ATOM 5269 O O . ASN I 1 428 ? 260.636 297.426 244.664 1.00 102.52 124 ASN U O 1
ATOM 5274 N N . LEU I 1 429 ? 260.895 295.598 243.375 1.00 106.79 125 LEU U N 1
ATOM 5275 C CA . LEU I 1 429 ? 260.934 294.708 244.532 1.00 106.79 125 LEU U CA 1
ATOM 5276 C C . LEU I 1 429 ? 262.157 294.983 245.399 1.00 106.79 125 LEU U C 1
ATOM 5277 O O . LEU I 1 429 ? 262.071 294.952 246.632 1.00 106.79 125 LEU U O 1
ATOM 5282 N N . PHE I 1 430 ? 263.308 295.238 244.775 1.00 99.54 126 PHE U N 1
ATOM 5283 C CA . PHE I 1 430 ? 264.505 295.575 245.540 1.00 99.54 126 PHE U CA 1
ATOM 5284 C C . PHE I 1 430 ? 264.320 296.882 246.300 1.00 99.54 126 PHE U C 1
ATOM 5285 O O . PHE I 1 430 ? 264.782 297.022 247.442 1.00 99.54 126 PHE U O 1
ATOM 5293 N N . GLY I 1 431 ? 263.656 297.857 245.677 1.00 93.91 127 GLY U N 1
ATOM 5294 C CA . GLY I 1 431 ? 263.319 299.077 246.396 1.00 93.91 127 GLY U CA 1
ATOM 5295 C C . GLY I 1 431 ? 262.430 298.810 247.597 1.00 93.91 127 GLY U C 1
ATOM 5296 O O . GLY I 1 431 ? 262.628 299.383 248.673 1.00 93.91 127 GLY U O 1
ATOM 5297 N N . THR I 1 432 ? 261.443 297.928 247.432 1.00 93.96 128 THR U N 1
ATOM 5298 C CA . THR I 1 432 ? 260.599 297.545 248.560 1.00 93.96 128 THR U CA 1
ATOM 5299 C C . THR I 1 432 ? 261.426 296.898 249.666 1.00 93.96 128 THR U C 1
ATOM 5300 O O . THR I 1 432 ? 261.209 297.163 250.857 1.00 93.96 128 THR U O 1
ATOM 5304 N N . ILE I 1 433 ? 262.377 296.044 249.283 1.00 103.24 129 ILE U N 1
ATOM 5305 C CA . ILE I 1 433 ? 263.225 295.365 250.260 1.00 103.24 129 ILE U CA 1
ATOM 5306 C C . ILE I 1 433 ? 264.034 296.377 251.057 1.00 103.24 129 ILE U C 1
ATOM 5307 O O . ILE I 1 433 ? 264.120 296.297 252.287 1.00 103.24 129 ILE U O 1
ATOM 5312 N N . GLU I 1 434 ? 264.652 297.340 250.370 1.00 102.95 130 GLU U N 1
ATOM 5313 C CA . GLU I 1 434 ? 265.461 298.316 251.095 1.00 102.95 130 GLU U CA 1
ATOM 5314 C C . GLU I 1 434 ? 264.589 299.197 251.984 1.00 102.95 130 GLU U C 1
ATOM 5315 O O . GLU I 1 434 ? 264.993 299.552 253.100 1.00 102.95 130 GLU U O 1
ATOM 5321 N N . ARG I 1 435 ? 263.380 299.537 251.523 1.00 102.69 131 ARG U N 1
ATOM 5322 C CA . ARG I 1 435 ? 262.460 300.306 252.358 1.00 102.69 131 ARG U CA 1
ATOM 5323 C C . ARG I 1 435 ? 262.140 299.564 253.651 1.00 102.69 131 ARG U C 1
ATOM 5324 O O . ARG I 1 435 ? 262.283 300.112 254.753 1.00 102.69 131 ARG U O 1
ATOM 5332 N N . LEU I 1 436 ? 261.709 298.306 253.535 1.00 98.31 132 LEU U N 1
ATOM 5333 C CA . LEU I 1 436 ? 261.352 297.559 254.735 1.00 98.31 132 LEU U CA 1
ATOM 5334 C C . LEU I 1 436 ? 262.567 297.304 255.620 1.00 98.31 132 LEU U C 1
ATOM 5335 O O . LEU I 1 436 ? 262.442 297.281 256.849 1.00 98.31 132 LEU U O 1
ATOM 5340 N N . ARG I 1 437 ? 263.749 297.132 255.024 1.00 96.16 133 ARG U N 1
ATOM 5341 C CA . ARG I 1 437 ? 264.946 296.885 255.820 1.00 96.16 133 ARG U CA 1
ATOM 5342 C C . ARG I 1 437 ? 265.328 298.112 256.639 1.00 96.16 133 ARG U C 1
ATOM 5343 O O . ARG I 1 437 ? 265.654 297.999 257.827 1.00 96.16 133 ARG U O 1
ATOM 5351 N N . GLU I 1 438 ? 265.297 299.297 256.023 1.00 112.54 134 GLU U N 1
ATOM 5352 C CA . GLU I 1 438 ? 265.602 300.501 256.789 1.00 112.54 134 GLU U CA 1
ATOM 5353 C C . GLU I 1 438 ? 264.537 300.756 257.850 1.00 112.54 134 GLU U C 1
ATOM 5354 O O . GLU I 1 438 ? 264.852 301.216 258.956 1.00 112.54 134 GLU U O 1
ATOM 5360 N N . THR I 1 439 ? 263.273 300.440 257.545 1.00 107.59 135 THR U N 1
ATOM 5361 C CA . THR I 1 439 ? 262.225 300.566 258.553 1.00 107.59 135 THR U CA 1
ATOM 5362 C C . THR I 1 439 ? 262.502 299.660 259.748 1.00 107.59 135 THR U C 1
ATOM 5363 O O . THR I 1 439 ? 262.390 300.083 260.906 1.00 107.59 135 THR U O 1
ATOM 5367 N N . ASN I 1 440 ? 262.874 298.404 259.481 1.00 94.38 136 ASN U N 1
ATOM 5368 C CA . ASN I 1 440 ? 263.173 297.469 260.561 1.00 94.38 136 ASN U CA 1
ATOM 5369 C C . ASN I 1 440 ? 264.371 297.932 261.378 1.00 94.38 136 ASN U C 1
ATOM 5370 O O . ASN I 1 440 ? 264.367 297.831 262.611 1.00 94.38 136 ASN U O 1
ATOM 5375 N N . ALA I 1 441 ? 265.409 298.437 260.708 1.00 104.73 137 ALA U N 1
ATOM 5376 C CA . ALA I 1 441 ? 266.583 298.926 261.424 1.00 104.73 137 ALA U CA 1
ATOM 5377 C C . ALA I 1 441 ? 266.218 300.085 262.345 1.00 104.73 137 ALA U C 1
ATOM 5378 O O . ALA I 1 441 ? 266.630 300.122 263.512 1.00 104.73 137 ALA U O 1
ATOM 5380 N N . GLY I 1 442 ? 265.435 301.039 261.836 1.00 113.06 138 GLY U N 1
ATOM 5381 C CA . GLY I 1 442 ? 265.025 302.160 262.667 1.00 113.06 138 GLY U CA 1
ATOM 5382 C C . GLY I 1 442 ? 264.181 301.733 263.852 1.00 113.06 138 GLY U C 1
ATOM 5383 O O . GLY I 1 442 ? 264.371 302.219 264.972 1.00 113.06 138 GLY U O 1
ATOM 5384 N N . LEU I 1 443 ? 263.236 300.817 263.624 1.00 112.47 139 LEU U N 1
ATOM 5385 C CA . LEU I 1 443 ? 262.395 300.345 264.719 1.00 112.47 139 LEU U CA 1
ATOM 5386 C C . LEU I 1 443 ? 263.219 299.621 265.776 1.00 112.47 139 LEU U C 1
ATOM 5387 O O . LEU I 1 443 ? 262.998 299.805 266.978 1.00 112.47 139 LEU U O 1
ATOM 5392 N N . ALA I 1 444 ? 264.178 298.796 265.348 1.00 116.76 140 ALA U N 1
ATOM 5393 C CA . ALA I 1 444 ? 265.035 298.105 266.306 1.00 116.76 140 ALA U CA 1
ATOM 5394 C C . ALA I 1 444 ? 265.873 299.091 267.111 1.00 116.76 140 ALA U C 1
ATOM 5395 O O . ALA I 1 444 ? 266.033 298.933 268.328 1.00 116.76 140 ALA U O 1
ATOM 5397 N N . THR I 1 445 ? 266.425 300.112 266.447 1.00 122.51 141 THR U N 1
ATOM 5398 C CA . THR I 1 445 ? 267.213 301.112 267.162 1.00 122.51 141 THR U CA 1
ATOM 5399 C C . THR I 1 445 ? 266.363 301.849 268.189 1.00 122.51 141 THR U C 1
ATOM 5400 O O . THR I 1 445 ? 266.803 302.079 269.325 1.00 122.51 141 THR U O 1
ATOM 5404 N N . GLN I 1 446 ? 265.139 302.223 267.808 1.00 122.65 142 GLN U N 1
ATOM 5405 C CA . GLN I 1 446 ? 264.233 302.853 268.761 1.00 122.65 142 GLN U CA 1
ATOM 5406 C C . GLN I 1 446 ? 263.938 301.920 269.927 1.00 122.65 142 GLN U C 1
ATOM 5407 O O . GLN I 1 446 ? 263.867 302.360 271.080 1.00 122.65 142 GLN U O 1
ATOM 5413 N N . LEU I 1 447 ? 263.763 300.627 269.645 1.00 122.86 143 LEU U N 1
ATOM 5414 C CA . LEU I 1 447 ? 263.495 299.661 270.706 1.00 122.86 143 LEU U CA 1
ATOM 5415 C C . LEU I 1 447 ? 264.645 299.604 271.703 1.00 122.86 143 LEU U C 1
ATOM 5416 O O . LEU I 1 447 ? 264.428 299.642 272.919 1.00 122.86 143 LEU U O 1
ATOM 5421 N N . GLN I 1 448 ? 265.881 299.504 271.206 1.00 132.24 144 GLN U N 1
ATOM 5422 C CA . GLN I 1 448 ? 267.024 299.446 272.115 1.00 132.24 144 GLN U CA 1
ATOM 5423 C C . GLN I 1 448 ? 267.171 300.736 272.915 1.00 132.24 144 GLN U C 1
ATOM 5424 O O . GLN I 1 448 ? 267.422 300.694 274.126 1.00 132.24 144 GLN U O 1
ATOM 5430 N N . GLU I 1 449 ? 267.018 301.891 272.261 1.00 138.08 145 GLU U N 1
ATOM 5431 C CA . GLU I 1 449 ? 267.170 303.161 272.968 1.00 138.08 145 GLU U CA 1
ATOM 5432 C C . GLU I 1 449 ? 266.105 303.323 274.047 1.00 138.08 145 GLU U C 1
ATOM 5433 O O . GLU I 1 449 ? 266.398 303.752 275.170 1.00 138.08 145 GLU U O 1
ATOM 5439 N N . ARG I 1 450 ? 264.862 302.967 273.728 1.00 135.28 146 ARG U N 1
ATOM 5440 C CA . ARG I 1 450 ? 263.773 303.069 274.690 1.00 135.28 146 ARG U CA 1
ATOM 5441 C C . ARG I 1 450 ? 263.915 302.059 275.823 1.00 135.28 146 ARG U C 1
ATOM 5442 O O . ARG I 1 450 ? 263.560 302.362 276.968 1.00 135.28 146 ARG U O 1
ATOM 5450 N N . ASP I 1 451 ? 264.433 300.863 275.535 1.00 135.92 147 ASP U N 1
ATOM 5451 C CA . ASP I 1 451 ? 264.705 299.911 276.606 1.00 135.92 147 ASP U CA 1
ATOM 5452 C C . ASP I 1 451 ? 265.808 300.423 277.525 1.00 135.92 147 ASP U C 1
ATOM 5453 O O . ASP I 1 451 ? 265.746 300.234 278.747 1.00 135.92 147 ASP U O 1
ATOM 5458 N N . ARG I 1 452 ? 266.827 301.071 276.954 1.00 141.83 148 ARG U N 1
ATOM 5459 C CA . ARG I 1 452 ? 267.850 301.708 277.778 1.00 141.83 148 ARG U CA 1
ATOM 5460 C C . ARG I 1 452 ? 267.243 302.795 278.652 1.00 141.83 148 ARG U C 1
ATOM 5461 O O . ARG I 1 452 ? 267.607 302.936 279.827 1.00 141.83 148 ARG U O 1
ATOM 5469 N N . GLU I 1 453 ? 266.321 303.581 278.090 1.00 153.49 149 GLU U N 1
ATOM 5470 C CA . GLU I 1 453 ? 265.607 304.578 278.882 1.00 153.49 149 GLU U CA 1
ATOM 5471 C C . GLU I 1 453 ? 264.874 303.926 280.047 1.00 153.49 149 GLU U C 1
ATOM 5472 O O . GLU I 1 453 ? 264.927 304.413 281.183 1.00 153.49 149 GLU U O 1
ATOM 5478 N N . LEU I 1 454 ? 264.172 302.824 279.775 1.00 142.25 150 LEU U N 1
ATOM 5479 C CA . LEU I 1 454 ? 263.422 302.144 280.827 1.00 142.25 150 LEU U CA 1
ATOM 5480 C C . LEU I 1 454 ? 264.351 301.640 281.924 1.00 142.25 150 LEU U C 1
ATOM 5481 O O . LEU I 1 454 ? 264.047 301.773 283.115 1.00 142.25 150 LEU U O 1
ATOM 5486 N N . ARG I 1 455 ? 265.485 301.051 281.540 1.00 149.66 151 ARG U N 1
ATOM 5487 C CA . ARG I 1 455 ? 266.423 300.548 282.538 1.00 149.66 151 ARG U CA 1
ATOM 5488 C C . ARG I 1 455 ? 267.017 301.684 283.363 1.00 149.66 151 ARG U C 1
ATOM 5489 O O . ARG I 1 455 ? 267.214 301.540 284.576 1.00 149.66 151 ARG U O 1
ATOM 5497 N N . ARG I 1 456 ? 267.313 302.818 282.725 1.00 158.52 152 ARG U N 1
ATOM 5498 C CA . ARG I 1 456 ? 267.818 303.973 283.462 1.00 158.52 152 ARG U CA 1
ATOM 5499 C C . ARG I 1 456 ? 266.781 304.486 284.454 1.00 158.52 152 ARG U C 1
ATOM 5500 O O . ARG I 1 456 ? 267.104 304.790 285.608 1.00 158.52 152 ARG U O 1
ATOM 5508 N N . ALA I 1 457 ? 265.520 304.577 284.022 1.00 149.42 153 ALA U N 1
ATOM 5509 C CA . ALA I 1 457 ? 264.480 305.149 284.873 1.00 149.42 153 ALA U CA 1
ATOM 5510 C C . ALA I 1 457 ? 264.256 304.310 286.126 1.00 149.42 153 ALA U C 1
ATOM 5511 O O . ALA I 1 457 ? 264.064 304.856 287.219 1.00 149.42 153 ALA U O 1
ATOM 5513 N N . THR I 1 458 ? 264.269 302.989 285.987 1.00 139.83 154 THR U N 1
ATOM 5514 C CA . THR I 1 458 ? 264.042 302.097 287.120 1.00 139.83 154 THR U CA 1
ATOM 5515 C C . THR I 1 458 ? 265.152 302.224 288.161 1.00 139.83 154 THR U C 1
ATOM 5516 O O . THR I 1 458 ? 264.993 302.911 289.171 1.00 139.83 154 THR U O 1
ATOM 5520 N N . VAL J 1 354 ? 284.664 286.368 242.504 1.00 131.69 50 VAL V N 1
ATOM 5521 C CA . VAL J 1 354 ? 283.822 286.458 241.318 1.00 131.69 50 VAL V CA 1
ATOM 5522 C C . VAL J 1 354 ? 284.665 286.322 240.056 1.00 131.69 50 VAL V C 1
ATOM 5523 O O . VAL J 1 354 ? 284.180 286.560 238.950 1.00 131.69 50 VAL V O 1
ATOM 5527 N N . GLY J 1 355 ? 285.932 285.933 240.232 1.00 141.88 51 GLY V N 1
ATOM 5528 C CA . GLY J 1 355 ? 286.822 285.788 239.092 1.00 141.88 51 GLY V CA 1
ATOM 5529 C C . GLY J 1 355 ? 286.331 284.777 238.076 1.00 141.88 51 GLY V C 1
ATOM 5530 O O . GLY J 1 355 ? 286.495 284.975 236.867 1.00 141.88 51 GLY V O 1
ATOM 5531 N N . ASP J 1 356 ? 285.724 283.684 238.547 1.00 146.88 52 ASP V N 1
ATOM 5532 C CA . ASP J 1 356 ? 285.139 282.713 237.630 1.00 146.88 52 ASP V CA 1
ATOM 5533 C C . ASP J 1 356 ? 284.051 283.353 236.782 1.00 146.88 52 ASP V C 1
ATOM 5534 O O . ASP J 1 356 ? 283.970 283.106 235.574 1.00 146.88 52 ASP V O 1
ATOM 5539 N N . ILE J 1 357 ? 283.207 284.182 237.399 1.00 142.45 53 ILE V N 1
ATOM 5540 C CA . ILE J 1 357 ? 282.137 284.847 236.662 1.00 142.45 53 ILE V CA 1
ATOM 5541 C C . ILE J 1 357 ? 282.717 285.767 235.596 1.00 142.45 53 ILE V C 1
ATOM 5542 O O . ILE J 1 357 ? 282.264 285.776 234.446 1.00 142.45 53 ILE V O 1
ATOM 5547 N N . ASN J 1 358 ? 283.730 286.556 235.962 1.00 148.05 54 ASN V N 1
ATOM 5548 C CA . ASN J 1 358 ? 284.335 287.476 235.004 1.00 148.05 54 ASN V CA 1
ATOM 5549 C C . ASN J 1 358 ? 284.958 286.722 233.836 1.00 148.05 54 ASN V C 1
ATOM 5550 O O . ASN J 1 358 ? 284.774 287.095 232.670 1.00 148.05 54 ASN V O 1
ATOM 5555 N N . ASP J 1 359 ? 285.698 285.651 234.129 1.00 147.44 55 ASP V N 1
ATOM 5556 C CA . ASP J 1 359 ? 286.359 284.909 233.060 1.00 147.44 55 ASP V CA 1
ATOM 5557 C C . ASP J 1 359 ? 285.345 284.203 232.166 1.00 147.44 55 ASP V C 1
ATOM 5558 O O . ASP J 1 359 ? 285.515 284.156 230.941 1.00 147.44 55 ASP V O 1
ATOM 5563 N N . THR J 1 360 ? 284.281 283.652 232.757 1.00 144.93 56 THR V N 1
ATOM 5564 C CA . THR J 1 360 ? 283.238 283.016 231.961 1.00 144.93 56 THR V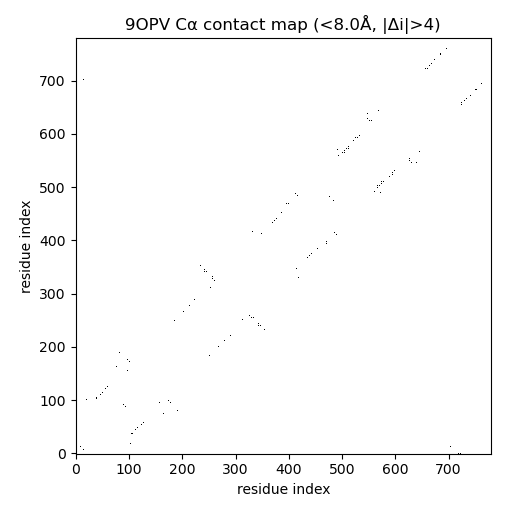 CA 1
ATOM 5565 C C . THR J 1 360 ? 282.529 284.032 231.075 1.00 144.93 56 THR V C 1
ATOM 5566 O O . THR J 1 360 ? 282.222 283.745 229.912 1.00 144.93 56 THR V O 1
ATOM 5570 N N . VAL J 1 361 ? 282.261 285.226 231.607 1.00 149.77 57 VAL V N 1
ATOM 5571 C CA . VAL J 1 361 ? 281.650 286.283 230.807 1.00 149.77 57 VAL V CA 1
ATOM 5572 C C . VAL J 1 361 ? 282.560 286.661 229.647 1.00 149.77 57 VAL V C 1
ATOM 5573 O O . VAL J 1 361 ? 282.104 286.841 228.511 1.00 149.77 57 VAL V O 1
ATOM 5577 N N . ARG J 1 362 ? 283.862 286.784 229.915 1.00 154.58 58 ARG V N 1
ATOM 5578 C CA . ARG J 1 362 ? 284.820 287.096 228.859 1.00 154.58 58 ARG V CA 1
ATOM 5579 C C . ARG J 1 362 ? 284.793 286.033 227.766 1.00 154.58 58 ARG V C 1
ATOM 5580 O O . ARG J 1 362 ? 284.726 286.351 226.571 1.00 154.58 58 ARG V O 1
ATOM 5588 N N . SER J 1 363 ? 284.844 284.759 228.163 1.00 150.05 59 SER V N 1
ATOM 5589 C CA . SER J 1 363 ? 284.859 283.676 227.185 1.00 150.05 59 SER V CA 1
ATOM 5590 C C . SER J 1 363 ? 283.568 283.642 226.375 1.00 150.05 59 SER V C 1
ATOM 5591 O O . SER J 1 363 ? 283.598 283.447 225.155 1.00 150.05 59 SER V O 1
ATOM 5594 N N . TYR J 1 364 ? 282.424 283.830 227.038 1.00 163.13 60 TYR V N 1
ATOM 5595 C CA . TYR J 1 364 ? 281.146 283.810 226.334 1.00 163.13 60 TYR V CA 1
ATOM 5596 C C . TYR J 1 364 ? 281.036 284.971 225.354 1.00 163.13 60 TYR V C 1
ATOM 5597 O O . TYR J 1 364 ? 280.554 284.797 224.228 1.00 163.13 60 TYR V O 1
ATOM 5606 N N . LEU J 1 365 ? 281.469 286.166 225.765 1.00 159.73 61 LEU V N 1
ATOM 5607 C CA . LEU J 1 365 ? 281.413 287.317 224.871 1.00 159.73 61 LEU V CA 1
ATOM 5608 C C . LEU J 1 365 ? 282.337 287.133 223.674 1.00 159.73 61 LEU V C 1
ATOM 5609 O O . LEU J 1 365 ? 281.989 287.518 222.552 1.00 159.73 61 LEU V O 1
ATOM 5614 N N . ASP J 1 366 ? 283.523 286.558 223.892 1.00 163.03 62 ASP V N 1
ATOM 5615 C CA . ASP J 1 366 ? 284.418 286.294 222.770 1.00 163.03 62 ASP V CA 1
ATOM 5616 C C . ASP J 1 366 ? 283.838 285.243 221.831 1.00 163.03 62 ASP V C 1
ATOM 5617 O O . ASP J 1 366 ? 283.945 285.368 220.605 1.00 163.03 62 ASP V O 1
ATOM 5622 N N . GLU J 1 367 ? 283.225 284.194 222.387 1.00 167.83 63 GLU V N 1
ATOM 5623 C CA . GLU J 1 367 ? 282.624 283.160 221.551 1.00 167.83 63 GLU V CA 1
ATOM 5624 C C . GLU J 1 367 ? 281.471 283.718 220.725 1.00 167.83 63 GLU V C 1
ATOM 5625 O O . GLU J 1 367 ? 281.340 283.403 219.537 1.00 167.83 63 GLU V O 1
ATOM 5631 N N . ALA J 1 368 ? 280.622 284.545 221.340 1.00 163.73 64 ALA V N 1
ATOM 5632 C CA . ALA J 1 368 ? 279.508 285.141 220.609 1.00 163.73 64 ALA V CA 1
ATOM 5633 C C . ALA J 1 368 ? 280.002 286.086 219.522 1.00 163.73 64 ALA V C 1
ATOM 5634 O O . ALA J 1 368 ? 279.460 286.103 218.410 1.00 163.73 64 ALA V O 1
ATOM 5636 N N . GLY J 1 369 ? 281.025 286.878 219.822 1.00 160.04 65 GLY V N 1
ATOM 5637 C CA . GLY J 1 369 ? 281.577 287.812 218.858 1.00 160.04 65 GLY V CA 1
ATOM 5638 C C . GLY J 1 369 ? 282.920 287.376 218.306 1.00 160.04 65 GLY V C 1
ATOM 5639 O O . GLY J 1 369 ? 283.947 287.996 218.581 1.00 160.04 65 GLY V O 1
ATOM 5640 N N . ALA J 1 409 ? 270.647 284.673 217.141 1.00 155.06 105 ALA V N 1
ATOM 5641 C CA . ALA J 1 409 ? 270.268 283.314 217.506 1.00 155.06 105 ALA V CA 1
ATOM 5642 C C . ALA J 1 409 ? 270.656 283.010 218.948 1.00 155.06 105 ALA V C 1
ATOM 5643 O O . ALA J 1 409 ? 269.821 282.597 219.753 1.00 155.06 105 ALA V O 1
ATOM 5645 N N . PHE J 1 410 ? 271.938 283.209 219.263 1.00 166.63 106 PHE V N 1
ATOM 5646 C CA . PHE J 1 410 ? 272.420 282.963 220.618 1.00 166.63 106 PHE V CA 1
ATOM 5647 C C . PHE J 1 410 ? 271.740 283.892 221.617 1.00 166.63 106 PHE V C 1
ATOM 5648 O O . PHE J 1 410 ? 271.272 283.455 222.678 1.00 166.63 106 PHE V O 1
ATOM 5656 N N . ARG J 1 411 ? 271.666 285.182 221.279 1.00 172.07 107 ARG V N 1
ATOM 5657 C CA . ARG J 1 411 ? 271.185 286.180 222.228 1.00 172.07 107 ARG V CA 1
ATOM 5658 C C . ARG J 1 411 ? 269.731 285.936 222.612 1.00 172.07 107 ARG V C 1
ATOM 5659 O O . ARG J 1 411 ? 269.357 286.108 223.777 1.00 172.07 107 ARG V O 1
ATOM 5667 N N . THR J 1 412 ? 268.897 285.532 221.652 1.00 168.02 108 THR V N 1
ATOM 5668 C CA . THR J 1 412 ? 267.479 285.337 221.941 1.00 168.02 108 THR V CA 1
ATOM 5669 C C . THR J 1 412 ? 267.269 284.217 222.956 1.00 168.02 108 THR V C 1
ATOM 5670 O O . THR J 1 412 ? 266.554 284.389 223.950 1.00 168.02 108 THR V O 1
ATOM 5674 N N . ALA J 1 413 ? 267.895 283.060 222.726 1.00 170.26 109 ALA V N 1
ATOM 5675 C CA . ALA J 1 413 ? 267.758 281.951 223.665 1.00 170.26 109 ALA V CA 1
ATOM 5676 C C . ALA J 1 413 ? 268.372 282.291 225.017 1.00 170.26 109 ALA V C 1
ATOM 5677 O O . ALA J 1 413 ? 267.807 281.956 226.070 1.00 170.26 109 ALA V O 1
ATOM 5679 N N . VAL J 1 414 ? 269.531 282.957 225.010 1.00 167.91 110 VAL V N 1
ATOM 5680 C CA . VAL J 1 414 ? 270.182 283.316 226.266 1.00 167.91 110 VAL V CA 1
ATOM 5681 C C . VAL J 1 414 ? 269.293 284.244 227.083 1.00 167.91 110 VAL V C 1
ATOM 5682 O O . VAL J 1 414 ? 269.125 284.059 228.294 1.00 167.91 110 VAL V O 1
ATOM 5686 N N . VAL J 1 415 ? 268.693 285.245 226.434 1.00 166.03 111 VAL V N 1
ATOM 5687 C CA . VAL J 1 415 ? 267.857 286.190 227.163 1.00 166.03 111 VAL V CA 1
ATOM 5688 C C . VAL J 1 415 ? 266.541 285.539 227.582 1.00 166.03 111 VAL V C 1
ATOM 5689 O O . VAL J 1 415 ? 265.974 285.895 228.618 1.00 166.03 111 VAL V O 1
ATOM 5693 N N . ASN J 1 416 ? 266.046 284.562 226.818 1.00 164.43 112 ASN V N 1
ATOM 5694 C CA . ASN J 1 416 ? 264.860 283.824 227.247 1.00 164.43 112 ASN V CA 1
ATOM 5695 C C . ASN J 1 416 ? 265.136 283.041 228.530 1.00 164.43 112 ASN V C 1
ATOM 5696 O O . ASN J 1 416 ? 264.338 283.058 229.481 1.00 164.43 112 ASN V O 1
ATOM 5701 N N . ASN J 1 417 ? 266.275 282.353 228.580 1.00 163.22 113 ASN V N 1
ATOM 5702 C CA . ASN J 1 417 ? 266.592 281.595 229.785 1.00 163.22 113 ASN V CA 1
ATOM 5703 C C . ASN J 1 417 ? 266.926 282.511 230.957 1.00 163.22 113 ASN V C 1
ATOM 5704 O O . ASN J 1 417 ? 266.613 282.182 232.111 1.00 163.22 113 ASN V O 1
ATOM 5709 N N . ILE J 1 418 ? 267.539 283.667 230.689 1.00 164.21 114 ILE V N 1
ATOM 5710 C CA . ILE J 1 418 ? 267.758 284.618 231.771 1.00 164.21 114 ILE V CA 1
ATOM 5711 C C . ILE J 1 418 ? 266.419 285.173 232.248 1.00 164.21 114 ILE V C 1
ATOM 5712 O O . ILE J 1 418 ? 266.257 285.481 233.431 1.00 164.21 114 ILE V O 1
ATOM 5717 N N . ASN J 1 419 ? 265.430 285.270 231.352 1.00 160.30 115 ASN V N 1
ATOM 5718 C CA . ASN J 1 419 ? 264.078 285.637 231.761 1.00 160.30 115 ASN V CA 1
ATOM 5719 C C . ASN J 1 419 ? 263.510 284.612 232.734 1.00 160.30 115 ASN V C 1
ATOM 5720 O O . ASN J 1 419 ? 262.922 284.970 233.765 1.00 160.30 115 ASN V O 1
ATOM 5725 N N . GLY J 1 420 ? 263.689 283.328 232.424 1.00 161.24 116 GLY V N 1
ATOM 5726 C CA . GLY J 1 420 ? 263.218 282.288 233.333 1.00 161.24 116 GLY V CA 1
ATOM 5727 C C . GLY J 1 420 ? 263.888 282.348 234.697 1.00 161.24 116 GLY V C 1
ATOM 5728 O O . GLY J 1 420 ? 263.230 282.244 235.744 1.00 161.24 116 GLY V O 1
ATOM 5729 N N . VAL J 1 421 ? 265.215 282.508 234.709 1.00 162.08 117 VAL V N 1
ATOM 5730 C CA . VAL J 1 421 ? 265.906 282.556 235.996 1.00 162.08 117 VAL V CA 1
ATOM 5731 C C . VAL J 1 421 ? 265.529 283.822 236.763 1.00 162.08 117 VAL V C 1
ATOM 5732 O O . VAL J 1 421 ? 265.499 283.819 238.001 1.00 162.08 117 VAL V O 1
ATOM 5736 N N . LEU J 1 422 ? 265.220 284.915 236.059 1.00 166.67 118 LEU V N 1
ATOM 5737 C CA . LEU J 1 422 ? 264.708 286.098 236.742 1.00 166.67 118 LEU V CA 1
ATOM 5738 C C . LEU J 1 422 ? 263.340 285.835 237.356 1.00 166.67 118 LEU V C 1
ATOM 5739 O O . LEU J 1 422 ? 263.033 286.365 238.427 1.00 166.67 118 LEU V O 1
ATOM 5744 N N . GLU J 1 423 ? 262.506 285.028 236.698 1.00 160.65 119 GLU V N 1
ATOM 5745 C CA . GLU J 1 423 ? 261.239 284.626 237.312 1.00 160.65 119 GLU V CA 1
ATOM 5746 C C . GLU J 1 423 ? 261.480 283.857 238.611 1.00 160.65 119 GLU V C 1
ATOM 5747 O O . GLU J 1 423 ? 260.807 284.087 239.631 1.00 160.65 119 GLU V O 1
ATOM 5753 N N . GLY J 1 424 ? 262.439 282.930 238.588 1.00 145.87 120 GLY V N 1
ATOM 5754 C CA . GLY J 1 424 ? 262.793 282.228 239.817 1.00 145.87 120 GLY V CA 1
ATOM 5755 C C . GLY J 1 424 ? 263.262 283.174 240.911 1.00 145.87 120 GLY V C 1
ATOM 5756 O O . GLY J 1 424 ? 262.866 283.050 242.080 1.00 145.87 120 GLY V O 1
ATOM 5757 N N . TYR J 1 425 ? 264.104 284.142 240.543 1.00 147.98 121 TYR V N 1
ATOM 5758 C CA . TYR J 1 425 ? 264.547 285.143 241.505 1.00 147.98 121 TYR V CA 1
ATOM 5759 C C . TYR J 1 425 ? 263.378 285.962 242.036 1.00 147.98 121 TYR V C 1
ATOM 5760 O O . TYR J 1 425 ? 263.391 286.377 243.198 1.00 147.98 121 TYR V O 1
ATOM 5769 N N . ILE J 1 426 ? 262.365 286.206 241.203 1.00 137.16 122 ILE V N 1
ATOM 5770 C CA . ILE J 1 426 ? 261.172 286.920 241.653 1.00 137.16 122 ILE V CA 1
ATOM 5771 C C . ILE J 1 426 ? 260.452 286.123 242.733 1.00 137.16 122 ILE V C 1
ATOM 5772 O O . ILE J 1 426 ? 259.979 286.683 243.731 1.00 137.16 122 ILE V O 1
ATOM 5777 N N . ASN J 1 427 ? 260.340 284.807 242.542 1.00 121.73 123 ASN V N 1
ATOM 5778 C CA . ASN J 1 427 ? 259.745 283.975 243.589 1.00 121.73 123 ASN V CA 1
ATOM 5779 C C . ASN J 1 427 ? 260.545 284.069 244.888 1.00 121.73 123 ASN V C 1
ATOM 5780 O O . ASN J 1 427 ? 259.972 284.194 245.986 1.00 121.73 123 ASN V O 1
ATOM 5785 N N . ASN J 1 428 ? 261.875 284.020 244.778 1.00 122.79 124 ASN V N 1
ATOM 5786 C CA . ASN J 1 428 ? 262.722 284.173 245.960 1.00 122.79 124 ASN V CA 1
ATOM 5787 C C . ASN J 1 428 ? 262.464 285.513 246.649 1.00 122.79 124 ASN V C 1
ATOM 5788 O O . ASN J 1 428 ? 262.384 285.595 247.885 1.00 122.79 124 ASN V O 1
ATOM 5793 N N . LEU J 1 429 ? 262.334 286.578 245.854 1.00 132.62 125 LEU V N 1
ATOM 5794 C CA . LEU J 1 429 ? 262.082 287.906 246.403 1.00 132.62 125 LEU V CA 1
ATOM 5795 C C . LEU J 1 429 ? 260.747 287.953 247.132 1.00 132.62 125 LEU V C 1
ATOM 5796 O O . LEU J 1 429 ? 260.628 288.587 248.187 1.00 132.62 125 LEU V O 1
ATOM 5801 N N . PHE J 1 430 ? 259.723 287.307 246.571 1.00 123.35 126 PHE V N 1
ATOM 5802 C CA . PHE J 1 430 ? 258.430 287.246 247.246 1.00 123.35 126 PHE V CA 1
ATOM 5803 C C . PHE J 1 430 ? 258.569 286.594 248.615 1.00 123.35 126 PHE V C 1
ATOM 5804 O O . PHE J 1 430 ? 258.057 287.105 249.624 1.00 123.35 126 PHE V O 1
ATOM 5812 N N . GLY J 1 431 ? 259.279 285.465 248.671 1.00 123.04 127 GLY V N 1
ATOM 5813 C CA . GLY J 1 431 ? 259.474 284.804 249.954 1.00 123.04 127 GLY V CA 1
ATOM 5814 C C . GLY J 1 431 ? 260.166 285.695 250.970 1.00 123.04 127 GLY V C 1
ATOM 5815 O O . GLY J 1 431 ? 259.730 285.811 252.127 1.00 123.04 127 GLY V O 1
ATOM 5816 N N . THR J 1 432 ? 261.251 286.353 250.548 1.00 123.13 128 THR V N 1
ATOM 5817 C CA . THR J 1 432 ? 262.021 287.143 251.505 1.00 123.13 128 THR V CA 1
ATOM 5818 C C . THR J 1 432 ? 261.246 288.375 251.968 1.00 123.13 128 THR V C 1
ATOM 5819 O O . THR J 1 432 ? 261.311 288.743 253.149 1.00 123.13 128 THR V O 1
ATOM 5823 N N . ILE J 1 433 ? 260.482 289.013 251.074 1.00 120.34 129 ILE V N 1
ATOM 5824 C CA . ILE J 1 433 ? 259.709 290.174 251.504 1.00 120.34 129 ILE V CA 1
ATOM 5825 C C . ILE J 1 433 ? 258.609 289.751 252.470 1.00 120.34 129 ILE V C 1
ATOM 5826 O O . ILE J 1 433 ? 258.300 290.472 253.428 1.00 120.34 129 ILE V O 1
ATOM 5831 N N . GLU J 1 434 ? 258.014 288.572 252.256 1.00 118.08 130 GLU V N 1
ATOM 5832 C CA . GLU J 1 434 ? 256.997 288.099 253.193 1.00 118.08 130 GLU V CA 1
ATOM 5833 C C . GLU J 1 434 ? 257.586 287.882 254.585 1.00 118.08 130 GLU V C 1
ATOM 5834 O O . GLU J 1 434 ? 257.026 288.344 255.594 1.00 118.08 130 GLU V O 1
ATOM 5840 N N . ARG J 1 435 ? 258.724 287.183 254.663 1.00 122.29 131 ARG V N 1
ATOM 5841 C CA . ARG J 1 435 ? 259.307 286.928 255.981 1.00 122.29 131 ARG V CA 1
ATOM 5842 C C . ARG J 1 435 ? 259.737 288.231 256.654 1.00 122.29 131 ARG V C 1
ATOM 5843 O O . ARG J 1 435 ? 259.585 288.393 257.875 1.00 122.29 131 ARG V O 1
ATOM 5851 N N . LEU J 1 436 ? 260.253 289.183 255.873 1.00 110.62 132 LEU V N 1
ATOM 5852 C CA . LEU J 1 436 ? 260.668 290.457 256.450 1.00 110.62 132 LEU V CA 1
ATOM 5853 C C . LEU J 1 436 ? 259.473 291.257 256.959 1.00 110.62 132 LEU V C 1
ATOM 5854 O O . LEU J 1 436 ? 259.565 291.931 257.993 1.00 110.62 132 LEU V O 1
ATOM 5859 N N . ARG J 1 437 ? 258.340 291.194 256.254 1.00 109.24 133 ARG V N 1
ATOM 5860 C CA . ARG J 1 437 ? 257.131 291.847 256.751 1.00 109.24 133 ARG V CA 1
ATOM 5861 C C . ARG J 1 437 ? 256.678 291.231 258.071 1.00 109.24 133 ARG V C 1
ATOM 5862 O O . ARG J 1 437 ? 256.240 291.946 258.986 1.00 109.24 133 ARG V O 1
ATOM 5870 N N . GLU J 1 438 ? 256.764 289.903 258.183 1.00 115.14 134 GLU V N 1
ATOM 5871 C CA . GLU J 1 438 ? 256.422 289.261 259.452 1.00 115.14 134 GLU V CA 1
ATOM 5872 C C . GLU J 1 438 ? 257.328 289.754 260.578 1.00 115.14 134 GLU V C 1
ATOM 5873 O O . GLU J 1 438 ? 256.861 290.045 261.692 1.00 115.14 134 GLU V O 1
ATOM 5879 N N . THR J 1 439 ? 258.631 289.862 260.299 1.00 111.41 135 THR V N 1
ATOM 5880 C CA . THR J 1 439 ? 259.559 290.384 261.301 1.00 111.41 135 THR V CA 1
ATOM 5881 C C . THR J 1 439 ? 259.196 291.812 261.697 1.00 111.41 135 THR V C 1
ATOM 5882 O O . THR J 1 439 ? 259.280 292.183 262.877 1.00 111.41 135 THR V O 1
ATOM 5886 N N . ASN J 1 440 ? 258.793 292.628 260.720 1.00 105.43 136 ASN V N 1
ATOM 5887 C CA . ASN J 1 440 ? 258.389 294.002 261.006 1.00 105.43 136 ASN V CA 1
ATOM 5888 C C . ASN J 1 440 ? 257.191 294.037 261.950 1.00 105.43 136 ASN V C 1
ATOM 5889 O O . ASN J 1 440 ? 257.157 294.824 262.907 1.00 105.43 136 ASN V O 1
ATOM 5894 N N . ALA J 1 441 ? 256.193 293.189 261.690 1.00 99.06 137 ALA V N 1
ATOM 5895 C CA . ALA J 1 441 ? 255.019 293.148 262.560 1.00 99.06 137 ALA V CA 1
ATOM 5896 C C . ALA J 1 441 ? 255.399 292.745 263.982 1.00 99.06 137 ALA V C 1
ATOM 5897 O O . ALA J 1 441 ? 254.908 293.332 264.962 1.00 99.06 137 ALA V O 1
ATOM 5899 N N . GLY J 1 442 ? 256.270 291.742 264.113 1.00 103.24 138 GLY V N 1
ATOM 5900 C CA . GLY J 1 442 ? 256.728 291.352 265.439 1.00 103.24 138 GLY V CA 1
ATOM 5901 C C . GLY J 1 442 ? 257.420 292.489 266.170 1.00 103.24 138 GLY V C 1
ATOM 5902 O O . GLY J 1 442 ? 257.161 292.741 267.354 1.00 103.24 138 GLY V O 1
ATOM 5903 N N . LEU J 1 443 ? 258.310 293.196 265.469 1.00 96.97 139 LEU V N 1
ATOM 5904 C CA . LEU J 1 443 ? 258.999 294.325 266.086 1.00 96.97 139 LEU V CA 1
ATOM 5905 C C . LEU J 1 443 ? 258.006 295.384 266.547 1.00 96.97 139 LEU V C 1
ATOM 5906 O O . LEU J 1 443 ? 258.150 295.951 267.638 1.00 96.97 139 LEU V O 1
ATOM 5911 N N . ALA J 1 444 ? 256.981 295.651 265.734 1.00 91.04 140 ALA V N 1
ATOM 5912 C CA . ALA J 1 444 ? 255.977 296.640 266.116 1.00 91.04 140 ALA V CA 1
ATOM 5913 C C . ALA J 1 444 ? 255.246 296.233 267.392 1.00 91.04 140 ALA V C 1
ATOM 5914 O O . ALA J 1 444 ? 255.018 297.067 268.281 1.00 91.04 140 ALA V O 1
ATOM 5916 N N . THR J 1 445 ? 254.865 294.956 267.505 1.00 96.29 141 THR V N 1
ATOM 5917 C CA . THR J 1 445 ? 254.127 294.556 268.704 1.00 96.29 141 THR V CA 1
ATOM 5918 C C . THR J 1 445 ? 255.016 294.606 269.948 1.00 96.29 141 THR V C 1
ATOM 5919 O O . THR J 1 445 ? 254.551 294.990 271.034 1.00 96.29 141 THR V O 1
ATOM 5923 N N . GLN J 1 446 ? 256.306 294.261 269.813 1.00 97.23 142 GLN V N 1
ATOM 5924 C CA . GLN J 1 446 ? 257.199 294.437 270.959 1.00 97.23 142 GLN V CA 1
ATOM 5925 C C . GLN J 1 446 ? 257.325 295.906 271.346 1.00 97.23 142 GLN V C 1
ATOM 5926 O O . GLN J 1 446 ? 257.376 296.234 272.542 1.00 97.23 142 GLN V O 1
ATOM 5932 N N . LEU J 1 447 ? 257.379 296.800 270.355 1.00 91.26 143 LEU V N 1
ATOM 5933 C CA . LEU J 1 447 ? 257.416 298.229 270.650 1.00 91.26 143 LEU V CA 1
ATOM 5934 C C . LEU J 1 447 ? 256.188 298.655 271.448 1.00 91.26 143 LEU V C 1
ATOM 5935 O O . LEU J 1 447 ? 256.293 299.424 272.413 1.00 91.26 143 LEU V O 1
ATOM 5940 N N . GLN J 1 448 ? 255.010 298.168 271.052 1.00 97.04 144 GLN V N 1
ATOM 5941 C CA . GLN J 1 448 ? 253.789 298.529 271.773 1.00 97.04 144 GLN V CA 1
ATOM 5942 C C . GLN J 1 448 ? 253.832 298.040 273.220 1.00 97.04 144 GLN V C 1
ATOM 5943 O O . GLN J 1 448 ? 253.457 298.774 274.152 1.00 97.04 144 GLN V O 1
ATOM 5949 N N . GLU J 1 449 ? 254.283 296.798 273.429 1.00 98.56 145 GLU V N 1
ATOM 5950 C CA . GLU J 1 449 ? 254.355 296.279 274.794 1.00 98.56 145 GLU V CA 1
ATOM 5951 C C . GLU J 1 449 ? 255.306 297.105 275.654 1.00 98.56 145 GLU V C 1
ATOM 5952 O O . GLU J 1 449 ? 255.005 297.413 276.819 1.00 98.56 145 GLU V O 1
ATOM 5958 N N . ARG J 1 450 ? 256.460 297.470 275.099 1.00 92.89 146 ARG V N 1
ATOM 5959 C CA . ARG J 1 450 ? 257.407 298.277 275.858 1.00 92.89 146 ARG V CA 1
ATOM 5960 C C . ARG J 1 450 ? 256.830 299.656 276.165 1.00 92.89 146 ARG V C 1
ATOM 5961 O O . ARG J 1 450 ? 257.068 300.213 277.246 1.00 92.89 146 ARG V O 1
ATOM 5969 N N . ASP J 1 451 ? 256.077 300.229 275.217 1.00 91.06 147 ASP V N 1
ATOM 5970 C CA . ASP J 1 451 ? 255.372 301.480 275.489 1.00 91.06 147 ASP V CA 1
ATOM 5971 C C . ASP J 1 451 ? 254.488 301.350 276.723 1.00 91.06 147 ASP V C 1
ATOM 5972 O O . ASP J 1 451 ? 254.548 302.181 277.643 1.00 91.06 147 ASP V O 1
ATOM 5977 N N . ARG J 1 452 ? 253.648 300.314 276.753 1.00 97.13 148 ARG V N 1
ATOM 5978 C CA . ARG J 1 452 ? 252.707 300.200 277.864 1.00 97.13 148 ARG V CA 1
ATOM 5979 C C . ARG J 1 452 ? 253.445 300.020 279.188 1.00 97.13 148 ARG V C 1
ATOM 5980 O O . ARG J 1 452 ? 253.093 300.654 280.197 1.00 97.13 148 ARG V O 1
ATOM 5988 N N . GLU J 1 453 ? 254.505 299.203 279.197 1.00 96.98 149 GLU V N 1
ATOM 5989 C CA . GLU J 1 453 ? 255.192 298.958 280.462 1.00 96.98 149 GLU V CA 1
ATOM 5990 C C . GLU J 1 453 ? 255.934 300.202 280.948 1.00 96.98 149 GLU V C 1
ATOM 5991 O O . GLU J 1 453 ? 255.951 300.484 282.155 1.00 96.98 149 GLU V O 1
ATOM 5997 N N . LEU J 1 454 ? 256.534 300.977 280.035 1.00 80.66 150 LEU V N 1
ATOM 5998 C CA . LEU J 1 454 ? 257.202 302.201 280.469 1.00 80.66 150 LEU V CA 1
ATOM 5999 C C . LEU J 1 454 ? 256.194 303.199 281.025 1.00 80.66 150 LEU V C 1
ATOM 6000 O O . LEU J 1 454 ? 256.477 303.893 282.012 1.00 80.66 150 LEU V O 1
ATOM 6005 N N . ARG J 1 455 ? 255.012 303.290 280.402 1.00 91.64 151 ARG V N 1
ATOM 6006 C CA . ARG J 1 455 ? 253.991 304.202 280.913 1.00 91.64 151 ARG V CA 1
ATOM 6007 C C . ARG J 1 455 ? 253.577 303.824 282.331 1.00 91.64 151 ARG V C 1
ATOM 6008 O O . ARG J 1 455 ? 253.512 304.683 283.224 1.00 91.64 151 ARG V O 1
ATOM 6016 N N . ARG J 1 456 ? 253.308 302.534 282.564 1.00 95.86 152 ARG V N 1
ATOM 6017 C CA . ARG J 1 456 ? 252.940 302.120 283.918 1.00 95.86 152 ARG V CA 1
ATOM 6018 C C . ARG J 1 456 ? 254.067 302.394 284.909 1.00 95.86 152 ARG V C 1
ATOM 6019 O O . ARG J 1 456 ? 253.817 302.850 286.034 1.00 95.86 152 ARG V O 1
ATOM 6027 N N . ALA J 1 457 ? 255.314 302.131 284.508 1.00 82.81 153 ALA V N 1
ATOM 6028 C CA . ALA J 1 457 ? 256.440 302.337 285.414 1.00 82.81 153 ALA V CA 1
ATOM 6029 C C . ALA J 1 457 ? 256.568 303.802 285.820 1.00 82.81 153 ALA V C 1
ATOM 6030 O O . ALA J 1 457 ? 256.729 304.119 287.008 1.00 82.81 153 ALA V O 1
ATOM 6032 N N . THR J 1 458 ? 256.497 304.715 284.847 1.00 72.39 154 THR V N 1
ATOM 6033 C CA . THR J 1 458 ? 256.666 306.126 285.183 1.00 72.39 154 THR V CA 1
ATOM 6034 C C . THR J 1 458 ? 255.491 306.641 286.008 1.00 72.39 154 THR V C 1
ATOM 6035 O O . THR J 1 458 ? 255.678 307.462 286.918 1.00 72.39 154 THR V O 1
ATOM 6039 N N . ALA J 1 459 ? 254.275 306.157 285.726 1.00 71.70 155 ALA V N 1
ATOM 6040 C CA . ALA J 1 459 ? 253.131 306.553 286.542 1.00 71.70 155 ALA V CA 1
ATOM 6041 C C . ALA J 1 459 ? 253.318 306.115 287.990 1.00 71.70 155 ALA V C 1
ATOM 6042 O O . ALA J 1 459 ? 253.077 306.892 288.926 1.00 71.70 155 ALA V O 1
ATOM 6044 N N . GLY J 1 460 ? 253.760 304.872 288.193 1.00 72.27 156 GLY V N 1
ATOM 6045 C CA . GLY J 1 460 ? 253.999 304.399 289.546 1.00 72.27 156 GLY V CA 1
ATOM 6046 C C . GLY J 1 460 ? 255.075 305.193 290.261 1.00 72.27 156 GLY V C 1
ATOM 6047 O O . GLY J 1 460 ? 254.943 305.511 291.447 1.00 72.27 156 GLY V O 1
ATOM 6048 N N . ALA J 1 461 ? 256.156 305.522 289.550 1.00 68.05 157 ALA V N 1
ATOM 6049 C CA . ALA J 1 461 ? 257.229 306.304 290.159 1.00 68.05 157 ALA V CA 1
ATOM 6050 C C . ALA J 1 461 ? 256.728 307.676 290.597 1.00 68.05 157 ALA V C 1
ATOM 6051 O O . ALA J 1 461 ? 257.027 308.139 291.708 1.00 68.05 157 ALA V O 1
ATOM 6053 N N . LEU J 1 462 ? 255.956 308.342 289.733 1.00 63.48 158 LEU V N 1
ATOM 6054 C CA . LEU J 1 462 ? 255.428 309.656 290.090 1.00 63.48 158 LEU V CA 1
ATOM 6055 C C . LEU J 1 462 ? 254.489 309.564 291.285 1.00 63.48 158 LEU V C 1
ATOM 6056 O O . LEU J 1 462 ? 254.518 310.425 292.175 1.00 63.48 158 LEU V O 1
ATOM 6061 N N . GLU J 1 463 ? 253.648 308.527 291.326 1.00 63.49 159 GLU V N 1
ATOM 6062 C CA . GLU J 1 463 ? 252.747 308.363 292.463 1.00 63.49 159 GLU V CA 1
ATOM 6063 C C . GLU J 1 463 ? 253.521 308.155 293.759 1.00 63.49 159 GLU V C 1
ATOM 6064 O O . GLU J 1 463 ? 253.165 308.719 294.802 1.00 63.49 159 GLU V O 1
ATOM 6070 N N . ARG J 1 464 ? 254.580 307.340 293.718 1.00 61.13 160 ARG V N 1
ATOM 6071 C CA . ARG J 1 464 ? 255.376 307.119 294.922 1.00 61.13 160 ARG V CA 1
ATOM 6072 C C . ARG J 1 464 ? 256.038 308.409 295.389 1.00 61.13 160 ARG V C 1
ATOM 6073 O O . ARG J 1 464 ? 256.070 308.702 296.593 1.00 61.13 160 ARG V O 1
ATOM 6081 N N . GLN J 1 465 ? 256.576 309.193 294.451 1.00 57.23 161 GLN V N 1
ATOM 6082 C CA . GLN J 1 465 ? 257.178 310.469 294.827 1.00 57.23 161 GLN V CA 1
ATOM 6083 C C . GLN J 1 465 ? 256.149 311.399 295.457 1.00 57.23 161 GLN V C 1
ATOM 6084 O O . GLN J 1 465 ? 256.436 312.073 296.455 1.00 57.23 161 GLN V O 1
ATOM 6090 N N . GLN J 1 466 ? 254.943 311.452 294.885 1.00 65.69 162 GLN V N 1
ATOM 6091 C CA . GLN J 1 466 ? 253.900 312.309 295.441 1.00 65.69 162 GLN V CA 1
ATOM 6092 C C . GLN J 1 466 ? 253.519 311.869 296.849 1.00 65.69 162 GLN V C 1
ATOM 6093 O O . GLN J 1 466 ? 253.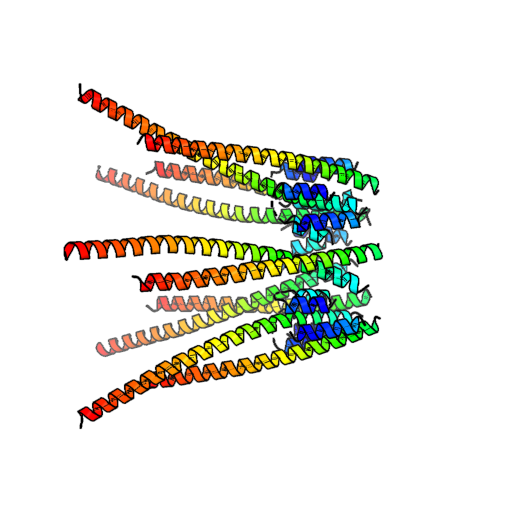341 312.706 297.742 1.00 65.69 162 GLN V O 1
ATOM 6099 N N . ARG J 1 467 ? 253.386 310.558 297.067 1.00 65.66 163 ARG V N 1
ATOM 6100 C CA . ARG J 1 467 ? 253.050 310.066 298.400 1.00 65.66 163 ARG V CA 1
ATOM 6101 C C . ARG J 1 467 ? 254.142 310.407 299.405 1.00 65.66 163 ARG V C 1
ATOM 6102 O O . ARG J 1 467 ? 253.851 310.810 300.539 1.00 65.66 163 ARG V O 1
ATOM 6110 N N . ALA J 1 468 ? 255.408 310.245 299.010 1.00 71.61 164 ALA V N 1
ATOM 6111 C CA . ALA J 1 468 ? 256.506 310.587 299.908 1.00 71.61 164 ALA V CA 1
ATOM 6112 C C . ALA J 1 468 ? 256.496 312.071 300.249 1.00 71.61 164 ALA V C 1
ATOM 6113 O O . ALA J 1 468 ? 256.695 312.452 301.410 1.00 71.61 164 ALA V O 1
ATOM 6115 N N . ALA J 1 469 ? 256.262 312.925 299.249 1.00 69.76 165 ALA V N 1
ATOM 6116 C CA . ALA J 1 469 ? 256.206 314.361 299.502 1.00 69.76 165 ALA V CA 1
ATOM 6117 C C . ALA J 1 469 ? 255.053 314.713 300.432 1.00 69.76 165 ALA V C 1
ATOM 6118 O O . ALA J 1 469 ? 255.199 315.557 301.324 1.00 69.76 165 ALA V O 1
ATOM 6120 N N . ASP J 1 470 ? 253.894 314.080 300.235 1.00 77.73 166 ASP V N 1
ATOM 6121 C CA . ASP J 1 470 ? 252.751 314.339 301.104 1.00 77.73 166 ASP V CA 1
ATOM 6122 C C . ASP J 1 470 ? 253.043 313.921 302.539 1.00 77.73 166 ASP V C 1
ATOM 6123 O O . ASP J 1 470 ? 252.698 314.639 303.485 1.00 77.73 166 ASP V O 1
ATOM 6128 N N . LEU J 1 471 ? 253.674 312.758 302.721 1.00 78.98 167 LEU V N 1
ATOM 6129 C CA . LEU J 1 471 ? 254.029 312.320 304.068 1.00 78.98 167 LEU V CA 1
ATOM 6130 C C . LEU J 1 471 ? 255.033 313.270 304.710 1.00 78.98 167 LEU V C 1
ATOM 6131 O O . LEU J 1 471 ? 254.935 313.572 305.905 1.00 78.98 167 LEU V O 1
ATOM 6136 N N . ALA J 1 472 ? 256.007 313.749 303.932 1.00 83.44 168 ALA V N 1
ATOM 6137 C CA . ALA J 1 472 ? 257.016 314.649 304.480 1.00 83.44 168 ALA V CA 1
ATOM 6138 C C . ALA J 1 472 ? 256.416 315.977 304.925 1.00 83.44 168 ALA V C 1
ATOM 6139 O O . ALA J 1 472 ? 256.970 316.639 305.810 1.00 83.44 168 ALA V O 1
ATOM 6141 N N . ALA J 1 473 ? 255.299 316.384 304.330 1.00 71.92 169 ALA V N 1
ATOM 6142 C CA . ALA J 1 473 ? 254.670 317.658 304.663 1.00 71.92 169 ALA V CA 1
ATOM 6143 C C . ALA J 1 473 ? 254.163 317.669 306.101 1.00 71.92 169 ALA V C 1
ATOM 6144 O O . ALA J 1 473 ? 254.573 318.505 306.906 1.00 71.92 169 ALA V O 1
#

Foldseek 3Di:
DVVVVVCVVVVPVSVVVVVVVVPVVVVVVVVVVVVVVVVVVVVVVVVVVVVVVVVVVVVVVVVVVVVVVVVVVVD/DVVVVVVVVVVCVVVCVVVVVVVVVVVVVVVVVVVVVVVVVVVVVVVVVVVVVVVVVVVVVVVVVVVVVVVVVVVVVVVVD/DVVVVVVVVVVPVVVVVVCVVVVVVVVVVVVVVVVVVVVVVVVVVVVVVVVVVVVVVVVVVVVVVVVVVVVVVVD/DCVVVVVVVVVVVVVCVVVVVVVVVVVVVVVVVVVVVVVVVVVVVVVVVVVVVVVVVVVVVVVVVVVVVVVVVVVVVVVVD/DVVVVVVVVVVPVVVVVVVVVVVVVVVVVVVVVVVVVVVVVVVVVVVVVVVVVVVVVVVVVVVVVVVVVVVVVVD/DCPVVVVVVVVVVVVCVVVVVVVVVVVVVVVVVVVVVVVVVVVVVVVVVVVVVVVVVVVVVVVVVVVVVVVVVVVVVVVVD/DCVVVVCVVVVPVVVVVVVVVVPVVVVVVVVVVVVVVVVVVVVVVVVVVVVVVVVVVVVVVVVVVVVVVVVVVVD/DCVVVVVVVVVVVVVCVVVVVVVVVVVVVVVVVVVVVVVVVVVVVVVVVVVVVVVVVVVVVVVVVVVVVVVVVVVVVVVVD/DVVVVVCVVVVPVSVVVVVVVVPVVVPVVVVVVVVVVVVVVVVVVVVVVVVVVVVVVVVVVVVVVVVVVVVVVVD/DVVVVVVVVVVVVVVCVVVVVVVVVVVVVVVVVVVVVVVVVVVVVVVVVVVVVVVVVVVVVVVVVVVVVVVVVVVVVVVVD